Protein AF-0000000070871116 (afdb_homodimer)

Organism: Reticulomyxa filosa (NCBI:txid46433)

Nearest PDB structures (foldseek):
  8e8u-assembly2_C  TM=8.234E-01  e=2.775E-41  Homo sapiens
  8e8v-assembly2_B  TM=8.484E-01  e=1.239E-38  Homo sapiens
  8e8t-assembly1_A-2  TM=8.340E-01  e=1.556E-38  Homo sapiens
  8dda-assembly2_B  TM=8.387E-01  e=1.311E-38  Homo sapiens
  8dda-assembly1_C  TM=8.433E-01  e=6.113E-38  Homo sapiens

pLDDT: mean 71.2, std 23.62, range [18.92, 98.75]

Secondary structure (DSSP, 8-state):
-----EEEEPPP-S-TT----SS-HHHHHHHHHTT-EEEE---SSSSS-HHHHHHTT-EE-S--TT-SEEE-SSPPPGGGPPTT-EEEE---TTTT-GGGHHHHHHHHHTT-EEEEGGG-B-TTT--BSS--HHHHHHHHHHHHHHHHHHHHHHTT---GGGG---GGGSSSHHHHHHHHHHHHHHHHHH---GGG-S-EEEEE--SHHHHHHHHHHTTSSEEE--GGGHHHHTTS--TTSEEEEEPPHHHHEEESS--SPPP-HHHHHH-GGGEEE-HHHHTGGG-SEEEE-----TTSPPSB-HHHHHHHHHH-TTTTSEEEE----TT-SBGGGGSTTS--TTBS-----SS--GGGGG-TT-TTEEEEEEETTEEEEEEE-SSGGGGSHHHHHHHH---S----S--HHHHHHHHHHHHHHT--TTS-GGG---S-HHHHHHTTHHHHHHHHHTTTT--/-----EEEEPPP-S-TT----SS-HHHHHHHHHTT-EEEE---SSSSS-HHHHHHTT-EE-S--TT-SEEE-SS---GGGPPTT-EEEE---TTTT-GGGHHHHHHHHHTT-EEEEGGG-B-TTT--BSS--HHHHHHHHHHHHHHHHHHHHHHTT---GGGG---GGGSSSHHHHHHHHHHHHHHHHHH---GGG-S-EEEEE--SHHHHHHHHHHTTSSEEE--GGGHHHHTTS--TTSEEEEEPPHHHHEEESS--SPPP-HHHHHH-GGGEEE-HHHHTGGG-SEEEE-----TTSPPSB-HHHHHHHHHH-TTTTSEEEE----TT-SBGGGGSTTS--TTBS-----SS--GGGGG-TT-TTEEEEEEETTEEEEEEE-SSGGGGSHHHHHHHH---S----S--HHHHHHHHHHHHHHT--TTS-GGG---S-HHHHHHTTHHHHHHHHHTTTT--

Structure (mmCIF, N/CA/C/O backbone):
data_AF-0000000070871116-model_v1
#
loop_
_entity.id
_entity.type
_entity.pdbx_description
1 polymer 'Alanine dehydrogenase/pyridine nucleotide transhydrogenase N-terminal domain-containing protein'
#
loop_
_atom_site.group_PDB
_atom_site.id
_atom_site.type_symbol
_atom_site.label_atom_id
_atom_site.label_alt_id
_atom_site.label_comp_id
_atom_site.label_asym_id
_atom_site.label_entity_id
_atom_site.label_seq_id
_atom_site.pdbx_PDB_ins_code
_atom_site.Cartn_x
_atom_site.Cartn_y
_atom_site.Cartn_z
_atom_site.occupancy
_atom_site.B_iso_or_equiv
_atom_site.auth_seq_id
_atom_site.auth_comp_id
_atom_site.auth_asym_id
_atom_site.auth_atom_id
_atom_site.pdbx_PDB_model_num
ATOM 1 N N . MET A 1 1 ? 25.266 45.625 10.039 1 32.59 1 MET A N 1
ATOM 2 C CA . MET A 1 1 ? 25.344 44.656 8.938 1 32.59 1 MET A CA 1
ATOM 3 C C . MET A 1 1 ? 24.062 44.688 8.102 1 32.59 1 MET A C 1
ATOM 5 O O . MET A 1 1 ? 22.953 44.719 8.656 1 32.59 1 MET A O 1
ATOM 9 N N . LYS A 1 2 ? 23.969 45.125 7.004 1 44.78 2 LYS A N 1
ATOM 10 C CA . LYS A 1 2 ? 22.859 45.438 6.109 1 44.78 2 LYS A CA 1
ATOM 11 C C . LYS A 1 2 ? 21.953 44.219 5.938 1 44.78 2 LYS A C 1
ATOM 13 O O . LYS A 1 2 ? 22.438 43.094 5.875 1 44.78 2 LYS A O 1
ATOM 18 N N . PRO A 1 3 ? 20.625 44.344 6.238 1 51.41 3 PRO A N 1
ATOM 19 C CA . PRO A 1 3 ? 19.625 43.281 6.137 1 51.41 3 PRO A CA 1
ATOM 20 C C . PRO A 1 3 ? 19.734 42.5 4.836 1 51.41 3 PRO A C 1
ATOM 22 O O . PRO A 1 3 ? 19.844 43.062 3.758 1 51.41 3 PRO A O 1
ATOM 25 N N . THR A 1 4 ? 20.594 41.406 4.742 1 63.59 4 THR A N 1
ATOM 26 C CA . THR A 1 4 ? 20.812 40.656 3.514 1 63.59 4 THR A CA 1
ATOM 27 C C . THR A 1 4 ? 19.516 39.969 3.066 1 63.59 4 THR A C 1
ATOM 29 O O . THR A 1 4 ? 18.844 39.312 3.867 1 63.59 4 THR A O 1
ATOM 32 N N . ASN A 1 5 ? 18.641 40.719 2.209 1 84.12 5 ASN A N 1
ATOM 33 C CA . ASN A 1 5 ? 17.484 40.219 1.484 1 84.12 5 ASN A CA 1
ATOM 34 C C . ASN A 1 5 ? 17.625 38.719 1.217 1 84.12 5 ASN A C 1
ATOM 36 O O . ASN A 1 5 ? 17.703 38.281 0.062 1 84.12 5 ASN A O 1
ATOM 40 N N . THR A 1 6 ? 17.781 37.969 2.424 1 89.94 6 THR A N 1
ATOM 41 C CA . THR A 1 6 ? 18.094 36.562 2.285 1 89.94 6 THR A CA 1
ATOM 42 C C . THR A 1 6 ? 17.078 35.719 3.066 1 89.94 6 THR A C 1
ATOM 44 O O . THR A 1 6 ? 16.781 36 4.219 1 89.94 6 THR A O 1
ATOM 47 N N . LEU A 1 7 ? 16.562 34.781 2.432 1 91 7 LEU A N 1
ATOM 48 C CA . LEU A 1 7 ? 15.656 33.812 3.045 1 91 7 LEU A CA 1
ATOM 49 C C . LEU A 1 7 ? 16.312 32.438 3.137 1 91 7 LEU A C 1
ATOM 51 O O . LEU A 1 7 ? 17.078 32.062 2.246 1 91 7 LEU A O 1
ATOM 55 N N . GLY A 1 8 ? 16.094 31.75 4.254 1 92.81 8 GLY A N 1
ATOM 56 C CA . GLY A 1 8 ? 16.562 30.375 4.418 1 92.81 8 GLY A CA 1
ATOM 57 C C . GLY A 1 8 ? 15.445 29.359 4.465 1 92.81 8 GLY A C 1
ATOM 58 O O . GLY A 1 8 ? 14.398 29.609 5.066 1 92.81 8 GLY A O 1
ATOM 59 N N . ILE A 1 9 ? 15.641 28.312 3.738 1 90.62 9 ILE A N 1
ATOM 60 C CA . ILE A 1 9 ? 14.711 27.188 3.791 1 90.62 9 ILE A CA 1
ATOM 61 C C . ILE A 1 9 ? 15.352 26.016 4.535 1 90.62 9 ILE A C 1
ATOM 63 O O . ILE A 1 9 ? 16.422 25.531 4.145 1 90.62 9 ILE A O 1
ATOM 67 N N . LEU A 1 10 ? 14.672 25.578 5.535 1 91.12 10 LEU A N 1
ATOM 68 C CA . LEU A 1 10 ? 15.188 24.547 6.43 1 91.12 10 LEU A CA 1
ATOM 69 C C . LEU A 1 10 ? 14.93 23.156 5.855 1 91.12 10 LEU A C 1
ATOM 71 O O . LEU A 1 10 ? 13.969 22.953 5.109 1 91.12 10 LEU A O 1
ATOM 75 N N . ARG A 1 11 ? 15.906 22.234 6.215 1 88.88 11 ARG A N 1
ATOM 76 C CA . ARG A 1 11 ? 15.672 20.812 6 1 88.88 11 ARG A CA 1
ATOM 77 C C . ARG A 1 11 ? 14.742 20.234 7.07 1 88.88 11 ARG A C 1
ATOM 79 O O . ARG A 1 11 ? 15.039 20.328 8.266 1 88.88 11 ARG A O 1
ATOM 86 N N . GLU A 1 12 ? 13.617 19.656 6.621 1 80.25 12 GLU A N 1
ATOM 87 C CA . GLU A 1 12 ? 12.68 19.094 7.578 1 80.25 12 GLU A CA 1
ATOM 88 C C . GLU A 1 12 ? 13.234 17.812 8.203 1 80.25 12 GLU A C 1
ATOM 90 O O . GLU A 1 12 ? 13.852 17 7.516 1 80.25 12 GLU A O 1
ATOM 95 N N . VAL A 1 13 ? 13.109 17.75 9.523 1 70.62 13 VAL A N 1
ATOM 96 C CA . VAL A 1 13 ? 13.734 16.609 10.18 1 70.62 13 VAL A CA 1
ATOM 97 C C . VAL A 1 13 ? 12.719 15.914 11.086 1 70.62 13 VAL A C 1
ATOM 99 O O . VAL A 1 13 ? 13.016 14.883 11.688 1 70.62 13 VAL A O 1
ATOM 102 N N . LYS A 1 14 ? 11.547 16.391 11.203 1 64.56 14 LYS A N 1
ATOM 103 C CA . LYS A 1 14 ? 10.625 15.906 12.227 1 64.56 14 LYS A CA 1
ATOM 104 C C . LYS A 1 14 ? 10.164 14.477 11.938 1 64.56 14 LYS A C 1
ATOM 106 O O . LYS A 1 14 ? 10.117 13.641 12.836 1 64.56 14 LYS A O 1
ATOM 111 N N . SER A 1 15 ? 9.766 14.211 10.68 1 64.06 15 SER A N 1
ATOM 112 C CA . SER A 1 15 ? 9.219 12.898 10.352 1 64.06 15 SER A CA 1
ATOM 113 C C . SER A 1 15 ? 9.672 12.438 8.977 1 64.06 15 SER A C 1
ATOM 115 O O . SER A 1 15 ? 10.023 13.258 8.125 1 64.06 15 SER A O 1
ATOM 117 N N . LYS A 1 16 ? 9.812 11.141 8.875 1 64.88 16 LYS A N 1
ATOM 118 C CA . LYS A 1 16 ? 10.164 10.586 7.574 1 64.88 16 LYS A CA 1
ATOM 119 C C . LYS A 1 16 ? 9.141 10.977 6.512 1 64.88 16 LYS A C 1
ATOM 121 O O . LYS A 1 16 ? 9.453 11.008 5.32 1 64.88 16 LYS A O 1
ATOM 126 N N . TRP A 1 17 ? 8.008 11.344 6.992 1 64.75 17 TRP A N 1
ATOM 127 C CA . TRP A 1 17 ? 6.922 11.625 6.055 1 64.75 17 TRP A CA 1
ATOM 128 C C . TRP A 1 17 ? 6.902 13.102 5.672 1 64.75 17 TRP A C 1
ATOM 130 O O . TRP A 1 17 ? 6.23 13.492 4.715 1 64.75 17 TRP A O 1
ATOM 140 N N . GLU A 1 18 ? 7.688 13.805 6.441 1 71.75 18 GLU A N 1
ATOM 141 C CA . GLU A 1 18 ? 7.691 15.227 6.117 1 71.75 18 GLU A CA 1
ATOM 142 C C . GLU A 1 18 ? 8.523 15.508 4.871 1 71.75 18 GLU A C 1
ATOM 144 O O . GLU A 1 18 ? 9.719 15.805 4.969 1 71.75 18 GLU A O 1
ATOM 149 N N . ARG A 1 19 ? 7.852 15.32 3.82 1 76.25 19 ARG A N 1
ATOM 150 C CA . ARG A 1 19 ? 8.516 15.5 2.533 1 76.25 19 ARG A CA 1
ATOM 151 C C . ARG A 1 19 ? 8.164 16.844 1.92 1 76.25 19 ARG A C 1
ATOM 153 O O . ARG A 1 19 ? 8.695 17.219 0.87 1 76.25 19 ARG A O 1
ATOM 160 N N . ARG A 1 20 ? 7.391 17.672 2.703 1 75.75 20 ARG A N 1
ATOM 161 C CA . ARG A 1 20 ? 6.949 18.969 2.221 1 75.75 20 ARG A CA 1
ATOM 162 C C . ARG A 1 20 ? 8.055 20.016 2.359 1 75.75 20 ARG A C 1
ATOM 164 O O . ARG A 1 20 ? 9.055 19.766 3.039 1 75.75 20 ARG A O 1
ATOM 171 N N . VAL A 1 21 ? 7.824 20.969 1.585 1 77.31 21 VAL A N 1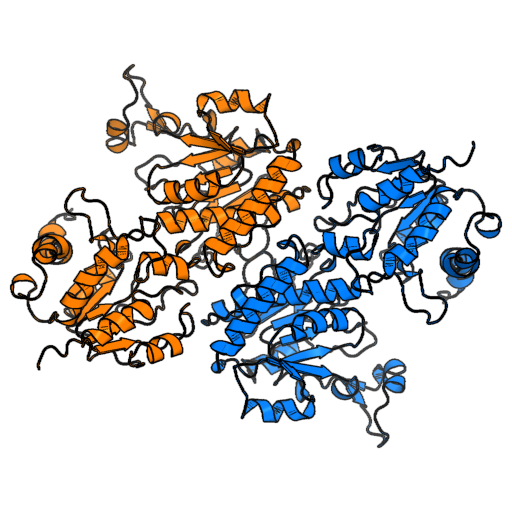
ATOM 172 C CA . VAL A 1 21 ? 8.711 22.125 1.69 1 77.31 21 VAL A CA 1
ATOM 173 C C . VAL A 1 21 ? 7.883 23.406 1.822 1 77.31 21 VAL A C 1
ATOM 175 O O . VAL A 1 21 ? 6.793 23.516 1.251 1 77.31 21 VAL A O 1
ATOM 178 N N . ALA A 1 22 ? 8.414 24.297 2.586 1 75.88 22 ALA A N 1
ATOM 179 C CA . ALA A 1 22 ? 7.691 25.531 2.855 1 75.88 22 ALA A CA 1
ATOM 180 C C . ALA A 1 22 ? 7.598 26.391 1.601 1 75.88 22 ALA A C 1
ATOM 182 O O . ALA A 1 22 ? 6.598 27.078 1.385 1 75.88 22 ALA A O 1
ATOM 183 N N . ILE A 1 23 ? 8.672 26.344 0.792 1 79.94 23 ILE A N 1
ATOM 184 C CA . ILE A 1 23 ? 8.727 27.141 -0.435 1 79.94 23 ILE A CA 1
ATOM 185 C C . ILE A 1 23 ? 9.172 26.25 -1.596 1 79.94 23 ILE A C 1
ATOM 187 O O . ILE A 1 23 ? 10.234 25.625 -1.535 1 79.94 23 ILE A O 1
ATOM 191 N N . THR A 1 24 ? 8.375 26.25 -2.652 1 81.5 24 THR A N 1
ATOM 192 C CA . THR A 1 24 ? 8.664 25.391 -3.795 1 81.5 24 THR A CA 1
ATOM 193 C C . THR A 1 24 ? 9.734 26.016 -4.684 1 81.5 24 THR A C 1
ATOM 195 O O . THR A 1 24 ? 10.023 27.219 -4.578 1 81.5 24 THR A O 1
ATOM 198 N N . PRO A 1 25 ? 10.312 25.172 -5.594 1 85.5 25 PRO A N 1
ATOM 199 C CA . PRO A 1 25 ? 11.312 25.719 -6.512 1 85.5 25 PRO A CA 1
ATOM 200 C C . PRO A 1 25 ? 10.758 26.812 -7.414 1 85.5 25 PRO A C 1
ATOM 202 O O . PRO A 1 25 ? 11.445 27.812 -7.68 1 85.5 25 PRO A O 1
ATOM 205 N N . SER A 1 26 ? 9.539 26.625 -7.84 1 80.12 26 SER A N 1
ATOM 206 C CA . SER A 1 26 ? 8.93 27.656 -8.664 1 80.12 26 SER A CA 1
ATOM 207 C C . SER A 1 26 ? 8.805 28.969 -7.902 1 80.12 26 SER A C 1
ATOM 209 O O . SER A 1 26 ? 9 30.047 -8.469 1 80.12 26 SER A O 1
ATOM 211 N N . GLN A 1 27 ? 8.578 28.906 -6.633 1 79.38 27 GLN A N 1
ATOM 212 C CA . GLN A 1 27 ? 8.484 30.078 -5.781 1 79.38 27 GLN A CA 1
ATOM 213 C C . GLN A 1 27 ? 9.859 30.688 -5.523 1 79.38 27 GLN A C 1
ATOM 215 O O . GLN A 1 27 ? 10 31.922 -5.473 1 79.38 27 GLN A O 1
ATOM 220 N N . VAL A 1 28 ? 10.711 29.828 -5.355 1 87.75 28 VAL A N 1
ATOM 221 C CA . VAL A 1 28 ? 12.086 30.281 -5.172 1 87.75 28 VAL A CA 1
ATOM 222 C C . VAL A 1 28 ? 12.539 31.062 -6.402 1 87.75 28 VAL A C 1
ATOM 224 O O . VAL A 1 28 ? 13.188 32.094 -6.277 1 87.75 28 VAL A O 1
ATOM 227 N N . GLN A 1 29 ? 12.164 30.562 -7.555 1 88.44 29 GLN A N 1
ATOM 228 C CA . GLN A 1 29 ? 12.516 31.25 -8.797 1 88.44 29 GLN A CA 1
ATOM 229 C C . GLN A 1 29 ? 11.938 32.656 -8.82 1 88.44 29 GLN A C 1
ATOM 231 O O . GLN A 1 29 ? 12.617 33.594 -9.25 1 88.44 29 GLN A O 1
ATOM 236 N N . LEU A 1 30 ? 10.719 32.75 -8.344 1 81.12 30 LEU A N 1
ATOM 237 C CA . LEU A 1 30 ? 10.07 34.031 -8.289 1 81.12 30 LEU A CA 1
ATOM 238 C C . LEU A 1 30 ? 10.781 34.969 -7.305 1 81.12 30 LEU A C 1
ATOM 240 O O . LEU A 1 30 ? 10.992 36.156 -7.594 1 81.12 30 LEU A O 1
ATOM 244 N N . LEU A 1 31 ? 11.148 34.438 -6.168 1 83.88 31 LEU A N 1
ATOM 245 C CA . LEU A 1 31 ? 11.844 35.219 -5.156 1 83.88 31 LEU A CA 1
ATOM 246 C C . LEU A 1 31 ? 13.203 35.688 -5.66 1 83.88 31 LEU A C 1
ATOM 248 O O . LEU A 1 31 ? 13.57 36.844 -5.492 1 83.88 31 LEU A O 1
ATOM 252 N N . VAL A 1 32 ? 13.875 34.844 -6.277 1 90.06 32 VAL A N 1
ATOM 253 C CA . VAL A 1 32 ? 15.203 35.125 -6.797 1 90.06 32 VAL A CA 1
ATOM 254 C C . VAL A 1 32 ? 15.102 36.188 -7.895 1 90.06 32 VAL A C 1
ATOM 256 O O . VAL A 1 32 ? 15.938 37.094 -7.98 1 90.06 32 VAL A O 1
ATOM 259 N N . SER A 1 33 ? 14.117 36.031 -8.695 1 87.69 33 SER A N 1
ATOM 260 C CA . SER A 1 33 ? 13.922 37 -9.766 1 87.69 33 SER A CA 1
ATOM 261 C C . SER A 1 33 ? 13.688 38.406 -9.211 1 87.69 33 SER A C 1
ATOM 263 O O . SER A 1 33 ? 13.945 39.406 -9.883 1 87.69 33 SER A O 1
ATOM 265 N N . LYS A 1 34 ? 13.25 38.469 -7.973 1 82.94 34 LYS A N 1
ATOM 266 C CA . LYS A 1 34 ? 12.992 39.75 -7.328 1 82.94 34 LYS A CA 1
ATOM 267 C C . LYS A 1 34 ? 14.203 40.219 -6.531 1 82.94 34 LYS A C 1
ATOM 269 O O . LYS A 1 34 ? 14.117 41.188 -5.77 1 82.94 34 LYS A O 1
ATOM 274 N N . GLY A 1 35 ? 15.227 39.469 -6.633 1 86.88 35 GLY A N 1
ATOM 275 C CA . GLY A 1 35 ? 16.469 39.906 -6.023 1 86.88 35 GLY A CA 1
ATOM 276 C C . GLY A 1 35 ? 16.672 39.344 -4.625 1 86.88 35 GLY A C 1
ATOM 277 O O . GLY A 1 35 ? 17.594 39.75 -3.912 1 86.88 35 GLY A O 1
ATOM 278 N N . ILE A 1 36 ? 15.828 38.469 -4.191 1 87.69 36 ILE A N 1
ATOM 279 C CA . ILE A 1 36 ? 15.961 37.875 -2.869 1 87.69 36 ILE A CA 1
ATOM 280 C C . ILE A 1 36 ? 16.875 36.656 -2.953 1 87.69 36 ILE A C 1
ATOM 282 O O . ILE A 1 36 ? 16.719 35.812 -3.824 1 87.69 36 ILE A O 1
ATOM 286 N N . ARG A 1 37 ? 17.844 36.688 -2.082 1 93.25 37 ARG A N 1
ATOM 287 C CA . ARG A 1 37 ? 18.719 35.5 -1.976 1 93.25 37 ARG A CA 1
ATOM 288 C C . ARG A 1 37 ? 18.031 34.406 -1.174 1 93.25 37 ARG A C 1
ATOM 290 O O . ARG A 1 37 ? 17.469 34.656 -0.108 1 93.25 37 ARG A O 1
ATOM 297 N N . VAL A 1 38 ? 18.031 33.219 -1.719 1 93.81 38 VAL A N 1
ATOM 298 C CA . VAL A 1 38 ? 17.391 32.094 -1.041 1 93.81 38 VAL A CA 1
ATOM 299 C C . VAL A 1 38 ? 18.422 31 -0.761 1 93.81 38 VAL A C 1
ATOM 301 O O . VAL A 1 38 ? 19.062 30.484 -1.683 1 93.81 38 VAL A O 1
ATOM 304 N N . LEU A 1 39 ? 18.609 30.703 0.495 1 95.62 39 LEU A N 1
ATOM 305 C CA . LEU A 1 39 ? 19.453 29.594 0.939 1 95.62 39 LEU A CA 1
ATOM 306 C C . LEU A 1 39 ? 18.594 28.375 1.265 1 95.62 39 LEU A C 1
ATOM 308 O O . LEU A 1 39 ? 17.578 28.484 1.958 1 95.62 39 LEU A O 1
ATOM 312 N N . VAL A 1 40 ? 18.969 27.25 0.688 1 95.38 40 VAL A N 1
ATOM 313 C CA . VAL A 1 40 ? 18.203 26.031 0.914 1 95.38 40 VAL A CA 1
ATOM 314 C C . VAL A 1 40 ? 19.109 24.953 1.492 1 95.38 40 VAL A C 1
ATOM 316 O O . VAL A 1 40 ? 20.172 24.641 0.924 1 95.38 40 VAL A O 1
ATOM 319 N N . GLN A 1 41 ? 18.766 24.422 2.625 1 94.5 41 GLN A N 1
ATOM 320 C CA . GLN A 1 41 ? 19.5 23.281 3.145 1 94.5 41 GLN A CA 1
ATOM 321 C C . GLN A 1 41 ? 19.219 22.031 2.311 1 94.5 41 GLN A C 1
ATOM 323 O O . GLN A 1 41 ? 18.078 21.719 1.998 1 94.5 41 GLN A O 1
ATOM 328 N N . PRO A 1 42 ? 20.312 21.328 1.953 1 92.94 42 PRO A N 1
ATOM 329 C CA . PRO A 1 42 ? 20.109 20.094 1.188 1 92.94 42 PRO A CA 1
ATOM 330 C C . PRO A 1 42 ? 19.281 19.062 1.949 1 92.94 42 PRO A C 1
ATOM 332 O O . PRO A 1 42 ? 19.391 18.953 3.174 1 92.94 42 PRO A O 1
ATOM 335 N N . CYS A 1 43 ? 18.359 18.391 1.263 1 88.94 43 CYS A N 1
ATOM 336 C CA . CYS A 1 43 ? 17.469 17.391 1.858 1 88.94 43 CYS A CA 1
ATOM 337 C C . CYS A 1 43 ? 17.062 16.344 0.833 1 88.94 43 CYS A C 1
ATOM 339 O O . CYS A 1 43 ? 16.469 16.672 -0.194 1 88.94 43 CYS A O 1
ATOM 341 N N . GLU A 1 44 ? 17.312 15.07 1.107 1 86.38 44 GLU A N 1
ATOM 342 C CA . GLU A 1 44 ? 16.969 13.992 0.187 1 86.38 44 GLU A CA 1
ATOM 343 C C . GLU A 1 44 ? 15.523 13.523 0.394 1 86.38 44 GLU A C 1
ATOM 345 O O . GLU A 1 44 ? 14.945 12.875 -0.476 1 86.38 44 GLU A O 1
ATOM 350 N N . ARG A 1 45 ? 14.953 13.898 1.465 1 82.25 45 ARG A N 1
ATOM 351 C CA . ARG A 1 45 ? 13.609 13.438 1.822 1 82.25 45 ARG A CA 1
ATOM 352 C C . ARG A 1 45 ? 12.539 14.297 1.155 1 82.25 45 ARG A C 1
ATOM 354 O O . ARG A 1 45 ? 11.422 13.836 0.92 1 82.25 45 ARG A O 1
ATOM 361 N N . ARG A 1 46 ? 12.953 15.438 0.807 1 84.69 46 ARG A N 1
ATOM 362 C CA . ARG A 1 46 ? 12.016 16.406 0.244 1 84.69 46 ARG A CA 1
ATOM 363 C C . ARG A 1 46 ? 11.484 15.93 -1.107 1 84.69 46 ARG A C 1
ATOM 365 O O . ARG A 1 46 ? 12.227 15.32 -1.886 1 84.69 46 ARG A O 1
ATOM 372 N N . VAL A 1 47 ? 10.242 16.219 -1.371 1 78.06 47 VAL A N 1
ATOM 373 C CA . VAL A 1 47 ? 9.617 15.828 -2.627 1 78.06 47 VAL A CA 1
ATOM 374 C C . VAL A 1 47 ? 10.32 16.516 -3.797 1 78.06 47 VAL A C 1
ATOM 376 O O . VAL A 1 47 ? 10.492 15.914 -4.859 1 78.06 47 VAL A O 1
ATOM 379 N N . PHE A 1 48 ? 10.727 17.812 -3.623 1 82 48 PHE A N 1
ATOM 380 C CA . PHE A 1 48 ? 11.508 18.531 -4.629 1 82 48 PHE A CA 1
ATOM 381 C C . PHE A 1 48 ? 12.992 18.266 -4.434 1 82 48 PHE A C 1
ATOM 383 O O . PHE A 1 48 ? 13.508 18.375 -3.318 1 82 48 PHE A O 1
ATOM 390 N N . LYS A 1 49 ? 13.562 17.938 -5.48 1 87.31 49 LYS A N 1
ATOM 391 C CA . LYS A 1 49 ? 14.984 17.609 -5.398 1 87.31 49 LYS A CA 1
ATOM 392 C C . LYS A 1 49 ? 15.836 18.875 -5.293 1 87.31 49 LYS A C 1
ATOM 394 O O . LYS A 1 49 ? 15.414 19.953 -5.719 1 87.31 49 LYS A O 1
ATOM 399 N N . ASP A 1 50 ? 17.016 18.672 -4.723 1 91.88 50 ASP A N 1
ATOM 400 C CA . ASP A 1 50 ? 17.953 19.781 -4.539 1 91.88 50 ASP A CA 1
ATOM 401 C C . ASP A 1 50 ? 18.266 20.469 -5.871 1 91.88 50 ASP A C 1
ATOM 403 O O . ASP A 1 50 ? 18.375 21.688 -5.938 1 91.88 50 ASP A O 1
ATOM 407 N N . VAL A 1 51 ? 18.312 19.688 -6.891 1 89.75 51 VAL A N 1
ATOM 408 C CA . VAL A 1 51 ? 18.672 20.219 -8.203 1 89.75 51 VAL A CA 1
ATOM 409 C C . VAL A 1 51 ? 17.594 21.188 -8.672 1 89.75 51 VAL A C 1
ATOM 411 O O . VAL A 1 51 ? 17.891 22.188 -9.336 1 89.75 51 VAL A O 1
ATOM 414 N N . GLU A 1 52 ? 16.359 20.938 -8.305 1 88.88 52 GLU A N 1
ATOM 415 C CA . GLU A 1 52 ? 15.266 21.828 -8.695 1 88.88 52 GLU A CA 1
ATOM 416 C C . GLU A 1 52 ? 15.414 23.203 -8.062 1 88.88 52 GLU A C 1
ATOM 418 O O . GLU A 1 52 ? 15.125 24.219 -8.695 1 88.88 52 GLU A O 1
ATOM 423 N N . PHE A 1 53 ? 15.922 23.25 -6.883 1 92.94 53 PHE A N 1
ATOM 424 C CA . PHE A 1 53 ? 16.141 24.516 -6.184 1 92.94 53 PHE A CA 1
ATOM 425 C C . PHE A 1 53 ? 17.344 25.25 -6.758 1 92.94 53 PHE A C 1
ATOM 427 O O . PHE A 1 53 ? 17.297 26.469 -6.926 1 92.94 53 PHE A O 1
ATOM 434 N N . LYS A 1 54 ? 18.344 24.469 -7.066 1 94.62 54 LYS A N 1
ATOM 435 C CA . LYS A 1 54 ? 19.516 25.062 -7.699 1 94.62 54 LYS A CA 1
ATOM 436 C C . LYS A 1 54 ? 19.156 25.703 -9.039 1 94.62 54 LYS A C 1
ATOM 438 O O . LYS A 1 54 ? 19.578 26.828 -9.328 1 94.62 54 LYS A O 1
ATOM 443 N N . GLU A 1 55 ? 18.406 24.984 -9.758 1 93.06 55 GLU A N 1
ATOM 444 C CA . GLU A 1 55 ? 17.984 25.484 -11.062 1 93.06 55 GLU A CA 1
ATOM 445 C C . GLU A 1 55 ? 17.094 26.719 -10.922 1 93.06 55 GLU A C 1
ATOM 447 O O . GLU A 1 55 ? 17.078 27.578 -11.805 1 93.06 55 GLU A O 1
ATOM 452 N N . ALA A 1 56 ? 16.391 26.812 -9.805 1 92.88 56 ALA A N 1
ATOM 453 C CA . ALA A 1 56 ? 15.516 27.953 -9.539 1 92.88 56 ALA A CA 1
ATOM 454 C C . ALA A 1 56 ? 16.312 29.156 -9.07 1 92.88 56 ALA A C 1
ATOM 456 O O . ALA A 1 56 ? 15.766 30.25 -8.898 1 92.88 56 ALA A O 1
ATOM 457 N N . GLY A 1 57 ? 17.625 28.906 -8.828 1 95.31 57 GLY A N 1
ATOM 458 C CA . GLY A 1 57 ? 18.484 30.016 -8.469 1 95.31 57 GLY A CA 1
ATOM 459 C C . GLY A 1 57 ? 18.844 30.047 -6.992 1 95.31 57 GLY A C 1
ATOM 460 O O . GLY A 1 57 ? 19.531 30.969 -6.531 1 95.31 57 GLY A O 1
ATOM 461 N N . ALA A 1 58 ? 18.406 29.078 -6.277 1 95.88 58 ALA A N 1
ATOM 462 C CA . ALA A 1 58 ? 18.719 29.016 -4.855 1 95.88 58 ALA A CA 1
ATOM 463 C C . ALA A 1 58 ? 20.156 28.531 -4.629 1 95.88 58 ALA A C 1
ATOM 465 O O . ALA A 1 58 ? 20.781 28 -5.539 1 95.88 58 ALA A O 1
ATOM 466 N N . ILE A 1 59 ? 20.672 28.844 -3.467 1 96.31 59 ILE A N 1
ATOM 467 C CA . ILE A 1 59 ? 21.984 28.375 -3.047 1 96.31 59 ILE A CA 1
ATOM 468 C C . ILE A 1 59 ? 21.828 27.25 -2.029 1 96.31 59 ILE A C 1
ATOM 470 O O . ILE A 1 59 ? 21.219 27.438 -0.977 1 96.31 59 ILE A O 1
ATOM 474 N N . LEU A 1 60 ? 22.375 26.109 -2.428 1 96.19 60 LEU A N 1
ATOM 475 C CA . LEU A 1 60 ? 22.328 24.984 -1.507 1 96.19 60 LEU A CA 1
ATOM 476 C C . LEU A 1 60 ? 23.438 25.078 -0.463 1 96.19 60 LEU A C 1
ATOM 478 O O . LEU A 1 60 ? 24.625 25.156 -0.809 1 96.19 60 LEU A O 1
ATOM 482 N N . THR A 1 61 ? 23.016 25.141 0.809 1 95.5 61 THR A N 1
ATOM 483 C CA . THR A 1 61 ? 23.984 25.266 1.887 1 95.5 61 THR A CA 1
ATOM 484 C C . THR A 1 61 ? 23.391 24.781 3.207 1 95.5 61 THR A C 1
ATOM 486 O O . THR A 1 61 ? 22.188 24.906 3.436 1 95.5 61 THR A O 1
ATOM 489 N N . ASP A 1 62 ? 24.281 24.188 4.02 1 94.44 62 ASP A N 1
ATOM 490 C CA . ASP A 1 62 ? 23.828 23.766 5.344 1 94.44 62 ASP A CA 1
ATOM 491 C C . ASP A 1 62 ? 23.75 24.953 6.301 1 94.44 62 ASP A C 1
ATOM 493 O O . ASP A 1 62 ? 23.016 24.906 7.289 1 94.44 62 ASP A O 1
ATOM 497 N N . ASP A 1 63 ? 24.453 26 6.008 1 94.12 63 ASP A N 1
ATOM 498 C CA . ASP A 1 63 ? 24.516 27.156 6.883 1 94.12 63 ASP A CA 1
ATOM 499 C C . ASP A 1 63 ? 23.469 28.203 6.496 1 94.12 63 ASP A C 1
ATOM 501 O O . ASP A 1 63 ? 23.578 28.828 5.449 1 94.12 63 ASP A O 1
ATOM 505 N N . LEU A 1 64 ? 22.531 28.406 7.41 1 93.44 64 LEU A N 1
ATOM 506 C CA . LEU A 1 64 ? 21.469 29.359 7.129 1 93.44 64 LEU A CA 1
ATOM 507 C C . LEU A 1 64 ? 21.672 30.641 7.938 1 93.44 64 LEU A C 1
ATOM 509 O O . LEU A 1 64 ? 20.797 31.5 7.969 1 93.44 64 LEU A O 1
ATOM 513 N N . SER A 1 65 ? 22.812 30.797 8.5 1 91.62 65 SER A N 1
ATOM 514 C CA . SER A 1 65 ? 23.078 31.922 9.391 1 91.62 65 SER A CA 1
ATOM 515 C C . SER A 1 65 ? 22.969 33.25 8.656 1 91.62 65 SER A C 1
ATOM 517 O O . SER A 1 65 ? 22.609 34.281 9.258 1 91.62 65 SER A O 1
ATOM 519 N N . PRO A 1 66 ? 23.203 33.25 7.355 1 90.5 66 PRO A N 1
ATOM 520 C CA . PRO A 1 66 ? 23.094 34.531 6.652 1 90.5 66 PRO A CA 1
ATOM 521 C C . PRO A 1 66 ? 21.656 34.938 6.398 1 90.5 66 PRO A C 1
ATOM 523 O O . PRO A 1 66 ? 21.391 36.062 6.004 1 90.5 66 PRO A O 1
ATOM 526 N N . ALA A 1 67 ? 20.766 34.062 6.602 1 90.81 67 ALA A N 1
ATOM 527 C CA . ALA A 1 67 ? 19.359 34.344 6.281 1 90.81 67 ALA A CA 1
ATOM 528 C C . ALA A 1 67 ? 18.734 35.25 7.348 1 90.81 67 ALA A C 1
ATOM 530 O O . ALA A 1 67 ? 19.016 35.094 8.539 1 90.81 67 ALA A O 1
ATOM 531 N N . ASN A 1 68 ? 17.875 36.156 6.883 1 84.25 68 ASN A N 1
ATOM 532 C CA . ASN A 1 68 ? 17.109 36.969 7.801 1 84.25 68 ASN A CA 1
ATOM 533 C C . ASN A 1 68 ? 15.953 36.219 8.43 1 84.25 68 ASN A C 1
ATOM 535 O O . ASN A 1 68 ? 15.578 36.469 9.578 1 84.25 68 ASN A O 1
ATOM 539 N N . CYS A 1 69 ? 15.438 35.375 7.66 1 86.25 69 CYS A N 1
ATOM 540 C CA . CYS A 1 69 ? 14.328 34.562 8.102 1 86.25 69 CYS A CA 1
ATOM 541 C C . CYS A 1 69 ? 14.469 33.125 7.582 1 86.25 69 CYS A C 1
ATOM 543 O O . CYS A 1 69 ? 14.828 32.938 6.426 1 86.25 69 CYS A O 1
ATOM 545 N N . ILE A 1 70 ? 14.281 32.281 8.484 1 89.69 70 ILE A N 1
ATOM 546 C CA . ILE A 1 70 ? 14.352 30.859 8.133 1 89.69 70 ILE A CA 1
ATOM 547 C C . ILE A 1 70 ? 12.945 30.266 8.125 1 89.69 70 ILE A C 1
ATOM 549 O O . ILE A 1 70 ? 12.188 30.422 9.086 1 89.69 70 ILE A O 1
ATOM 553 N N . VAL A 1 71 ? 12.641 29.641 6.996 1 86.44 71 VAL A N 1
ATOM 554 C CA . VAL A 1 71 ? 11.281 29.141 6.809 1 86.44 71 VAL A CA 1
ATOM 555 C C . VAL A 1 71 ? 11.297 27.609 6.797 1 86.44 71 VAL A C 1
ATOM 557 O O . VAL A 1 71 ? 12.18 27 6.188 1 86.44 71 VAL A O 1
ATOM 560 N N . GLY A 1 72 ? 10.398 27 7.531 1 84.62 72 GLY A N 1
ATOM 561 C CA . GLY A 1 72 ? 10.18 25.562 7.566 1 84.62 72 GLY A CA 1
ATOM 562 C C . GLY A 1 72 ? 8.719 25.172 7.676 1 84.62 72 GLY A C 1
ATOM 563 O O . GLY A 1 72 ? 7.84 26.031 7.586 1 84.62 72 GLY A O 1
ATOM 564 N N . VAL A 1 73 ? 8.523 23.922 7.688 1 78.38 73 VAL A N 1
ATOM 565 C CA . VAL A 1 73 ? 7.145 23.438 7.777 1 78.38 73 VAL A CA 1
ATOM 566 C C . VAL A 1 73 ? 6.785 23.172 9.234 1 78.38 73 VAL A C 1
ATOM 568 O O . VAL A 1 73 ? 5.945 23.859 9.812 1 78.38 73 VAL A O 1
ATOM 571 N N . LYS A 1 74 ? 7.414 22.203 9.781 1 76.31 74 LYS A N 1
ATOM 572 C CA . LYS A 1 74 ? 7.117 21.828 11.164 1 76.31 74 LYS A CA 1
ATOM 573 C C . LYS A 1 74 ? 8.234 22.281 12.109 1 76.31 74 LYS A C 1
ATOM 575 O O . LYS A 1 74 ? 9.211 22.891 11.672 1 76.31 74 LYS A O 1
ATOM 580 N N . GLU A 1 75 ? 7.969 22.047 13.359 1 73.06 75 GLU A N 1
ATOM 581 C CA . GLU A 1 75 ? 8.914 22.484 14.383 1 73.06 75 GLU A CA 1
ATOM 582 C C . GLU A 1 75 ? 10.281 21.844 14.172 1 73.06 75 GLU A C 1
ATOM 584 O O . GLU A 1 75 ? 10.375 20.703 13.695 1 73.06 75 GLU A O 1
ATOM 589 N N . PHE A 1 76 ? 11.219 22.578 14.406 1 78.69 76 PHE A N 1
ATOM 590 C CA . PHE A 1 76 ? 12.625 22.203 14.336 1 78.69 76 PHE A CA 1
ATOM 591 C C . PHE A 1 76 ? 13.203 22 15.727 1 78.69 76 PHE A C 1
ATOM 593 O O . PHE A 1 76 ? 12.734 22.609 16.688 1 78.69 76 PHE A O 1
ATOM 600 N N . PRO A 1 77 ? 14.148 21.094 15.82 1 80.94 77 PRO A N 1
ATOM 601 C CA . PRO A 1 77 ? 14.758 20.938 17.141 1 80.94 77 PRO A CA 1
ATOM 602 C C . PRO A 1 77 ? 15.281 22.25 17.703 1 80.94 77 PRO A C 1
ATOM 604 O O . PRO A 1 77 ? 16.062 22.953 17.047 1 80.94 77 PRO A O 1
ATOM 607 N N . ALA A 1 78 ? 14.875 22.516 18.922 1 81.62 78 ALA A N 1
ATOM 608 C CA . ALA A 1 78 ? 15.125 23.812 19.547 1 81.62 78 ALA A CA 1
ATOM 609 C C . ALA A 1 78 ? 16.625 24.094 19.641 1 81.62 78 ALA A C 1
ATOM 611 O O . ALA A 1 78 ? 17.047 25.234 19.438 1 81.62 78 ALA A O 1
ATOM 612 N N . HIS A 1 79 ? 17.391 23.031 19.844 1 81.81 79 HIS A N 1
ATOM 613 C CA . HIS A 1 79 ? 18.828 23.219 20.031 1 81.81 79 HIS A CA 1
ATOM 614 C C . HIS A 1 79 ? 19.5 23.609 18.719 1 81.81 79 HIS A C 1
ATOM 616 O O . HIS A 1 79 ? 20.625 24.125 18.734 1 81.81 79 HIS A O 1
ATOM 622 N N . LYS A 1 80 ? 18.859 23.438 17.641 1 85.25 80 LYS A N 1
ATOM 623 C CA . LYS A 1 80 ? 19.453 23.719 16.328 1 85.25 80 LYS A CA 1
ATOM 624 C C . LYS A 1 80 ? 19.062 25.109 15.828 1 85.25 80 LYS A C 1
ATOM 626 O O . LYS A 1 80 ? 19.531 25.547 14.781 1 85.25 80 LYS A O 1
ATOM 631 N N . LEU A 1 81 ? 18.266 25.766 16.594 1 88.12 81 LEU A N 1
ATOM 632 C CA . LEU A 1 81 ? 17.875 27.109 16.203 1 88.12 81 LEU A CA 1
ATOM 633 C C . LEU A 1 81 ? 19.047 28.078 16.297 1 88.12 81 LEU A C 1
ATOM 635 O O . LEU A 1 81 ? 19.875 27.969 17.219 1 88.12 81 LEU A O 1
ATOM 639 N N . ILE A 1 82 ? 19.094 28.953 15.367 1 90 82 ILE A N 1
ATOM 640 C CA . ILE A 1 82 ? 20.156 29.953 15.344 1 90 82 ILE A CA 1
ATOM 641 C C . ILE A 1 82 ? 19.719 31.188 16.141 1 90 82 ILE A C 1
ATOM 643 O O . ILE A 1 82 ? 18.609 31.688 15.961 1 90 82 ILE A O 1
ATOM 647 N N . ASP A 1 83 ? 20.641 31.672 16.969 1 88.94 83 ASP A N 1
ATOM 648 C CA . ASP A 1 83 ? 20.328 32.812 17.828 1 88.94 83 ASP A CA 1
ATOM 649 C C . ASP A 1 83 ? 19.984 34.031 17 1 88.94 83 ASP A C 1
ATOM 651 O O . ASP A 1 83 ? 20.531 34.219 15.906 1 88.94 83 ASP A O 1
ATOM 655 N N . ASP A 1 84 ? 19.062 34.812 17.469 1 83.69 84 ASP A N 1
ATOM 656 C CA . ASP A 1 84 ? 18.734 36.125 16.969 1 83.69 84 ASP A CA 1
ATOM 657 C C . ASP A 1 84 ? 18.203 36.062 15.539 1 83.69 84 ASP A C 1
ATOM 659 O O . ASP A 1 84 ? 18.562 36.906 14.695 1 83.69 84 ASP A O 1
ATOM 663 N N . HIS A 1 85 ? 17.531 34.938 15.289 1 85.94 85 HIS A N 1
ATOM 664 C CA . HIS A 1 85 ? 16.953 34.812 13.961 1 85.94 85 HIS A CA 1
ATOM 665 C C . HIS A 1 85 ? 15.438 34.75 14.031 1 85.94 85 HIS A C 1
ATOM 667 O O . HIS A 1 85 ? 14.867 34.531 15.102 1 85.94 85 HIS A O 1
ATOM 673 N N . SER A 1 86 ? 14.836 35 12.891 1 83.31 86 SER A N 1
ATOM 674 C CA . SER A 1 86 ? 13.398 34.812 12.727 1 83.31 86 SER A CA 1
ATOM 675 C C . SER A 1 86 ? 13.094 33.5 12.055 1 83.31 86 SER A C 1
ATOM 677 O O . SER A 1 86 ? 13.805 33.062 11.133 1 83.31 86 SER A O 1
ATOM 679 N N . TYR A 1 87 ? 12.094 32.875 12.586 1 85.06 87 TYR A N 1
ATOM 680 C CA . TYR A 1 87 ? 11.656 31.594 12.023 1 85.06 87 TYR A CA 1
ATOM 681 C C . TYR A 1 87 ? 10.172 31.625 11.664 1 85.06 87 TYR A C 1
ATOM 683 O O . TYR A 1 87 ? 9.375 32.25 12.383 1 85.06 87 TYR A O 1
ATOM 691 N N . MET A 1 88 ? 9.867 31.078 10.578 1 80.31 88 MET A N 1
ATOM 692 C CA . MET A 1 88 ? 8.477 30.859 10.195 1 80.31 88 MET A CA 1
ATOM 693 C C . MET A 1 88 ? 8.164 29.375 10.086 1 80.31 88 MET A C 1
ATOM 695 O O . MET A 1 88 ? 8.797 28.656 9.312 1 80.31 88 MET A O 1
ATOM 699 N N . MET A 1 89 ? 7.27 28.844 10.852 1 79.69 89 MET A N 1
ATOM 700 C CA . MET A 1 89 ? 6.941 27.422 10.859 1 79.69 89 MET A CA 1
ATOM 701 C C . MET A 1 89 ? 5.676 27.156 11.68 1 79.69 89 MET A C 1
ATOM 703 O O . MET A 1 89 ? 5.156 28.062 12.328 1 79.69 89 MET A O 1
ATOM 707 N N . PHE A 1 90 ? 5.219 25.969 11.523 1 75.25 90 PHE A N 1
ATOM 708 C CA . PHE A 1 90 ? 4.223 25.5 12.484 1 75.25 90 PHE A CA 1
ATOM 709 C C . PHE A 1 90 ? 4.879 25.109 13.805 1 75.25 90 PHE A C 1
ATOM 711 O O . PHE A 1 90 ? 5.48 24.047 13.906 1 75.25 90 PHE A O 1
ATOM 718 N N . SER A 1 91 ? 4.809 25.922 14.75 1 72.12 91 SER A N 1
ATOM 719 C CA . SER A 1 91 ? 5.523 25.688 16 1 72.12 91 SER A CA 1
ATOM 720 C C . SER A 1 91 ? 4.637 25 17.031 1 72.12 91 SER A C 1
ATOM 722 O O . SER A 1 91 ? 5.133 24.453 18.016 1 72.12 91 SER A O 1
ATOM 724 N N . HIS A 1 92 ? 3.383 25 16.828 1 68.38 92 HIS A N 1
ATOM 725 C CA . HIS A 1 92 ? 2.416 24.375 17.734 1 68.38 92 HIS A CA 1
ATOM 726 C C . HIS A 1 92 ? 2.582 24.906 19.156 1 68.38 92 HIS A C 1
ATOM 728 O O . HIS A 1 92 ? 2.469 24.141 20.109 1 68.38 92 HIS A O 1
ATOM 734 N N . VAL A 1 93 ? 2.992 26.031 19.266 1 65.19 93 VAL A N 1
ATOM 735 C CA . VAL A 1 93 ? 3.219 26.609 20.578 1 65.19 93 VAL A CA 1
ATOM 736 C C . VAL A 1 93 ? 1.995 27.422 21 1 65.19 93 VAL A C 1
ATOM 738 O O . VAL A 1 93 ? 1.812 27.703 22.188 1 65.19 93 VAL A O 1
ATOM 741 N N . ILE A 1 94 ? 1.131 27.672 20.047 1 60.41 94 ILE A N 1
ATOM 742 C CA . ILE A 1 94 ? -0.009 28.531 20.344 1 60.41 94 ILE A CA 1
ATOM 743 C C . ILE A 1 94 ? -0.924 27.859 21.359 1 60.41 94 ILE A C 1
ATOM 745 O O . ILE A 1 94 ? -1.473 28.516 22.25 1 60.41 94 ILE A O 1
ATOM 749 N N . LYS A 1 95 ? -0.975 26.562 21.156 1 55.69 95 LYS A N 1
ATOM 750 C CA . LYS A 1 95 ? -1.862 25.859 22.078 1 55.69 95 LYS A CA 1
ATOM 751 C C . LYS A 1 95 ? -1.17 25.578 23.406 1 55.69 95 LYS A C 1
ATOM 753 O O . LYS A 1 95 ? -1.789 25.062 24.344 1 55.69 95 LYS A O 1
ATOM 758 N N . ALA A 1 96 ? -0.036 26.156 23.562 1 54.69 96 ALA A N 1
ATOM 759 C CA . ALA A 1 96 ? 0.749 26.031 24.781 1 54.69 96 ALA A CA 1
ATOM 760 C C . ALA A 1 96 ? 0.663 24.625 25.344 1 54.69 96 ALA A C 1
ATOM 762 O O . ALA A 1 96 ? 0.423 24.438 26.547 1 54.69 96 ALA A O 1
ATOM 763 N N . GLN A 1 97 ? 0.742 23.719 24.406 1 58.03 97 GLN A N 1
ATOM 764 C CA . GLN A 1 97 ? 0.763 22.344 24.906 1 58.03 97 GLN A CA 1
ATOM 765 C C . GLN A 1 97 ? 2.057 22.047 25.656 1 58.03 97 GLN A C 1
ATOM 767 O O . GLN A 1 97 ? 3.133 22.484 25.25 1 58.03 97 GLN A O 1
ATOM 772 N N . PRO A 1 98 ? 1.864 21.469 26.781 1 59.72 98 PRO A N 1
ATOM 773 C CA . PRO A 1 98 ? 3.021 21.25 27.641 1 59.72 98 PRO A CA 1
ATOM 774 C C . PRO A 1 98 ? 4.211 20.641 26.906 1 59.72 98 PRO A C 1
ATOM 776 O O . PRO A 1 98 ? 5.359 21 27.172 1 59.72 98 PRO A O 1
ATOM 779 N N . TYR A 1 99 ? 3.957 19.828 25.984 1 61.78 99 TYR A N 1
ATOM 780 C CA . TYR A 1 99 ? 5.055 19.125 25.344 1 61.78 99 TYR A CA 1
ATOM 781 C C . TYR A 1 99 ? 5.891 20.062 24.484 1 61.78 99 TYR A C 1
ATOM 783 O O . TYR A 1 99 ? 7.059 19.781 24.203 1 61.78 99 TYR A O 1
ATOM 791 N N . ASN A 1 100 ? 5.352 21.219 24.219 1 70 100 ASN A N 1
ATOM 792 C CA . ASN A 1 100 ? 6.066 22.094 23.297 1 70 100 ASN A CA 1
ATOM 793 C C . ASN A 1 100 ? 6.57 23.359 24 1 70 100 ASN A C 1
ATOM 795 O O . ASN A 1 100 ? 7.18 24.219 23.375 1 70 100 ASN A O 1
ATOM 799 N N . MET A 1 101 ? 6.449 23.438 25.312 1 74.88 101 MET A N 1
ATOM 800 C CA . MET A 1 101 ? 6.859 24.609 26.078 1 74.88 101 MET A CA 1
ATOM 801 C C . MET A 1 101 ? 8.375 24.75 26.094 1 74.88 101 MET A C 1
ATOM 803 O O . MET A 1 101 ? 8.906 25.859 26.016 1 74.88 101 MET A O 1
ATOM 807 N N . PRO A 1 102 ? 9.023 23.609 26.156 1 76.12 102 PRO A N 1
ATOM 808 C CA . PRO A 1 102 ? 10.477 23.734 26.078 1 76.12 102 PRO A CA 1
ATOM 809 C C . PRO A 1 102 ? 10.945 24.391 24.781 1 76.12 102 PRO A C 1
ATOM 811 O O . PRO A 1 102 ? 11.938 25.125 24.797 1 76.12 102 PRO A O 1
ATOM 814 N N . PHE A 1 103 ? 10.289 24.203 23.828 1 83.56 103 PHE A N 1
ATOM 815 C CA . PHE A 1 103 ? 10.617 24.844 22.562 1 83.56 103 PHE A CA 1
ATOM 816 C C . PHE A 1 103 ? 10.469 26.359 22.656 1 83.56 103 PHE A C 1
ATOM 818 O O . PHE A 1 103 ? 11.344 27.094 22.219 1 83.56 103 PHE A O 1
ATOM 825 N N . LEU A 1 104 ? 9.445 26.703 23.266 1 80.81 104 LEU A N 1
ATOM 826 C CA . LEU A 1 104 ? 9.195 28.141 23.422 1 80.81 104 LEU A CA 1
ATOM 827 C C . LEU A 1 104 ? 10.25 28.766 24.328 1 80.81 104 LEU A C 1
ATOM 829 O O . LEU A 1 104 ? 10.695 29.891 24.062 1 80.81 104 LEU A O 1
ATOM 833 N N . ASP A 1 105 ? 10.562 28.047 25.312 1 82.25 105 ASP A N 1
ATOM 834 C CA . ASP A 1 105 ? 11.594 28.547 26.219 1 82.25 105 ASP A CA 1
ATOM 835 C C . ASP A 1 105 ? 12.914 28.766 25.484 1 82.25 105 ASP A C 1
ATOM 837 O O . ASP A 1 105 ? 13.578 29.781 25.688 1 82.25 105 ASP A O 1
ATOM 841 N N . THR A 1 106 ? 13.18 27.859 24.719 1 85.69 106 THR A N 1
ATOM 842 C CA . THR A 1 106 ? 14.422 27.969 23.953 1 85.69 106 THR A CA 1
ATOM 843 C C . THR A 1 106 ? 14.359 29.141 22.984 1 85.69 106 THR A C 1
ATOM 845 O O . THR A 1 106 ? 15.352 29.844 22.781 1 85.69 106 THR A O 1
ATOM 848 N N . CYS A 1 107 ? 13.297 29.359 22.391 1 82.62 107 CYS A N 1
ATOM 849 C CA . CYS A 1 107 ? 13.117 30.484 21.469 1 82.62 107 CYS A CA 1
ATOM 850 C C . CYS A 1 107 ? 13.344 31.812 22.188 1 82.62 107 CYS A C 1
ATOM 852 O O . CYS A 1 107 ? 13.984 32.719 21.641 1 82.62 107 CYS A O 1
ATOM 854 N N . LEU A 1 108 ? 12.883 31.828 23.359 1 81.25 108 LEU A N 1
ATOM 855 C CA . LEU A 1 108 ? 13.047 33.062 24.141 1 81.25 108 LEU A CA 1
ATOM 856 C C . LEU A 1 108 ? 14.508 33.25 24.531 1 81.25 108 LEU A C 1
ATOM 858 O O . LEU A 1 108 ? 15.031 34.375 24.438 1 81.25 108 LEU A O 1
ATOM 862 N N . GLN A 1 109 ? 15.055 32.188 24.938 1 84.19 109 GLN A N 1
ATOM 863 C CA . GLN A 1 109 ? 16.453 32.25 25.359 1 84.19 109 GLN A CA 1
ATOM 864 C C . GLN A 1 109 ? 17.359 32.688 24.203 1 84.19 109 GLN A C 1
ATOM 866 O O . GLN A 1 109 ? 18.312 33.438 24.406 1 84.19 109 GLN A O 1
ATOM 871 N N . LYS A 1 110 ? 17 32.25 23.078 1 86.38 110 LYS A N 1
ATOM 872 C CA . LYS A 1 110 ? 17.844 32.5 21.906 1 86.38 110 LYS A CA 1
ATOM 873 C C . LYS A 1 110 ? 17.375 33.719 21.156 1 86.38 110 LYS A C 1
ATOM 875 O O . LYS A 1 110 ? 17.891 34.031 20.078 1 86.38 110 LYS A O 1
ATOM 880 N N . ASN A 1 111 ? 16.469 34.406 21.641 1 83.81 111 ASN A N 1
ATOM 881 C CA . ASN A 1 111 ? 15.914 35.625 21.047 1 83.81 111 ASN A CA 1
ATOM 882 C C . ASN A 1 111 ? 15.414 35.344 19.625 1 83.81 111 ASN A C 1
ATOM 884 O O . ASN A 1 111 ? 15.805 36.062 18.688 1 83.81 111 ASN A O 1
ATOM 888 N N . ILE A 1 112 ? 14.633 34.344 19.516 1 83.38 112 ILE A N 1
ATOM 889 C CA . ILE A 1 112 ? 14.07 33.969 18.234 1 83.38 112 ILE A CA 1
ATOM 890 C C . ILE A 1 112 ? 12.719 34.656 18.031 1 83.38 112 ILE A C 1
ATOM 892 O O . ILE A 1 112 ? 11.891 34.688 18.953 1 83.38 112 ILE A O 1
ATOM 896 N N . ARG A 1 113 ? 12.539 35.281 16.906 1 79.12 113 ARG A N 1
ATOM 897 C CA . ARG A 1 113 ? 11.219 35.719 16.484 1 79.12 113 ARG A CA 1
ATOM 898 C C . ARG A 1 113 ? 10.492 34.625 15.703 1 79.12 113 ARG A C 1
ATOM 900 O O . ARG A 1 113 ? 10.984 34.156 14.664 1 79.12 113 ARG A O 1
ATOM 907 N N . LEU A 1 114 ? 9.305 34.25 16.25 1 79 114 LEU A N 1
ATOM 908 C CA . LEU A 1 114 ? 8.594 33.125 15.648 1 79 114 LEU A CA 1
ATOM 909 C C . LEU A 1 114 ? 7.344 33.625 14.914 1 79 114 LEU A C 1
ATOM 911 O O . LEU A 1 114 ? 6.508 34.312 15.492 1 79 114 LEU A O 1
ATOM 915 N N . PHE A 1 115 ? 7.324 33.312 13.633 1 74.25 115 PHE A N 1
ATOM 916 C CA . PHE A 1 115 ? 6.109 33.469 12.844 1 74.25 115 PHE A CA 1
ATOM 917 C C . PHE A 1 115 ? 5.41 32.125 12.672 1 74.25 115 PHE A C 1
ATOM 919 O O . PHE A 1 115 ? 5.883 31.266 11.93 1 74.25 115 PHE A O 1
ATOM 926 N N . ASP A 1 116 ? 4.332 31.953 13.336 1 74.5 116 ASP A N 1
ATOM 927 C CA . ASP A 1 116 ? 3.605 30.688 13.297 1 74.5 116 ASP A CA 1
ATOM 928 C C . ASP A 1 116 ? 2.518 30.703 12.227 1 74.5 116 ASP A C 1
ATOM 930 O O . ASP A 1 116 ? 1.649 31.578 12.234 1 74.5 116 ASP A O 1
ATOM 934 N N . TYR A 1 117 ? 2.594 29.688 11.414 1 70.81 117 TYR A N 1
ATOM 935 C CA . TYR A 1 117 ? 1.618 29.594 10.328 1 70.81 117 TYR A CA 1
ATOM 936 C C . TYR A 1 117 ? 0.198 29.531 10.883 1 70.81 117 TYR A C 1
ATOM 938 O O . TYR A 1 117 ? -0.741 30.031 10.25 1 70.81 117 TYR A O 1
ATOM 946 N N . GLU A 1 118 ? 0.001 28.984 12.031 1 66.62 118 GLU A N 1
ATOM 947 C CA . GLU A 1 118 ? -1.316 28.781 12.625 1 66.62 118 GLU A CA 1
ATOM 948 C C . GLU A 1 118 ? -1.969 30.125 12.961 1 66.62 118 GLU A C 1
ATOM 950 O O . GLU A 1 118 ? -3.193 30.219 13.07 1 66.62 118 GLU A O 1
ATOM 955 N N . CYS A 1 119 ? -1.146 31.031 13.094 1 64.75 119 CYS A N 1
ATOM 956 C CA . CYS A 1 119 ? -1.64 32.344 13.523 1 64.75 119 CYS A CA 1
ATOM 957 C C . CYS A 1 119 ? -1.964 33.219 12.32 1 64.75 119 CYS A C 1
ATOM 959 O O . CYS A 1 119 ? -2.488 34.312 12.477 1 64.75 119 CYS A O 1
ATOM 961 N N . ILE A 1 120 ? -1.652 32.656 11.234 1 63.16 120 ILE A N 1
ATOM 962 C CA . ILE A 1 120 ? -1.956 33.438 10.031 1 63.16 120 ILE A CA 1
ATOM 963 C C . ILE A 1 120 ? -3.43 33.25 9.672 1 63.16 120 ILE A C 1
ATOM 965 O O . ILE A 1 120 ? -3.854 32.188 9.266 1 63.16 120 ILE A O 1
ATOM 969 N N . ARG A 1 121 ? -4.219 34.219 9.977 1 62.25 121 ARG A N 1
ATOM 970 C CA . ARG A 1 121 ? -5.668 34.188 9.805 1 62.25 121 ARG A CA 1
ATOM 971 C C . ARG A 1 121 ? -6.148 35.312 8.898 1 62.25 121 ARG A C 1
ATOM 973 O O . ARG A 1 121 ? -5.477 36.344 8.758 1 62.25 121 ARG A O 1
ATOM 980 N N . ASP A 1 122 ? -7.258 35 8.195 1 58.81 122 ASP A N 1
ATOM 981 C CA . ASP A 1 122 ? -7.926 36.031 7.426 1 58.81 122 ASP A CA 1
ATOM 982 C C . ASP A 1 122 ? -8.484 37.125 8.344 1 58.81 122 ASP A C 1
ATOM 984 O O . ASP A 1 122 ? -9.227 36.844 9.281 1 58.81 122 ASP A O 1
ATOM 988 N N . PRO A 1 123 ? -8.008 38.25 8.133 1 54.53 123 PRO A N 1
ATOM 989 C CA . PRO A 1 123 ? -8.477 39.344 9.016 1 54.53 123 PRO A CA 1
ATOM 990 C C . PRO A 1 123 ? -9.984 39.531 8.953 1 54.53 123 PRO A C 1
ATOM 992 O O . PRO A 1 123 ? -10.578 40.094 9.883 1 54.53 123 PRO A O 1
ATOM 995 N N . ARG A 1 124 ? -10.586 39.219 7.828 1 56.19 124 ARG A N 1
ATOM 996 C CA . ARG A 1 124 ? -12.016 39.469 7.629 1 56.19 124 ARG A CA 1
ATOM 997 C C . ARG A 1 124 ? -12.852 38.438 8.383 1 56.19 124 ARG A C 1
ATOM 999 O O . ARG A 1 124 ? -13.859 38.812 9 1 56.19 124 ARG A O 1
ATOM 1006 N N . ASN A 1 125 ? -12.414 37.188 8.406 1 57.84 125 ASN A N 1
ATOM 1007 C CA . ASN A 1 125 ? -13.289 36.156 8.961 1 57.84 125 ASN A CA 1
ATOM 1008 C C . ASN A 1 125 ? -12.555 35.312 9.984 1 57.84 125 ASN A C 1
ATOM 1010 O O . ASN A 1 125 ? -13.109 34.312 10.477 1 57.84 125 ASN A O 1
ATOM 1014 N N . SER A 1 126 ? -11.383 35.625 10.328 1 59.97 126 SER A N 1
ATOM 1015 C CA . SER A 1 126 ? -10.547 35 11.344 1 59.97 126 SER A CA 1
ATOM 1016 C C . SER A 1 126 ? -10.266 33.531 10.992 1 59.97 126 SER A C 1
ATOM 1018 O O . SER A 1 126 ? -9.859 32.75 11.859 1 59.97 126 SER A O 1
ATOM 1020 N N . LYS A 1 127 ? -10.539 33.281 9.812 1 60.44 127 LYS A N 1
ATOM 1021 C CA . LYS A 1 127 ? -10.242 31.906 9.398 1 60.44 127 LYS A CA 1
ATOM 1022 C C . LYS A 1 127 ? -8.75 31.719 9.156 1 60.44 127 LYS A C 1
ATOM 1024 O O . LYS A 1 127 ? -8.078 32.625 8.656 1 60.44 127 LYS A O 1
ATOM 1029 N N . ARG A 1 128 ? -8.289 30.516 9.656 1 63 128 ARG A N 1
ATOM 1030 C CA . ARG A 1 128 ? -6.891 30.203 9.391 1 63 128 ARG A CA 1
ATOM 1031 C C . ARG A 1 128 ? -6.625 30.109 7.887 1 63 128 ARG A C 1
ATOM 1033 O O . ARG A 1 128 ? -7.422 29.531 7.145 1 63 128 ARG A O 1
ATOM 1040 N N . LEU A 1 129 ? -5.578 30.797 7.48 1 55.59 129 LEU A N 1
ATOM 1041 C CA . LEU A 1 129 ? -5.262 30.828 6.055 1 55.59 129 LEU A CA 1
ATOM 1042 C C . LEU A 1 129 ? -4.34 29.672 5.672 1 55.59 129 LEU A C 1
ATOM 1044 O O . LEU A 1 129 ? -4.316 29.25 4.512 1 55.59 129 LEU A O 1
ATOM 1048 N N . VAL A 1 130 ? -3.57 29.312 6.641 1 58.53 130 VAL A N 1
ATOM 1049 C CA . VAL A 1 130 ? -2.67 28.188 6.379 1 58.53 130 VAL A CA 1
ATOM 1050 C C . VAL A 1 130 ? -3.17 26.938 7.109 1 58.53 130 VAL A C 1
ATOM 1052 O O . VAL A 1 130 ? -3.193 26.906 8.344 1 58.53 130 VAL A O 1
ATOM 1055 N N . ALA A 1 131 ? -4.047 26.172 6.371 1 61.19 131 ALA A N 1
ATOM 1056 C CA . ALA A 1 131 ? -4.566 24.969 7.027 1 61.19 131 ALA A CA 1
ATOM 1057 C C . ALA A 1 131 ? -4.324 23.719 6.176 1 61.19 131 ALA A C 1
ATOM 1059 O O . ALA A 1 131 ? -4.422 23.781 4.949 1 61.19 131 ALA A O 1
ATOM 1060 N N . PHE A 1 132 ? -3.822 22.75 6.859 1 67.56 132 PHE A N 1
ATOM 1061 C CA . PHE A 1 132 ? -3.539 21.469 6.199 1 67.56 132 PHE A CA 1
ATOM 1062 C C . PHE A 1 132 ? -4.723 20.516 6.32 1 67.56 132 PHE A C 1
ATOM 1064 O O . PHE A 1 132 ? -4.676 19.406 5.816 1 67.56 132 PHE A O 1
ATOM 1071 N N . GLY A 1 133 ? -5.809 21.062 6.859 1 74.19 133 GLY A N 1
ATOM 1072 C CA . GLY A 1 133 ? -6.934 20.188 7.156 1 74.19 133 GLY A CA 1
ATOM 1073 C C . GLY A 1 133 ? -7.539 19.562 5.918 1 74.19 133 GLY A C 1
ATOM 1074 O O . GLY A 1 133 ? -7.824 18.359 5.906 1 74.19 133 GLY A O 1
ATOM 1075 N N . ARG A 1 134 ? -7.73 20.328 4.895 1 79.69 134 ARG A N 1
ATOM 1076 C CA . ARG A 1 134 ? -8.305 19.812 3.658 1 79.69 134 ARG A CA 1
ATOM 1077 C C . ARG A 1 134 ? -7.465 18.656 3.113 1 79.69 134 ARG A C 1
ATOM 1079 O O . ARG A 1 134 ? -8.008 17.609 2.73 1 79.69 134 ARG A O 1
ATOM 1086 N N . PHE A 1 135 ? -6.164 18.859 3.119 1 77.25 135 PHE A N 1
ATOM 1087 C CA . PHE A 1 135 ? -5.266 17.844 2.557 1 77.25 135 PHE A CA 1
ATOM 1088 C C . PHE A 1 135 ? -5.246 16.594 3.418 1 77.25 135 PHE A C 1
ATOM 1090 O O . PHE A 1 135 ? -5.102 15.484 2.902 1 77.25 135 PHE A O 1
ATOM 1097 N N . ALA A 1 136 ? -5.383 16.859 4.688 1 78.62 136 ALA A N 1
ATOM 1098 C CA . ALA A 1 136 ? -5.523 15.703 5.562 1 78.62 136 ALA A CA 1
ATOM 1099 C C . ALA A 1 136 ? -6.762 14.883 5.199 1 78.62 136 ALA A C 1
ATOM 1101 O O . ALA A 1 136 ? -6.719 13.656 5.188 1 78.62 136 ALA A O 1
ATOM 1102 N N . GLY A 1 137 ? -7.824 15.594 4.914 1 85.44 137 GLY A N 1
ATOM 1103 C CA . GLY A 1 137 ? -9.047 14.93 4.504 1 85.44 137 GLY A CA 1
ATOM 1104 C C . GLY A 1 137 ? -8.914 14.18 3.195 1 85.44 137 GLY A C 1
ATOM 1105 O O . GLY A 1 137 ? -9.352 13.031 3.082 1 85.44 137 GLY A O 1
ATOM 1106 N N . LEU A 1 138 ? -8.25 14.867 2.213 1 86.56 138 LEU A N 1
ATOM 1107 C CA . LEU A 1 138 ? -8.023 14.242 0.916 1 86.56 138 LEU A CA 1
ATOM 1108 C C . LEU A 1 138 ? -7.199 12.961 1.067 1 86.56 138 LEU A C 1
ATOM 1110 O O . LEU A 1 138 ? -7.621 11.891 0.626 1 86.56 138 LEU A O 1
ATOM 1114 N N . ALA A 1 139 ? -6.039 13.102 1.722 1 82.88 139 ALA A N 1
ATOM 1115 C CA . ALA A 1 139 ? -5.117 11.984 1.897 1 82.88 139 ALA A CA 1
ATOM 1116 C C . ALA A 1 139 ? -5.75 10.875 2.73 1 82.88 139 ALA A C 1
ATOM 1118 O O . ALA A 1 139 ? -5.578 9.688 2.434 1 82.88 139 ALA A O 1
ATOM 1119 N N . GLY A 1 140 ? -6.465 11.281 3.742 1 83.56 140 GLY A N 1
ATOM 1120 C CA . GLY A 1 140 ? -7.105 10.312 4.617 1 83.56 140 GLY A CA 1
ATOM 1121 C C . GLY A 1 140 ? -8.117 9.438 3.898 1 83.56 140 GLY A C 1
ATOM 1122 O O . GLY A 1 140 ? -8.18 8.227 4.129 1 83.56 140 GLY A O 1
ATOM 1123 N N . MET A 1 141 ? -8.867 10.047 3.102 1 90.81 141 MET A N 1
ATOM 1124 C CA . MET A 1 141 ? -9.875 9.289 2.363 1 90.81 141 MET A CA 1
ATOM 1125 C C . MET A 1 141 ? -9.227 8.352 1.356 1 90.81 141 MET A C 1
ATOM 1127 O O . MET A 1 141 ? -9.609 7.184 1.254 1 90.81 141 MET A O 1
ATOM 1131 N N . ILE A 1 142 ? -8.273 8.875 0.629 1 88.5 142 ILE A N 1
ATOM 1132 C CA . ILE A 1 142 ? -7.59 8.078 -0.386 1 88.5 142 ILE A CA 1
ATOM 1133 C C . ILE A 1 142 ? -6.926 6.867 0.266 1 88.5 142 ILE A C 1
ATOM 1135 O O . ILE A 1 142 ? -7.145 5.73 -0.16 1 88.5 142 ILE A O 1
ATOM 1139 N N . THR A 1 143 ? -6.184 7.121 1.251 1 82.5 143 THR A N 1
ATOM 1140 C CA . THR A 1 143 ? -5.512 6.043 1.97 1 82.5 143 THR A CA 1
ATOM 1141 C C . THR A 1 143 ? -6.523 5.137 2.66 1 82.5 143 THR A C 1
ATOM 1143 O O . THR A 1 143 ? -6.324 3.924 2.744 1 82.5 143 THR A O 1
ATOM 1146 N N . GLY A 1 144 ? -7.574 5.762 3.16 1 83.69 144 GLY A N 1
ATOM 1147 C CA . GLY A 1 144 ? -8.648 4.977 3.75 1 83.69 144 GLY A CA 1
ATOM 1148 C C . GLY A 1 144 ? -9.258 3.984 2.781 1 83.69 144 GLY A C 1
ATOM 1149 O O . GLY A 1 144 ? -9.57 2.852 3.16 1 83.69 144 GLY A O 1
ATOM 1150 N N . PHE A 1 145 ? -9.477 4.434 1.557 1 91 145 PHE A N 1
ATOM 1151 C CA . PHE A 1 145 ? -10.016 3.545 0.538 1 91 145 PHE A CA 1
ATOM 1152 C C . PHE A 1 145 ? -9.094 2.357 0.307 1 91 145 PHE A C 1
ATOM 1154 O O . PHE A 1 145 ? -9.555 1.231 0.107 1 91 145 PHE A O 1
ATOM 1161 N N . ARG A 1 146 ? -7.797 2.621 0.297 1 82.5 146 ARG A N 1
ATOM 1162 C CA . ARG A 1 146 ? -6.848 1.519 0.183 1 82.5 146 ARG A CA 1
ATOM 1163 C C . ARG A 1 146 ? -7.059 0.496 1.294 1 82.5 146 ARG A C 1
ATOM 1165 O O . ARG A 1 146 ? -7.188 -0.701 1.027 1 82.5 146 ARG A O 1
ATOM 1172 N N . GLY A 1 147 ? -7.105 1.021 2.498 1 76.69 147 GLY A N 1
ATOM 1173 C CA . GLY A 1 147 ? -7.344 0.141 3.631 1 76.69 147 GLY A CA 1
ATOM 1174 C C . GLY A 1 147 ? -8.648 -0.621 3.533 1 76.69 147 GLY A C 1
ATOM 1175 O O . GLY A 1 147 ? -8.703 -1.814 3.838 1 76.69 147 GLY A O 1
ATOM 1176 N N . LEU A 1 148 ? -9.664 0.086 3.123 1 85.44 148 LEU A N 1
ATOM 1177 C CA . LEU A 1 148 ? -10.977 -0.532 2.979 1 85.44 148 LEU A CA 1
ATOM 1178 C C . LEU A 1 148 ? -10.93 -1.68 1.974 1 85.44 148 LEU A C 1
ATOM 1180 O O . LEU A 1 148 ? -11.469 -2.76 2.232 1 85.44 148 LEU A O 1
ATOM 1184 N N . GLY A 1 149 ? -10.328 -1.431 0.809 1 82.69 149 GLY A N 1
ATOM 1185 C CA . GLY A 1 149 ? -10.188 -2.473 -0.194 1 82.69 149 GLY A CA 1
ATOM 1186 C C . GLY A 1 149 ? -9.492 -3.715 0.331 1 82.69 149 GLY A C 1
ATOM 1187 O O . GLY A 1 149 ? -9.945 -4.836 0.098 1 82.69 149 GLY A O 1
ATOM 1188 N N . GLU A 1 150 ? -8.422 -3.5 1.018 1 72.94 150 GLU A N 1
ATOM 1189 C CA . GLU A 1 150 ? -7.664 -4.613 1.576 1 72.94 150 GLU A CA 1
ATOM 1190 C C . GLU A 1 150 ? -8.469 -5.352 2.643 1 72.94 150 GLU A C 1
ATOM 1192 O O . GLU A 1 150 ? -8.422 -6.578 2.727 1 72.94 150 GLU A O 1
ATOM 1197 N N . HIS A 1 151 ? -9.188 -4.59 3.457 1 74.62 151 HIS A N 1
ATOM 1198 C CA . HIS A 1 151 ? -10 -5.195 4.508 1 74.62 151 HIS A CA 1
ATOM 1199 C C . HIS A 1 151 ? -11.109 -6.062 3.918 1 74.62 151 HIS A C 1
ATOM 1201 O O . HIS A 1 151 ? -11.328 -7.188 4.367 1 74.62 151 HIS A O 1
ATOM 1207 N N . LEU A 1 152 ? -11.797 -5.543 2.975 1 81.5 152 LEU A N 1
ATOM 1208 C CA . LEU A 1 152 ? -12.883 -6.289 2.338 1 81.5 152 LEU A CA 1
ATOM 1209 C C . LEU A 1 152 ? -12.344 -7.535 1.642 1 81.5 152 LEU A C 1
ATOM 1211 O O . LEU A 1 152 ? -13 -8.578 1.639 1 81.5 152 LEU A O 1
ATOM 1215 N N . LEU A 1 153 ? -11.141 -7.41 1.069 1 74.88 153 LEU A N 1
ATOM 1216 C CA . LEU A 1 153 ? -10.516 -8.586 0.468 1 74.88 153 LEU A CA 1
ATOM 1217 C C . LEU A 1 153 ? -10.258 -9.656 1.516 1 74.88 153 LEU A C 1
ATOM 1219 O O . LEU A 1 153 ? -10.516 -10.844 1.274 1 74.88 153 LEU A O 1
ATOM 1223 N N . ALA A 1 154 ? -9.75 -9.203 2.645 1 68.5 154 ALA A N 1
ATOM 1224 C CA . ALA A 1 154 ? -9.492 -10.133 3.738 1 68.5 154 ALA A CA 1
ATOM 1225 C C . ALA A 1 154 ? -10.773 -10.812 4.195 1 68.5 154 ALA A C 1
ATOM 1227 O O . ALA A 1 154 ? -10.75 -11.961 4.652 1 68.5 154 ALA A O 1
ATOM 1228 N N . MET A 1 155 ? -11.852 -10.125 3.998 1 73.12 155 MET A N 1
ATOM 1229 C CA . MET A 1 155 ? -13.148 -10.68 4.383 1 73.12 155 MET A CA 1
ATOM 1230 C C . MET A 1 155 ? -13.766 -11.469 3.236 1 73.12 155 MET A C 1
ATOM 1232 O O . MET A 1 155 ? -14.922 -11.891 3.322 1 73.12 155 MET A O 1
ATOM 1236 N N . GLY A 1 156 ? -13.016 -11.578 2.146 1 72.5 156 GLY A N 1
ATOM 1237 C CA . GLY A 1 156 ? -13.414 -12.492 1.089 1 72.5 156 GLY A CA 1
ATOM 1238 C C . GLY A 1 156 ? -14.102 -11.805 -0.073 1 72.5 156 GLY A C 1
ATOM 1239 O O . GLY A 1 156 ? -14.766 -12.453 -0.882 1 72.5 156 GLY A O 1
ATOM 1240 N N . ALA A 1 157 ? -13.961 -10.484 -0.125 1 82.25 157 ALA A N 1
ATOM 1241 C CA . ALA A 1 157 ? -14.625 -9.766 -1.206 1 82.25 157 ALA A CA 1
ATOM 1242 C C . ALA A 1 157 ? -13.656 -8.844 -1.932 1 82.25 157 ALA A C 1
ATOM 1244 O O . ALA A 1 157 ? -12.945 -8.062 -1.297 1 82.25 157 ALA A O 1
ATOM 1245 N N . THR A 1 158 ? -13.578 -9.062 -3.199 1 83.38 158 THR A N 1
ATOM 1246 C CA . THR A 1 158 ? -12.836 -8.117 -4.027 1 83.38 158 THR A CA 1
ATOM 1247 C C . THR A 1 158 ? -13.719 -6.93 -4.414 1 83.38 158 THR A C 1
ATOM 1249 O O . THR A 1 158 ? -14.82 -7.117 -4.934 1 83.38 158 THR A O 1
ATOM 1252 N N . THR A 1 159 ? -13.32 -5.781 -4.105 1 90 159 THR A N 1
ATOM 1253 C CA . THR A 1 159 ? -14.047 -4.566 -4.449 1 90 159 THR A CA 1
ATOM 1254 C C . THR A 1 159 ? -13.148 -3.586 -5.195 1 90 159 THR A C 1
ATOM 1256 O O . THR A 1 159 ? -11.922 -3.705 -5.152 1 90 159 THR A O 1
ATOM 1259 N N . PRO A 1 160 ? -13.758 -2.627 -5.887 1 92.25 160 PRO A N 1
ATOM 1260 C CA . PRO A 1 160 ? -12.953 -1.649 -6.621 1 92.25 160 PRO A CA 1
ATOM 1261 C C . PRO A 1 160 ? -12.07 -0.806 -5.707 1 92.25 160 PRO A C 1
ATOM 1263 O O . PRO A 1 160 ? -11.117 -0.172 -6.176 1 92.25 160 PRO A O 1
ATOM 1266 N N . PHE A 1 161 ? -12.344 -0.772 -4.418 1 91.62 161 PHE A N 1
ATOM 1267 C CA . PHE A 1 161 ? -11.531 0.005 -3.488 1 91.62 161 PHE A CA 1
ATOM 1268 C C . PHE A 1 161 ? -10.102 -0.515 -3.455 1 91.62 161 PHE A C 1
ATOM 1270 O O . PHE A 1 161 ? -9.188 0.186 -3.008 1 91.62 161 PHE A O 1
ATOM 1277 N N . LEU A 1 162 ? -9.859 -1.745 -3.941 1 84 162 LEU A N 1
ATOM 1278 C CA . LEU A 1 162 ? -8.523 -2.334 -3.992 1 84 162 LEU A CA 1
ATOM 1279 C C . LEU A 1 162 ? -7.617 -1.545 -4.926 1 84 162 LEU A C 1
ATOM 1281 O O . LEU A 1 162 ? -6.391 -1.641 -4.836 1 84 162 LEU A O 1
ATOM 1285 N N . TYR A 1 163 ? -8.234 -0.769 -5.805 1 88.81 163 TYR A N 1
ATOM 1286 C CA . TYR A 1 163 ? -7.461 -0.067 -6.816 1 88.81 163 TYR A CA 1
ATOM 1287 C C . TYR A 1 163 ? -7.047 1.317 -6.328 1 88.81 163 TYR A C 1
ATOM 1289 O O . TYR A 1 163 ? -6.453 2.096 -7.078 1 88.81 163 TYR A O 1
ATOM 1297 N N . SER A 1 164 ? -7.363 1.624 -5.09 1 89.62 164 SER A N 1
ATOM 1298 C CA . SER A 1 164 ? -6.844 2.836 -4.465 1 89.62 164 SER A CA 1
ATOM 1299 C C . SER A 1 164 ? -5.516 2.572 -3.764 1 89.62 164 SER A C 1
ATOM 1301 O O . SER A 1 164 ? -5.414 1.663 -2.938 1 89.62 164 SER A O 1
ATOM 1303 N N . ALA A 1 165 ? -4.504 3.311 -4.16 1 85.56 165 ALA A N 1
ATOM 1304 C CA . ALA A 1 165 ? -3.227 3.252 -3.453 1 85.56 165 ALA A CA 1
ATOM 1305 C C . ALA A 1 165 ? -3.189 4.254 -2.305 1 85.56 165 ALA A C 1
ATOM 1307 O O . ALA A 1 165 ? -4.176 4.945 -2.041 1 85.56 165 ALA A O 1
ATOM 1308 N N . SER A 1 166 ? -2.111 4.199 -1.528 1 79.12 166 SER A N 1
ATOM 1309 C CA . SER A 1 166 ? -1.938 5.238 -0.52 1 79.12 166 SER A CA 1
ATOM 1310 C C . SER A 1 166 ? -1.671 6.594 -1.164 1 79.12 166 SER A C 1
ATOM 1312 O O . SER A 1 166 ? -1.11 6.668 -2.26 1 79.12 166 SER A O 1
ATOM 1314 N N . SER A 1 167 ? -2.064 7.594 -0.457 1 82.75 167 SER A N 1
ATOM 1315 C CA . SER A 1 167 ? -1.963 8.938 -1.017 1 82.75 167 SER A CA 1
ATOM 1316 C C . SER A 1 167 ? -0.526 9.266 -1.402 1 82.75 167 SER A C 1
ATOM 1318 O O . SER A 1 167 ? -0.287 9.938 -2.408 1 82.75 167 SER A O 1
ATOM 1320 N N . TYR A 1 168 ? 0.462 8.789 -0.642 1 75.88 168 TYR A N 1
ATOM 1321 C CA . TYR A 1 168 ? 1.854 9.141 -0.896 1 75.88 168 TYR A CA 1
ATOM 1322 C C . TYR A 1 168 ? 2.381 8.422 -2.135 1 75.88 168 TYR A C 1
ATOM 1324 O O . TYR A 1 168 ? 3.438 8.773 -2.662 1 75.88 168 TYR A O 1
ATOM 1332 N N . MET A 1 169 ? 1.658 7.445 -2.615 1 83 169 MET A N 1
ATOM 1333 C CA . MET A 1 169 ? 2.094 6.672 -3.773 1 83 169 MET A CA 1
ATOM 1334 C C . MET A 1 169 ? 1.727 7.379 -5.074 1 83 169 MET A C 1
ATOM 1336 O O . MET A 1 169 ? 2.15 6.965 -6.152 1 83 169 MET A O 1
ATOM 1340 N N . TYR A 1 170 ? 0.953 8.414 -4.945 1 84.69 170 TYR A N 1
ATOM 1341 C CA . TYR A 1 170 ? 0.577 9.195 -6.117 1 84.69 170 TYR A CA 1
ATOM 1342 C C . TYR A 1 170 ? 1.479 10.414 -6.273 1 84.69 170 TYR A C 1
ATOM 1344 O O . TYR A 1 170 ? 1.789 11.094 -5.293 1 84.69 170 TYR A O 1
ATOM 1352 N N . PRO A 1 171 ? 1.887 10.688 -7.523 1 78.12 171 PRO A N 1
ATOM 1353 C CA . PRO A 1 171 ? 2.67 11.906 -7.73 1 78.12 171 PRO A CA 1
ATOM 1354 C C . PRO A 1 171 ? 1.875 13.18 -7.43 1 78.12 171 PRO A C 1
ATOM 1356 O O . PRO A 1 171 ? 2.449 14.18 -7 1 78.12 171 PRO A O 1
ATOM 1359 N N . SER A 1 172 ? 0.571 13.07 -7.68 1 77.56 172 SER A N 1
ATOM 1360 C CA . SER A 1 172 ? -0.304 14.211 -7.441 1 77.56 172 SER A CA 1
ATOM 1361 C C . SER A 1 172 ? -1.738 13.766 -7.18 1 77.56 172 SER A C 1
ATOM 1363 O O . SER A 1 172 ? -2.07 12.594 -7.359 1 77.56 172 SER A O 1
ATOM 1365 N N . LEU A 1 173 ? -2.533 14.75 -6.746 1 81.81 173 LEU A N 1
ATOM 1366 C CA . LEU A 1 173 ? -3.945 14.484 -6.488 1 81.81 173 LEU A CA 1
ATOM 1367 C C . LEU A 1 173 ? -4.664 14.07 -7.77 1 81.81 173 LEU A C 1
ATOM 1369 O O . LEU A 1 173 ? -5.586 13.258 -7.73 1 81.81 173 LEU A O 1
ATOM 1373 N N . LYS A 1 174 ? -4.195 14.555 -8.891 1 82.12 174 LYS A N 1
ATOM 1374 C CA . LYS A 1 174 ? -4.832 14.281 -10.172 1 82.12 174 LYS A CA 1
ATOM 1375 C C . LYS A 1 174 ? -4.805 12.781 -10.484 1 82.12 174 LYS A C 1
ATOM 1377 O O . LYS A 1 174 ? -5.812 12.219 -10.914 1 82.12 174 LYS A O 1
ATOM 1382 N N . GLU A 1 175 ? -3.656 12.172 -10.32 1 86 175 GLU A N 1
ATOM 1383 C CA . GLU A 1 175 ? -3.543 10.734 -10.57 1 86 175 GLU A CA 1
ATOM 1384 C C . GLU A 1 175 ? -4.422 9.938 -9.617 1 86 175 GLU A C 1
ATOM 1386 O O . GLU A 1 175 ? -5.012 8.93 -10 1 86 175 GLU A O 1
ATOM 1391 N N . ALA A 1 176 ? -4.48 10.391 -8.383 1 88.88 176 ALA A N 1
ATOM 1392 C CA . ALA A 1 176 ? -5.359 9.734 -7.418 1 88.88 176 ALA A CA 1
ATOM 1393 C C . ALA A 1 176 ? -6.82 9.828 -7.855 1 88.88 176 ALA A C 1
ATOM 1395 O O . ALA A 1 176 ? -7.562 8.844 -7.781 1 88.88 176 ALA A O 1
ATOM 1396 N N . GLN A 1 177 ? -7.199 11.016 -8.273 1 89.56 177 GLN A N 1
ATOM 1397 C CA . GLN A 1 177 ? -8.57 11.234 -8.711 1 89.56 177 GLN A CA 1
ATOM 1398 C C . GLN A 1 177 ? -8.914 10.375 -9.922 1 89.56 177 GLN A C 1
ATOM 1400 O O . GLN A 1 177 ? -10.039 9.891 -10.047 1 89.56 177 GLN A O 1
ATOM 1405 N N . GLN A 1 178 ? -7.984 10.156 -10.789 1 89.25 178 GLN A N 1
ATOM 1406 C CA . GLN A 1 178 ? -8.203 9.289 -11.945 1 89.25 178 GLN A CA 1
ATOM 1407 C C . GLN A 1 178 ? -8.508 7.855 -11.508 1 89.25 178 GLN A C 1
ATOM 1409 O O . GLN A 1 178 ? -9.43 7.227 -12.023 1 89.25 178 GLN A O 1
ATOM 1414 N N . ASP A 1 179 ? -7.719 7.371 -10.633 1 91.31 179 ASP A N 1
ATOM 1415 C CA . ASP A 1 179 ? -7.977 6.035 -10.109 1 91.31 179 ASP A CA 1
ATOM 1416 C C . ASP A 1 179 ? -9.344 5.961 -9.438 1 91.31 179 ASP A C 1
ATOM 1418 O O . ASP A 1 179 ? -10.055 4.965 -9.57 1 91.31 179 ASP A O 1
ATOM 1422 N N . LEU A 1 180 ? -9.727 7.027 -8.727 1 93.81 180 LEU A N 1
ATOM 1423 C CA . LEU A 1 180 ? -11.008 7.055 -8.039 1 93.81 180 LEU A CA 1
ATOM 1424 C C . LEU A 1 180 ? -12.164 7.102 -9.031 1 93.81 180 LEU A C 1
ATOM 1426 O O . LEU A 1 180 ? -13.227 6.535 -8.781 1 93.81 180 LEU A O 1
ATOM 1430 N N . GLU A 1 181 ? -11.898 7.797 -10.109 1 91.94 181 GLU A N 1
ATOM 1431 C CA . GLU A 1 181 ? -12.906 7.793 -11.164 1 91.94 181 GLU A CA 1
ATOM 1432 C C . GLU A 1 181 ? -13.125 6.387 -11.719 1 91.94 181 GLU A C 1
ATOM 1434 O O . GLU A 1 181 ? -14.258 5.988 -11.984 1 91.94 181 GLU A O 1
ATOM 1439 N N . TYR A 1 182 ? -12.094 5.695 -11.938 1 92.62 182 TYR A N 1
ATOM 1440 C CA . TYR A 1 182 ? -12.211 4.305 -12.367 1 92.62 182 TYR A CA 1
ATOM 1441 C C . TYR A 1 182 ? -12.969 3.48 -11.336 1 92.62 182 TYR A C 1
ATOM 1443 O O . TYR A 1 182 ? -13.844 2.688 -11.688 1 92.62 182 TYR A O 1
ATOM 1451 N N . ILE A 1 183 ? -12.633 3.625 -10.086 1 94.94 183 ILE A N 1
ATOM 1452 C CA . ILE A 1 183 ? -13.312 2.932 -9 1 94.94 183 ILE A CA 1
ATOM 1453 C C . ILE A 1 183 ? -14.812 3.244 -9.039 1 94.94 183 ILE A C 1
ATOM 1455 O O . ILE A 1 183 ? -15.641 2.342 -8.93 1 94.94 183 ILE A O 1
ATOM 1459 N N . ALA A 1 184 ? -15.086 4.512 -9.211 1 96.5 184 ALA A N 1
ATOM 1460 C CA . ALA A 1 184 ? -16.484 4.941 -9.289 1 96.5 184 ALA A CA 1
ATOM 1461 C C . ALA A 1 184 ? -17.203 4.246 -10.438 1 96.5 184 ALA A C 1
ATOM 1463 O O . ALA A 1 184 ? -18.344 3.803 -10.281 1 96.5 184 ALA A O 1
ATOM 1464 N N . GLU A 1 185 ? -16.562 4.152 -11.562 1 93.56 185 GLU A N 1
ATOM 1465 C CA . GLU A 1 185 ? -17.141 3.484 -12.719 1 93.56 185 GLU A CA 1
ATOM 1466 C C . GLU A 1 185 ? -17.422 2.012 -12.43 1 93.56 185 GLU A C 1
ATOM 1468 O O . GLU A 1 185 ? -18.484 1.489 -12.789 1 93.56 185 GLU A O 1
ATOM 1473 N N . MET A 1 186 ? -16.5 1.383 -11.797 1 91.94 186 MET A N 1
ATOM 1474 C CA . MET A 1 186 ? -16.656 -0.033 -11.469 1 91.94 186 MET A CA 1
ATOM 1475 C C . MET A 1 186 ? -17.797 -0.245 -10.484 1 91.94 186 MET A C 1
ATOM 1477 O O . MET A 1 186 ? -18.562 -1.202 -10.617 1 91.94 186 MET A O 1
ATOM 1481 N N . ILE A 1 187 ? -17.938 0.653 -9.5 1 95.44 187 ILE A N 1
ATOM 1482 C CA . ILE A 1 187 ? -19.031 0.546 -8.539 1 95.44 187 ILE A CA 1
ATOM 1483 C C . ILE A 1 187 ? -20.359 0.727 -9.25 1 95.44 187 ILE A C 1
ATOM 1485 O O . ILE A 1 187 ? -21.312 -0.034 -9.016 1 95.44 187 ILE A O 1
ATOM 1489 N N . SER A 1 188 ? -20.406 1.685 -10.109 1 95.12 188 SER A N 1
ATOM 1490 C CA . SER A 1 188 ? -21.641 1.953 -10.836 1 95.12 188 SER A CA 1
ATOM 1491 C C . SER A 1 188 ? -22.016 0.778 -11.734 1 95.12 188 SER A C 1
ATOM 1493 O O . SER A 1 188 ? -23.188 0.412 -11.82 1 95.12 188 SER A O 1
ATOM 1495 N N . LYS A 1 189 ? -21.078 0.173 -12.344 1 90.25 189 LYS A N 1
ATOM 1496 C CA . LYS A 1 189 ? -21.328 -0.869 -13.344 1 90.25 189 LYS A CA 1
ATOM 1497 C C . LYS A 1 189 ? -21.609 -2.213 -12.672 1 90.25 189 LYS A C 1
ATOM 1499 O O . LYS A 1 189 ? -22.531 -2.926 -13.062 1 90.25 189 LYS A O 1
ATOM 1504 N N . PHE A 1 190 ? -20.828 -2.561 -11.617 1 88.5 190 PHE A N 1
ATOM 1505 C CA . PHE A 1 190 ? -20.875 -3.932 -11.117 1 88.5 190 PHE A CA 1
ATOM 1506 C C . PHE A 1 190 ? -21.422 -3.975 -9.703 1 88.5 190 PHE A C 1
ATOM 1508 O O . PHE A 1 190 ? -21.797 -5.043 -9.203 1 88.5 190 PHE A O 1
ATOM 1515 N N . GLY A 1 191 ? -21.5 -2.84 -9.047 1 92.44 191 GLY A N 1
ATOM 1516 C CA . GLY A 1 191 ? -22 -2.793 -7.684 1 92.44 191 GLY A CA 1
ATOM 1517 C C . GLY A 1 191 ? -21 -3.27 -6.656 1 92.44 191 GLY A C 1
ATOM 1518 O O . GLY A 1 191 ? -19.938 -3.805 -7.016 1 92.44 191 GLY A O 1
ATOM 1519 N N . LEU A 1 192 ? -21.297 -2.979 -5.379 1 95.06 192 LEU A N 1
ATOM 1520 C CA . LEU A 1 192 ? -20.516 -3.475 -4.246 1 95.06 192 LEU A CA 1
ATOM 1521 C C . LEU A 1 192 ? -21.188 -4.703 -3.633 1 95.06 192 LEU A C 1
ATOM 1523 O O . LEU A 1 192 ? -22.375 -4.949 -3.854 1 95.06 192 LEU A O 1
ATOM 1527 N N . PRO A 1 193 ? -20.422 -5.574 -2.994 1 91.06 193 PRO A N 1
ATOM 1528 C CA . PRO A 1 193 ? -21.016 -6.77 -2.391 1 91.06 193 PRO A CA 1
ATOM 1529 C C . PRO A 1 193 ? -22.172 -6.441 -1.449 1 91.06 193 PRO A C 1
ATOM 1531 O O . PRO A 1 193 ? -21.984 -5.711 -0.473 1 91.06 193 PRO A O 1
ATOM 1534 N N . ARG A 1 194 ? -23.312 -7.047 -1.648 1 91.75 194 ARG A N 1
ATOM 1535 C CA . ARG A 1 194 ? -24.531 -6.754 -0.902 1 91.75 194 ARG A CA 1
ATOM 1536 C C . ARG A 1 194 ? -24.406 -7.195 0.552 1 91.75 194 ARG A C 1
ATOM 1538 O O . ARG A 1 194 ? -24.984 -6.586 1.447 1 91.75 194 ARG A O 1
ATOM 1545 N N . LYS A 1 195 ? -23.594 -8.172 0.734 1 90.06 195 LYS A N 1
ATOM 1546 C CA . LYS A 1 195 ? -23.438 -8.719 2.076 1 90.06 195 LYS A CA 1
ATOM 1547 C C . LYS A 1 195 ? -22.875 -7.676 3.043 1 90.06 195 LYS A C 1
ATOM 1549 O O . LYS A 1 195 ? -23.125 -7.746 4.246 1 90.06 195 LYS A O 1
ATOM 1554 N N . PHE A 1 196 ? -22.188 -6.688 2.559 1 91.94 196 PHE A N 1
ATOM 1555 C CA . PHE A 1 196 ? -21.578 -5.672 3.412 1 91.94 196 PHE A CA 1
ATOM 1556 C C . PHE A 1 196 ? -22.359 -4.363 3.334 1 91.94 196 PHE A C 1
ATOM 1558 O O . PHE A 1 196 ? -21.969 -3.371 3.959 1 91.94 196 PHE A O 1
ATOM 1565 N N . GLY A 1 197 ? -23.391 -4.34 2.477 1 93.12 197 GLY A N 1
ATOM 1566 C CA . GLY A 1 197 ? -24.125 -3.105 2.258 1 93.12 197 GLY A CA 1
ATOM 1567 C C . GLY A 1 197 ? -25.156 -2.832 3.326 1 93.12 197 GLY A C 1
ATOM 1568 O O . GLY A 1 197 ? -25.469 -3.707 4.141 1 93.12 197 GLY A O 1
ATOM 1569 N N . PRO A 1 198 ? -25.703 -1.61 3.318 1 97.44 198 PRO A N 1
ATOM 1570 C CA . PRO A 1 198 ? -25.312 -0.461 2.498 1 97.44 198 PRO A CA 1
ATOM 1571 C C . PRO A 1 198 ? -23.984 0.146 2.926 1 97.44 198 PRO A C 1
ATOM 1573 O O . PRO A 1 198 ? -23.703 0.231 4.121 1 97.44 198 PRO A O 1
ATOM 1576 N N . PHE A 1 199 ? -23.172 0.519 1.913 1 98 199 PHE A N 1
ATOM 1577 C CA . PHE A 1 199 ? -21.922 1.184 2.234 1 98 199 PHE A CA 1
ATOM 1578 C C . PHE A 1 199 ? -22.156 2.633 2.641 1 98 199 PHE A C 1
ATOM 1580 O O . PHE A 1 199 ? -22.172 3.525 1.79 1 98 199 PHE A O 1
ATOM 1587 N N . THR A 1 200 ? -22.344 2.826 3.949 1 98.38 200 THR A N 1
ATOM 1588 C CA . THR A 1 200 ? -22.594 4.148 4.512 1 98.38 200 THR A CA 1
ATOM 1589 C C . THR A 1 200 ? -21.297 4.773 5.027 1 98.38 200 THR A C 1
ATOM 1591 O O . THR A 1 200 ? -20.609 4.184 5.855 1 98.38 200 THR A O 1
ATOM 1594 N N . PHE A 1 201 ? -20.984 5.91 4.473 1 98.44 201 PHE A N 1
ATOM 1595 C CA . PHE A 1 201 ? -19.891 6.75 4.969 1 98.44 201 PHE A CA 1
ATOM 1596 C C . PHE A 1 201 ? -20.438 7.855 5.867 1 98.44 201 PHE A C 1
ATOM 1598 O O . PHE A 1 201 ? -21.109 8.773 5.395 1 98.44 201 PHE A O 1
ATOM 1605 N N . VAL A 1 202 ? -20.109 7.738 7.137 1 97.88 202 VAL A N 1
ATOM 1606 C CA . VAL A 1 202 ? -20.625 8.703 8.102 1 97.88 202 VAL A CA 1
ATOM 1607 C C . VAL A 1 202 ? -19.516 9.672 8.5 1 97.88 202 VAL A C 1
ATOM 1609 O O . VAL A 1 202 ? -18.438 9.25 8.938 1 97.88 202 VAL A O 1
ATOM 1612 N N . PHE A 1 203 ? -19.781 10.961 8.305 1 97.38 203 PHE A N 1
ATOM 1613 C CA . PHE A 1 203 ? -18.781 12 8.523 1 97.38 203 PHE A CA 1
ATOM 1614 C C . PHE A 1 203 ? -19.094 12.789 9.797 1 97.38 203 PHE A C 1
ATOM 1616 O O . PHE A 1 203 ? -20.234 13.18 10.023 1 97.38 203 PHE A O 1
ATOM 1623 N N . THR A 1 204 ? -18.062 12.938 10.617 1 93.44 204 THR A N 1
ATOM 1624 C CA . THR A 1 204 ? -18.188 13.836 11.758 1 93.44 204 THR A CA 1
ATOM 1625 C C . THR A 1 204 ? -17.391 15.117 11.523 1 93.44 204 THR A C 1
ATOM 1627 O O . THR A 1 204 ? -16.391 15.117 10.797 1 93.44 204 THR A O 1
ATOM 1630 N N . GLY A 1 205 ? -17.828 16.172 12.086 1 89.38 205 GLY A N 1
ATOM 1631 C CA . GLY A 1 205 ? -17.156 17.453 11.938 1 89.38 205 GLY A CA 1
ATOM 1632 C C . GLY A 1 205 ? -17.516 18.156 10.641 1 89.38 205 GLY A C 1
ATOM 1633 O O . GLY A 1 205 ? -17.969 17.531 9.688 1 89.38 205 GLY A O 1
ATOM 1634 N N . ALA A 1 206 ? -17.328 19.422 10.641 1 87.94 206 ALA A N 1
ATOM 1635 C CA . ALA A 1 206 ? -17.672 20.203 9.461 1 87.94 206 ALA A CA 1
ATOM 1636 C C . ALA A 1 206 ? -16.484 21.078 9.031 1 87.94 206 ALA A C 1
ATOM 1638 O O . ALA A 1 206 ? -16.609 21.922 8.141 1 87.94 206 ALA A O 1
ATOM 1639 N N . GLY A 1 207 ? -15.328 20.812 9.547 1 85 207 GLY A N 1
ATOM 1640 C CA . GLY A 1 207 ? -14.156 21.625 9.266 1 85 207 GLY A CA 1
ATOM 1641 C C . GLY A 1 207 ? -13.453 21.234 7.98 1 85 207 GLY A C 1
ATOM 1642 O O . GLY A 1 207 ? -14.031 20.562 7.129 1 85 207 GLY A O 1
ATOM 1643 N N . ASN A 1 208 ? -12.242 21.719 7.844 1 81.19 208 ASN A N 1
ATOM 1644 C CA . ASN A 1 208 ? -11.461 21.547 6.621 1 81.19 208 ASN A CA 1
ATOM 1645 C C . ASN A 1 208 ? -11.164 20.078 6.348 1 81.19 208 ASN A C 1
ATOM 1647 O O . ASN A 1 208 ? -11.156 19.641 5.191 1 81.19 208 ASN A O 1
ATOM 1651 N N . VAL A 1 209 ? -10.961 19.344 7.41 1 84.25 209 VAL A N 1
ATOM 1652 C CA . VAL A 1 209 ? -10.656 17.922 7.246 1 84.25 209 VAL A CA 1
ATOM 1653 C C . VAL A 1 209 ? -11.844 17.219 6.59 1 84.25 209 VAL A C 1
ATOM 1655 O O . VAL A 1 209 ? -11.68 16.5 5.594 1 84.25 209 VAL A O 1
ATOM 1658 N N . THR A 1 210 ? -12.969 17.469 7.125 1 92.31 210 THR A N 1
ATOM 1659 C CA . THR A 1 210 ? -14.172 16.828 6.609 1 92.31 210 THR A CA 1
ATOM 1660 C C . THR A 1 210 ? -14.477 17.297 5.191 1 92.31 210 THR A C 1
ATOM 1662 O O . THR A 1 210 ? -14.891 16.516 4.34 1 92.31 210 THR A O 1
ATOM 1665 N N . GLN A 1 211 ? -14.266 18.531 4.996 1 90.75 211 GLN A N 1
ATOM 1666 C CA . GLN A 1 211 ? -14.5 19.047 3.652 1 90.75 211 GLN A CA 1
ATOM 1667 C C . GLN A 1 211 ? -13.594 18.359 2.631 1 90.75 211 GLN A C 1
ATOM 1669 O O . GLN A 1 211 ? -14.039 18.031 1.53 1 90.75 211 GLN A O 1
ATOM 1674 N N . GLY A 1 212 ? -12.336 18.219 2.996 1 89.12 212 GLY A N 1
ATOM 1675 C CA . GLY A 1 212 ? -11.422 17.484 2.135 1 89.12 212 GLY A CA 1
ATOM 1676 C C . GLY A 1 212 ? -11.859 16.047 1.902 1 89.12 212 GLY A C 1
ATOM 1677 O O . GLY A 1 212 ? -11.805 15.555 0.774 1 89.12 212 GLY A O 1
ATOM 1678 N N . ALA A 1 213 ? -12.32 15.438 2.953 1 93.38 213 ALA A N 1
ATOM 1679 C CA . ALA A 1 213 ? -12.797 14.062 2.855 1 93.38 213 ALA A CA 1
ATOM 1680 C C . ALA A 1 213 ? -14 13.961 1.927 1 93.38 213 ALA A C 1
ATOM 1682 O O . ALA A 1 213 ? -14.086 13.039 1.108 1 93.38 213 ALA A O 1
ATOM 1683 N N . LEU A 1 214 ? -14.852 14.922 2.033 1 96.69 214 LEU A N 1
ATOM 1684 C CA . LEU A 1 214 ? -16.062 14.938 1.226 1 96.69 214 LEU A CA 1
ATOM 1685 C C . LEU A 1 214 ? -15.734 15.133 -0.25 1 96.69 214 LEU A C 1
ATOM 1687 O O . LEU A 1 214 ? -16.422 14.594 -1.121 1 96.69 214 LEU A O 1
ATOM 1691 N N . GLU A 1 215 ? -14.719 15.891 -0.515 1 93.38 215 GLU A N 1
ATOM 1692 C CA . GLU A 1 215 ? -14.297 16.078 -1.899 1 93.38 215 GLU A CA 1
ATOM 1693 C C . GLU A 1 215 ? -13.969 14.75 -2.564 1 93.38 215 GLU A C 1
ATOM 1695 O O . GLU A 1 215 ? -14.328 14.523 -3.721 1 93.38 215 GLU A O 1
ATOM 1700 N N . ILE A 1 216 ? -13.305 13.922 -1.876 1 95.62 216 ILE A N 1
ATOM 1701 C CA . ILE A 1 216 ? -12.93 12.609 -2.398 1 95.62 216 ILE A CA 1
ATOM 1702 C C . ILE A 1 216 ? -14.164 11.703 -2.447 1 95.62 216 ILE A C 1
ATOM 1704 O O . ILE A 1 216 ? -14.383 11.008 -3.438 1 95.62 216 ILE A O 1
ATOM 1708 N N . PHE A 1 217 ? -14.977 11.781 -1.411 1 97.88 217 PHE A N 1
ATOM 1709 C CA . PHE A 1 217 ? -16.188 10.969 -1.35 1 97.88 217 PHE A CA 1
ATOM 1710 C C . PHE A 1 217 ? -17.078 11.25 -2.549 1 97.88 217 PHE A C 1
ATOM 1712 O O . PHE A 1 217 ? -17.656 10.32 -3.133 1 97.88 217 PHE A O 1
ATOM 1719 N N . LYS A 1 218 ? -17.156 12.43 -2.885 1 97.69 218 LYS A N 1
ATOM 1720 C CA . LYS A 1 218 ? -18.094 12.867 -3.914 1 97.69 218 LYS A CA 1
ATOM 1721 C C . LYS A 1 218 ? -17.656 12.391 -5.297 1 97.69 218 LYS A C 1
ATOM 1723 O O . LYS A 1 218 ? -18.438 12.469 -6.254 1 97.69 218 LYS A O 1
ATOM 1728 N N . LEU A 1 219 ? -16.469 11.922 -5.418 1 96.81 219 LEU A N 1
ATOM 1729 C CA . LEU A 1 219 ? -16.031 11.352 -6.688 1 96.81 219 LEU A CA 1
ATOM 1730 C C . LEU A 1 219 ? -16.672 9.992 -6.922 1 96.81 219 LEU A C 1
ATOM 1732 O O . LEU A 1 219 ? -16.688 9.492 -8.047 1 96.81 219 LEU A O 1
ATOM 1736 N N . LEU A 1 220 ? -17.188 9.312 -5.871 1 98 220 LEU A N 1
ATOM 1737 C CA . LEU A 1 220 ? -17.891 8.031 -5.988 1 98 220 LEU A CA 1
ATOM 1738 C C . LEU A 1 220 ? -19.359 8.242 -6.352 1 98 220 LEU A C 1
ATOM 1740 O O . LEU A 1 220 ? -19.906 9.32 -6.121 1 98 220 LEU A O 1
ATOM 1744 N N . PRO A 1 221 ? -19.969 7.234 -7.078 1 98.31 221 PRO A N 1
ATOM 1745 C CA . PRO A 1 221 ? -21.438 7.309 -7.133 1 98.31 221 PRO A CA 1
ATOM 1746 C C . PRO A 1 221 ? -22.078 7.312 -5.75 1 98.31 221 PRO A C 1
ATOM 1748 O O . PRO A 1 221 ? -21.969 6.328 -5.016 1 98.31 221 PRO A O 1
ATOM 1751 N N . HIS A 1 222 ? -22.75 8.469 -5.461 1 98.44 222 HIS A N 1
ATOM 1752 C CA . HIS A 1 222 ? -23.125 8.625 -4.062 1 98.44 222 HIS A CA 1
ATOM 1753 C C . HIS A 1 222 ? -24.516 9.234 -3.932 1 98.44 222 HIS A C 1
ATOM 1755 O O . HIS A 1 222 ? -25.047 9.781 -4.902 1 98.44 222 HIS A O 1
ATOM 1761 N N . GLU A 1 223 ? -25.094 9.008 -2.824 1 98.38 223 GLU A N 1
ATOM 1762 C CA . GLU A 1 223 ? -26.312 9.641 -2.354 1 98.38 223 GLU A CA 1
ATOM 1763 C C . GLU A 1 223 ? -26.203 10.055 -0.889 1 98.38 223 GLU A C 1
ATOM 1765 O O . GLU A 1 223 ? -25.734 9.273 -0.054 1 98.38 223 GLU A O 1
ATOM 1770 N N . PHE A 1 224 ? -26.516 11.336 -0.601 1 98.38 224 PHE A N 1
ATOM 1771 C CA . PHE A 1 224 ? -26.516 11.773 0.788 1 98.38 224 PHE A CA 1
ATOM 1772 C C . PHE A 1 224 ? -27.844 11.461 1.46 1 98.38 224 PHE A C 1
ATOM 1774 O O . PHE A 1 224 ? -28.906 11.617 0.852 1 98.38 224 PHE A O 1
ATOM 1781 N N . VAL A 1 225 ? -27.734 10.977 2.672 1 98 225 VAL A N 1
ATOM 1782 C CA . VAL A 1 225 ? -28.922 10.656 3.455 1 98 225 VAL A CA 1
ATOM 1783 C C . VAL A 1 225 ? -28.812 11.297 4.84 1 98 225 VAL A C 1
ATOM 1785 O O . VAL A 1 225 ? -27.719 11.633 5.293 1 98 225 VAL A O 1
ATOM 1788 N N . LYS A 1 226 ? -29.969 11.5 5.488 1 96.81 226 LYS A N 1
ATOM 1789 C CA . LYS A 1 226 ? -29.984 11.961 6.875 1 96.81 226 LYS A CA 1
ATOM 1790 C C . LYS A 1 226 ? -29.75 10.805 7.84 1 96.81 226 LYS A C 1
ATOM 1792 O O . LYS A 1 226 ? -30.031 9.648 7.52 1 96.81 226 LYS A O 1
ATOM 1797 N N . TRP A 1 227 ? -29.156 11.195 8.992 1 96.38 227 TRP A N 1
ATOM 1798 C CA . TRP A 1 227 ? -28.812 10.141 9.945 1 96.38 227 TRP A CA 1
ATOM 1799 C C . TRP A 1 227 ? -30.062 9.383 10.391 1 96.38 227 TRP A C 1
ATOM 1801 O O . TRP A 1 227 ? -29.984 8.188 10.68 1 96.38 227 TRP A O 1
ATOM 1811 N N . GLU A 1 228 ? -31.219 9.984 10.328 1 95.75 228 GLU A N 1
ATOM 1812 C CA . GLU A 1 228 ? -32.469 9.367 10.75 1 95.75 228 GLU A CA 1
ATOM 1813 C C . GLU A 1 228 ? -32.906 8.281 9.773 1 95.75 228 GLU A C 1
ATOM 1815 O O . GLU A 1 228 ? -33.688 7.391 10.125 1 95.75 228 GLU A O 1
ATOM 1820 N N . ASP A 1 229 ? -32.438 8.328 8.609 1 96.5 229 ASP A N 1
ATOM 1821 C CA . ASP A 1 229 ? -32.844 7.406 7.559 1 96.5 229 ASP A CA 1
ATOM 1822 C C . ASP A 1 229 ? -31.922 6.195 7.477 1 96.5 229 ASP A C 1
ATOM 1824 O O . ASP A 1 229 ? -32.188 5.258 6.723 1 96.5 229 ASP A O 1
ATOM 1828 N N . LEU A 1 230 ? -30.875 6.145 8.25 1 96.88 230 LEU A N 1
ATOM 1829 C CA . LEU A 1 230 ? -29.875 5.09 8.164 1 96.88 230 LEU A CA 1
ATOM 1830 C C . LEU A 1 230 ? -30.484 3.727 8.469 1 96.88 230 LEU A C 1
ATOM 1832 O O . LEU A 1 230 ? -30.219 2.752 7.758 1 96.88 230 LEU A O 1
ATOM 1836 N N . PRO A 1 231 ? -31.391 3.623 9.461 1 95.69 231 PRO A N 1
ATOM 1837 C CA . PRO A 1 231 ? -31.969 2.311 9.75 1 95.69 231 PRO A CA 1
ATOM 1838 C C . PRO A 1 231 ? -32.812 1.777 8.586 1 95.69 231 PRO A C 1
ATOM 1840 O O . PRO A 1 231 ? -32.75 0.582 8.289 1 95.69 231 PRO A O 1
ATOM 1843 N N . ALA A 1 232 ? -33.5 2.617 7.926 1 95.62 232 ALA A N 1
ATOM 1844 C CA . ALA A 1 232 ? -34.344 2.205 6.797 1 95.62 232 ALA A CA 1
ATOM 1845 C C . ALA A 1 232 ? -33.469 1.741 5.621 1 95.62 232 ALA A C 1
ATOM 1847 O O . ALA A 1 232 ? -33.875 0.869 4.852 1 95.62 232 ALA A O 1
ATOM 1848 N N . LEU A 1 233 ? -32.312 2.285 5.484 1 95.75 233 LEU A N 1
ATOM 1849 C CA . LEU A 1 233 ? -31.406 1.959 4.398 1 95.75 233 LEU A CA 1
ATOM 1850 C C . LEU A 1 233 ? -30.922 0.517 4.512 1 95.75 233 LEU A C 1
ATOM 1852 O O . LEU A 1 233 ? -30.547 -0.098 3.508 1 95.75 233 LEU A O 1
ATOM 1856 N N . GLU A 1 234 ? -30.906 -0.101 5.66 1 93.56 234 GLU A N 1
ATOM 1857 C CA . GLU A 1 234 ? -30.453 -1.47 5.883 1 93.56 234 GLU A CA 1
ATOM 1858 C C . GLU A 1 234 ? -31.328 -2.473 5.137 1 93.56 234 GLU A C 1
ATOM 1860 O O . GLU A 1 234 ? -30.844 -3.539 4.738 1 93.56 234 GLU A O 1
ATOM 1865 N N . LYS A 1 235 ? -32.531 -2.062 4.965 1 91.56 235 LYS A N 1
ATOM 1866 C CA . LYS A 1 235 ? -33.5 -2.982 4.371 1 91.56 235 LYS A CA 1
ATOM 1867 C C . LYS A 1 235 ? -33.5 -2.863 2.852 1 91.56 235 LYS A C 1
ATOM 1869 O O . LYS A 1 235 ? -33.688 -3.859 2.148 1 91.56 235 LYS A O 1
ATOM 1874 N N . ASN A 1 236 ? -33.406 -1.705 2.398 1 93.19 236 ASN A N 1
ATOM 1875 C CA . ASN A 1 236 ? -33.469 -1.444 0.965 1 93.19 236 ASN A CA 1
ATOM 1876 C C . ASN A 1 236 ? -32.406 -0.43 0.533 1 93.19 236 ASN A C 1
ATOM 1878 O O . ASN A 1 236 ? -32.5 0.744 0.898 1 93.19 236 ASN A O 1
ATOM 1882 N N . PHE A 1 237 ? -31.438 -0.926 -0.195 1 96.81 237 PHE A N 1
ATOM 1883 C CA . PHE A 1 237 ? -30.391 -0.032 -0.677 1 96.81 237 PHE A CA 1
ATOM 1884 C C . PHE A 1 237 ? -29.938 -0.438 -2.072 1 96.81 237 PHE A C 1
ATOM 1886 O O . PHE A 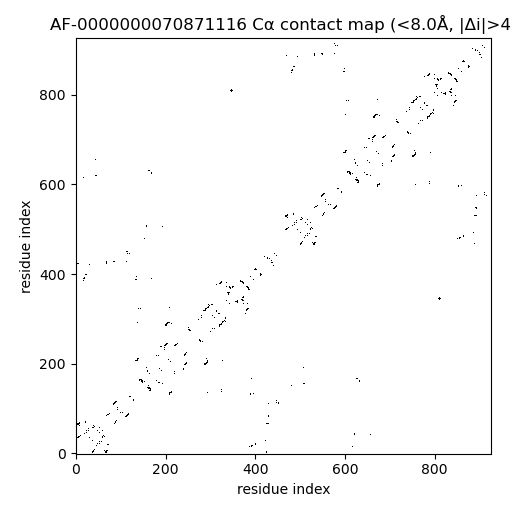1 237 ? -30.172 -1.565 -2.508 1 96.81 237 PHE A O 1
ATOM 1893 N N . ASP A 1 238 ? -29.453 0.515 -2.812 1 97.44 238 ASP A N 1
ATOM 1894 C CA . ASP A 1 238 ? -28.797 0.3 -4.102 1 97.44 238 ASP A CA 1
ATOM 1895 C C . ASP A 1 238 ? -27.297 0.074 -3.926 1 97.44 238 ASP A C 1
ATOM 1897 O O . ASP A 1 238 ? -26.594 0.948 -3.426 1 97.44 238 ASP A O 1
ATOM 1901 N N . ASN A 1 239 ? -26.812 -1.137 -4.297 1 96.25 239 ASN A N 1
ATOM 1902 C CA . ASN A 1 239 ? -25.406 -1.457 -4.066 1 96.25 239 ASN A CA 1
ATOM 1903 C C . ASN A 1 239 ? -24.516 -0.894 -5.168 1 96.25 239 ASN A C 1
ATOM 1905 O O . ASN A 1 239 ? -23.297 -1.148 -5.184 1 96.25 239 ASN A O 1
ATOM 1909 N N . HIS A 1 240 ? -25.109 -0.085 -6.102 1 97.19 240 HIS A N 1
ATOM 1910 C CA . HIS A 1 240 ? -24.328 0.539 -7.168 1 97.19 240 HIS A CA 1
ATOM 1911 C C . HIS A 1 240 ? -23.906 1.953 -6.785 1 97.19 240 HIS A C 1
ATOM 1913 O O . HIS A 1 240 ? -23.453 2.723 -7.637 1 97.19 240 HIS A O 1
ATOM 1919 N N . LYS A 1 241 ? -24.141 2.303 -5.613 1 98.12 241 LYS A N 1
ATOM 1920 C CA . LYS A 1 241 ? -23.703 3.586 -5.082 1 98.12 241 LYS A CA 1
ATOM 1921 C C . LYS A 1 241 ? -23.375 3.479 -3.596 1 98.12 241 LYS A C 1
ATOM 1923 O O . LYS A 1 241 ? -23.688 2.471 -2.955 1 98.12 241 LYS A O 1
ATOM 1928 N N . VAL A 1 242 ? -22.703 4.461 -3.074 1 98.5 242 VAL A N 1
ATOM 1929 C CA . VAL A 1 242 ? -22.406 4.574 -1.648 1 98.5 242 VAL A CA 1
ATOM 1930 C C . VAL A 1 242 ? -23.25 5.699 -1.042 1 98.5 242 VAL A C 1
ATOM 1932 O O . VAL A 1 242 ? -23.781 6.539 -1.767 1 98.5 242 VAL A O 1
ATOM 1935 N N . TYR A 1 243 ? -23.391 5.664 0.279 1 98.75 243 TYR A N 1
ATOM 1936 C CA . TYR A 1 243 ? -24.25 6.629 0.956 1 98.75 243 TYR A CA 1
ATOM 1937 C C . TYR A 1 243 ? -23.453 7.473 1.945 1 98.75 243 TYR A C 1
ATOM 1939 O O . TYR A 1 243 ? -22.688 6.934 2.756 1 98.75 243 TYR A O 1
ATOM 1947 N N . GLY A 1 244 ? -23.547 8.789 1.796 1 98.56 244 GLY A N 1
ATOM 1948 C CA . GLY A 1 244 ? -22.906 9.719 2.717 1 98.56 244 GLY A CA 1
ATOM 1949 C C . GLY A 1 244 ? -23.859 10.305 3.738 1 98.56 244 GLY A C 1
ATOM 1950 O O . GLY A 1 244 ? -25.016 10.609 3.416 1 98.56 244 GLY A O 1
ATOM 1951 N N . CYS A 1 245 ? -23.391 10.375 4.949 1 98.38 245 CYS A N 1
ATOM 1952 C CA . CYS A 1 245 ? -24.172 10.984 6.016 1 98.38 245 CYS A CA 1
ATOM 1953 C C . CYS A 1 245 ? -23.328 11.938 6.844 1 98.38 245 CYS A C 1
ATOM 1955 O O . CYS A 1 245 ? -22.375 11.523 7.496 1 98.38 245 CYS A O 1
ATOM 1957 N N . LEU A 1 246 ? -23.641 13.219 6.809 1 97.56 246 LEU A N 1
ATOM 1958 C CA . LEU A 1 246 ? -23 14.219 7.648 1 97.56 246 LEU A CA 1
ATOM 1959 C C . LEU A 1 246 ? -23.75 14.398 8.961 1 97.56 246 LEU A C 1
ATOM 1961 O O . LEU A 1 246 ? -24.953 14.688 8.961 1 97.56 246 LEU A O 1
ATOM 1965 N N . LEU A 1 247 ? -23.016 14.281 10.031 1 96.81 247 LEU A N 1
ATOM 1966 C CA . LEU A 1 247 ? -23.703 14.266 11.32 1 96.81 247 LEU A CA 1
ATOM 1967 C C . LEU A 1 247 ? -23.688 15.656 11.961 1 96.81 247 LEU A C 1
ATOM 1969 O O . LEU A 1 247 ? -22.625 16.281 12.055 1 96.81 247 LEU A O 1
ATOM 1973 N N . PRO A 1 248 ? -24.859 16.062 12.367 1 94.56 248 PRO A N 1
ATOM 1974 C CA . PRO A 1 248 ? -24.875 17.219 13.273 1 94.56 248 PRO A CA 1
ATOM 1975 C C . PRO A 1 248 ? -24.5 16.844 14.711 1 94.56 248 PRO A C 1
ATOM 1977 O O . PRO A 1 248 ? -24.531 15.664 15.07 1 94.56 248 PRO A O 1
ATOM 1980 N N . THR A 1 249 ? -24.203 17.828 15.461 1 92.94 249 THR A N 1
ATOM 1981 C CA . THR A 1 249 ? -23.844 17.594 16.859 1 92.94 249 THR A CA 1
ATOM 1982 C C . THR A 1 249 ? -25 16.922 17.609 1 92.94 249 THR A C 1
ATOM 1984 O O . THR A 1 249 ? -24.766 16.109 18.5 1 92.94 249 THR A O 1
ATOM 1987 N N . SER A 1 250 ? -26.219 17.219 17.219 1 92.69 250 SER A N 1
ATOM 1988 C CA . SER A 1 250 ? -27.406 16.688 17.891 1 92.69 250 SER A CA 1
ATOM 1989 C C . SER A 1 250 ? -27.516 15.18 17.719 1 92.69 250 SER A C 1
ATOM 1991 O O . SER A 1 250 ? -28.219 14.508 18.484 1 92.69 250 SER A O 1
ATOM 1993 N N . ALA A 1 251 ? -26.891 14.633 16.719 1 94.75 251 ALA A N 1
ATOM 1994 C CA . ALA A 1 251 ? -26.922 13.195 16.469 1 94.75 251 ALA A CA 1
ATOM 1995 C C . ALA A 1 251 ? -25.906 12.469 17.344 1 94.75 251 ALA A C 1
ATOM 1997 O O . ALA A 1 251 ? -26 11.258 17.547 1 94.75 251 ALA A O 1
ATOM 1998 N N . LEU A 1 252 ? -24.938 13.219 17.922 1 94.5 252 LEU A N 1
ATOM 1999 C CA . LEU A 1 252 ? -23.781 12.609 18.594 1 94.5 252 LEU A CA 1
ATOM 2000 C C . LEU A 1 252 ? -24.016 12.539 20.094 1 94.5 252 LEU A C 1
ATOM 2002 O O . LEU A 1 252 ? -23.469 11.656 20.766 1 94.5 252 LEU A O 1
ATOM 2006 N N . VAL A 1 253 ? -24.766 13.516 20.609 1 94.12 253 VAL A N 1
ATOM 2007 C CA . VAL A 1 253 ? -24.906 13.617 22.062 1 94.12 253 VAL A CA 1
ATOM 2008 C C . VAL A 1 253 ? -26.344 14 22.406 1 94.12 253 VAL A C 1
ATOM 2010 O O . VAL A 1 253 ? -27.094 14.477 21.547 1 94.12 253 VAL A O 1
ATOM 2013 N N . GLU A 1 254 ? -26.734 13.656 23.625 1 93.62 254 GLU A N 1
ATOM 2014 C CA . GLU A 1 254 ? -28 14.078 24.188 1 93.62 254 GLU A CA 1
ATOM 2015 C C . GLU A 1 254 ? -27.828 14.594 25.609 1 93.62 254 GLU A C 1
ATOM 2017 O O . GLU A 1 254 ? -26.938 14.148 26.344 1 93.62 254 GLU A O 1
ATOM 2022 N N . PRO A 1 255 ? -28.609 15.562 25.984 1 93.38 255 PRO A N 1
ATOM 2023 C CA . PRO A 1 255 ? -28.516 16.062 27.359 1 93.38 255 PRO A CA 1
ATOM 2024 C C . PRO A 1 255 ? -28.812 14.984 28.391 1 93.38 255 PRO A C 1
ATOM 2026 O O . PRO A 1 255 ? -29.688 14.141 28.172 1 93.38 255 PRO A O 1
ATOM 2029 N N . LEU A 1 256 ? -28.141 15.016 29.438 1 92.25 256 LEU A N 1
ATOM 2030 C CA . LEU A 1 256 ? -28.359 14.078 30.531 1 92.25 256 LEU A CA 1
ATOM 2031 C C . LEU A 1 256 ? -29.734 14.281 31.156 1 92.25 256 LEU A C 1
ATOM 2033 O O . LEU A 1 256 ? -30.391 13.32 31.547 1 92.25 256 LEU A O 1
ATOM 2037 N N . VAL A 1 257 ? -30.016 15.555 31.297 1 88.44 257 VAL A N 1
ATOM 2038 C CA . VAL A 1 257 ? -31.312 15.906 31.844 1 88.44 257 VAL A CA 1
ATOM 2039 C C . VAL A 1 257 ? -32.188 16.5 30.734 1 88.44 257 VAL A C 1
ATOM 2041 O O . VAL A 1 257 ? -31.812 17.484 30.109 1 88.44 257 VAL A O 1
ATOM 2044 N N . LYS A 1 258 ? -33.312 15.859 30.531 1 84.06 258 LYS A N 1
ATOM 2045 C CA . LYS A 1 258 ? -34.188 16.344 29.484 1 84.06 258 LYS A CA 1
ATOM 2046 C C . LYS A 1 258 ? -34.969 17.578 29.938 1 84.06 258 LYS A C 1
ATOM 2048 O O . LYS A 1 258 ? -35.719 17.516 30.922 1 84.06 258 LYS A O 1
ATOM 2053 N N . THR A 1 259 ? -34.625 18.703 29.562 1 78.12 259 THR A N 1
ATOM 2054 C CA . THR A 1 259 ? -35.281 19.938 29.969 1 78.12 259 THR A CA 1
ATOM 2055 C C . THR A 1 259 ? -36.375 20.312 28.984 1 78.12 259 THR A C 1
ATOM 2057 O O . THR A 1 259 ? -37.125 21.266 29.203 1 78.12 259 THR A O 1
ATOM 2060 N N . GLY A 1 260 ? -36.656 19.516 27.953 1 78.62 260 GLY A N 1
ATOM 2061 C CA . GLY A 1 260 ? -37.656 19.828 26.969 1 78.62 260 GLY A CA 1
ATOM 2062 C C . GLY A 1 260 ? -37.219 20.844 25.938 1 78.62 260 GLY A C 1
ATOM 2063 O O . GLY A 1 260 ? -37.906 21.094 24.953 1 78.62 260 GLY A O 1
ATOM 2064 N N . GLU A 1 261 ? -36.156 21.531 26.094 1 83.81 261 GLU A N 1
ATOM 2065 C CA . GLU A 1 261 ? -35.625 22.516 25.156 1 83.81 261 GLU A CA 1
ATOM 2066 C C . GLU A 1 261 ? -34.969 21.844 23.953 1 83.81 261 GLU A C 1
ATOM 2068 O O . GLU A 1 261 ? -34.438 20.734 24.062 1 83.81 261 GLU A O 1
ATOM 2073 N N . PRO A 1 262 ? -35.125 22.531 22.844 1 89.5 262 PRO A N 1
ATOM 2074 C CA . PRO A 1 262 ? -34.469 21.984 21.656 1 89.5 262 PRO A CA 1
ATOM 2075 C C . PRO A 1 262 ? -32.969 21.938 21.797 1 89.5 262 PRO A C 1
ATOM 2077 O O . PRO A 1 262 ? -32.375 22.734 22.547 1 89.5 262 PRO A O 1
ATOM 2080 N N . PHE A 1 263 ? -32.281 21.031 21.172 1 91.25 263 PHE A N 1
ATOM 2081 C CA . PHE A 1 263 ? -30.844 20.859 21.234 1 91.25 263 PHE A CA 1
ATOM 2082 C C . PHE A 1 263 ? -30.125 22.109 20.75 1 91.25 263 PHE A C 1
ATOM 2084 O O . PHE A 1 263 ? -30.516 22.719 19.75 1 91.25 263 PHE A O 1
ATOM 2091 N N . SER A 1 264 ? -29.156 22.516 21.484 1 90.94 264 SER A N 1
ATOM 2092 C CA . SER A 1 264 ? -28.297 23.641 21.125 1 90.94 264 SER A CA 1
ATOM 2093 C C . SER A 1 264 ? -26.828 23.234 21.109 1 90.94 264 SER A C 1
ATOM 2095 O O . SER A 1 264 ? -26.266 22.906 22.156 1 90.94 264 SER A O 1
ATOM 2097 N N . SER A 1 265 ? -26.25 23.375 19.953 1 90.69 265 SER A N 1
ATOM 2098 C CA . SER A 1 265 ? -24.828 23.062 19.828 1 90.69 265 SER A CA 1
ATOM 2099 C C . SER A 1 265 ? -24 24 20.703 1 90.69 265 SER A C 1
ATOM 2101 O O . SER A 1 265 ? -23 23.578 21.312 1 90.69 265 SER A O 1
ATOM 2103 N N . LYS A 1 266 ? -24.375 25.234 20.719 1 91 266 LYS A N 1
ATOM 2104 C CA . LYS A 1 266 ? -23.672 26.219 21.531 1 91 266 LYS A CA 1
ATOM 2105 C C . LYS A 1 266 ? -23.656 25.812 23.016 1 91 266 LYS A C 1
ATOM 2107 O O . LYS A 1 266 ? -22.625 25.875 23.672 1 91 266 LYS A O 1
ATOM 2112 N N . HIS A 1 267 ? -24.844 25.438 23.469 1 91.94 267 HIS A N 1
ATOM 2113 C CA . HIS A 1 267 ? -24.938 25 24.859 1 91.94 267 HIS A CA 1
ATOM 2114 C C . HIS A 1 267 ? -24.047 23.797 25.109 1 91.94 267 HIS A C 1
ATOM 2116 O O . HIS A 1 267 ? -23.375 23.703 26.156 1 91.94 267 HIS A O 1
ATOM 2122 N N . TYR A 1 268 ? -24.047 22.906 24.172 1 92.69 268 TYR A N 1
ATOM 2123 C CA . TYR A 1 268 ? -23.234 21.703 24.297 1 92.69 268 TYR A CA 1
ATOM 2124 C C . TYR A 1 268 ? -21.75 22.062 24.391 1 92.69 268 TYR A C 1
ATOM 2126 O O . TYR A 1 268 ? -21.047 21.562 25.266 1 92.69 268 TYR A O 1
ATOM 2134 N N . TYR A 1 269 ? -21.25 22.969 23.562 1 90.81 269 TYR A N 1
ATOM 2135 C CA . TYR A 1 269 ? -19.828 23.281 23.516 1 90.81 269 TYR A CA 1
ATOM 2136 C C . TYR A 1 269 ? -19.391 24.031 24.766 1 90.81 269 TYR A C 1
ATOM 2138 O O . TYR A 1 269 ? -18.25 23.922 25.188 1 90.81 269 TYR A O 1
ATOM 2146 N N . GLN A 1 270 ? -20.391 24.609 25.391 1 91.5 270 GLN A N 1
ATOM 2147 C CA . GLN A 1 270 ? -20.094 25.359 26.609 1 91.5 270 GLN A CA 1
ATOM 2148 C C . GLN A 1 270 ? -20.203 24.453 27.844 1 91.5 270 GLN A C 1
ATOM 2150 O O . GLN A 1 270 ? -19.531 24.688 28.844 1 91.5 270 GLN A O 1
ATOM 2155 N N . ASN A 1 271 ? -21.109 23.469 27.688 1 91.75 271 ASN A N 1
ATOM 2156 C CA . ASN A 1 271 ? -21.375 22.578 28.812 1 91.75 271 ASN A CA 1
ATOM 2157 C C . ASN A 1 271 ? -21.344 21.109 28.391 1 91.75 271 ASN A C 1
ATOM 2159 O O . ASN A 1 271 ? -22.312 20.391 28.578 1 91.75 271 ASN A O 1
ATOM 2163 N N . PRO A 1 272 ? -20.234 20.625 27.922 1 92.19 272 PRO A N 1
ATOM 2164 C CA . PRO A 1 272 ? -20.188 19.25 27.422 1 92.19 272 PRO A CA 1
ATOM 2165 C C . PRO A 1 272 ? -20.453 18.203 28.5 1 92.19 272 PRO A C 1
ATOM 2167 O O . PRO A 1 272 ? -20.938 17.109 28.188 1 92.19 272 PRO A O 1
ATOM 2170 N N . GLU A 1 273 ? -20.219 18.484 29.797 1 91.44 273 GLU A N 1
ATOM 2171 C CA . GLU A 1 273 ? -20.406 17.562 30.891 1 91.44 273 GLU A CA 1
ATOM 2172 C C . GLU A 1 273 ? -21.875 17.25 31.109 1 91.44 273 GLU A C 1
ATOM 2174 O O . GLU A 1 273 ? -22.219 16.266 31.766 1 91.44 273 GLU A O 1
ATOM 2179 N N . GLN A 1 274 ? -22.688 18.094 30.594 1 93.38 274 GLN A N 1
ATOM 2180 C CA . GLN A 1 274 ? -24.125 17.906 30.781 1 93.38 274 GLN A CA 1
ATOM 2181 C C . GLN A 1 274 ? -24.703 17 29.703 1 93.38 274 GLN A C 1
ATOM 2183 O O . GLN A 1 274 ? -25.922 16.828 29.625 1 93.38 274 GLN A O 1
ATOM 2188 N N . TYR A 1 275 ? -23.875 16.469 28.938 1 94.56 275 TYR A N 1
ATOM 2189 C CA . TYR A 1 275 ? -24.344 15.648 27.828 1 94.56 275 TYR A CA 1
ATOM 2190 C C . TYR A 1 275 ? -23.719 14.25 27.875 1 94.56 275 TYR A C 1
ATOM 2192 O O . TYR A 1 275 ? -22.656 14.055 28.484 1 94.56 275 TYR A O 1
ATOM 2200 N N . ARG A 1 276 ? -24.391 13.266 27.297 1 92.81 276 ARG A N 1
ATOM 2201 C CA . ARG A 1 276 ? -23.859 11.914 27.141 1 92.81 276 ARG A CA 1
ATOM 2202 C C . ARG A 1 276 ? -23.766 11.523 25.672 1 92.81 276 ARG A C 1
ATOM 2204 O O . ARG A 1 276 ? -24.625 11.922 24.875 1 92.81 276 ARG A O 1
ATOM 2211 N N . PRO A 1 277 ? -22.797 10.742 25.266 1 92.12 277 PRO A N 1
ATOM 2212 C CA . PRO A 1 277 ? -22.672 10.305 23.875 1 92.12 277 PRO A CA 1
ATOM 2213 C C . PRO A 1 277 ? -23.734 9.289 23.469 1 92.12 277 PRO A C 1
ATOM 2215 O O . PRO A 1 277 ? -24.125 8.445 24.281 1 92.12 277 PRO A O 1
ATOM 2218 N N . VAL A 1 278 ? -24.297 9.367 22.297 1 94.62 278 VAL A N 1
ATOM 2219 C CA . VAL A 1 278 ? -25.359 8.461 21.859 1 94.62 278 VAL A CA 1
ATOM 2220 C C . VAL A 1 278 ? -25.031 7.922 20.469 1 94.62 278 VAL A C 1
ATOM 2222 O O . VAL A 1 278 ? -25.844 7.223 19.859 1 94.62 278 VAL A O 1
ATOM 2225 N N . PHE A 1 279 ? -23.891 8.203 19.938 1 94.94 279 PHE A N 1
ATOM 2226 C CA . PHE A 1 279 ? -23.469 7.762 18.609 1 94.94 279 PHE A CA 1
ATOM 2227 C C . PHE A 1 279 ? -23.5 6.242 18.516 1 94.94 279 PHE A C 1
ATOM 2229 O O . PHE A 1 279 ? -23.953 5.691 17.5 1 94.94 279 PHE A O 1
ATOM 2236 N N . HIS A 1 280 ? -23.047 5.512 19.562 1 92 280 HIS A N 1
ATOM 2237 C CA . HIS A 1 280 ? -22.906 4.059 19.578 1 92 280 HIS A CA 1
ATOM 2238 C C . HIS A 1 280 ? -24.266 3.379 19.484 1 92 280 HIS A C 1
ATOM 2240 O O . HIS A 1 280 ? -24.375 2.244 19.016 1 92 280 HIS A O 1
ATOM 2246 N N . GLU A 1 281 ? -25.297 4.121 19.875 1 93.56 281 GLU A N 1
ATOM 2247 C CA . GLU A 1 281 ? -26.641 3.561 19.875 1 93.56 281 GLU A CA 1
ATOM 2248 C C . GLU A 1 281 ? -27.391 3.934 18.609 1 93.56 281 GLU A C 1
ATOM 2250 O O . GLU A 1 281 ? -28.078 3.094 18.016 1 93.56 281 GLU A O 1
ATOM 2255 N N . ARG A 1 282 ? -27.188 5.168 18.203 1 94.19 282 ARG A N 1
ATOM 2256 C CA . ARG A 1 282 ? -28.062 5.75 17.203 1 94.19 282 ARG A CA 1
ATOM 2257 C C . ARG A 1 282 ? -27.5 5.582 15.805 1 94.19 282 ARG A C 1
ATOM 2259 O O . ARG A 1 282 ? -28.25 5.449 14.836 1 94.19 282 ARG A O 1
ATOM 2266 N N . ILE A 1 283 ? -26.219 5.621 15.672 1 97.12 283 ILE A N 1
ATOM 2267 C CA . ILE A 1 283 ? -25.641 5.82 14.352 1 97.12 283 ILE A CA 1
ATOM 2268 C C . ILE A 1 283 ? -24.672 4.68 14.031 1 97.12 283 ILE A C 1
ATOM 2270 O O . ILE A 1 283 ? -24.719 4.098 12.945 1 97.12 283 ILE A O 1
ATOM 2274 N N . ALA A 1 284 ? -23.844 4.207 15.008 1 94.19 284 ALA A N 1
ATOM 2275 C CA . ALA A 1 284 ? -22.734 3.271 14.812 1 94.19 284 ALA A CA 1
ATOM 2276 C C . ALA A 1 284 ? -23.219 1.957 14.219 1 94.19 284 ALA A C 1
ATOM 2278 O O . ALA A 1 284 ? -22.578 1.391 13.328 1 94.19 284 ALA A O 1
ATOM 2279 N N . PRO A 1 285 ? -24.422 1.453 14.617 1 95.19 285 PRO A N 1
ATOM 2280 C CA . PRO A 1 285 ? -24.906 0.183 14.062 1 95.19 285 PRO A CA 1
ATOM 2281 C C . PRO A 1 285 ? -25.094 0.234 12.555 1 95.19 285 PRO A C 1
ATOM 2283 O O . PRO A 1 285 ? -25.031 -0.8 11.883 1 95.19 285 PRO A O 1
ATOM 2286 N N . TYR A 1 286 ? -25.328 1.461 12.086 1 97 286 TYR A N 1
ATOM 2287 C CA . TYR A 1 286 ? -25.688 1.606 10.68 1 97 286 TYR A CA 1
ATOM 2288 C C . TYR A 1 286 ? -24.547 2.24 9.891 1 97 286 TYR A C 1
ATOM 2290 O O . TYR A 1 286 ? -24.719 2.648 8.742 1 97 286 TYR A O 1
ATOM 2298 N N . THR A 1 287 ? -23.406 2.375 10.547 1 95.81 287 THR A N 1
ATOM 2299 C CA . THR A 1 287 ? -22.219 2.967 9.93 1 95.81 287 THR A CA 1
ATOM 2300 C C . THR A 1 287 ? -21.281 1.882 9.422 1 95.81 287 THR A C 1
ATOM 2302 O O . THR A 1 287 ? -20.875 1.003 10.18 1 95.81 287 THR A O 1
ATOM 2305 N N . ARG A 1 288 ? -21.016 1.909 8.125 1 95.38 288 ARG A N 1
ATOM 2306 C CA . ARG A 1 288 ? -20.016 0.992 7.594 1 95.38 288 ARG A CA 1
ATOM 2307 C C . ARG A 1 288 ? -18.625 1.598 7.688 1 95.38 288 ARG A C 1
ATOM 2309 O O . ARG A 1 288 ? -17.688 0.942 8.141 1 95.38 288 ARG A O 1
ATOM 2316 N N . ILE A 1 289 ? -18.5 2.85 7.254 1 94.38 289 ILE A N 1
ATOM 2317 C CA . ILE A 1 289 ? -17.234 3.57 7.336 1 94.38 289 ILE A CA 1
ATOM 2318 C C . ILE A 1 289 ? -17.422 4.859 8.125 1 94.38 289 ILE A C 1
ATOM 2320 O O . ILE A 1 289 ? -18.25 5.703 7.762 1 94.38 289 ILE A O 1
ATOM 2324 N N . LEU A 1 290 ? -16.703 4.988 9.18 1 92.12 290 LEU A N 1
ATOM 2325 C CA . LEU A 1 290 ? -16.703 6.23 9.938 1 92.12 290 LEU A CA 1
ATOM 2326 C C . LEU A 1 290 ? -15.547 7.129 9.516 1 92.12 290 LEU A C 1
ATOM 2328 O O . LEU A 1 290 ? -14.391 6.707 9.547 1 92.12 290 LEU A O 1
ATOM 2332 N N . VAL A 1 291 ? -15.883 8.266 9.016 1 92.75 291 VAL A N 1
ATOM 2333 C CA . VAL A 1 291 ? -14.883 9.273 8.672 1 92.75 291 VAL A CA 1
ATOM 2334 C C . VAL A 1 291 ? -14.891 10.391 9.719 1 92.75 291 VAL A C 1
ATOM 2336 O O . VAL A 1 291 ? -15.742 11.281 9.68 1 92.75 291 VAL A O 1
ATOM 2339 N N . ASN A 1 292 ? -13.914 10.328 10.586 1 87.44 292 ASN A N 1
ATOM 2340 C CA . ASN A 1 292 ? -13.891 11.273 11.703 1 87.44 292 ASN A CA 1
ATOM 2341 C C . ASN A 1 292 ? -13.039 12.5 11.383 1 87.44 292 ASN A C 1
ATOM 2343 O O . ASN A 1 292 ? -11.828 12.383 11.195 1 87.44 292 ASN A O 1
ATOM 2347 N N . GLY A 1 293 ? -13.695 13.555 11.273 1 86.25 293 GLY A N 1
ATOM 2348 C CA . GLY A 1 293 ? -13.008 14.812 11.039 1 86.25 293 GLY A CA 1
ATOM 2349 C C . GLY A 1 293 ? -13.227 15.828 12.148 1 86.25 293 GLY A C 1
ATOM 2350 O O . GLY A 1 293 ? -12.984 17.016 11.961 1 86.25 293 GLY A O 1
ATOM 2351 N N . MET A 1 294 ? -13.734 15.367 13.258 1 83.88 294 MET A N 1
ATOM 2352 C CA . MET A 1 294 ? -14.062 16.266 14.367 1 83.88 294 MET A CA 1
ATOM 2353 C C . MET A 1 294 ? -12.906 16.344 15.359 1 83.88 294 MET A C 1
ATOM 2355 O O . MET A 1 294 ? -12.266 15.328 15.648 1 83.88 294 MET A O 1
ATOM 2359 N N . TYR A 1 295 ? -12.703 17.547 15.773 1 73.25 295 TYR A N 1
ATOM 2360 C CA . TYR A 1 295 ? -11.742 17.734 16.859 1 73.25 295 TYR A CA 1
ATOM 2361 C C . TYR A 1 295 ? -12.305 17.219 18.172 1 73.25 295 TYR A C 1
ATOM 2363 O O . TYR A 1 295 ? -13.508 17.344 18.438 1 73.25 295 TYR A O 1
ATOM 2371 N N . TRP A 1 296 ? -11.422 16.625 18.984 1 73.38 296 TRP A N 1
ATOM 2372 C CA . TRP A 1 296 ? -11.844 16.141 20.297 1 73.38 296 TRP A CA 1
ATOM 2373 C C . TRP A 1 296 ? -10.797 16.422 21.359 1 73.38 296 TRP A C 1
ATOM 2375 O O . TRP A 1 296 ? -9.594 16.344 21.094 1 73.38 296 TRP A O 1
ATOM 2385 N N . ASP A 1 297 ? -11.32 16.859 22.422 1 69.81 297 ASP A N 1
ATOM 2386 C CA . ASP A 1 297 ? -10.477 16.891 23.625 1 69.81 297 ASP A CA 1
ATOM 2387 C C . ASP A 1 297 ? -11.195 16.266 24.812 1 69.81 297 ASP A C 1
ATOM 2389 O O . ASP A 1 297 ? -12.352 15.859 24.719 1 69.81 297 ASP A O 1
ATOM 2393 N N . HIS A 1 298 ? -10.555 16.125 25.953 1 72.12 298 HIS A N 1
ATOM 2394 C CA . HIS A 1 298 ? -11.016 15.352 27.094 1 72.12 298 HIS A CA 1
ATOM 2395 C C . HIS A 1 298 ? -12.258 15.977 27.719 1 72.12 298 HIS A C 1
ATOM 2397 O O . HIS A 1 298 ? -12.945 15.336 28.516 1 72.12 298 HIS A O 1
ATOM 2403 N N . THR A 1 299 ? -12.578 17.156 27.422 1 80.38 299 THR A N 1
ATOM 2404 C CA . THR A 1 299 ? -13.742 17.812 28.016 1 80.38 299 THR A CA 1
ATOM 2405 C C . THR A 1 299 ? -15.023 17.375 27.312 1 80.38 299 THR A C 1
ATOM 2407 O O . THR A 1 299 ? -16.125 17.531 27.859 1 80.38 299 THR A O 1
ATOM 2410 N N . PHE A 1 300 ? -14.867 16.859 26.203 1 85.88 300 PHE A N 1
ATOM 2411 C CA . PHE A 1 300 ? -16.016 16.438 25.422 1 85.88 300 PHE A CA 1
ATOM 2412 C C . PHE A 1 300 ? -16.25 14.938 25.562 1 85.88 300 PHE A C 1
ATOM 2414 O O . PHE A 1 300 ? -15.305 14.172 25.766 1 85.88 300 PHE A O 1
ATOM 2421 N N . PRO A 1 301 ? -17.5 14.508 25.469 1 86.5 301 PRO A N 1
ATOM 2422 C CA . PRO A 1 301 ? -17.734 13.062 25.422 1 86.5 301 PRO A CA 1
ATOM 2423 C C . PRO A 1 301 ? -17.078 12.391 24.234 1 86.5 301 PRO A C 1
ATOM 2425 O O . PRO A 1 301 ? -17.031 12.969 23.141 1 86.5 301 PRO A O 1
ATOM 2428 N N . ARG A 1 302 ? -16.516 11.195 24.469 1 81.94 302 ARG A N 1
ATOM 2429 C CA . ARG A 1 302 ? -15.906 10.438 23.375 1 81.94 302 ARG A CA 1
ATOM 2430 C C . ARG A 1 302 ? -16.969 9.984 22.375 1 81.94 302 ARG A C 1
ATOM 2432 O O . ARG A 1 302 ? -18.062 9.578 22.766 1 81.94 302 ARG A O 1
ATOM 2439 N N . LEU A 1 303 ? -16.562 10.078 21.141 1 85.25 303 LEU A N 1
ATOM 2440 C CA . LEU A 1 303 ? -17.484 9.625 20.109 1 85.25 303 LEU A CA 1
ATOM 2441 C C . LEU A 1 303 ? -17.812 8.148 20.281 1 85.25 303 LEU A C 1
ATOM 2443 O O . LEU A 1 303 ? -18.984 7.758 20.234 1 85.25 303 LEU A O 1
ATOM 2447 N N . LEU A 1 304 ? -16.812 7.367 20.438 1 80.25 304 LEU A N 1
ATOM 2448 C CA . LEU A 1 304 ? -16.922 5.926 20.609 1 80.25 304 LEU A CA 1
ATOM 2449 C C . LEU A 1 304 ? -15.836 5.402 21.531 1 80.25 304 LEU A C 1
ATOM 2451 O O . LEU A 1 304 ? -14.648 5.617 21.297 1 80.25 304 LEU A O 1
ATOM 2455 N N . THR A 1 305 ? -16.297 4.773 22.594 1 71.38 305 THR A N 1
ATOM 2456 C CA . THR A 1 305 ? -15.344 4.109 23.469 1 71.38 305 THR A CA 1
ATOM 2457 C C . THR A 1 305 ? -15.031 2.703 22.969 1 71.38 305 THR A C 1
ATOM 2459 O O . THR A 1 305 ? -15.75 2.178 22.109 1 71.38 305 THR A O 1
ATOM 2462 N N . CYS A 1 306 ? -14 2.094 23.438 1 67.44 306 CYS A N 1
ATOM 2463 C CA . CYS A 1 306 ? -13.641 0.728 23.062 1 67.44 306 CYS A CA 1
ATOM 2464 C C . CYS A 1 306 ? -14.766 -0.242 23.406 1 67.44 306 CYS A C 1
ATOM 2466 O O . CYS A 1 306 ? -15.078 -1.139 22.625 1 67.44 306 CYS A O 1
ATOM 2468 N N . GLU A 1 307 ? -15.266 0.014 24.609 1 68.5 307 GLU A N 1
ATOM 2469 C CA . GLU A 1 307 ? -16.359 -0.851 25.062 1 68.5 307 GLU A CA 1
ATOM 2470 C C . GLU A 1 307 ? -17.578 -0.713 24.172 1 68.5 307 GLU A C 1
ATOM 2472 O O . GLU A 1 307 ? -18.188 -1.713 23.781 1 68.5 307 GLU A O 1
ATOM 2477 N N . GLN A 1 308 ? -17.875 0.468 23.906 1 75.25 308 GLN A N 1
ATOM 2478 C CA . GLN A 1 308 ? -19.016 0.726 23.031 1 75.25 308 GLN A CA 1
ATOM 2479 C C . GLN A 1 308 ? -18.781 0.129 21.641 1 75.25 308 GLN A C 1
ATOM 2481 O O . GLN A 1 308 ? -19.703 -0.444 21.047 1 75.25 308 GLN A O 1
ATOM 2486 N N . THR A 1 309 ? -17.609 0.252 21.109 1 75.38 309 THR A N 1
ATOM 2487 C CA . THR A 1 309 ? -17.266 -0.294 19.812 1 75.38 309 THR A CA 1
ATOM 2488 C C . THR A 1 309 ? -17.422 -1.812 19.797 1 75.38 309 THR A C 1
ATOM 2490 O O . THR A 1 309 ? -17.984 -2.375 18.859 1 75.38 309 THR A O 1
ATOM 2493 N N . ALA A 1 310 ? -16.906 -2.398 20.781 1 68.56 310 ALA A N 1
ATOM 2494 C CA . ALA A 1 310 ? -17.016 -3.852 20.906 1 68.56 310 ALA A CA 1
ATOM 2495 C C . ALA A 1 310 ? -18.469 -4.297 20.938 1 68.56 310 ALA A C 1
ATOM 2497 O O . ALA A 1 310 ? -18.844 -5.25 20.25 1 68.56 310 ALA A O 1
ATOM 2498 N N . GLN A 1 311 ? -19.234 -3.57 21.719 1 74.56 311 GLN A N 1
ATOM 2499 C CA . GLN A 1 311 ? -20.641 -3.91 21.844 1 74.56 311 GLN A CA 1
ATOM 2500 C C . GLN A 1 311 ? -21.359 -3.779 20.5 1 74.56 311 GLN A C 1
ATOM 2502 O O . GLN A 1 311 ? -22.125 -4.656 20.109 1 74.56 311 GLN A O 1
ATOM 2507 N N . VAL A 1 312 ? -21.062 -2.742 19.828 1 81.94 312 VAL A N 1
ATOM 2508 C CA . VAL A 1 312 ? -21.688 -2.5 18.531 1 81.94 312 VAL A CA 1
ATOM 2509 C C . VAL A 1 312 ? -21.266 -3.572 17.547 1 81.94 312 VAL A C 1
ATOM 2511 O O . VAL A 1 312 ? -22.094 -4.117 16.812 1 81.94 312 VAL A O 1
ATOM 2514 N N . LYS A 1 313 ? -20 -3.969 17.516 1 76.5 313 LYS A N 1
ATOM 2515 C CA . LYS A 1 313 ? -19.453 -4.918 16.547 1 76.5 313 LYS A CA 1
ATOM 2516 C C . LYS A 1 313 ? -20 -6.32 16.781 1 76.5 313 LYS A C 1
ATOM 2518 O O . LYS A 1 313 ? -20.203 -7.078 15.828 1 76.5 313 LYS A O 1
ATOM 2523 N N . VAL A 1 314 ? -20.219 -6.598 17.984 1 74.56 314 VAL A N 1
ATOM 2524 C CA . VAL A 1 314 ? -20.75 -7.914 18.312 1 74.56 314 VAL A CA 1
ATOM 2525 C C . VAL A 1 314 ? -22.203 -8.008 17.859 1 74.56 314 VAL A C 1
ATOM 2527 O O . VAL A 1 314 ? -22.625 -9.008 17.266 1 74.56 314 VAL A O 1
ATOM 2530 N N . LYS A 1 315 ? -22.922 -7 18.125 1 83.81 315 LYS A N 1
ATOM 2531 C CA . LYS A 1 315 ? -24.344 -6.996 17.797 1 83.81 315 LYS A CA 1
ATOM 2532 C C . LYS A 1 315 ? -24.562 -6.793 16.297 1 83.81 315 LYS A C 1
ATOM 2534 O O . LYS A 1 315 ? -25.5 -7.363 15.727 1 83.81 315 LYS A O 1
ATOM 2539 N N . TYR A 1 316 ? -23.719 -5.941 15.789 1 87.94 316 TYR A N 1
ATOM 2540 C CA . TYR A 1 316 ? -23.797 -5.617 14.367 1 87.94 316 TYR A CA 1
ATOM 2541 C C . TYR A 1 316 ? -22.469 -5.867 13.672 1 87.94 316 TYR A C 1
ATOM 2543 O O . TYR A 1 316 ? -21.703 -4.934 13.43 1 87.94 316 TYR A O 1
ATOM 2551 N N . PRO A 1 317 ? -22.172 -7.008 13.148 1 80.12 317 PRO A N 1
ATOM 2552 C CA . PRO A 1 317 ? -20.859 -7.41 12.656 1 80.12 317 PRO A CA 1
ATOM 2553 C C . PRO A 1 317 ? -20.406 -6.602 11.438 1 80.12 317 PRO A C 1
ATOM 2555 O O . PRO A 1 317 ? -19.203 -6.426 11.227 1 80.12 317 PRO A O 1
ATOM 2558 N N . ASN A 1 318 ? -21.391 -6.086 10.711 1 87 318 ASN A N 1
ATOM 2559 C CA . ASN A 1 318 ? -21.016 -5.34 9.516 1 87 318 ASN A CA 1
ATOM 2560 C C . ASN A 1 318 ? -20.844 -3.854 9.805 1 87 318 ASN A C 1
ATOM 2562 O O . ASN A 1 318 ? -20.453 -3.084 8.93 1 87 318 ASN A O 1
ATOM 2566 N N . SER A 1 319 ? -21.125 -3.49 11.086 1 88.62 319 SER A N 1
ATOM 2567 C CA . SER A 1 319 ? -20.922 -2.09 11.438 1 88.62 319 SER A CA 1
ATOM 2568 C C . SER A 1 319 ? -19.453 -1.763 11.586 1 88.62 319 SER A C 1
ATOM 2570 O O . SER A 1 319 ? -18.641 -2.645 11.883 1 88.62 319 SER A O 1
ATOM 2572 N N . LEU A 1 320 ? -19.109 -0.522 11.242 1 86.75 320 LEU A N 1
ATOM 2573 C CA . LEU A 1 320 ? -17.766 0.003 11.453 1 86.75 320 LEU A CA 1
ATOM 2574 C C . LEU A 1 320 ? -16.719 -0.902 10.82 1 86.75 320 LEU A C 1
ATOM 2576 O O . LEU A 1 320 ? -15.742 -1.298 11.469 1 86.75 320 LEU A O 1
ATOM 2580 N N . LEU A 1 321 ? -16.953 -1.227 9.555 1 83.62 321 LEU A N 1
ATOM 2581 C CA . LEU A 1 321 ? -15.969 -1.994 8.797 1 83.62 321 LEU A CA 1
ATOM 2582 C C . LEU A 1 321 ? -14.633 -1.273 8.75 1 83.62 321 LEU A C 1
ATOM 2584 O O . LEU A 1 321 ? -13.578 -1.914 8.75 1 83.62 321 LEU A O 1
ATOM 2588 N N . SER A 1 322 ? -14.703 0.017 8.664 1 83.81 322 SER A N 1
ATOM 2589 C CA . SER A 1 322 ? -13.492 0.834 8.672 1 83.81 322 SER A CA 1
ATOM 2590 C C . SER A 1 322 ? -13.734 2.17 9.367 1 83.81 322 SER A C 1
ATOM 2592 O O . SER A 1 322 ? -14.836 2.721 9.305 1 83.81 322 SER A O 1
ATOM 2594 N N . VAL A 1 323 ? -12.703 2.67 10.039 1 82.44 323 VAL A N 1
ATOM 2595 C CA . VAL A 1 323 ? -12.727 3.982 10.68 1 82.44 323 VAL A CA 1
ATOM 2596 C C . VAL A 1 323 ? -11.562 4.828 10.156 1 82.44 323 VAL A C 1
ATOM 2598 O O . VAL A 1 323 ? -10.398 4.461 10.32 1 82.44 323 VAL A O 1
ATOM 2601 N N . PHE A 1 324 ? -11.961 5.84 9.43 1 84.12 324 PHE A N 1
ATOM 2602 C CA . PHE A 1 324 ? -10.969 6.828 9 1 84.12 324 PHE A CA 1
ATOM 2603 C C . PHE A 1 324 ? -10.844 7.941 10.031 1 84.12 324 PHE A C 1
ATOM 2605 O O . PHE A 1 324 ? -11.547 8.953 9.961 1 84.12 324 PHE A O 1
ATOM 2612 N N . ASP A 1 325 ? -9.969 7.773 10.961 1 78.12 325 ASP A N 1
ATOM 2613 C CA . ASP A 1 325 ? -9.734 8.828 11.945 1 78.12 325 ASP A CA 1
ATOM 2614 C C . ASP A 1 325 ? -8.688 9.82 11.453 1 78.12 325 ASP A C 1
ATOM 2616 O O . ASP A 1 325 ? -7.496 9.656 11.719 1 78.12 325 ASP A O 1
ATOM 2620 N N . ILE A 1 326 ? -9.07 10.812 10.828 1 77.12 326 ILE A N 1
ATOM 2621 C CA . ILE A 1 326 ? -8.172 11.703 10.109 1 77.12 326 ILE A CA 1
ATOM 2622 C C . ILE A 1 326 ? -7.703 12.82 11.031 1 77.12 326 ILE A C 1
ATOM 2624 O O . ILE A 1 326 ? -6.629 13.398 10.82 1 77.12 326 ILE A O 1
ATOM 2628 N N . THR A 1 327 ? -8.344 13.117 12.188 1 64.19 327 THR A N 1
ATOM 2629 C CA . THR A 1 327 ? -7.977 14.219 13.062 1 64.19 327 THR A CA 1
ATOM 2630 C C . THR A 1 327 ? -6.93 13.773 14.086 1 64.19 327 THR A C 1
ATOM 2632 O O . THR A 1 327 ? -7.016 12.672 14.625 1 64.19 327 THR A O 1
ATOM 2635 N N . TYR A 1 328 ? -5.652 13.453 13.781 1 52.59 328 TYR A N 1
ATOM 2636 C CA . TYR A 1 328 ? -4.602 12.906 14.625 1 52.59 328 TYR A CA 1
ATOM 2637 C C . TYR A 1 328 ? -4.371 13.781 15.852 1 52.59 328 TYR A C 1
ATOM 2639 O O . TYR A 1 328 ? -3.461 14.617 15.859 1 52.59 328 TYR A O 1
ATOM 2647 N N . ASP A 1 329 ? -5.406 14.188 16.531 1 46.03 329 ASP A N 1
ATOM 2648 C CA . ASP A 1 329 ? -5.016 14.883 17.75 1 46.03 329 ASP A CA 1
ATOM 2649 C C . ASP A 1 329 ? -4.641 13.883 18.844 1 46.03 329 ASP A C 1
ATOM 2651 O O . ASP A 1 329 ? -5.098 12.734 18.828 1 46.03 329 ASP A O 1
ATOM 2655 N N . ASN A 1 330 ? -3.43 14 19.234 1 42.44 330 ASN A N 1
ATOM 2656 C CA . ASN A 1 330 ? -2.877 13.188 20.312 1 42.44 330 ASN A CA 1
ATOM 2657 C C . ASN A 1 330 ? -3.979 12.547 21.156 1 42.44 330 ASN A C 1
ATOM 2659 O O . ASN A 1 330 ? -3.756 11.531 21.812 1 42.44 330 ASN A O 1
ATOM 2663 N N . TYR A 1 331 ? -5.16 13.188 21.156 1 40.94 331 TYR A N 1
ATOM 2664 C CA . TYR A 1 331 ? -6.211 12.703 22.047 1 40.94 331 TYR A CA 1
ATOM 2665 C C . TYR A 1 331 ? -7.277 11.945 21.266 1 40.94 331 TYR A C 1
ATOM 2667 O O . TYR A 1 331 ? -8.328 11.602 21.812 1 40.94 331 TYR A O 1
ATOM 2675 N N . ARG A 1 332 ? -6.863 10.867 20.641 1 46.66 332 ARG A N 1
ATOM 2676 C CA . ARG A 1 332 ? -7.52 10.055 19.625 1 46.66 332 ARG A CA 1
ATOM 2677 C C . ARG A 1 332 ? -8.977 9.789 19.984 1 46.66 332 ARG A C 1
ATOM 2679 O O . ARG A 1 332 ? -9.266 9.258 21.062 1 46.66 332 ARG A O 1
ATOM 2686 N N . CYS A 1 333 ? -9.977 10.633 19.562 1 38.59 333 CY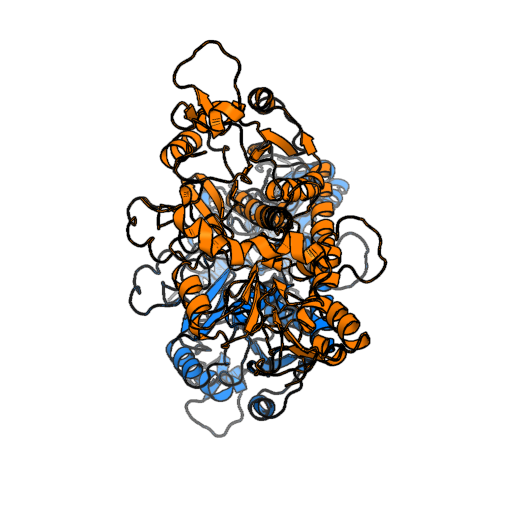S A N 1
ATOM 2687 C CA . CYS A 1 333 ? -11.43 10.547 19.703 1 38.59 333 CYS A CA 1
ATOM 2688 C C . CYS A 1 333 ? -11.898 9.094 19.641 1 38.59 333 CYS A C 1
ATOM 2690 O O . CYS A 1 333 ? -12.922 8.742 20.219 1 38.59 333 CYS A O 1
ATOM 2692 N N . THR A 1 334 ? -11.297 8.289 18.734 1 41.38 334 THR A N 1
ATOM 2693 C CA . THR A 1 334 ? -11.695 6.895 18.625 1 41.38 334 THR A CA 1
ATOM 2694 C C . THR A 1 334 ? -10.695 5.984 19.328 1 41.38 334 THR A C 1
ATOM 2696 O O . THR A 1 334 ? -9.484 6.242 19.297 1 41.38 334 THR A O 1
ATOM 2699 N N . PHE A 1 335 ? -11.047 5.379 20.484 1 41.97 335 PHE A N 1
ATOM 2700 C CA . PHE A 1 335 ? -10.367 4.656 21.547 1 41.97 335 PHE A CA 1
ATOM 2701 C C . PHE A 1 335 ? -9.43 3.602 20.984 1 41.97 335 PHE A C 1
ATOM 2703 O O . PHE A 1 335 ? -8.703 2.938 21.719 1 41.97 335 PHE A O 1
ATOM 2710 N N . PHE A 1 336 ? -9.539 3.406 19.797 1 40.81 336 PHE A N 1
ATOM 2711 C CA . PHE A 1 336 ? -8.961 2.102 19.516 1 40.81 336 PHE A CA 1
ATOM 2712 C C . PHE A 1 336 ? -7.469 2.088 19.828 1 40.81 336 PHE A C 1
ATOM 2714 O O . PHE A 1 336 ? -6.852 1.023 19.891 1 40.81 336 PHE A O 1
ATOM 2721 N N . TYR A 1 337 ? -7.086 3.369 20.062 1 37.62 337 TYR A N 1
ATOM 2722 C CA . TYR A 1 337 ? -5.629 3.406 20.109 1 37.62 337 TYR A CA 1
ATOM 2723 C C . TYR A 1 337 ? -5.117 3.105 21.516 1 37.62 337 TYR A C 1
ATOM 2725 O O . TYR A 1 337 ? -3.904 3.029 21.734 1 37.62 337 TYR A O 1
ATOM 2733 N N . ASP A 1 338 ? -6.043 3.227 22.438 1 34.59 338 ASP A N 1
ATOM 2734 C CA . ASP A 1 338 ? -5.438 3.072 23.766 1 34.59 338 ASP A CA 1
ATOM 2735 C C . ASP A 1 338 ? -4.902 1.655 23.953 1 34.59 338 ASP A C 1
ATOM 2737 O O . ASP A 1 338 ? -4.383 1.327 25.031 1 34.59 338 ASP A O 1
ATOM 2741 N N . ASP A 1 339 ? -5.52 0.715 23.297 1 32.09 339 ASP A N 1
ATOM 2742 C CA . ASP A 1 339 ? -4.984 -0.629 23.484 1 32.09 339 ASP A CA 1
ATOM 2743 C C . ASP A 1 339 ? -3.67 -0.816 22.734 1 32.09 339 ASP A C 1
ATOM 2745 O O . ASP A 1 339 ? -3.598 -0.581 21.531 1 32.09 339 ASP A O 1
ATOM 2749 N N . PRO A 1 340 ? -2.602 -0.85 23.406 1 31.03 340 PRO A N 1
ATOM 2750 C CA . PRO A 1 340 ? -1.234 -0.978 22.906 1 31.03 340 PRO A CA 1
ATOM 2751 C C . PRO A 1 340 ? -1.116 -2.006 21.781 1 31.03 340 PRO A C 1
ATOM 2753 O O . PRO A 1 340 ? -0.052 -2.143 21.172 1 31.03 340 PRO A O 1
ATOM 2756 N N . LEU A 1 341 ? -1.984 -2.994 21.812 1 30.38 341 LEU A N 1
ATOM 2757 C CA . LEU A 1 341 ? -1.871 -4.098 20.8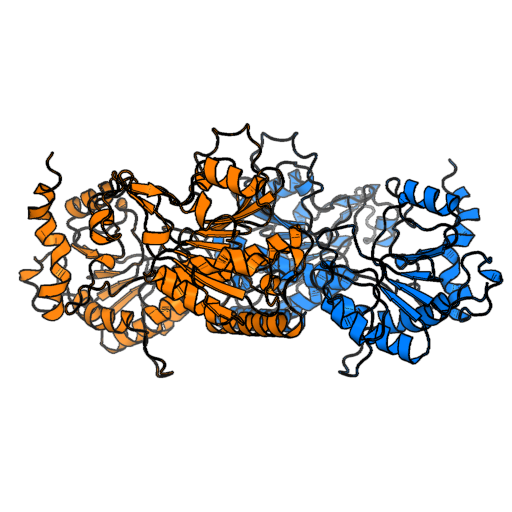59 1 30.38 341 LEU A CA 1
ATOM 2758 C C . LEU A 1 341 ? -2.156 -3.623 19.453 1 30.38 341 LEU A C 1
ATOM 2760 O O . LEU A 1 341 ? -2.168 -4.426 18.516 1 30.38 341 LEU A O 1
ATOM 2764 N N . VAL A 1 342 ? -2.824 -2.508 19.391 1 32.62 342 VAL A N 1
ATOM 2765 C CA . VAL A 1 342 ? -3.057 -2.131 18 1 32.62 342 VAL A CA 1
ATOM 2766 C C . VAL A 1 342 ? -1.722 -2.025 17.266 1 32.62 342 VAL A C 1
ATOM 2768 O O . VAL A 1 342 ? -0.96 -1.078 17.484 1 32.62 342 VAL A O 1
ATOM 2771 N N . ASN A 1 343 ? -0.984 -3.018 17.391 1 29.36 343 ASN A N 1
ATOM 2772 C CA . ASN A 1 343 ? 0.345 -3.217 16.828 1 29.36 343 ASN A CA 1
ATOM 2773 C C . ASN A 1 343 ? 0.507 -2.469 15.508 1 29.36 343 ASN A C 1
ATOM 2775 O O . ASN A 1 343 ? -0.482 -2.074 14.883 1 29.36 343 ASN A O 1
ATOM 2779 N N . ASP A 1 344 ? 1.79 -2.451 15.117 1 29.2 344 ASP A N 1
ATOM 2780 C CA . ASP A 1 344 ? 2.51 -1.839 14.008 1 29.2 344 ASP A CA 1
ATOM 2781 C C . ASP A 1 344 ? 1.75 -2.02 12.695 1 29.2 344 ASP A C 1
ATOM 2783 O O . ASP A 1 344 ? 1.573 -3.146 12.219 1 29.2 344 ASP A O 1
ATOM 2787 N N . ILE A 1 345 ? 0.879 -1.197 12.547 1 29.94 345 ILE A N 1
ATOM 2788 C CA . ILE A 1 345 ? 0.053 -1.174 11.344 1 29.94 345 ILE A CA 1
ATOM 2789 C C . ILE A 1 345 ? 0.926 -1.407 10.117 1 29.94 345 ILE A C 1
ATOM 2791 O O . ILE A 1 345 ? 0.42 -1.475 8.992 1 29.94 345 ILE A O 1
ATOM 2795 N N . SER A 1 346 ? 2.039 -0.833 10.289 1 29.84 346 SER A N 1
ATOM 2796 C CA . SER A 1 346 ? 2.676 -1.15 9.016 1 29.84 346 SER A CA 1
ATOM 2797 C C . SER A 1 346 ? 2.533 -2.631 8.68 1 29.84 346 SER A C 1
ATOM 2799 O O . SER A 1 346 ? 3.035 -3.092 7.648 1 29.84 346 SER A O 1
ATOM 2801 N N . SER A 1 347 ? 2.469 -3.484 9.75 1 29.5 347 SER A N 1
ATOM 2802 C CA . SER A 1 347 ? 2.213 -4.922 9.719 1 29.5 347 SER A CA 1
ATOM 2803 C C . SER A 1 347 ? 0.763 -5.219 9.352 1 29.5 347 SER A C 1
ATOM 2805 O O . SER A 1 347 ? -0.114 -4.371 9.539 1 29.5 347 SER A O 1
ATOM 2807 N N . ASN A 1 348 ? 0.462 -6.305 8.773 1 28.44 348 ASN A N 1
ATOM 2808 C CA . ASN A 1 348 ? -0.871 -6.82 8.477 1 28.44 348 ASN A CA 1
ATOM 2809 C C . ASN A 1 348 ? -1.837 -6.574 9.633 1 28.44 348 ASN A 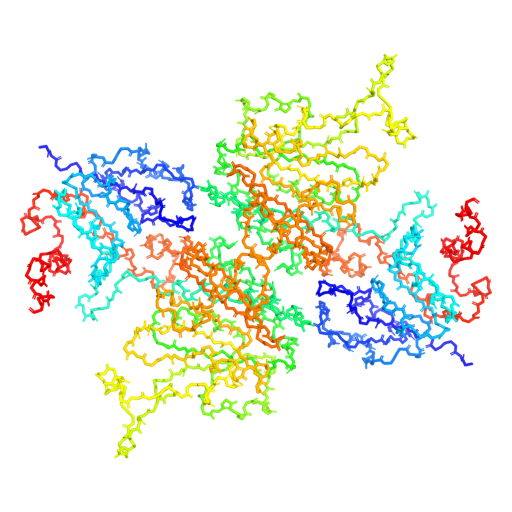C 1
ATOM 2811 O O . ASN A 1 348 ? -1.411 -6.383 10.766 1 28.44 348 ASN A O 1
ATOM 2815 N N . ILE A 1 349 ? -3.113 -6.383 9.375 1 29.14 349 ILE A N 1
ATOM 2816 C CA . ILE A 1 349 ? -4.328 -6.32 10.18 1 29.14 349 ILE A CA 1
ATOM 2817 C C . ILE A 1 349 ? -4.164 -7.18 11.438 1 29.14 349 ILE A C 1
ATOM 2819 O O . ILE A 1 349 ? -4.199 -8.406 11.359 1 29.14 349 ILE A O 1
ATOM 2823 N N . GLY A 1 350 ? -3.174 -6.957 12.258 1 29.42 350 GLY A N 1
ATOM 2824 C CA . GLY A 1 350 ? -3.076 -7.754 13.469 1 29.42 350 GLY A CA 1
ATOM 2825 C C . GLY A 1 350 ? -4.32 -7.68 14.336 1 29.42 350 GLY A C 1
ATOM 2826 O O . GLY A 1 350 ? -5.012 -6.656 14.352 1 29.42 350 GLY A O 1
ATOM 2827 N N . MET A 1 351 ? -4.82 -8.867 14.555 1 28.17 351 MET A N 1
ATOM 2828 C CA . MET A 1 351 ? -5.914 -9.195 15.469 1 28.17 351 MET A CA 1
ATOM 2829 C C . MET A 1 351 ? -5.609 -8.711 16.875 1 28.17 351 MET A C 1
ATOM 2831 O O . MET A 1 351 ? -4.516 -8.945 17.406 1 28.17 351 MET A O 1
ATOM 2835 N N . LEU A 1 352 ? -6.301 -7.703 17.375 1 29.17 352 LEU A N 1
ATOM 2836 C CA . LEU A 1 352 ? -6.395 -7.27 18.766 1 29.17 352 LEU A CA 1
ATOM 2837 C C . LEU A 1 352 ? -6.582 -8.469 19.703 1 29.17 352 LEU A C 1
ATOM 2839 O O . LEU A 1 352 ? -7.625 -9.125 19.672 1 29.17 352 LEU A O 1
ATOM 2843 N N . ASP A 1 353 ? -5.594 -9.391 19.906 1 27.61 353 ASP A N 1
ATOM 2844 C CA . ASP A 1 353 ? -5.875 -10.281 21.031 1 27.61 353 ASP A CA 1
ATOM 2845 C C . ASP A 1 353 ? -5.84 -9.523 22.359 1 27.61 353 ASP A C 1
ATOM 2847 O O . ASP A 1 353 ? -5.148 -8.516 22.484 1 27.61 353 ASP A O 1
ATOM 2851 N N . LYS A 1 354 ? -6.746 -9.781 23.375 1 25.48 354 LYS A N 1
ATOM 2852 C CA . LYS A 1 354 ? -7.012 -9.422 24.766 1 25.48 354 LYS A CA 1
ATOM 2853 C C . LYS A 1 354 ? -5.715 -9.18 25.531 1 25.48 354 LYS A C 1
ATOM 2855 O O . LYS A 1 354 ? -5.633 -8.273 26.359 1 25.48 354 LYS A O 1
ATOM 2860 N N . GLU A 1 355 ? -4.766 -10.102 25.812 1 26.53 355 GLU A N 1
ATOM 2861 C CA . GLU A 1 355 ? -3.818 -10.148 26.922 1 26.53 355 GLU A CA 1
ATOM 2862 C C . GLU A 1 355 ? -2.709 -9.117 26.734 1 26.53 355 GLU A C 1
ATOM 2864 O O . GLU A 1 355 ? -1.975 -8.812 27.688 1 26.53 355 GLU A O 1
ATOM 2869 N N . LYS A 1 356 ? -2.131 -8.797 25.656 1 29.89 356 LYS A N 1
ATOM 2870 C CA . LYS A 1 356 ? -0.9 -8.031 25.797 1 29.89 356 LYS A CA 1
ATOM 2871 C C . LYS A 1 356 ? -1.192 -6.531 25.844 1 29.89 356 LYS A C 1
ATOM 2873 O O . LYS A 1 356 ? -1.318 -5.879 24.812 1 29.89 356 LYS A O 1
ATOM 2878 N N . GLU A 1 357 ? -1.811 -5.895 26.812 1 26.91 357 GLU A N 1
ATOM 2879 C CA . GLU A 1 357 ? -2.133 -4.574 27.344 1 26.91 357 GLU A CA 1
ATOM 2880 C C . GLU A 1 357 ? -0.897 -3.68 27.391 1 26.91 357 GLU A C 1
ATOM 2882 O O . GLU A 1 357 ? -0.977 -2.488 27.078 1 26.91 357 GLU A O 1
ATOM 2887 N N . GLU A 1 358 ? 0.22 -4.078 28.031 1 25.78 358 GLU A N 1
ATOM 2888 C CA . GLU A 1 358 ? 1.27 -3.211 28.562 1 25.78 358 GLU A CA 1
ATOM 2889 C C . GLU A 1 358 ? 2.133 -2.645 27.438 1 25.78 358 GLU A C 1
ATOM 2891 O O . GLU A 1 358 ? 2.809 -1.63 27.609 1 25.78 358 GLU A O 1
ATOM 2896 N N . ARG A 1 359 ? 2.4 -3.41 26.484 1 28.17 359 ARG A N 1
ATOM 2897 C CA . ARG A 1 359 ? 3.527 -3 25.641 1 28.17 359 ARG A CA 1
ATOM 2898 C C . ARG A 1 359 ? 3.123 -1.882 24.688 1 28.17 359 ARG A C 1
ATOM 2900 O O . ARG A 1 359 ? 3.906 -1.487 23.828 1 28.17 359 ARG A O 1
ATOM 2907 N N . VAL A 1 360 ? 2.062 -1.221 24.828 1 29.11 360 VAL A N 1
ATOM 2908 C CA . VAL A 1 360 ? 1.442 -0.14 24.062 1 29.11 360 VAL A CA 1
ATOM 2909 C C . VAL A 1 360 ? 2.32 1.108 24.125 1 29.11 360 VAL A C 1
ATOM 2911 O O . VAL A 1 360 ? 2.078 2.084 23.422 1 29.11 360 VAL A O 1
ATOM 2914 N N . LYS A 1 361 ? 3.258 1.19 24.922 1 27 361 LYS A N 1
ATOM 2915 C CA . LYS A 1 361 ? 3.805 2.518 25.188 1 27 361 LYS A CA 1
ATOM 2916 C C . LYS A 1 361 ? 4.555 3.053 23.969 1 27 361 LYS A C 1
ATOM 2918 O O . LYS A 1 361 ? 4.672 4.266 23.797 1 27 361 LYS A O 1
ATOM 2923 N N . ASN A 1 362 ? 5.262 2.232 23.328 1 25.92 362 ASN A N 1
ATOM 2924 C CA . ASN A 1 362 ? 6.211 2.904 22.438 1 25.92 362 ASN A CA 1
ATOM 2925 C C . ASN A 1 362 ? 5.652 3.057 21.031 1 25.92 362 ASN A C 1
ATOM 2927 O O . ASN A 1 362 ? 6.156 2.443 20.094 1 25.92 362 ASN A O 1
ATOM 2931 N N . LEU A 1 363 ? 4.398 3.258 20.891 1 28.78 363 LEU A N 1
ATOM 2932 C CA . LEU A 1 363 ? 3.568 3.34 19.703 1 28.78 363 LEU A CA 1
ATOM 2933 C C . LEU A 1 363 ? 3.852 4.625 18.938 1 28.78 363 LEU A C 1
ATOM 2935 O O . LEU A 1 363 ? 3.197 4.906 17.922 1 28.78 363 LEU A O 1
ATOM 2939 N N . SER A 1 364 ? 4.496 5.465 19.453 1 28.62 364 SER A N 1
ATOM 2940 C CA . SER A 1 364 ? 4.699 6.773 18.828 1 28.62 364 SER A CA 1
ATOM 2941 C C . SER A 1 364 ? 5.117 6.641 17.375 1 28.62 364 SER A C 1
ATOM 2943 O O . SER A 1 364 ? 4.891 7.551 16.578 1 28.62 364 SER A O 1
ATOM 2945 N N . HIS A 1 365 ? 5.645 5.457 17.141 1 31.05 365 HIS A N 1
ATOM 2946 C CA . HIS A 1 365 ? 6.277 5.402 15.82 1 31.05 365 HIS A CA 1
ATOM 2947 C C . HIS A 1 365 ? 5.285 4.961 14.75 1 31.05 365 HIS A C 1
ATOM 2949 O O . HIS A 1 365 ? 5.648 4.824 13.578 1 31.05 365 HIS A O 1
ATOM 2955 N N . LEU A 1 366 ? 3.971 4.734 15.078 1 32.34 366 LEU A N 1
ATOM 2956 C CA . LEU A 1 366 ? 2.893 4.207 14.25 1 32.34 366 LEU A CA 1
ATOM 2957 C C . LEU A 1 366 ? 2.271 5.312 13.398 1 32.34 366 LEU A C 1
ATOM 2959 O O . LEU A 1 366 ? 1.062 5.543 13.461 1 32.34 366 LEU A O 1
ATOM 2963 N N . LEU A 1 367 ? 2.672 6.309 13.148 1 32.91 367 LEU A N 1
ATOM 2964 C CA . LEU A 1 367 ? 2.156 7.395 12.32 1 32.91 367 LEU A CA 1
ATOM 2965 C C . LEU A 1 367 ? 1.892 6.91 10.898 1 32.91 367 LEU A C 1
ATOM 2967 O O . LEU A 1 367 ? 2.732 6.234 10.305 1 32.91 367 LEU A O 1
ATOM 2971 N N . ASN A 1 368 ? 0.634 6.992 10.32 1 38.53 368 ASN A N 1
ATOM 2972 C CA . ASN A 1 368 ? 0.057 6.855 8.984 1 38.53 368 ASN A CA 1
ATOM 2973 C C . ASN A 1 368 ? -0.182 5.391 8.625 1 38.53 368 ASN A C 1
ATOM 2975 O O . ASN A 1 368 ? 0.195 4.941 7.543 1 38.53 368 ASN A O 1
ATOM 2979 N N . LYS A 1 369 ? -0.586 4.727 9.812 1 45.84 369 LYS A N 1
ATOM 2980 C CA . LYS A 1 369 ? -0.668 3.287 9.594 1 45.84 369 LYS A CA 1
ATOM 2981 C C . LYS A 1 369 ? -2.119 2.814 9.578 1 45.84 369 LYS A C 1
ATOM 2983 O O . LYS A 1 369 ? -2.977 3.404 10.242 1 45.84 369 LYS A O 1
ATOM 2988 N N . LEU A 1 370 ? -2.527 2.139 8.547 1 38.72 370 LEU A N 1
ATOM 2989 C CA . LEU A 1 370 ? -3.744 1.335 8.484 1 38.72 370 LEU A CA 1
ATOM 2990 C C . LEU A 1 370 ? -3.666 0.155 9.445 1 38.72 370 LEU A C 1
ATOM 2992 O O . LEU A 1 370 ? -2.707 -0.62 9.406 1 38.72 370 LEU A O 1
ATOM 2996 N N . VAL A 1 371 ? -4.461 0.328 10.672 1 42.91 371 VAL A N 1
ATOM 2997 C CA . VAL A 1 371 ? -4.434 -0.743 11.656 1 42.91 371 VAL A CA 1
ATOM 2998 C C . VAL A 1 371 ? -5.75 -1.514 11.625 1 42.91 371 VAL A C 1
ATOM 3000 O O . VAL A 1 371 ? -6.816 -0.922 11.445 1 42.91 371 VAL A O 1
ATOM 3003 N N . CYS A 1 372 ? -5.645 -2.816 11.383 1 39.47 372 CYS A N 1
ATOM 3004 C CA . CYS A 1 372 ? -6.84 -3.646 11.484 1 39.47 372 CYS A CA 1
ATOM 3005 C C . CYS A 1 372 ? -7.039 -4.145 12.914 1 39.47 372 CYS A C 1
ATOM 3007 O O . CYS A 1 372 ? -6.113 -4.688 13.516 1 39.47 372 CYS A O 1
ATOM 3009 N N . CYS A 1 373 ? -8.109 -3.609 13.555 1 39 373 CYS A N 1
ATOM 3010 C CA . CYS A 1 373 ? -8.492 -4.07 14.883 1 39 373 CYS A CA 1
ATOM 3011 C C . CYS A 1 373 ? -9.539 -5.18 14.789 1 39 373 CYS A C 1
ATOM 3013 O O . CYS A 1 373 ? -10.445 -5.117 13.961 1 39 373 CYS A O 1
ATOM 3015 N N . VAL A 1 374 ? -9.086 -6.445 15.203 1 37.72 374 VAL A N 1
ATOM 3016 C CA . VAL A 1 374 ? -10.039 -7.551 15.164 1 37.72 374 VAL A CA 1
ATOM 3017 C C . VAL A 1 374 ? -10.773 -7.645 16.5 1 37.72 374 VAL A C 1
ATOM 3019 O O . VAL A 1 374 ? -10.148 -7.676 17.562 1 37.72 374 VAL A O 1
ATOM 3022 N N . VAL A 1 375 ? -11.953 -7.289 16.562 1 31.25 375 VAL A N 1
ATOM 3023 C CA . VAL A 1 375 ? -12.844 -7.484 17.703 1 31.25 375 VAL A CA 1
ATOM 3024 C C . VAL A 1 375 ? -13.727 -8.703 17.453 1 31.25 375 VAL A C 1
ATOM 3026 O O . VAL A 1 375 ? -14.578 -8.695 16.562 1 31.25 375 VAL A O 1
ATOM 3029 N N . ASP A 1 376 ? -13.602 -9.688 18.328 1 34.94 376 ASP A N 1
ATOM 3030 C CA . ASP A 1 376 ? -14.375 -10.922 18.281 1 34.94 376 ASP A CA 1
ATOM 3031 C C . ASP A 1 376 ? -14.43 -11.477 16.859 1 34.94 376 ASP A C 1
ATOM 3033 O O . ASP A 1 376 ? -15.508 -11.82 16.375 1 34.94 376 ASP A O 1
ATOM 3037 N N . GLY A 1 377 ? -13.297 -11.422 16.188 1 40.78 377 GLY A N 1
ATOM 3038 C CA . GLY A 1 377 ? -13.219 -12.023 14.867 1 40.78 377 GLY A CA 1
ATOM 3039 C C . GLY A 1 377 ? -13.617 -11.07 13.75 1 40.78 377 GLY A C 1
ATOM 3040 O O . GLY A 1 377 ? -13.43 -11.383 12.578 1 40.78 377 GLY A O 1
ATOM 3041 N N . ASN A 1 378 ? -14.211 -9.914 14.258 1 45.66 378 ASN A N 1
ATOM 3042 C CA . ASN A 1 378 ? -14.641 -8.938 13.258 1 45.66 378 ASN A CA 1
ATOM 3043 C C . ASN A 1 378 ? -13.648 -7.781 13.148 1 45.66 378 ASN A C 1
ATOM 3045 O O . ASN A 1 378 ? -13.359 -7.109 14.141 1 45.66 378 ASN A O 1
ATOM 3049 N N . GLY A 1 379 ? -13.023 -7.699 12.125 1 47.47 379 GLY A N 1
ATOM 3050 C CA . GLY A 1 379 ? -11.938 -6.746 11.969 1 47.47 379 GLY A CA 1
ATOM 3051 C C . GLY A 1 379 ? -12.414 -5.34 11.656 1 47.47 379 GLY A C 1
ATOM 3052 O O . GLY A 1 379 ? -13.477 -5.16 11.047 1 47.47 379 GLY A O 1
ATOM 3053 N N . ILE A 1 380 ? -11.945 -4.363 12.438 1 50.69 380 ILE A N 1
ATOM 3054 C CA . ILE A 1 380 ? -12.125 -2.945 12.141 1 50.69 380 ILE A CA 1
ATOM 3055 C C . ILE A 1 380 ? -10.82 -2.357 11.609 1 50.69 380 ILE A C 1
ATOM 3057 O O . ILE A 1 380 ? -9.766 -2.535 12.211 1 50.69 380 ILE A O 1
ATOM 3061 N N . LEU A 1 381 ? -10.906 -1.869 10.414 1 52.47 381 LEU A N 1
ATOM 3062 C CA . LEU A 1 381 ? -9.734 -1.189 9.875 1 52.47 381 LEU A CA 1
ATOM 3063 C C . LEU A 1 381 ? -9.703 0.272 10.312 1 52.47 381 LEU A C 1
ATOM 3065 O O . LEU A 1 381 ? -10.68 1.002 10.117 1 52.47 381 LEU A O 1
ATOM 3069 N N . VAL A 1 382 ? -8.633 0.591 11.039 1 53.97 382 VAL A N 1
ATOM 3070 C CA . VAL A 1 382 ? -8.531 1.963 11.531 1 53.97 382 VAL A CA 1
ATOM 3071 C C . VAL A 1 382 ? -7.34 2.656 10.867 1 53.97 382 VAL A C 1
ATOM 3073 O O . VAL A 1 382 ? -6.234 2.115 10.836 1 53.97 382 VAL A O 1
ATOM 3076 N N . LEU A 1 383 ? -7.617 3.645 10.156 1 55.75 383 LEU A N 1
ATOM 3077 C CA . LEU A 1 383 ? -6.578 4.523 9.633 1 55.75 383 LEU A CA 1
ATOM 3078 C C . LEU A 1 383 ? -6.238 5.621 10.633 1 55.75 383 LEU A C 1
ATOM 3080 O O . LEU A 1 383 ? -7.113 6.387 11.047 1 55.75 383 LEU A O 1
ATOM 3084 N N . GLY A 1 384 ? -5.082 5.492 11.344 1 49.69 384 GLY A N 1
ATOM 3085 C CA . GLY A 1 384 ? -4.582 6.566 12.188 1 49.69 384 GLY A CA 1
ATOM 3086 C C . GLY A 1 384 ? -3.418 7.32 11.57 1 49.69 384 GLY A C 1
ATOM 3087 O O . GLY A 1 384 ? -2.441 6.711 11.125 1 49.69 384 GLY A O 1
ATOM 3088 N N . VAL A 1 385 ? -3.508 8.586 11.031 1 51.44 385 VAL A N 1
ATOM 3089 C CA . VAL A 1 385 ? -2.402 9.148 10.258 1 51.44 385 VAL A CA 1
ATOM 3090 C C . VAL A 1 385 ? -1.936 10.453 10.898 1 51.44 385 VAL A C 1
ATOM 3092 O O . VAL A 1 385 ? -2.742 11.352 11.148 1 51.44 385 VAL A O 1
ATOM 3095 N N . ASP A 1 386 ? -0.793 10.492 11.656 1 45.56 386 ASP A N 1
ATOM 3096 C CA . ASP A 1 386 ? -0.201 11.734 12.141 1 45.56 386 ASP A CA 1
ATOM 3097 C C . ASP A 1 386 ? 0.404 12.539 10.992 1 45.56 386 ASP A C 1
ATOM 3099 O O . ASP A 1 386 ? 0.542 13.766 11.094 1 45.56 386 ASP A O 1
ATOM 3103 N N . ALA A 1 387 ? 0.33 12.344 9.82 1 51.75 387 ALA A N 1
ATOM 3104 C CA . ALA A 1 387 ? 1.009 13.164 8.828 1 51.75 387 ALA A CA 1
ATOM 3105 C C . ALA A 1 387 ? 0.408 12.945 7.438 1 51.75 387 ALA A C 1
ATOM 3107 O O . ALA A 1 387 ? 1.126 12.961 6.438 1 51.75 387 ALA A O 1
ATOM 3108 N N . LEU A 1 388 ? -0.867 12.883 7.461 1 52.59 388 LEU A N 1
ATOM 3109 C CA . LEU A 1 388 ? -1.569 12.562 6.223 1 52.59 388 LEU A CA 1
ATOM 3110 C C . LEU A 1 388 ? -1.341 13.648 5.176 1 52.59 388 LEU A C 1
ATOM 3112 O O . LEU A 1 388 ? -1.092 13.344 4.004 1 52.59 388 LEU A O 1
ATOM 3116 N N . PRO A 1 389 ? -1.255 14.906 5.602 1 47.19 389 PRO A N 1
ATOM 3117 C CA . PRO A 1 389 ? -1.07 15.914 4.555 1 47.19 389 PRO A CA 1
ATOM 3118 C C . PRO A 1 389 ? 0.258 15.758 3.818 1 47.19 389 PRO A C 1
ATOM 3120 O O . PRO A 1 389 ? 0.369 16.156 2.654 1 47.19 389 PRO A O 1
ATOM 3123 N N . ALA A 1 390 ? 1.171 15.164 4.574 1 51.19 390 ALA A N 1
ATOM 3124 C CA . ALA A 1 390 ? 2.514 15.055 4.012 1 51.19 390 ALA A CA 1
ATOM 3125 C C . ALA A 1 390 ? 2.574 13.969 2.936 1 51.19 390 ALA A C 1
ATOM 3127 O O . ALA A 1 390 ? 3.547 13.891 2.182 1 51.19 390 ALA A O 1
ATOM 3128 N N . GLU A 1 391 ? 1.468 13.391 2.826 1 57.34 391 GLU A N 1
ATOM 3129 C CA . GLU A 1 391 ? 1.462 12.289 1.864 1 57.34 391 GLU A CA 1
ATOM 3130 C C . GLU A 1 391 ? 1.153 12.797 0.456 1 57.34 391 GLU A C 1
ATOM 3132 O O . GLU A 1 391 ? 1.363 12.078 -0.524 1 57.34 391 GLU A O 1
ATOM 3137 N N . LEU A 1 392 ? 0.632 14.008 0.342 1 51.38 392 LEU A N 1
ATOM 3138 C CA . LEU A 1 392 ? 0.44 14.664 -0.948 1 51.38 392 LEU A CA 1
ATOM 3139 C C . LEU A 1 392 ? 1.28 15.938 -1.043 1 51.38 392 LEU A C 1
ATOM 3141 O O . LEU A 1 392 ? 0.737 17.031 -1.138 1 51.38 392 LEU A O 1
ATOM 3145 N N . PRO A 1 393 ? 2.588 15.633 -1.059 1 46 393 PRO A N 1
ATOM 3146 C CA . PRO A 1 393 ? 3.484 16.766 -0.83 1 46 393 PRO A CA 1
ATOM 3147 C C . PRO A 1 393 ? 3.473 17.766 -1.981 1 46 393 PRO A C 1
ATOM 3149 O O . PRO A 1 393 ? 3.732 18.953 -1.772 1 46 393 PRO A O 1
ATOM 3152 N N . ARG A 1 394 ? 3.27 17.234 -3.152 1 46.38 394 ARG A N 1
ATOM 3153 C CA . ARG A 1 394 ? 3.322 18.156 -4.277 1 46.38 394 ARG A CA 1
ATOM 3154 C C . ARG A 1 394 ? 2.113 19.094 -4.281 1 46.38 394 ARG A C 1
ATOM 3156 O O . ARG A 1 394 ? 2.213 20.25 -4.695 1 46.38 394 ARG A O 1
ATOM 3163 N N . GLU A 1 395 ? 0.985 18.438 -3.891 1 45.06 395 GLU A N 1
ATOM 3164 C CA . GLU A 1 395 ? -0.25 19.219 -3.869 1 45.06 395 GLU A CA 1
ATOM 3165 C C . GLU A 1 395 ? -0.276 20.172 -2.684 1 45.06 395 GLU A C 1
ATOM 3167 O O . GLU A 1 395 ? -0.875 21.25 -2.76 1 45.06 395 GLU A O 1
ATOM 3172 N N . VAL A 1 396 ? 0.31 19.5 -1.65 1 40.16 396 VAL A N 1
ATOM 3173 C CA . VAL A 1 396 ? 0.346 20.406 -0.509 1 40.16 396 VAL A CA 1
ATOM 3174 C C . VAL A 1 396 ? 1.144 21.656 -0.869 1 40.16 396 VAL A C 1
ATOM 3176 O O . VAL A 1 396 ? 0.885 22.75 -0.338 1 40.16 396 VAL A O 1
ATOM 3179 N N . ARG A 1 397 ? 2.117 21.344 -1.927 1 40 397 ARG A N 1
ATOM 3180 C CA . ARG A 1 397 ? 2.879 22.453 -2.469 1 40 397 ARG A CA 1
ATOM 3181 C C . ARG A 1 397 ? 1.957 23.609 -2.873 1 40 397 ARG A C 1
ATOM 3183 O O . ARG A 1 397 ? 2.26 24.766 -2.617 1 40 397 ARG A O 1
ATOM 3190 N N . ALA A 1 398 ? 1.135 22.906 -3.998 1 32.66 398 ALA A N 1
ATOM 3191 C CA . ALA A 1 398 ? 0.344 23.969 -4.613 1 32.66 398 ALA A CA 1
ATOM 3192 C C . ALA A 1 398 ? -0.436 24.75 -3.561 1 32.66 398 ALA A C 1
ATOM 3194 O O . ALA A 1 398 ? -0.88 25.875 -3.816 1 32.66 398 ALA A O 1
ATOM 3195 N N . CYS A 1 399 ? -0.652 23.953 -2.568 1 30.2 399 CYS A N 1
ATOM 3196 C CA . CYS A 1 399 ? -1.409 24.766 -1.625 1 30.2 399 CYS A CA 1
ATOM 3197 C C . CYS A 1 399 ? -0.555 25.906 -1.079 1 30.2 399 CYS A C 1
ATOM 3199 O O . CYS A 1 399 ? -1.084 26.922 -0.609 1 30.2 399 CYS A O 1
ATOM 3201 N N . PHE A 1 400 ? 0.815 25.578 -0.948 1 26.73 400 PHE A N 1
ATOM 3202 C CA . PHE A 1 400 ? 1.544 26.812 -0.635 1 26.73 400 PHE A CA 1
ATOM 3203 C C . PHE A 1 400 ? 1.59 27.734 -1.843 1 26.73 400 PHE A C 1
ATOM 3205 O O . PHE A 1 400 ? 1.459 28.953 -1.703 1 26.73 400 PHE A O 1
ATOM 3212 N N . PHE A 1 401 ? 2.605 27.391 -2.979 1 26 401 PHE A N 1
ATOM 3213 C CA . PHE A 1 401 ? 2.883 28.375 -4.023 1 26 401 PHE A CA 1
ATOM 3214 C C . PHE A 1 401 ? 2.031 28.109 -5.258 1 26 401 PHE A C 1
ATOM 3216 O O . PHE A 1 401 ? 2.131 27.031 -5.867 1 26 401 PHE A O 1
ATOM 3223 N N . LEU A 1 402 ? 0.884 28.688 -5.535 1 26.17 402 LEU A N 1
ATOM 3224 C CA . LEU A 1 402 ? 0.069 28.844 -6.734 1 26.17 402 LEU A CA 1
ATOM 3225 C C . LEU A 1 402 ? 0.887 29.438 -7.871 1 26.17 402 LEU A C 1
ATOM 3227 O O . LEU A 1 402 ? 0.782 30.641 -8.156 1 26.17 402 LEU A O 1
ATOM 3231 N N . PHE A 1 403 ? 2.15 29.562 -8.141 1 24.77 403 PHE A N 1
ATOM 3232 C CA . PHE A 1 403 ? 2.256 30.484 -9.266 1 24.77 403 PHE A CA 1
ATOM 3233 C C . PHE A 1 403 ? 1.521 29.938 -10.484 1 24.77 403 PHE A C 1
ATOM 3235 O O . PHE A 1 403 ? 0.989 30.703 -11.289 1 24.77 403 PHE A O 1
ATOM 3242 N N . TYR A 1 404 ? 2.117 29.109 -11.375 1 23.42 404 TYR A N 1
ATOM 3243 C CA . TYR A 1 404 ? 1.62 29.219 -12.742 1 23.42 404 TYR A CA 1
ATOM 3244 C C . TYR A 1 404 ? 0.112 29 -12.789 1 23.42 404 TYR A C 1
ATOM 3246 O O . TYR A 1 404 ? -0.458 28.344 -11.914 1 23.42 404 TYR A O 1
ATOM 3254 N N . PHE A 1 405 ? -0.7 29.562 -13.969 1 23.42 405 PHE A N 1
ATOM 3255 C CA . PHE A 1 405 ? -2.037 29.656 -14.547 1 23.42 405 PHE A CA 1
ATOM 3256 C C . PHE A 1 405 ? -2.709 28.281 -14.57 1 23.42 405 PHE A C 1
ATOM 3258 O O . PHE A 1 405 ? -3.76 28.109 -15.195 1 23.42 405 PHE A O 1
ATOM 3265 N N . ILE A 1 406 ? -2.309 27.203 -14.656 1 24.42 406 ILE A N 1
ATOM 3266 C CA . ILE A 1 406 ? -3.574 26.5 -14.844 1 24.42 406 ILE A CA 1
ATOM 3267 C C . ILE A 1 406 ? -4.562 26.906 -13.758 1 24.42 406 ILE A C 1
ATOM 3269 O O . ILE A 1 406 ? -4.234 26.891 -12.57 1 24.42 406 ILE A O 1
ATOM 3273 N N . LEU A 1 407 ? -5.82 27.578 -14 1 24.47 407 LEU A N 1
ATOM 3274 C CA . LEU A 1 407 ? -7.023 28.25 -13.492 1 24.47 407 LEU A CA 1
ATOM 3275 C C . LEU A 1 407 ? -7.531 27.547 -12.234 1 24.47 407 LEU A C 1
ATOM 3277 O O . LEU A 1 407 ? -8.438 28.062 -11.562 1 24.47 407 LEU A O 1
ATOM 3281 N N . SER A 1 408 ? -7.922 26.359 -12.07 1 23.94 408 SER A N 1
ATOM 3282 C CA . SER A 1 408 ? -8.984 26.484 -11.078 1 23.94 408 SER A CA 1
ATOM 3283 C C . SER A 1 408 ? -8.484 27.188 -9.82 1 23.94 408 SER A C 1
ATOM 3285 O O . SER A 1 408 ? -7.285 27.203 -9.547 1 23.94 408 SER A O 1
ATOM 3287 N N . LEU A 1 409 ? -9.367 28.062 -8.984 1 26 409 LEU A N 1
ATOM 3288 C CA . LEU A 1 409 ? -9.555 29.047 -7.918 1 26 409 LEU A CA 1
ATOM 3289 C C . LEU A 1 409 ? -8.664 28.734 -6.723 1 26 409 LEU A C 1
ATOM 3291 O O . LEU A 1 409 ? -7.957 29.609 -6.215 1 26 409 LEU A O 1
ATOM 3295 N N . ASP A 1 410 ? -8.961 27.766 -5.84 1 27.66 410 ASP A N 1
ATOM 3296 C CA . ASP A 1 410 ? -8.836 27.953 -4.398 1 27.66 410 ASP A CA 1
ATOM 3297 C C . ASP A 1 410 ? -7.383 27.844 -3.951 1 27.66 410 ASP A C 1
ATOM 3299 O O . ASP A 1 410 ? -7.105 27.609 -2.775 1 27.66 410 ASP A O 1
ATOM 3303 N N . SER A 1 411 ? -6.391 27.781 -4.742 1 33.47 411 SER A N 1
ATOM 3304 C CA . SER A 1 411 ? -5.121 27.625 -4.043 1 33.47 411 SER A CA 1
ATOM 3305 C C . SER A 1 411 ? -4.738 28.891 -3.289 1 33.47 411 SER A C 1
ATOM 3307 O O . SER A 1 411 ? -4.055 29.766 -3.834 1 33.47 411 SER A O 1
ATOM 3309 N N . PHE A 1 412 ? -5.355 29.516 -2.445 1 33.84 412 PHE A N 1
ATOM 3310 C CA . PHE A 1 412 ? -5.504 30.656 -1.54 1 33.84 412 PHE A CA 1
ATOM 3311 C C . PHE A 1 412 ? -4.266 30.828 -0.671 1 33.84 412 PHE A C 1
ATOM 3313 O O . PHE A 1 412 ? -3.77 31.938 -0.493 1 33.84 412 PHE A O 1
ATOM 3320 N N . GLN A 1 413 ? -3.545 29.797 -0.4 1 37.5 413 GLN A N 1
ATOM 3321 C CA . GLN A 1 413 ? -2.654 29.969 0.744 1 37.5 413 GLN A CA 1
ATOM 3322 C C . GLN A 1 413 ? -1.374 30.688 0.343 1 37.5 413 GLN A C 1
ATOM 3324 O O . GLN A 1 413 ? -0.888 31.547 1.077 1 37.5 413 GLN A O 1
ATOM 3329 N N . PHE A 1 414 ? -0.654 30.375 -0.883 1 42.75 414 PHE A N 1
ATOM 3330 C CA . PHE A 1 414 ? 0.599 31.062 -1.194 1 42.75 414 PHE A CA 1
ATOM 3331 C C . PHE A 1 414 ? 0.354 32.531 -1.499 1 42.75 414 PHE A C 1
ATOM 3333 O O . PHE A 1 414 ? 1.155 33.375 -1.123 1 42.75 414 PHE A O 1
ATOM 3340 N N . ARG A 1 415 ? -0.811 32.688 -2.133 1 43.94 415 ARG A N 1
ATOM 3341 C CA . ARG A 1 415 ? -1.166 34.094 -2.297 1 43.94 415 ARG A CA 1
ATOM 3342 C C . ARG A 1 415 ? -1.136 34.844 -0.961 1 43.94 415 ARG A C 1
ATOM 3344 O O . ARG A 1 415 ? -0.822 36.031 -0.907 1 43.94 415 ARG A O 1
ATOM 3351 N N . VAL A 1 416 ? -1.295 33.906 -0.05 1 48.06 416 VAL A N 1
ATOM 3352 C CA . VAL A 1 416 ? -1.386 34.5 1.277 1 48.06 416 VAL A CA 1
ATOM 3353 C C . VAL A 1 416 ? 0.015 34.719 1.847 1 48.06 416 VAL A C 1
ATOM 3355 O O . VAL A 1 416 ? 0.287 35.719 2.484 1 48.06 416 VAL A O 1
ATOM 3358 N N . LEU A 1 417 ? 1.033 33.719 1.368 1 56.47 417 LEU A N 1
ATOM 3359 C CA . LEU A 1 417 ? 2.309 33.781 2.074 1 56.47 417 LEU A CA 1
ATOM 3360 C C . LEU A 1 417 ? 3.311 34.656 1.319 1 56.47 417 LEU A C 1
ATOM 3362 O O . LEU A 1 417 ? 4.23 35.219 1.92 1 56.47 417 LEU A O 1
ATOM 3366 N N . TYR A 1 418 ? 3.035 34.781 -0.044 1 59.59 418 TYR A N 1
ATOM 3367 C CA . TYR A 1 418 ? 4.043 35.438 -0.89 1 59.59 418 TYR A CA 1
ATOM 3368 C C . TYR A 1 418 ? 4.352 36.844 -0.408 1 59.59 418 TYR A C 1
ATOM 3370 O O . TYR A 1 418 ? 5.52 37.188 -0.231 1 59.59 418 TYR A O 1
ATOM 3378 N N . PRO A 1 419 ? 3.326 37.594 -0.252 1 55.94 419 PRO A N 1
ATOM 3379 C CA . PRO A 1 419 ? 3.654 38.938 0.219 1 55.94 419 PRO A CA 1
ATOM 3380 C C . PRO A 1 419 ? 4.395 38.938 1.556 1 55.94 419 PRO A C 1
ATOM 3382 O O . PRO A 1 419 ? 5.219 39.812 1.813 1 55.94 419 PRO A O 1
ATOM 3385 N N . PHE A 1 420 ? 4.211 37.781 2.188 1 61.12 420 PHE A N 1
ATOM 3386 C CA . PHE A 1 420 ? 4.828 37.625 3.502 1 61.12 420 PHE A CA 1
ATOM 3387 C C . PHE A 1 420 ? 6.305 37.281 3.371 1 61.12 420 PHE A C 1
ATOM 3389 O O . PHE A 1 420 ? 7.145 37.812 4.098 1 61.12 420 PHE A O 1
ATOM 3396 N N . LEU A 1 421 ? 6.613 36.594 2.453 1 64.62 421 LEU A N 1
ATOM 3397 C CA . LEU A 1 421 ? 7.977 36.094 2.297 1 64.62 421 LEU A CA 1
ATOM 3398 C C . LEU A 1 421 ? 8.93 37.219 1.902 1 64.62 421 LEU A C 1
ATOM 3400 O O . LEU A 1 421 ? 10.062 37.281 2.381 1 64.62 421 LEU A O 1
ATOM 3404 N N . GLU A 1 422 ? 8.422 38.125 1.057 1 65.38 422 GLU A N 1
ATOM 3405 C CA . GLU A 1 422 ? 9.234 39.281 0.675 1 65.38 422 GLU A CA 1
ATOM 3406 C C . GLU A 1 422 ? 9.555 40.156 1.884 1 65.38 422 GLU A C 1
ATOM 3408 O O . GLU A 1 422 ? 10.688 40.594 2.049 1 65.38 422 GLU A O 1
ATOM 3413 N N . SER A 1 423 ? 8.508 40.25 2.707 1 64.62 423 SER A N 1
ATOM 3414 C CA . SER A 1 423 ? 8.688 41.062 3.902 1 64.62 423 SER A CA 1
ATOM 3415 C C . SER A 1 423 ? 9.625 40.406 4.898 1 64.62 423 SER A C 1
ATOM 3417 O O . SER A 1 423 ? 10.43 41.062 5.551 1 64.62 423 SER A O 1
ATOM 3419 N N . LEU A 1 424 ? 9.531 39.156 4.93 1 66.88 424 LEU A N 1
ATOM 3420 C CA . LEU A 1 424 ? 10.328 38.406 5.887 1 66.88 424 LEU A CA 1
ATOM 3421 C C . LEU A 1 424 ? 11.797 38.375 5.477 1 66.88 424 LEU A C 1
ATOM 3423 O O . LEU A 1 424 ? 12.688 38.344 6.328 1 66.88 424 LEU A O 1
ATOM 3427 N N . ALA A 1 425 ? 11.984 38.406 4.207 1 68.44 425 ALA A N 1
ATOM 3428 C CA . ALA A 1 425 ? 13.352 38.406 3.689 1 68.44 425 ALA A CA 1
ATOM 3429 C C . ALA A 1 425 ? 14.094 39.688 4.102 1 68.44 425 ALA A C 1
ATOM 3431 O O . ALA A 1 425 ? 15.32 39.688 4.203 1 68.44 425 ALA A O 1
ATOM 3432 N N . ASN A 1 426 ? 13.25 40.656 4.391 1 63.09 426 ASN A N 1
ATOM 3433 C CA . ASN A 1 426 ? 13.836 41.969 4.715 1 63.09 426 ASN A CA 1
ATOM 3434 C C . ASN A 1 426 ? 13.789 42.219 6.215 1 63.09 426 ASN A C 1
ATOM 3436 O O . ASN A 1 426 ? 14.289 43.25 6.68 1 63.09 426 ASN A O 1
ATOM 3440 N N . SER A 1 427 ? 13.203 41.281 6.926 1 59.97 427 SER A N 1
ATOM 3441 C CA . SER A 1 427 ? 12.977 41.531 8.344 1 59.97 427 SER A CA 1
ATOM 3442 C C . SER A 1 427 ? 14.211 41.188 9.172 1 59.97 427 SER A C 1
ATOM 3444 O O . SER A 1 427 ? 14.906 40.219 8.891 1 59.97 427 SER A O 1
ATOM 3446 N N . ASP A 1 428 ? 14.664 42.188 9.953 1 57.12 428 ASP A N 1
ATOM 3447 C CA . ASP A 1 428 ? 15.75 42.031 10.906 1 57.12 428 ASP A CA 1
ATOM 3448 C C . ASP A 1 428 ? 15.227 41.469 12.227 1 57.12 428 ASP A C 1
ATOM 3450 O O . ASP A 1 428 ? 14.438 42.094 12.922 1 57.12 428 ASP A O 1
ATOM 3454 N N . GLY A 1 429 ? 15.406 40.156 12.594 1 55.72 429 GLY A N 1
ATOM 3455 C CA . GLY A 1 429 ? 14.914 39.438 13.766 1 55.72 429 GLY A CA 1
ATOM 3456 C C . GLY A 1 429 ? 15.359 40.062 15.07 1 55.72 429 GLY A C 1
ATOM 3457 O O . GLY A 1 429 ? 14.805 39.781 16.125 1 55.72 429 GLY A O 1
ATOM 3458 N N . ARG A 1 430 ? 16.359 40.938 15.094 1 59.03 430 ARG A N 1
ATOM 3459 C CA . ARG A 1 430 ? 16.922 41.562 16.281 1 59.03 430 ARG A CA 1
ATOM 3460 C C . ARG A 1 430 ? 16.141 42.812 16.672 1 59.03 430 ARG A C 1
ATOM 3462 O O . ARG A 1 430 ? 16.266 43.281 17.797 1 59.03 430 ARG A O 1
ATOM 3469 N N . LEU A 1 431 ? 15.352 43.375 15.648 1 56.75 431 LEU A N 1
ATOM 3470 C CA . LEU A 1 431 ? 14.617 44.594 15.914 1 56.75 431 LEU A CA 1
ATOM 3471 C C . LEU A 1 431 ? 13.172 44.312 16.297 1 56.75 431 LEU A C 1
ATOM 3473 O O . LEU A 1 431 ? 12.578 43.344 15.789 1 56.75 431 LEU A O 1
ATOM 3477 N N . PRO A 1 432 ? 12.68 45 17.344 1 54.56 432 PRO A N 1
ATOM 3478 C CA . PRO A 1 432 ? 11.266 44.844 17.672 1 54.56 432 PRO A CA 1
ATOM 3479 C C . PRO A 1 432 ? 10.352 44.969 16.469 1 54.56 432 PRO A C 1
ATOM 3481 O O . PRO A 1 432 ? 10.625 45.75 15.562 1 54.56 432 PRO A O 1
ATOM 3484 N N . PHE A 1 433 ? 9.422 44.125 16.359 1 56.97 433 PHE A N 1
ATOM 3485 C CA . PHE A 1 433 ? 8.523 44.031 15.219 1 56.97 433 PHE A CA 1
ATOM 3486 C C . PHE A 1 433 ? 7.914 45.406 14.906 1 56.97 433 PHE A C 1
ATOM 3488 O O . PHE A 1 433 ? 7.758 45.75 13.734 1 56.97 433 PHE A O 1
ATOM 3495 N N . ALA A 1 434 ? 7.555 46.188 15.922 1 53.28 434 ALA A N 1
ATOM 3496 C CA . ALA A 1 434 ? 6.914 47.5 15.781 1 53.28 434 ALA A CA 1
ATOM 3497 C C . ALA A 1 434 ? 7.801 48.469 15 1 53.28 434 ALA A C 1
ATOM 3499 O O . ALA A 1 434 ? 7.309 49.375 14.359 1 53.28 434 ALA A O 1
ATOM 3500 N N . GLU A 1 435 ? 9.016 48.219 15 1 50.47 435 GLU A N 1
ATOM 3501 C CA . GLU A 1 435 ? 9.953 49.156 14.375 1 50.47 435 GLU A CA 1
ATOM 3502 C C . GLU A 1 435 ? 10.266 48.75 12.938 1 50.47 435 GLU A C 1
ATOM 3504 O O . GLU A 1 435 ? 10.906 49.5 12.203 1 50.47 435 GLU A O 1
ATOM 3509 N N . GLN A 1 436 ? 9.797 47.531 12.672 1 50.09 436 GLN A N 1
ATOM 3510 C CA . GLN A 1 436 ? 10.133 47.062 11.328 1 50.09 436 GLN A CA 1
ATOM 3511 C C . GLN A 1 436 ? 9.141 47.594 10.297 1 50.09 436 GLN A C 1
ATOM 3513 O O . GLN A 1 436 ? 7.926 47.438 10.469 1 50.09 436 GLN A O 1
ATOM 3518 N N . THR A 1 437 ? 9.453 48.625 9.5 1 47.91 437 THR A N 1
ATOM 3519 C CA . THR A 1 437 ? 8.633 49.344 8.539 1 47.91 437 THR A CA 1
ATOM 3520 C C . THR A 1 437 ? 8.383 48.5 7.293 1 47.91 437 THR A C 1
ATOM 3522 O O . THR A 1 437 ? 7.523 48.812 6.477 1 47.91 437 THR A O 1
ATOM 3525 N N . ASP A 1 438 ? 9.141 47.531 7.094 1 46.62 438 ASP A N 1
ATOM 3526 C CA . ASP A 1 438 ? 9.07 46.875 5.785 1 46.62 438 ASP A CA 1
ATOM 3527 C C . ASP A 1 438 ? 7.988 45.812 5.754 1 46.62 438 ASP A C 1
ATOM 3529 O O . ASP A 1 438 ? 7.836 45.094 4.758 1 46.62 438 ASP A O 1
ATOM 3533 N N . PHE A 1 439 ? 7.34 45.594 6.832 1 48.31 439 PHE A N 1
ATOM 3534 C CA . PHE A 1 439 ? 6.281 44.594 6.797 1 48.31 439 PHE A CA 1
ATOM 3535 C C . PHE A 1 439 ? 4.977 45.188 6.293 1 48.31 439 PHE A C 1
ATOM 3537 O O . PHE A 1 439 ? 4.625 46.312 6.656 1 48.31 439 PHE A O 1
ATOM 3544 N N . HIS A 1 440 ? 4.535 44.781 5.223 1 46.38 440 HIS A N 1
ATOM 3545 C CA . HIS A 1 440 ? 3.23 45.219 4.738 1 46.38 440 HIS A CA 1
ATOM 3546 C C . HIS A 1 440 ? 2.232 45.344 5.887 1 46.38 440 HIS A C 1
ATOM 3548 O O . HIS A 1 440 ? 2.211 44.5 6.785 1 46.38 440 HIS A O 1
ATOM 3554 N N . TRP A 1 441 ? 1.623 46.531 5.988 1 43.69 441 TRP A N 1
ATOM 3555 C CA . TRP A 1 441 ? 0.719 46.969 7.051 1 43.69 441 TRP A CA 1
ATOM 3556 C C . TRP A 1 441 ? -0.262 45.844 7.406 1 43.69 441 TRP A C 1
ATOM 3558 O O . TRP A 1 441 ? -0.656 45.719 8.57 1 43.69 441 TRP A O 1
ATOM 3568 N N . LYS A 1 442 ? -0.641 45.156 6.473 1 41.25 442 LYS A N 1
ATOM 3569 C CA . LYS A 1 442 ? -1.637 44.125 6.707 1 41.25 442 LYS A CA 1
ATOM 3570 C C . LYS A 1 442 ? -1.09 43.031 7.633 1 41.25 442 LYS A C 1
ATOM 3572 O O . LYS A 1 442 ? -1.851 42.375 8.352 1 41.25 442 LYS A O 1
ATOM 3577 N N . PHE A 1 443 ? 0.193 42.938 7.617 1 42.84 443 PHE A N 1
ATOM 3578 C CA . PHE A 1 443 ? 0.83 41.938 8.445 1 42.84 443 PHE A CA 1
ATOM 3579 C C . PHE A 1 443 ? 1.111 42.469 9.844 1 42.84 443 PHE A C 1
ATOM 3581 O O . PHE A 1 443 ? 1.079 41.719 10.82 1 42.84 443 PHE A O 1
ATOM 3588 N N . LYS A 1 444 ? 1.513 43.75 9.914 1 40.84 444 LYS A N 1
ATOM 3589 C CA . LYS A 1 444 ? 1.742 44.344 11.234 1 40.84 444 LYS A CA 1
ATOM 3590 C C . LYS A 1 444 ? 0.52 44.156 12.133 1 40.84 444 LYS A C 1
ATOM 3592 O O . LYS A 1 444 ? 0.653 43.875 13.32 1 40.84 444 LYS A O 1
ATOM 3597 N N . THR A 1 445 ? -0.547 44.469 11.641 1 35.34 445 THR A N 1
ATOM 3598 C CA . THR A 1 445 ? -1.759 44.344 12.445 1 35.34 445 THR A CA 1
ATOM 3599 C C . THR A 1 445 ? -2.104 42.875 12.664 1 35.34 445 THR A C 1
ATOM 3601 O O . THR A 1 445 ? -2.639 42.5 13.711 1 35.34 445 THR A O 1
ATOM 3604 N N . ARG A 1 446 ? -1.875 42.062 11.656 1 35.12 446 ARG A N 1
ATOM 3605 C CA . ARG A 1 446 ? -2.477 40.75 11.578 1 35.12 446 ARG A CA 1
ATOM 3606 C C . ARG A 1 446 ? -1.529 39.688 12.133 1 35.12 446 ARG A C 1
ATOM 3608 O O . ARG A 1 446 ? -1.968 38.719 12.75 1 35.12 446 ARG A O 1
ATOM 3615 N N . ALA A 1 447 ? -0.301 39.812 11.781 1 35 447 ALA A N 1
ATOM 3616 C CA . ALA A 1 447 ? 0.681 38.781 12.133 1 35 447 ALA A CA 1
ATOM 3617 C C . ALA A 1 447 ? 1.081 38.875 13.602 1 35 447 ALA A C 1
ATOM 3619 O O . ALA A 1 447 ? 1.649 37.938 14.172 1 35 447 ALA A O 1
ATOM 3620 N N . LEU A 1 448 ? 1.209 40.125 14.125 1 32.22 448 LEU A N 1
ATOM 3621 C CA . LEU A 1 448 ? 1.922 40.406 15.359 1 32.22 448 LEU A CA 1
ATOM 3622 C C . LEU A 1 448 ? 1.268 39.688 16.547 1 32.22 448 LEU A C 1
ATOM 3624 O O . LEU A 1 448 ? 1.704 39.875 17.688 1 32.22 448 LEU A O 1
ATOM 3628 N N . HIS A 1 449 ? 0.095 39.344 16.359 1 29.66 449 HIS A N 1
ATOM 3629 C CA . HIS A 1 449 ? -0.42 39.156 17.719 1 29.66 449 HIS A CA 1
ATOM 3630 C C . HIS A 1 449 ? 0.316 38.031 18.438 1 29.66 449 HIS A C 1
ATOM 3632 O O . HIS A 1 449 ? 0.067 37.812 19.625 1 29.66 449 HIS A O 1
ATOM 3638 N N . VAL A 1 450 ? 0.873 37.094 17.656 1 30.88 450 VAL A N 1
ATOM 3639 C CA . VAL A 1 450 ? 1.121 36 18.594 1 30.88 450 VAL A CA 1
ATOM 3640 C C . VAL A 1 450 ? 2.299 36.375 19.5 1 30.88 450 VAL A C 1
ATOM 3642 O O . VAL A 1 450 ? 2.275 36.062 20.703 1 30.88 450 VAL A O 1
ATOM 3645 N N . ILE A 1 451 ? 3.443 36.906 18.938 1 31.06 451 ILE A N 1
ATOM 3646 C CA . ILE A 1 451 ? 4.555 36.938 19.875 1 31.06 451 ILE A CA 1
ATOM 3647 C C . ILE A 1 451 ? 4.262 37.969 20.984 1 31.06 451 ILE A C 1
ATOM 3649 O O . ILE A 1 451 ? 4.562 37.719 22.156 1 31.06 451 ILE A O 1
ATOM 3653 N N . THR A 1 452 ? 3.891 39.156 20.531 1 29.06 452 THR A N 1
ATOM 3654 C CA . THR A 1 452 ? 3.893 40.25 21.516 1 29.06 452 THR A CA 1
ATOM 3655 C C . THR A 1 452 ? 2.885 39.969 22.625 1 29.06 452 THR A C 1
ATOM 3657 O O . THR A 1 452 ? 3.107 40.344 23.781 1 29.06 452 THR A O 1
ATOM 3660 N N . ASN A 1 453 ? 1.682 39.562 22.203 1 27.95 453 ASN A N 1
ATOM 3661 C CA . ASN A 1 453 ? 0.751 39.375 23.312 1 27.95 453 ASN A CA 1
ATOM 3662 C C . ASN A 1 453 ? 1.099 38.156 24.141 1 27.95 453 ASN A C 1
ATOM 3664 O O . ASN A 1 453 ? 0.368 37.781 25.078 1 27.95 453 ASN A O 1
ATOM 3668 N N . LEU A 1 454 ? 1.88 37.25 23.688 1 28.81 454 LEU A N 1
ATOM 3669 C CA . LEU A 1 454 ? 2.303 36.219 24.641 1 28.81 454 LEU A CA 1
ATOM 3670 C C . LEU A 1 454 ? 3.074 36.844 25.797 1 28.81 454 LEU A C 1
ATOM 3672 O O . LEU A 1 454 ? 3.279 36.219 26.828 1 28.81 454 LEU A O 1
ATOM 3676 N N . GLN A 1 455 ? 3.736 37.969 25.688 1 27.66 455 GLN A N 1
ATOM 3677 C CA . GLN A 1 455 ? 4.191 38.625 26.906 1 27.66 455 GLN A CA 1
ATOM 3678 C C . GLN A 1 455 ? 3.021 38.906 27.844 1 27.66 455 GLN A C 1
ATOM 3680 O O . GLN A 1 455 ? 3.139 38.75 29.062 1 27.66 455 GLN A O 1
ATOM 3685 N N . ASN A 1 456 ? 1.936 39.531 27.422 1 27.92 456 ASN A N 1
ATOM 3686 C CA . ASN A 1 456 ? 0.838 39.812 28.344 1 27.92 456 ASN A CA 1
ATOM 3687 C C . ASN A 1 456 ? 0.004 38.562 28.609 1 27.92 456 ASN A C 1
ATOM 3689 O O . ASN A 1 456 ? -0.609 38.406 29.672 1 27.92 456 ASN A O 1
ATOM 3693 N N . HIS A 1 457 ? -0.337 37.719 27.703 1 27.12 457 HIS A N 1
ATOM 3694 C CA . HIS A 1 457 ? -1.211 36.594 28 1 27.12 457 HIS A CA 1
ATOM 3695 C C . HIS A 1 457 ? -0.448 35.469 28.719 1 27.12 457 HIS A C 1
ATOM 3697 O O . HIS A 1 457 ? -1.033 34.469 29.094 1 27.12 457 HIS A O 1
ATOM 3703 N N . PHE A 1 458 ? 0.748 35.281 28.766 1 27.72 458 PHE A N 1
ATOM 3704 C CA . PHE A 1 458 ? 1.212 34.344 29.797 1 27.72 458 PHE A CA 1
ATOM 3705 C C . PHE A 1 458 ? 0.716 34.75 31.172 1 27.72 458 PHE A C 1
ATOM 3707 O O . PHE A 1 458 ? 1.054 34.125 32.188 1 27.72 458 PHE A O 1
ATOM 3714 N N . ASN A 1 459 ? 0.124 35.875 31.422 1 24.23 459 ASN A N 1
ATOM 3715 C CA . ASN A 1 459 ? -0.653 35.969 32.656 1 24.23 459 ASN A CA 1
ATOM 3716 C C . ASN A 1 459 ? -1.87 35.062 32.625 1 24.23 459 ASN A C 1
ATOM 3718 O O . ASN A 1 459 ? -2.689 35.062 33.531 1 24.23 459 ASN A O 1
ATOM 3722 N N . ILE A 1 460 ? -2.336 34.594 31.578 1 24.52 460 ILE A N 1
ATOM 3723 C CA . ILE A 1 460 ? -3.568 33.812 31.781 1 24.52 460 ILE A CA 1
ATOM 3724 C C . ILE A 1 460 ? -3.252 32.469 32.438 1 24.52 460 ILE A C 1
ATOM 3726 O O . ILE A 1 460 ? -4.141 31.828 33 1 24.52 460 ILE A O 1
ATOM 3730 N N . PHE A 1 461 ? -2.24 31.688 32.219 1 21.98 461 PHE A N 1
ATOM 3731 C CA . PHE A 1 461 ? -2.303 30.516 33.094 1 21.98 461 PHE A CA 1
ATOM 3732 C C . PHE A 1 461 ? -1.797 30.875 34.5 1 21.98 461 PHE A C 1
ATOM 3734 O O . PHE A 1 461 ? -0.624 30.656 34.812 1 21.98 461 PHE A O 1
ATOM 3741 N N . LYS A 1 462 ? -1.904 32.188 34.938 1 20.97 462 LYS A N 1
ATOM 3742 C CA . LYS A 1 462 ? -1.809 32.062 36.406 1 20.97 462 LYS A CA 1
ATOM 3743 C C . LYS A 1 462 ? -2.891 31.141 36.969 1 20.97 462 LYS A C 1
ATOM 3745 O O . LYS A 1 462 ? -4.047 31.203 36.531 1 20.97 462 LYS A O 1
ATOM 3750 N N . PRO A 1 463 ? -2.527 30.156 37.75 1 19.11 463 PRO A N 1
ATOM 3751 C CA . PRO A 1 463 ? -3.578 30 38.781 1 19.11 463 PRO A CA 1
ATOM 3752 C C . PRO A 1 463 ? -3.98 31.328 39.406 1 19.11 463 PRO A C 1
ATOM 3754 O O . PRO A 1 463 ? -3.166 32.25 39.5 1 19.11 463 PRO A O 1
ATOM 3757 N N . MET B 1 1 ? -26.266 -41.969 -18.547 1 33.38 1 MET B N 1
ATOM 3758 C CA . MET B 1 1 ? -26.641 -40.531 -18.5 1 33.38 1 MET B CA 1
ATOM 3759 C C . MET B 1 1 ? -25.797 -39.719 -19.5 1 33.38 1 MET B C 1
ATOM 3761 O O . MET B 1 1 ? -24.594 -39.938 -19.609 1 33.38 1 MET B O 1
ATOM 3765 N N . LYS B 1 2 ? -26.203 -39.25 -20.516 1 44.78 2 LYS B N 1
ATOM 3766 C CA . LYS B 1 2 ? -25.594 -38.625 -21.672 1 44.78 2 LYS B CA 1
ATOM 3767 C C . LYS B 1 2 ? -24.641 -37.5 -21.25 1 44.78 2 LYS B C 1
ATOM 3769 O O . LYS B 1 2 ? -24.906 -36.781 -20.281 1 44.78 2 LYS B O 1
ATOM 3774 N N . PRO B 1 3 ? -23.359 -37.531 -21.734 1 52.38 3 PRO B N 1
ATOM 3775 C CA . PRO B 1 3 ? -22.312 -36.562 -21.406 1 52.38 3 PRO B CA 1
ATOM 3776 C C . PRO B 1 3 ? -22.766 -35.094 -21.578 1 52.38 3 PRO B C 1
ATOM 3778 O O . PRO B 1 3 ? -23.359 -34.75 -22.609 1 52.38 3 PRO B O 1
ATOM 3781 N N . THR B 1 4 ? -23.453 -34.438 -20.547 1 63.44 4 THR B N 1
ATOM 3782 C CA . THR B 1 4 ? -24.188 -33.188 -20.562 1 63.44 4 THR B CA 1
ATOM 3783 C C . THR B 1 4 ? -23.297 -32.031 -21.016 1 63.44 4 THR B C 1
ATOM 3785 O O . THR B 1 4 ? -23.703 -30.875 -21 1 63.44 4 THR B O 1
ATOM 3788 N N . ASN B 1 5 ? -22.141 -32.281 -21.797 1 83.75 5 ASN B N 1
ATOM 3789 C CA . ASN B 1 5 ? -21.297 -31.188 -22.281 1 83.75 5 ASN B CA 1
ATOM 3790 C C . ASN B 1 5 ? -21.297 -30 -21.328 1 83.75 5 ASN B C 1
ATOM 3792 O O . ASN B 1 5 ? -21.672 -28.891 -21.703 1 83.75 5 ASN B O 1
ATOM 3796 N N . THR B 1 6 ? -21 -30.281 -20.094 1 90.06 6 THR B N 1
ATOM 3797 C CA . THR B 1 6 ? -21.109 -29.281 -19.047 1 90.06 6 THR B CA 1
ATOM 3798 C C . THR B 1 6 ? -19.766 -29.109 -18.328 1 90.06 6 THR B C 1
ATOM 3800 O O . THR B 1 6 ? -19.125 -30.094 -17.969 1 90.06 6 THR B O 1
ATOM 3803 N N . LEU B 1 7 ? -19.359 -27.922 -18.25 1 91.06 7 LEU B N 1
ATOM 3804 C CA . LEU B 1 7 ? -18.156 -27.562 -17.5 1 91.06 7 LEU B CA 1
ATOM 3805 C C . LEU B 1 7 ? -18.516 -26.828 -16.219 1 91.06 7 LEU B C 1
ATOM 3807 O O . LEU B 1 7 ? -19.469 -26.047 -16.188 1 91.06 7 LEU B O 1
ATOM 3811 N N . GLY B 1 8 ? -17.797 -27.125 -15.148 1 92.81 8 GLY B N 1
ATOM 3812 C CA . GLY B 1 8 ? -17.953 -26.422 -13.891 1 92.81 8 GLY B CA 1
ATOM 3813 C C . GLY B 1 8 ? -16.734 -25.594 -13.523 1 92.81 8 GLY B C 1
ATOM 3814 O O . GLY B 1 8 ? -15.602 -26.016 -13.719 1 92.81 8 GLY B O 1
ATOM 3815 N N . ILE B 1 9 ? -17.016 -24.391 -13.109 1 90.69 9 ILE B N 1
ATOM 3816 C CA . ILE B 1 9 ? -15.953 -23.531 -12.594 1 90.69 9 ILE B CA 1
ATOM 3817 C C . ILE B 1 9 ? -16.094 -23.391 -11.078 1 90.69 9 ILE B C 1
ATOM 3819 O O . ILE B 1 9 ? -17.125 -22.953 -10.578 1 90.69 9 ILE B O 1
ATOM 3823 N N . LEU B 1 10 ? -15.031 -23.703 -10.414 1 91.12 10 LEU B N 1
ATOM 3824 C CA . LEU B 1 10 ? -15.023 -23.75 -8.961 1 91.12 10 LEU B CA 1
ATOM 3825 C C . LEU B 1 10 ? -14.766 -22.359 -8.375 1 91.12 10 LEU B C 1
ATOM 3827 O O . LEU B 1 10 ? -14.109 -21.531 -9 1 91.12 10 LEU B O 1
ATOM 3831 N N . ARG B 1 11 ? -15.391 -22.172 -7.152 1 88.81 11 ARG B N 1
ATOM 3832 C CA . ARG B 1 11 ? -15.023 -21.016 -6.324 1 88.81 11 ARG B CA 1
ATOM 3833 C C . ARG B 1 11 ? -13.695 -21.266 -5.609 1 88.81 11 ARG B C 1
ATOM 3835 O O . ARG B 1 11 ? -13.555 -22.234 -4.859 1 88.81 11 ARG B O 1
ATOM 3842 N N . GLU B 1 12 ? -12.727 -20.375 -5.844 1 80 12 GLU B N 1
ATOM 3843 C CA . GLU B 1 12 ? -11.43 -20.547 -5.203 1 80 12 GLU B CA 1
ATOM 3844 C C . GLU B 1 12 ? -11.508 -20.234 -3.709 1 80 12 GLU B C 1
ATOM 3846 O O . GLU B 1 12 ? -12.195 -19.297 -3.297 1 80 12 GLU B O 1
ATOM 3851 N N . VAL B 1 13 ? -10.906 -21.109 -2.936 1 70.31 13 VAL B N 1
ATOM 3852 C CA . VAL B 1 13 ? -11.062 -20.938 -1.496 1 70.31 13 VAL B CA 1
ATOM 3853 C C . VAL B 1 13 ? -9.695 -20.969 -0.822 1 70.31 13 VAL B C 1
ATOM 3855 O O . VAL B 1 13 ? -9.586 -20.75 0.389 1 70.31 13 VAL B O 1
ATOM 3858 N N . LYS B 1 14 ? -8.641 -21.172 -1.518 1 64.44 14 LYS B N 1
ATOM 3859 C CA . LYS B 1 14 ? -7.352 -21.438 -0.896 1 64.44 14 LYS B CA 1
ATOM 3860 C C . LYS B 1 14 ? -6.809 -20.203 -0.191 1 64.44 14 LYS B C 1
ATOM 3862 O O . LYS B 1 14 ? -6.293 -20.297 0.926 1 64.44 14 LYS B O 1
ATOM 3867 N N . SER B 1 15 ? -6.859 -19.047 -0.861 1 64 15 SER B N 1
ATOM 3868 C CA . SER B 1 15 ? -6.254 -17.844 -0.292 1 64 15 SER B CA 1
ATOM 3869 C C . SER B 1 15 ? -7.09 -16.609 -0.604 1 64 15 SER B C 1
ATOM 3871 O O . SER B 1 15 ? -7.844 -16.594 -1.581 1 64 15 SER B O 1
ATOM 3873 N N . LYS B 1 16 ? -7.035 -15.703 0.324 1 64.88 16 LYS B N 1
ATOM 3874 C CA . LYS B 1 16 ? -7.73 -14.438 0.088 1 64.88 16 LYS B CA 1
ATOM 3875 C C . LYS B 1 16 ? -7.23 -13.766 -1.187 1 64.88 16 LYS B C 1
ATOM 3877 O O . LYS B 1 16 ? -7.953 -12.977 -1.802 1 64.88 16 LYS B O 1
ATOM 3882 N N . TRP B 1 17 ? -6.07 -14.18 -1.584 1 64.62 17 TRP B N 1
ATOM 3883 C CA . TRP B 1 17 ? -5.457 -13.516 -2.727 1 64.62 17 TRP B CA 1
ATOM 3884 C C . TRP B 1 17 ? -5.82 -14.219 -4.027 1 64.62 17 TRP B C 1
ATOM 3886 O O . TRP B 1 17 ? -5.605 -13.68 -5.117 1 64.62 17 TRP B O 1
ATOM 3896 N N . GLU B 1 18 ? -6.379 -15.367 -3.799 1 71.5 18 GLU B N 1
ATOM 3897 C CA . GLU B 1 18 ? -6.727 -16.078 -5.02 1 71.5 18 GLU B CA 1
ATOM 3898 C C . GLU B 1 18 ? -7.984 -15.508 -5.664 1 71.5 18 GLU B C 1
ATOM 3900 O O . GLU B 1 18 ? -9.094 -15.984 -5.41 1 71.5 18 GLU B O 1
ATOM 3905 N N . ARG B 1 19 ? -7.703 -14.523 -6.383 1 75.31 19 ARG B N 1
ATOM 3906 C CA . ARG B 1 19 ? -8.805 -13.82 -7.039 1 75.31 19 ARG B CA 1
ATOM 3907 C C . ARG B 1 19 ? -8.906 -14.227 -8.508 1 75.31 19 ARG B C 1
ATOM 3909 O O . ARG B 1 19 ? -9.812 -13.781 -9.219 1 75.31 19 ARG B O 1
ATOM 3916 N N . ARG B 1 20 ? -8.031 -15.148 -8.883 1 74.31 20 ARG B N 1
ATOM 3917 C CA . ARG B 1 20 ? -7.992 -15.57 -10.281 1 74.31 20 ARG B CA 1
ATOM 3918 C C . ARG B 1 20 ? -9.117 -16.547 -10.578 1 74.31 20 ARG B C 1
ATOM 3920 O O . ARG B 1 20 ? -9.758 -17.062 -9.664 1 74.31 20 ARG B O 1
ATOM 3927 N N . VAL B 1 21 ? -9.367 -16.656 -11.828 1 77.88 21 VAL B N 1
ATOM 3928 C CA . VAL B 1 21 ? -10.328 -17.656 -12.297 1 77.88 21 VAL B CA 1
ATOM 3929 C C . VAL B 1 21 ? -9.727 -18.469 -13.438 1 77.88 21 VAL B C 1
ATOM 3931 O O . VAL B 1 21 ? -8.938 -17.938 -14.234 1 77.88 21 VAL B O 1
ATOM 3934 N N . ALA B 1 22 ? -10.094 -19.688 -13.438 1 75.69 22 ALA B N 1
ATOM 3935 C CA . ALA B 1 22 ? -9.539 -20.594 -14.438 1 75.69 22 ALA B CA 1
ATOM 3936 C C . ALA B 1 22 ? -10.039 -20.234 -15.836 1 75.69 22 ALA B C 1
ATOM 3938 O O . ALA B 1 22 ? -9.297 -20.375 -16.812 1 75.69 22 ALA B O 1
ATOM 3939 N N . ILE B 1 23 ? -11.312 -19.781 -15.906 1 79.94 23 ILE B N 1
ATOM 3940 C CA . ILE B 1 23 ? -11.93 -19.422 -17.172 1 79.94 23 ILE B CA 1
ATOM 3941 C C . ILE B 1 23 ? -12.609 -18.062 -17.062 1 79.94 23 ILE B C 1
ATOM 3943 O O . ILE B 1 23 ? -13.453 -17.859 -16.188 1 79.94 23 ILE B O 1
ATOM 3947 N N . THR B 1 24 ? -12.25 -17.188 -17.953 1 81.38 24 THR B N 1
ATOM 3948 C CA . THR B 1 24 ? -12.781 -15.828 -17.906 1 81.38 24 THR B CA 1
ATOM 3949 C C . THR B 1 24 ? -14.18 -15.766 -18.5 1 81.38 24 THR B C 1
ATOM 3951 O O . THR B 1 24 ? -14.602 -16.688 -19.203 1 81.38 24 THR B O 1
ATOM 3954 N N . PRO B 1 25 ? -14.922 -14.641 -18.203 1 85.44 25 PRO B N 1
ATOM 3955 C CA . PRO B 1 25 ? -16.266 -14.492 -18.781 1 85.44 25 PRO B CA 1
ATOM 3956 C C . PRO B 1 25 ? -16.25 -14.484 -20.312 1 85.44 25 PRO B C 1
ATOM 3958 O O . PRO B 1 25 ? -17.125 -15.062 -20.953 1 85.44 25 PRO B O 1
ATOM 3961 N N . SER B 1 26 ? -15.242 -13.844 -20.859 1 80 26 SER B N 1
ATOM 3962 C CA . SER B 1 26 ? -15.141 -13.836 -22.312 1 80 26 SER B CA 1
ATOM 3963 C C . SER B 1 26 ? -14.969 -15.242 -22.859 1 80 26 SER B C 1
ATOM 3965 O O . SER B 1 26 ? -15.523 -15.578 -23.906 1 80 26 SER B O 1
ATOM 3967 N N . GLN B 1 27 ? -14.289 -16.094 -22.156 1 79.19 27 GLN B N 1
ATOM 3968 C CA . GLN B 1 27 ? -14.086 -17.484 -22.547 1 79.19 27 GLN B CA 1
ATOM 3969 C C . GLN B 1 27 ? -15.359 -18.297 -22.344 1 79.19 27 GLN B C 1
ATOM 3971 O O . GLN B 1 27 ? -15.68 -19.172 -23.156 1 79.19 27 GLN B O 1
ATOM 3976 N N . VAL B 1 28 ? -15.945 -17.984 -21.312 1 87.75 28 VAL B N 1
ATOM 3977 C CA . VAL B 1 28 ? -17.219 -18.641 -21.047 1 87.75 28 VAL B CA 1
ATOM 3978 C C . VAL B 1 28 ? -18.203 -18.344 -22.172 1 87.75 28 VAL B C 1
ATOM 3980 O O . VAL B 1 28 ? -18.922 -19.234 -22.625 1 87.75 28 VAL B O 1
ATOM 3983 N N . GLN B 1 29 ? -18.188 -17.109 -22.625 1 88.25 29 GLN B N 1
ATOM 3984 C CA . GLN B 1 29 ? -19.062 -16.719 -23.719 1 88.25 29 GLN B CA 1
ATOM 3985 C C . GLN B 1 29 ? -18.766 -17.547 -24.969 1 88.25 29 GLN B C 1
ATOM 3987 O O . GLN B 1 29 ? -19.688 -17.984 -25.672 1 88.25 29 GLN B O 1
ATOM 3992 N N . LEU B 1 30 ? -17.484 -17.75 -25.188 1 81.12 30 LEU B N 1
ATOM 3993 C CA . LEU B 1 30 ? -17.078 -18.562 -26.328 1 81.12 30 LEU B CA 1
ATOM 3994 C C . LEU B 1 30 ? -17.531 -20 -26.172 1 81.12 30 LEU B C 1
ATOM 3996 O O . LEU B 1 30 ? -18.031 -20.609 -27.125 1 81.12 30 LEU B O 1
ATOM 4000 N N . LEU B 1 31 ? -17.391 -20.547 -24.984 1 83.81 31 LEU B N 1
ATOM 4001 C CA . LEU B 1 31 ? -17.797 -21.922 -24.719 1 83.81 31 LEU B CA 1
ATOM 4002 C C . LEU B 1 31 ? -19.312 -22.078 -24.875 1 83.81 31 LEU B C 1
ATOM 4004 O O . LEU B 1 31 ? -19.766 -23.047 -25.484 1 83.81 31 LEU B O 1
ATOM 4008 N N . VAL B 1 32 ? -20 -21.172 -24.391 1 90.06 32 VAL B N 1
ATOM 4009 C CA . VAL B 1 32 ? -21.453 -21.219 -24.438 1 90.06 32 VAL B CA 1
ATOM 4010 C C . VAL B 1 32 ? -21.922 -21.109 -25.891 1 90.06 32 VAL B C 1
ATOM 4012 O O . VAL B 1 32 ? -22.875 -21.781 -26.297 1 90.06 32 VAL B O 1
ATOM 4015 N N . SER B 1 33 ? -21.266 -20.25 -26.609 1 87.44 33 SER B N 1
ATOM 4016 C CA . SER B 1 33 ? -21.625 -20.094 -28 1 87.44 33 SER B CA 1
ATOM 4017 C C . SER B 1 33 ? -21.438 -21.391 -28.781 1 87.44 33 SER B C 1
ATOM 4019 O O . SER B 1 33 ? -22.078 -21.609 -29.812 1 87.44 33 SER B O 1
ATOM 4021 N N . LYS B 1 34 ? -20.609 -22.266 -28.25 1 82.94 34 LYS B N 1
ATOM 4022 C CA . LYS B 1 34 ? -20.344 -23.547 -28.906 1 82.94 34 LYS B CA 1
ATOM 4023 C C . LYS B 1 34 ? -21.266 -24.641 -28.344 1 82.94 34 LYS B C 1
ATOM 4025 O O . LYS B 1 34 ? -21.062 -25.828 -28.625 1 82.94 34 LYS B O 1
ATOM 4030 N N . GLY B 1 35 ? -22.125 -24.219 -27.484 1 86.94 35 GLY B N 1
ATOM 4031 C CA . GLY B 1 35 ? -23.125 -25.156 -27 1 86.94 35 GLY B CA 1
ATOM 4032 C C . GLY B 1 35 ? -22.719 -25.844 -25.703 1 86.94 35 GLY B C 1
ATOM 4033 O O . GLY B 1 35 ? -23.375 -26.797 -25.266 1 86.94 35 GLY B O 1
ATOM 4034 N N . ILE B 1 36 ? -21.641 -25.453 -25.109 1 87.81 36 ILE B N 1
ATOM 4035 C CA . ILE B 1 36 ? -21.203 -26.016 -23.844 1 87.81 36 ILE B CA 1
ATOM 4036 C C . ILE B 1 36 ? -21.875 -25.297 -22.688 1 87.81 36 ILE B C 1
ATOM 4038 O O . ILE B 1 36 ? -21.891 -24.062 -22.641 1 87.81 36 ILE B O 1
ATOM 4042 N N . ARG B 1 37 ? -22.469 -26.109 -21.844 1 93.19 37 ARG B N 1
ATOM 4043 C CA . ARG B 1 37 ? -23.031 -25.547 -20.625 1 93.19 37 ARG B CA 1
ATOM 4044 C C . ARG B 1 37 ? -21.953 -25.281 -19.578 1 93.19 37 ARG B C 1
ATOM 4046 O O . ARG B 1 37 ? -21.094 -26.125 -19.344 1 93.19 37 ARG B O 1
ATOM 4053 N N . VAL B 1 38 ? -21.953 -24.094 -19.031 1 93.81 38 VAL B N 1
ATOM 4054 C CA . VAL B 1 38 ? -20.938 -23.734 -18.047 1 93.81 38 VAL B CA 1
ATOM 4055 C C . VAL B 1 38 ? -21.609 -23.359 -16.734 1 93.81 38 VAL B C 1
ATOM 4057 O O . VAL B 1 38 ? -22.438 -22.453 -16.672 1 93.81 38 VAL B O 1
ATOM 4060 N N . LEU B 1 39 ? -21.297 -24.109 -15.719 1 95.62 39 LEU B N 1
ATOM 4061 C CA . LEU B 1 39 ? -21.719 -23.828 -14.352 1 95.62 39 LEU B CA 1
ATOM 4062 C C . LEU B 1 39 ? -20.625 -23.109 -13.57 1 95.62 39 LEU B C 1
ATOM 4064 O O . LEU B 1 39 ? -19.469 -23.516 -13.609 1 95.62 39 LEU B O 1
ATOM 4068 N N . VAL B 1 40 ? -21 -22 -12.953 1 95.44 40 VAL B N 1
ATOM 4069 C CA . VAL B 1 40 ? -20.016 -21.219 -12.203 1 95.44 40 VAL B CA 1
ATOM 4070 C C . VAL B 1 40 ? -20.469 -21.078 -10.758 1 95.44 40 VAL B C 1
ATOM 4072 O O . VAL B 1 40 ? -21.594 -20.625 -10.5 1 95.44 40 VAL B O 1
ATOM 4075 N N . GLN B 1 41 ? -19.656 -21.484 -9.828 1 94.56 41 GLN B N 1
ATOM 4076 C CA . GLN B 1 41 ? -19.953 -21.219 -8.43 1 94.56 41 GLN B CA 1
ATOM 4077 C C . GLN B 1 41 ? -19.812 -19.734 -8.109 1 94.56 41 GLN B C 1
ATOM 4079 O O . GLN B 1 41 ? -18.812 -19.109 -8.484 1 94.56 41 GLN B O 1
ATOM 4084 N N . PRO B 1 42 ? -20.828 -19.188 -7.434 1 93 42 PRO B N 1
ATOM 4085 C CA . PRO B 1 42 ? -20.703 -17.781 -7.059 1 93 42 PRO B CA 1
ATOM 4086 C C . PRO B 1 42 ? -19.516 -17.5 -6.152 1 93 42 PRO B C 1
ATOM 4088 O O . PRO B 1 42 ? -19.156 -18.328 -5.316 1 93 42 PRO B O 1
ATOM 4091 N N . CYS B 1 43 ? -18.797 -16.406 -6.395 1 89.06 43 CYS B N 1
ATOM 4092 C CA . CYS B 1 43 ? -17.609 -16.031 -5.641 1 89.06 43 CYS B CA 1
ATOM 4093 C C . CYS B 1 43 ? -17.422 -14.516 -5.629 1 89.06 43 CYS B C 1
ATOM 4095 O O . CYS B 1 43 ? -17.312 -13.891 -6.684 1 89.06 43 CYS B O 1
ATOM 4097 N N . GLU B 1 44 ? -17.344 -13.898 -4.445 1 86.5 44 GLU B N 1
ATOM 4098 C CA . GLU B 1 44 ? -17.172 -12.453 -4.324 1 86.5 44 GLU B CA 1
ATOM 4099 C C . GLU B 1 44 ? -15.703 -12.062 -4.367 1 86.5 44 GLU B C 1
ATOM 4101 O O . GLU B 1 44 ? -15.367 -10.891 -4.598 1 86.5 44 GLU B O 1
ATOM 4106 N N . ARG B 1 45 ? -14.852 -13 -4.223 1 82.5 45 ARG B N 1
ATOM 4107 C CA . ARG B 1 45 ? -13.414 -12.734 -4.148 1 82.5 45 ARG B CA 1
ATOM 4108 C C . ARG B 1 45 ? -12.805 -12.641 -5.543 1 82.5 45 ARG B C 1
ATOM 4110 O O . ARG B 1 45 ? -11.781 -11.977 -5.738 1 82.5 45 ARG B O 1
ATOM 4117 N N . ARG B 1 46 ? -13.5 -13.211 -6.434 1 84.81 46 ARG B N 1
ATOM 4118 C CA . ARG B 1 46 ? -12.984 -13.289 -7.801 1 84.81 46 ARG B CA 1
ATOM 4119 C C . ARG B 1 46 ? -12.898 -11.906 -8.43 1 84.81 46 ARG B C 1
ATOM 4121 O O . ARG B 1 46 ? -13.75 -11.055 -8.188 1 84.81 46 ARG B O 1
ATOM 4128 N N . VAL B 1 47 ? -11.906 -11.719 -9.25 1 77.94 47 VAL B N 1
ATOM 4129 C CA . VAL B 1 47 ? -11.703 -10.438 -9.922 1 77.94 47 VAL B CA 1
ATOM 4130 C C . VAL B 1 47 ? -12.883 -10.156 -10.859 1 77.94 47 VAL B C 1
ATOM 4132 O O . VAL B 1 47 ? -13.32 -9.016 -10.992 1 77.94 47 VAL B O 1
ATOM 4135 N N . PHE B 1 48 ? -13.398 -11.219 -11.555 1 81.94 48 PHE B N 1
ATOM 4136 C CA . PHE B 1 48 ? -14.594 -11.094 -12.383 1 81.94 48 PHE B CA 1
ATOM 4137 C C . PHE B 1 48 ? -15.852 -11.305 -11.555 1 81.94 48 PHE B C 1
ATOM 4139 O O . PHE B 1 48 ? -15.953 -12.273 -10.805 1 81.94 48 PHE B O 1
ATOM 4146 N N . LYS B 1 49 ? -16.688 -10.414 -11.734 1 87.31 49 LYS B N 1
ATOM 4147 C CA . LYS B 1 49 ? -17.906 -10.484 -10.945 1 87.31 49 LYS B CA 1
ATOM 4148 C C . LYS B 1 49 ? -18.859 -11.539 -11.492 1 87.31 49 LYS B C 1
ATOM 4150 O O . LYS B 1 49 ? -18.797 -11.883 -12.68 1 87.31 49 LYS B O 1
ATOM 4155 N N . ASP B 1 50 ? -19.734 -12.016 -10.602 1 92 50 ASP B N 1
ATOM 4156 C CA . ASP B 1 50 ? -20.703 -13.039 -10.969 1 92 50 ASP B CA 1
ATOM 4157 C C . ASP B 1 50 ? -21.562 -12.578 -12.141 1 92 50 ASP B C 1
ATOM 4159 O O . ASP B 1 50 ? -21.891 -13.359 -13.031 1 92 50 ASP B O 1
ATOM 4163 N N . VAL B 1 51 ? -21.859 -11.312 -12.141 1 89.75 51 VAL B N 1
ATOM 4164 C CA . VAL B 1 51 ? -22.75 -10.773 -13.172 1 89.75 51 VAL B CA 1
ATOM 4165 C C . VAL B 1 51 ? -22.078 -10.906 -14.539 1 89.75 51 VAL B C 1
ATOM 4167 O O . VAL B 1 51 ? -22.75 -11.141 -15.547 1 89.75 51 VAL B O 1
ATOM 4170 N N . GLU B 1 52 ? -20.766 -10.812 -14.594 1 88.94 52 GLU B N 1
ATOM 4171 C CA . GLU B 1 52 ? -20.047 -10.945 -15.852 1 88.94 52 GLU B CA 1
ATOM 4172 C C . GLU B 1 52 ? -20.188 -12.352 -16.422 1 88.94 52 GLU B C 1
ATOM 4174 O O . GLU B 1 52 ? -20.312 -12.523 -17.641 1 88.94 52 GLU B O 1
ATOM 4179 N N . PHE B 1 53 ? -20.234 -13.32 -15.586 1 92.94 53 PHE B N 1
ATOM 4180 C CA . PHE B 1 53 ? -20.391 -14.703 -16.016 1 92.94 53 PHE B CA 1
ATOM 4181 C C . PHE B 1 53 ? -21.812 -14.977 -16.469 1 92.94 53 PHE B C 1
ATOM 4183 O O . PHE B 1 53 ? -22.031 -15.664 -17.469 1 92.94 53 PHE B O 1
ATOM 4190 N N . LYS B 1 54 ? -22.734 -14.398 -15.719 1 94.69 54 LYS B N 1
ATOM 4191 C CA . LYS B 1 54 ? -24.125 -14.531 -16.109 1 94.69 54 LYS B CA 1
ATOM 4192 C C . LYS B 1 54 ? -24.375 -13.93 -17.484 1 94.69 54 LYS B C 1
ATOM 4194 O O . LYS B 1 54 ? -25.062 -14.531 -18.312 1 94.69 54 LYS B O 1
ATOM 4199 N N . GLU B 1 55 ? -23.828 -12.797 -17.641 1 93 55 GLU B N 1
ATOM 4200 C CA . GLU B 1 55 ? -23.984 -12.117 -18.922 1 93 55 GLU B CA 1
ATOM 4201 C C . GLU B 1 55 ? -23.312 -12.891 -20.047 1 93 55 GLU B C 1
ATOM 4203 O O . GLU B 1 55 ? -23.75 -12.82 -21.203 1 93 55 GLU B O 1
ATOM 4208 N N . ALA B 1 56 ? -22.297 -13.648 -19.734 1 92.88 56 ALA B N 1
ATOM 4209 C CA . ALA B 1 56 ? -21.578 -14.453 -20.703 1 92.88 56 ALA B CA 1
ATOM 4210 C C . ALA B 1 56 ? -22.344 -15.734 -21.031 1 92.88 56 ALA B C 1
ATOM 4212 O O . ALA B 1 56 ? -21.953 -16.484 -21.922 1 92.88 56 ALA B O 1
ATOM 4213 N N . GLY B 1 57 ? -23.422 -15.969 -20.219 1 95.31 57 GLY B N 1
ATOM 4214 C CA . GLY B 1 57 ? -24.266 -17.125 -20.516 1 95.31 57 GLY B CA 1
ATOM 4215 C C . GLY B 1 57 ? -24.062 -18.266 -19.547 1 95.31 57 GLY B C 1
ATOM 4216 O O . GLY B 1 57 ? -24.672 -19.328 -19.703 1 95.31 57 GLY B O 1
ATOM 4217 N N . ALA B 1 58 ? -23.266 -18.062 -18.578 1 95.88 58 ALA B N 1
ATOM 4218 C CA . ALA B 1 58 ? -23.031 -19.094 -17.594 1 95.88 58 ALA B CA 1
ATOM 4219 C C . ALA B 1 58 ? -24.188 -19.188 -16.609 1 95.88 58 ALA B C 1
ATOM 4221 O O . ALA B 1 58 ? -25.016 -18.266 -16.516 1 95.88 58 ALA B O 1
ATOM 4222 N N . ILE B 1 59 ? -24.312 -20.328 -15.953 1 96.31 59 ILE B N 1
ATOM 4223 C CA . ILE B 1 59 ? -25.297 -20.531 -14.898 1 96.31 59 ILE B CA 1
ATOM 4224 C C . ILE B 1 59 ? -24.609 -20.5 -13.539 1 96.31 59 ILE B C 1
ATOM 4226 O O . ILE B 1 59 ? -23.688 -21.297 -13.273 1 96.31 59 ILE B O 1
ATOM 4230 N N . LEU B 1 60 ? -25.062 -19.547 -12.75 1 96.25 60 LEU B N 1
ATOM 4231 C CA . LEU B 1 60 ? -24.516 -19.453 -11.406 1 96.25 60 LEU B CA 1
ATOM 4232 C C . LEU B 1 60 ? -25.172 -20.453 -10.477 1 96.25 60 LEU B C 1
ATOM 4234 O O . LEU B 1 60 ? -26.391 -20.453 -10.305 1 96.25 60 LEU B O 1
ATOM 4238 N N . THR B 1 61 ? -24.344 -21.344 -9.922 1 95.5 61 THR B N 1
ATOM 4239 C CA . THR B 1 61 ? -24.875 -22.359 -9.023 1 95.5 61 THR B CA 1
ATOM 4240 C C . THR B 1 61 ? -23.781 -22.906 -8.109 1 95.5 61 THR B C 1
ATOM 4242 O O . THR B 1 61 ? -22.609 -22.953 -8.492 1 95.5 61 THR B O 1
ATOM 4245 N N . ASP B 1 62 ? -24.203 -23.25 -6.891 1 94.44 62 ASP B N 1
ATOM 4246 C CA . ASP B 1 62 ? -23.25 -23.859 -5.961 1 94.44 62 ASP B CA 1
ATOM 4247 C C . ASP B 1 62 ? -23.031 -25.328 -6.289 1 94.44 62 ASP B C 1
ATOM 4249 O O . ASP B 1 62 ? -21.984 -25.891 -5.945 1 94.44 62 ASP B O 1
ATOM 4253 N N . ASP B 1 63 ? -23.938 -25.938 -6.961 1 94.06 63 ASP B N 1
ATOM 4254 C CA . ASP B 1 63 ? -23.875 -27.359 -7.273 1 94.06 63 ASP B CA 1
ATOM 4255 C C . ASP B 1 63 ? -23.203 -27.594 -8.625 1 94.06 63 ASP B C 1
ATOM 4257 O O . ASP B 1 63 ? -23.781 -27.266 -9.672 1 94.06 63 ASP B O 1
ATOM 4261 N N . LEU B 1 64 ? -22.078 -28.25 -8.57 1 93.44 64 LEU B N 1
ATOM 4262 C CA . LEU B 1 64 ? -21.344 -28.516 -9.812 1 93.44 64 LEU B CA 1
ATOM 4263 C C . LEU B 1 64 ? -21.453 -29.984 -10.195 1 93.44 64 LEU B C 1
ATOM 4265 O O . LEU B 1 64 ? -20.781 -30.438 -11.125 1 93.44 64 LEU B O 1
ATOM 4269 N N . SER B 1 65 ? -22.312 -30.688 -9.586 1 91.62 65 SER B N 1
ATOM 4270 C CA . SER B 1 65 ? -22.422 -32.125 -9.781 1 91.62 65 SER B CA 1
ATOM 4271 C C . SER B 1 65 ? -22.812 -32.469 -11.219 1 91.62 65 SER B C 1
ATOM 4273 O O . SER B 1 65 ? -22.438 -33.531 -11.734 1 91.62 65 SER B O 1
ATOM 4275 N N . PRO B 1 66 ? -23.484 -31.547 -11.883 1 90.5 66 PRO B N 1
ATOM 4276 C CA . PRO B 1 66 ? -23.844 -31.875 -13.266 1 90.5 66 PRO B CA 1
ATOM 4277 C C . PRO B 1 66 ? -22.672 -31.734 -14.234 1 90.5 66 PRO B C 1
ATOM 4279 O O . PRO B 1 66 ? -22.766 -32.156 -15.383 1 90.5 66 PRO B O 1
ATOM 4282 N N . ALA B 1 67 ? -21.656 -31.156 -13.805 1 90.81 67 ALA B N 1
ATOM 4283 C CA . ALA B 1 67 ? -20.531 -30.891 -14.703 1 90.81 67 ALA B CA 1
ATOM 4284 C C . ALA B 1 67 ? -19.703 -32.156 -14.945 1 90.81 67 ALA B C 1
ATOM 4286 O O . ALA B 1 67 ? -19.531 -32.969 -14.039 1 90.81 67 ALA B O 1
ATOM 4287 N N . ASN B 1 68 ? -19.219 -32.281 -16.172 1 84.44 68 ASN B N 1
ATOM 4288 C CA . ASN B 1 68 ? -18.328 -33.375 -16.516 1 84.44 68 ASN B CA 1
ATOM 4289 C C . ASN B 1 68 ? -16.922 -33.125 -16 1 84.44 68 ASN B C 1
ATOM 4291 O O . ASN B 1 68 ? -16.203 -34.062 -15.648 1 84.44 68 ASN B O 1
ATOM 4295 N N . CYS B 1 69 ? -16.578 -31.922 -16.031 1 86.31 69 CYS B N 1
ATOM 4296 C CA . CYS B 1 69 ? -15.258 -31.516 -15.562 1 86.31 69 CYS B CA 1
ATOM 4297 C C . CYS B 1 69 ? -15.344 -30.203 -14.781 1 86.31 69 CYS B C 1
ATOM 4299 O O . CYS B 1 69 ? -16.062 -29.281 -15.18 1 86.31 69 CYS B O 1
ATOM 4301 N N . ILE B 1 70 ? -14.719 -30.266 -13.695 1 89.62 70 ILE B N 1
ATOM 4302 C CA . ILE B 1 70 ? -14.68 -29.078 -12.852 1 89.62 70 ILE B CA 1
ATOM 4303 C C . ILE B 1 70 ? -13.289 -28.438 -12.922 1 89.62 70 ILE B C 1
ATOM 4305 O O . ILE B 1 70 ? -12.281 -29.125 -12.734 1 89.62 70 ILE B O 1
ATOM 4309 N N . VAL B 1 71 ? -13.305 -27.156 -13.242 1 86.56 71 VAL B N 1
ATOM 4310 C CA . VAL B 1 71 ? -12.047 -26.453 -13.469 1 86.56 71 VAL B CA 1
ATOM 4311 C C . VAL B 1 71 ? -11.812 -25.438 -12.352 1 86.56 71 VAL B C 1
ATOM 4313 O O . VAL B 1 71 ? -12.742 -24.734 -11.945 1 86.56 71 VAL B O 1
ATOM 4316 N N . GLY B 1 72 ? -10.625 -25.406 -11.797 1 84.56 72 GLY B N 1
ATOM 4317 C CA . GLY B 1 72 ? -10.18 -24.438 -10.812 1 84.56 72 GLY B CA 1
ATOM 4318 C C . GLY B 1 72 ? -8.734 -24.016 -10.992 1 84.56 72 GLY B C 1
ATOM 4319 O O . GLY B 1 72 ? -8.102 -24.375 -11.984 1 84.56 72 GLY B O 1
ATOM 4320 N N . VAL B 1 73 ? -8.336 -23.156 -10.141 1 78.31 73 VAL B N 1
ATOM 4321 C CA . VAL B 1 73 ? -6.961 -22.688 -10.234 1 78.31 73 VAL B CA 1
ATOM 4322 C C . VAL B 1 73 ? -6.062 -23.5 -9.305 1 78.31 73 VAL B C 1
ATOM 4324 O O . VAL B 1 73 ? -5.191 -24.234 -9.773 1 78.31 73 VAL B O 1
ATOM 4327 N N . LYS B 1 74 ? -6.289 -23.359 -8.055 1 75.81 74 LYS B N 1
ATOM 4328 C CA . LYS B 1 74 ? -5.457 -24.062 -7.086 1 75.81 74 LYS B CA 1
ATOM 4329 C C . LYS B 1 74 ? -6.219 -25.219 -6.457 1 75.81 74 LYS B C 1
ATOM 4331 O O . LYS B 1 74 ? -7.375 -25.469 -6.801 1 75.81 74 LYS B O 1
ATOM 4336 N N . GLU B 1 75 ? -5.5 -25.938 -5.637 1 72.69 75 GLU B N 1
ATOM 4337 C CA . GLU B 1 75 ? -6.074 -27.125 -5.008 1 72.69 75 GLU B CA 1
ATOM 4338 C C . GLU B 1 75 ? -7.305 -26.766 -4.176 1 72.69 75 GLU B C 1
ATOM 4340 O O . GLU B 1 75 ? -7.379 -25.672 -3.607 1 72.69 75 GLU B O 1
ATOM 4345 N N . PHE B 1 76 ? -8.195 -27.594 -4.246 1 78.5 76 PHE B N 1
ATOM 4346 C CA . PHE B 1 76 ? -9.461 -27.516 -3.518 1 78.5 76 PHE B CA 1
ATOM 4347 C C . PHE B 1 76 ? -9.469 -28.5 -2.35 1 78.5 76 PHE B C 1
ATOM 4349 O O . PHE B 1 76 ? -8.797 -29.531 -2.391 1 78.5 76 PHE B O 1
ATOM 4356 N N . PRO B 1 77 ? -10.148 -28.094 -1.289 1 80.75 77 PRO B N 1
ATOM 4357 C CA . PRO B 1 77 ? -10.219 -29.062 -0.188 1 80.75 77 PRO B CA 1
ATOM 4358 C C . PRO B 1 77 ? -10.711 -30.438 -0.635 1 80.75 77 PRO B C 1
ATOM 4360 O O . PRO B 1 77 ? -11.781 -30.547 -1.246 1 80.75 77 PRO B O 1
ATOM 4363 N N . ALA B 1 78 ? -9.953 -31.422 -0.243 1 81.5 78 ALA B N 1
ATOM 4364 C CA . ALA B 1 78 ? -10.172 -32.781 -0.73 1 81.5 78 ALA B CA 1
ATOM 4365 C C . ALA B 1 78 ? -11.562 -33.281 -0.362 1 81.5 78 ALA B C 1
ATOM 4367 O O . ALA B 1 78 ? -12.211 -33.969 -1.155 1 81.5 78 ALA B O 1
ATOM 4368 N N . HIS B 1 79 ? -12.023 -32.844 0.808 1 81.81 79 HIS B N 1
ATOM 4369 C CA . HIS B 1 79 ? -13.305 -33.344 1.291 1 81.81 79 HIS B CA 1
ATOM 4370 C C . HIS B 1 79 ? -14.461 -32.75 0.487 1 81.81 79 HIS B C 1
ATOM 4372 O O . HIS B 1 79 ? -15.57 -33.312 0.512 1 81.81 79 HIS B O 1
ATOM 4378 N N . LYS B 1 80 ? -14.219 -31.75 -0.263 1 85.25 80 LYS B N 1
ATOM 4379 C CA . LYS B 1 80 ? -15.273 -31.094 -1.019 1 85.25 80 LYS B CA 1
ATOM 4380 C C . LYS B 1 80 ? -15.312 -31.578 -2.461 1 85.25 80 LYS B C 1
ATOM 4382 O O . LYS B 1 80 ? -16.188 -31.188 -3.232 1 85.25 80 LYS B O 1
ATOM 4387 N N . LEU B 1 81 ? -14.438 -32.469 -2.766 1 88.19 81 LEU B N 1
ATOM 4388 C CA . LEU B 1 81 ? -14.422 -33 -4.117 1 88.19 81 LEU B CA 1
ATOM 4389 C C . LEU B 1 81 ? -15.633 -33.906 -4.344 1 88.19 81 LEU B C 1
ATOM 4391 O O . LEU B 1 81 ? -16.047 -34.656 -3.441 1 88.19 81 LEU B O 1
ATOM 4395 N N . ILE B 1 82 ? -16.156 -33.812 -5.516 1 90.06 82 ILE B N 1
ATOM 4396 C CA . ILE B 1 82 ? -17.297 -34.656 -5.891 1 90.06 82 ILE B CA 1
ATOM 4397 C C . ILE B 1 82 ? -16.812 -35.969 -6.465 1 90.06 82 ILE B C 1
ATOM 4399 O O . ILE B 1 82 ? -15.938 -36 -7.336 1 90.06 82 ILE B O 1
ATOM 4403 N N . ASP B 1 83 ? -17.453 -37.062 -5.996 1 88.94 83 ASP B N 1
ATOM 4404 C CA . ASP B 1 83 ? -17.047 -38.375 -6.426 1 88.94 83 ASP B CA 1
ATOM 4405 C C . ASP B 1 83 ? -17.219 -38.562 -7.934 1 88.94 83 ASP B C 1
ATOM 4407 O O . ASP B 1 83 ? -18.141 -37.969 -8.523 1 88.94 83 ASP B O 1
ATOM 4411 N N . ASP B 1 84 ? -16.328 -39.25 -8.539 1 83.38 84 ASP B N 1
ATOM 4412 C CA . ASP B 1 84 ? -16.422 -39.75 -9.914 1 83.38 84 ASP B CA 1
ATOM 4413 C C . ASP B 1 84 ? -16.422 -38.562 -10.898 1 83.38 84 ASP B C 1
ATOM 4415 O O . ASP B 1 84 ? -17.188 -38.562 -11.867 1 83.38 84 ASP B O 1
ATOM 4419 N N . HIS B 1 85 ? -15.719 -37.531 -10.461 1 85.94 85 HIS B N 1
ATOM 4420 C CA . HIS B 1 85 ? -15.633 -36.375 -11.344 1 85.94 85 HIS B CA 1
ATOM 4421 C C . HIS B 1 85 ? -14.203 -36.125 -11.805 1 85.94 85 HIS B C 1
ATOM 4423 O O . HIS B 1 85 ? -13.258 -36.656 -11.211 1 85.94 85 HIS B O 1
ATOM 4429 N N . SER B 1 86 ? -14.094 -35.375 -12.891 1 83.38 86 SER B N 1
ATOM 4430 C CA . SER B 1 86 ? -12.805 -34.906 -13.367 1 83.38 86 SER B CA 1
ATOM 4431 C C . SER B 1 86 ? -12.547 -33.469 -12.898 1 83.38 86 SER B C 1
ATOM 4433 O O . SER B 1 86 ? -13.461 -32.656 -12.883 1 83.38 86 SER B O 1
ATOM 4435 N N . TYR B 1 87 ? -11.336 -33.281 -12.477 1 85.06 87 TYR B N 1
ATOM 4436 C CA . TYR B 1 87 ? -10.938 -31.938 -12.039 1 85.06 87 TYR B CA 1
ATOM 4437 C C . TYR B 1 87 ? -9.703 -31.469 -12.805 1 85.06 87 TYR B C 1
ATOM 4439 O O . TYR B 1 87 ? -8.812 -32.25 -13.109 1 85.06 87 TYR B O 1
ATOM 4447 N N . MET B 1 88 ? -9.719 -30.25 -13.148 1 80.38 88 MET B N 1
ATOM 4448 C CA . MET B 1 88 ? -8.539 -29.594 -13.719 1 80.38 88 MET B CA 1
ATOM 4449 C C . MET B 1 88 ? -8.047 -28.469 -12.812 1 80.38 88 MET B C 1
ATOM 4451 O O . MET B 1 88 ? -8.797 -27.547 -12.516 1 80.38 88 MET B O 1
ATOM 4455 N N . MET B 1 89 ? -6.867 -28.531 -12.297 1 79.75 89 MET B N 1
ATOM 4456 C CA . MET B 1 89 ? -6.328 -27.531 -11.375 1 79.75 89 MET B CA 1
ATOM 4457 C C . MET B 1 89 ? -4.836 -27.75 -11.156 1 79.75 89 MET B C 1
ATOM 4459 O O . MET B 1 89 ? -4.273 -28.75 -11.617 1 79.75 89 MET B O 1
ATOM 4463 N N . PHE B 1 90 ? -4.266 -26.766 -10.547 1 75.25 90 PHE B N 1
ATOM 4464 C CA . PHE B 1 90 ? -2.934 -27 -10.008 1 75.25 90 PHE B CA 1
ATOM 4465 C C . PHE B 1 90 ? -3.004 -27.797 -8.711 1 75.25 90 PHE B C 1
ATOM 4467 O O . PHE B 1 90 ? -3.35 -27.266 -7.66 1 75.25 90 PHE B O 1
ATOM 4474 N N . SER B 1 91 ? -2.727 -29.031 -8.773 1 71.94 91 SER B N 1
ATOM 4475 C CA . SER B 1 91 ? -2.9 -29.891 -7.609 1 71.94 91 SER B CA 1
ATOM 4476 C C . SER B 1 91 ? -1.604 -30.031 -6.82 1 71.94 91 SER B C 1
ATOM 4478 O O . SER B 1 91 ? -1.614 -30.469 -5.672 1 71.94 91 SER B O 1
ATOM 4480 N N . HIS B 1 92 ? -0.532 -29.672 -7.391 1 68.12 92 HIS B N 1
ATOM 4481 C CA . HIS B 1 92 ? 0.782 -29.766 -6.762 1 68.12 92 HIS B CA 1
ATOM 4482 C C . HIS B 1 92 ? 1.052 -31.172 -6.246 1 68.12 92 HIS B C 1
ATOM 4484 O O . HIS B 1 92 ? 1.631 -31.344 -5.168 1 68.12 92 HIS B O 1
ATOM 4490 N N . VAL B 1 93 ? 0.531 -32.094 -6.844 1 65.06 93 VAL B N 1
ATOM 4491 C CA . VAL B 1 93 ? 0.698 -33.469 -6.41 1 65.06 93 VAL B CA 1
ATOM 4492 C C . VAL B 1 93 ? 1.849 -34.125 -7.176 1 65.06 93 VAL B C 1
ATOM 4494 O O . VAL B 1 93 ? 2.396 -35.125 -6.742 1 65.06 93 VAL B O 1
ATOM 4497 N N . ILE B 1 94 ? 2.254 -33.438 -8.242 1 60.34 94 ILE B N 1
ATOM 4498 C CA . ILE B 1 94 ? 3.271 -34.031 -9.094 1 60.34 94 ILE B CA 1
ATOM 4499 C C . ILE B 1 94 ? 4.59 -34.156 -8.336 1 60.34 94 ILE B C 1
ATOM 4501 O O . ILE B 1 94 ? 5.312 -35.156 -8.477 1 60.34 94 ILE B O 1
ATOM 4505 N N . LYS B 1 95 ? 4.762 -33.125 -7.531 1 55.5 95 LYS B N 1
ATOM 4506 C CA . LYS B 1 95 ? 6.02 -33.156 -6.793 1 55.5 95 LYS B CA 1
ATOM 4507 C C . LYS B 1 95 ? 5.91 -34.062 -5.559 1 55.5 95 LYS B C 1
ATOM 4509 O O . LYS B 1 95 ? 6.902 -34.281 -4.859 1 55.5 95 LYS B O 1
ATOM 4514 N N . ALA B 1 96 ? 4.832 -34.75 -5.484 1 54.69 96 ALA B N 1
ATOM 4515 C CA . ALA B 1 96 ? 4.574 -35.688 -4.398 1 54.69 96 ALA B CA 1
ATOM 4516 C C . ALA B 1 96 ? 5.074 -35.125 -3.066 1 54.69 96 ALA B C 1
ATOM 4518 O O . ALA B 1 96 ? 5.754 -35.844 -2.311 1 54.69 96 ALA B O 1
ATOM 4519 N N . GLN B 1 97 ? 4.805 -33.844 -2.945 1 57.97 97 GLN B N 1
ATOM 4520 C CA . GLN B 1 97 ? 5.176 -33.281 -1.647 1 57.97 97 GLN B CA 1
ATOM 4521 C C . GLN B 1 97 ? 4.305 -33.875 -0.533 1 57.97 97 GLN B C 1
ATOM 4523 O O . GLN B 1 97 ? 3.098 -34.031 -0.71 1 57.97 97 GLN B O 1
ATOM 4528 N N . PRO B 1 98 ? 4.969 -34.25 0.484 1 59.53 98 PRO B N 1
ATOM 4529 C CA . PRO B 1 98 ? 4.25 -34.938 1.561 1 59.53 98 PRO B CA 1
ATOM 4530 C C . PRO B 1 98 ? 2.986 -34.188 1.993 1 59.53 98 PRO B C 1
ATOM 4532 O O . PRO B 1 98 ? 1.969 -34.812 2.291 1 59.53 98 PRO B O 1
ATOM 4535 N N . TYR B 1 99 ? 3.023 -32.938 1.946 1 61.69 99 TYR B N 1
ATOM 4536 C CA . TYR B 1 99 ? 1.897 -32.188 2.479 1 61.69 99 TYR B CA 1
ATOM 4537 C C . TYR B 1 99 ? 0.674 -32.312 1.58 1 61.69 99 TYR B C 1
ATOM 4539 O O . TYR B 1 99 ? -0.458 -32.125 2.027 1 61.69 99 TYR B O 1
ATOM 4547 N N . ASN B 1 100 ? 0.9 -32.812 0.407 1 70.06 100 ASN B N 1
ATOM 4548 C CA . ASN B 1 100 ? -0.225 -32.875 -0.522 1 70.06 100 ASN B CA 1
ATOM 4549 C C . ASN B 1 100 ? -0.64 -34.312 -0.833 1 70.06 100 ASN B C 1
ATOM 4551 O O . ASN B 1 100 ? -1.57 -34.531 -1.607 1 70.06 100 ASN B O 1
ATOM 4555 N N . MET B 1 101 ? -0.06 -35.281 -0.152 1 74.69 101 MET B N 1
ATOM 4556 C CA . MET B 1 101 ? -0.352 -36.688 -0.408 1 74.69 101 MET B CA 1
ATOM 4557 C C . MET B 1 101 ? -1.763 -37.062 0.049 1 74.69 101 MET B C 1
ATOM 4559 O O . MET B 1 101 ? -2.459 -37.812 -0.612 1 74.69 101 MET B O 1
ATOM 4563 N N . PRO B 1 102 ? -2.154 -36.438 1.121 1 76.31 102 PRO B N 1
ATOM 4564 C CA . PRO B 1 102 ? -3.541 -36.688 1.51 1 76.31 102 PRO B CA 1
ATOM 4565 C C . PRO B 1 102 ? -4.547 -36.281 0.434 1 76.31 102 PRO B C 1
ATOM 4567 O O . PRO B 1 102 ? -5.57 -36.938 0.258 1 76.31 102 PRO B O 1
ATOM 4570 N N . PHE B 1 103 ? -4.266 -35.312 -0.217 1 83 103 PHE B N 1
ATOM 4571 C CA . PHE B 1 103 ? -5.121 -34.906 -1.312 1 83 103 PHE B CA 1
ATOM 4572 C C . PHE B 1 103 ? -5.191 -35.969 -2.4 1 83 103 PHE B C 1
ATOM 4574 O O . PHE B 1 103 ? -6.277 -36.281 -2.887 1 83 103 PHE B O 1
ATOM 4581 N N . LEU B 1 104 ? -4.094 -36.469 -2.682 1 80.62 104 LEU B N 1
ATOM 4582 C CA . LEU B 1 104 ? -4.031 -37.5 -3.711 1 80.62 104 LEU B CA 1
ATOM 4583 C C . LEU B 1 104 ? -4.785 -38.75 -3.271 1 80.62 104 LEU B C 1
ATOM 4585 O O . LEU B 1 104 ? -5.473 -39.375 -4.078 1 80.62 104 LEU B O 1
ATOM 4589 N N . ASP B 1 105 ? -4.594 -39.031 -2.029 1 82.19 105 ASP B N 1
ATOM 4590 C CA . ASP B 1 105 ? -5.297 -40.188 -1.493 1 82.19 105 ASP B CA 1
ATOM 4591 C C . ASP B 1 105 ? -6.812 -40.031 -1.622 1 82.19 105 ASP B C 1
ATOM 4593 O O . ASP B 1 105 ? -7.516 -40.969 -2.006 1 82.19 105 ASP B O 1
ATOM 4597 N N . THR B 1 106 ? -7.184 -38.906 -1.323 1 85.56 106 THR B N 1
ATOM 4598 C CA . THR B 1 106 ? -8.609 -38.625 -1.409 1 85.56 106 THR B CA 1
ATOM 4599 C C . THR B 1 106 ? -9.094 -38.688 -2.855 1 85.56 106 THR B C 1
ATOM 4601 O O . THR B 1 106 ? -10.188 -39.188 -3.127 1 85.56 106 THR B O 1
ATOM 4604 N N . CYS B 1 107 ? -8.375 -38.25 -3.738 1 82.69 107 CYS B N 1
ATOM 4605 C CA . CYS B 1 107 ? -8.711 -38.312 -5.156 1 82.69 107 CYS B CA 1
ATOM 4606 C C . CYS B 1 107 ? -8.883 -39.75 -5.617 1 82.69 107 CYS B C 1
ATOM 4608 O O . CYS B 1 107 ? -9.812 -40.062 -6.363 1 82.69 107 CYS B O 1
ATOM 4610 N N . LEU B 1 108 ? -8.039 -40.531 -5.109 1 81.06 108 LEU B N 1
ATOM 4611 C CA . LEU B 1 108 ? -8.109 -41.938 -5.484 1 81.06 108 LEU B CA 1
ATOM 4612 C C . LEU B 1 108 ? -9.344 -42.625 -4.879 1 81.06 108 LEU B C 1
ATOM 4614 O O . LEU B 1 108 ? -10.039 -43.375 -5.559 1 81.06 108 LEU B O 1
ATOM 4618 N N . GLN B 1 109 ? -9.539 -42.281 -3.668 1 83.94 109 GLN B N 1
ATOM 4619 C CA . GLN B 1 109 ? -10.688 -42.844 -2.969 1 83.94 109 GLN B CA 1
ATOM 4620 C C . GLN B 1 109 ? -12 -42.438 -3.637 1 83.94 109 GLN B C 1
ATOM 4622 O O . GLN B 1 109 ? -12.93 -43.25 -3.727 1 83.94 109 GLN B O 1
ATOM 4627 N N . LYS B 1 110 ? -12 -41.281 -4.102 1 86.44 110 LYS B N 1
ATOM 4628 C CA . LYS B 1 110 ? -13.227 -40.75 -4.672 1 86.44 110 LYS B CA 1
ATOM 4629 C C . LYS B 1 110 ? -13.266 -40.938 -6.184 1 86.44 110 LYS B C 1
ATOM 4631 O O . LYS B 1 110 ? -14.172 -40.438 -6.855 1 86.44 110 LYS B O 1
ATOM 4636 N N . ASN B 1 111 ? -12.359 -41.594 -6.723 1 83.81 111 ASN B N 1
ATOM 4637 C CA . ASN B 1 111 ? -12.273 -41.875 -8.148 1 83.81 111 ASN B CA 1
ATOM 4638 C C . ASN B 1 111 ? -12.273 -40.594 -8.977 1 83.81 111 ASN B C 1
ATOM 4640 O O . ASN B 1 111 ? -13.078 -40.438 -9.898 1 83.81 111 ASN B O 1
ATOM 4644 N N . ILE B 1 112 ? -11.438 -39.719 -8.578 1 83.44 112 ILE B N 1
ATOM 4645 C CA . ILE B 1 112 ? -11.312 -38.438 -9.25 1 83.44 112 ILE B CA 1
ATOM 4646 C C . ILE B 1 112 ? -10.25 -38.531 -10.352 1 83.44 112 ILE B C 1
ATOM 4648 O O . ILE B 1 112 ? -9.172 -39.094 -10.141 1 83.44 112 ILE B O 1
ATOM 4652 N N . ARG B 1 113 ? -10.594 -38.094 -11.531 1 79.19 113 ARG B N 1
ATOM 4653 C CA . ARG B 1 113 ? -9.602 -37.875 -12.578 1 79.19 113 ARG B CA 1
ATOM 4654 C C . ARG B 1 113 ? -9.039 -36.469 -12.508 1 79.19 113 ARG B C 1
ATOM 4656 O O . ARG B 1 113 ? -9.781 -35.469 -12.609 1 79.19 113 ARG B O 1
ATOM 4663 N N . LEU B 1 114 ? -7.691 -36.406 -12.352 1 79.06 114 LEU B N 1
ATOM 4664 C CA . LEU B 1 114 ? -7.074 -35.125 -12.141 1 79.06 114 LEU B CA 1
ATOM 4665 C C . LEU B 1 114 ? -6.262 -34.688 -13.367 1 79.06 114 LEU B C 1
ATOM 4667 O O . LEU B 1 114 ? -5.402 -35.438 -13.836 1 79.06 114 LEU B O 1
ATOM 4671 N N . PHE B 1 115 ? -6.648 -33.562 -13.906 1 74.38 115 PHE B N 1
ATOM 4672 C CA . PHE B 1 115 ? -5.836 -32.875 -14.906 1 74.38 115 PHE B CA 1
ATOM 4673 C C . PHE B 1 115 ? -5.031 -31.75 -14.281 1 74.38 115 PHE B C 1
ATOM 4675 O O . PHE B 1 115 ? -5.59 -30.703 -13.922 1 74.38 115 PHE B O 1
ATOM 4682 N N . ASP B 1 116 ? -3.771 -31.938 -14.141 1 74.44 116 ASP B N 1
ATOM 4683 C CA . ASP B 1 116 ? -2.914 -30.938 -13.5 1 74.44 116 ASP B CA 1
ATOM 4684 C C . ASP B 1 116 ? -2.303 -30 -14.531 1 74.44 116 ASP B C 1
ATOM 4686 O O . ASP B 1 116 ? -1.644 -30.453 -15.477 1 74.44 116 ASP B O 1
ATOM 4690 N N . TYR B 1 117 ? -2.496 -28.75 -14.258 1 70.88 117 TYR B N 1
ATOM 4691 C CA . TYR B 1 117 ? -1.971 -27.734 -15.164 1 70.88 117 TYR B CA 1
ATOM 4692 C C . TYR B 1 117 ? -0.458 -27.859 -15.305 1 70.88 117 TYR B C 1
ATOM 4694 O O . TYR B 1 117 ? 0.101 -27.578 -16.359 1 70.88 117 TYR B O 1
ATOM 4702 N N . GLU B 1 118 ? 0.225 -28.281 -14.297 1 66.56 118 GLU B N 1
ATOM 4703 C CA . GLU B 1 118 ? 1.682 -28.375 -14.273 1 66.56 118 GLU B CA 1
ATOM 4704 C C . GLU B 1 118 ? 2.182 -29.406 -15.289 1 66.56 118 GLU B C 1
ATOM 4706 O O . GLU B 1 118 ? 3.33 -29.344 -15.727 1 66.56 118 GLU B O 1
ATOM 4711 N N . CYS B 1 119 ? 1.326 -30.25 -15.578 1 64.75 119 CYS B N 1
ATOM 4712 C CA . CYS B 1 119 ? 1.718 -31.344 -16.453 1 64.75 119 CYS B CA 1
ATOM 4713 C C . CYS B 1 119 ? 1.445 -31 -17.922 1 64.75 119 CYS B C 1
ATOM 4715 O O . CYS B 1 119 ? 1.804 -31.766 -18.812 1 64.75 119 CYS B O 1
ATOM 4717 N N . ILE B 1 120 ? 0.859 -29.891 -18.047 1 63.25 120 ILE B N 1
ATOM 4718 C CA . ILE B 1 120 ? 0.582 -29.484 -19.406 1 63.25 120 ILE B CA 1
ATOM 4719 C C . ILE B 1 120 ? 1.835 -28.859 -20.031 1 63.25 120 ILE B C 1
ATOM 4721 O O . ILE B 1 120 ? 2.256 -27.766 -19.625 1 63.25 120 ILE B O 1
ATOM 4725 N N . ARG B 1 121 ? 2.516 -29.594 -20.844 1 62.28 121 ARG B N 1
ATOM 4726 C CA . ARG B 1 121 ? 3.795 -29.188 -21.422 1 62.28 121 ARG B CA 1
ATOM 4727 C C . ARG B 1 121 ? 3.732 -29.203 -22.953 1 62.28 121 ARG B C 1
ATOM 4729 O O . ARG B 1 121 ? 2.896 -29.906 -23.531 1 62.28 121 ARG B O 1
ATOM 4736 N N . ASP B 1 122 ? 4.547 -28.297 -23.531 1 58.84 122 ASP B N 1
ATOM 4737 C CA . ASP B 1 122 ? 4.715 -28.328 -24.984 1 58.84 122 ASP B CA 1
ATOM 4738 C C . ASP B 1 122 ? 5.379 -29.625 -25.438 1 58.84 122 ASP B C 1
ATOM 4740 O O . ASP B 1 122 ? 6.445 -29.984 -24.938 1 58.84 122 ASP B O 1
ATOM 4744 N N . PRO B 1 123 ? 4.68 -30.312 -26.219 1 54.91 123 PRO B N 1
ATOM 4745 C CA . PRO B 1 123 ? 5.246 -31.594 -26.641 1 54.91 123 PRO B CA 1
ATOM 4746 C C . PRO B 1 123 ? 6.582 -31.438 -27.375 1 54.91 123 PRO B C 1
ATOM 4748 O O . PRO B 1 123 ? 7.375 -32.375 -27.438 1 54.91 123 PRO B O 1
ATOM 4751 N N . ARG B 1 124 ? 6.762 -30.297 -28.016 1 55 124 ARG B N 1
ATOM 4752 C CA . ARG B 1 124 ? 7.965 -30.078 -28.828 1 55 124 ARG B CA 1
ATOM 4753 C C . ARG B 1 124 ? 9.172 -29.812 -27.938 1 55 124 ARG B C 1
ATOM 4755 O O . ARG B 1 124 ? 10.266 -30.328 -28.188 1 55 124 ARG B O 1
ATOM 4762 N N . ASN B 1 125 ? 8.992 -29.062 -26.828 1 57.91 125 ASN B N 1
ATOM 4763 C CA . ASN B 1 125 ? 10.156 -28.625 -26.062 1 57.91 125 ASN B CA 1
ATOM 4764 C C . ASN B 1 125 ? 9.992 -28.922 -24.578 1 57.91 125 ASN B C 1
ATOM 4766 O O . ASN B 1 125 ? 10.836 -28.547 -23.766 1 57.91 125 ASN B O 1
ATOM 4770 N N . SER B 1 126 ? 8.977 -29.609 -24.203 1 59.81 126 SER B N 1
ATOM 4771 C CA . SER B 1 126 ? 8.688 -30.062 -22.844 1 59.81 126 SER B CA 1
ATOM 4772 C C . SER B 1 126 ? 8.539 -28.891 -21.891 1 59.81 126 SER B C 1
ATOM 4774 O O . SER B 1 126 ? 8.594 -29.062 -20.672 1 59.81 126 SER B O 1
ATOM 4776 N N . LYS B 1 127 ? 8.414 -27.797 -22.484 1 60.69 127 LYS B N 1
ATOM 4777 C CA . LYS B 1 127 ? 8.211 -26.625 -21.625 1 60.69 127 LYS B CA 1
ATOM 4778 C C . LYS B 1 127 ? 6.781 -26.578 -21.094 1 60.69 127 LYS B C 1
ATOM 4780 O O . LYS B 1 127 ? 5.84 -26.906 -21.812 1 60.69 127 LYS B O 1
ATOM 4785 N N . ARG B 1 128 ? 6.734 -26.219 -19.781 1 63.06 128 ARG B N 1
ATOM 4786 C CA . ARG B 1 128 ? 5.402 -26.047 -19.203 1 63.06 128 ARG B CA 1
ATOM 4787 C C . ARG B 1 128 ? 4.637 -24.938 -19.922 1 63.06 128 ARG B C 1
ATOM 4789 O O . ARG B 1 128 ? 5.199 -23.891 -20.219 1 63.06 128 ARG B O 1
ATOM 4796 N N . LEU B 1 129 ? 3.412 -25.25 -20.281 1 55.91 129 LEU B N 1
ATOM 4797 C CA . LEU B 1 129 ? 2.604 -24.297 -21.031 1 55.91 129 LEU B CA 1
ATOM 4798 C C . LEU B 1 129 ? 1.812 -23.406 -20.078 1 55.91 129 LEU B C 1
ATOM 4800 O O . LEU B 1 129 ? 1.438 -22.281 -20.453 1 55.91 129 LEU B O 1
ATOM 4804 N N . VAL B 1 130 ? 1.514 -23.984 -18.969 1 58.69 130 VAL B N 1
ATOM 4805 C CA . VAL B 1 130 ? 0.779 -23.203 -17.984 1 58.69 130 VAL B CA 1
ATOM 4806 C C . VAL B 1 130 ? 1.705 -22.828 -16.828 1 58.69 130 VAL B C 1
ATOM 4808 O O . VAL B 1 130 ? 2.182 -23.688 -16.094 1 58.69 130 VAL B O 1
ATOM 4811 N N . ALA B 1 131 ? 2.365 -21.609 -17 1 61.06 131 ALA B N 1
ATOM 4812 C CA . ALA B 1 131 ? 3.275 -21.219 -15.922 1 61.06 131 ALA B CA 1
ATOM 4813 C C . ALA B 1 131 ? 2.953 -19.812 -15.43 1 61.06 131 ALA B C 1
ATOM 4815 O O . ALA B 1 131 ? 2.611 -18.922 -16.219 1 61.06 131 ALA B O 1
ATOM 4816 N N . PHE B 1 132 ? 2.893 -19.75 -14.133 1 67.5 132 PHE B N 1
ATOM 4817 C CA . PHE B 1 132 ? 2.604 -18.469 -13.492 1 67.5 132 PHE B CA 1
ATOM 4818 C C . PHE B 1 132 ? 3.893 -17.734 -13.148 1 67.5 132 PHE B C 1
ATOM 4820 O O . PHE B 1 132 ? 3.857 -16.625 -12.609 1 67.5 132 PHE B O 1
ATOM 4827 N N . GLY B 1 133 ? 4.996 -18.312 -13.625 1 74 133 GLY B N 1
ATOM 4828 C CA . GLY B 1 133 ? 6.277 -17.766 -13.211 1 74 133 GLY B CA 1
ATOM 4829 C C . GLY B 1 133 ? 6.504 -16.344 -13.688 1 74 133 GLY B C 1
ATOM 4830 O O . GLY B 1 133 ? 6.953 -15.492 -12.922 1 74 133 GLY B O 1
ATOM 4831 N N . ARG B 1 134 ? 6.191 -16.078 -14.922 1 79.56 134 ARG B N 1
ATOM 4832 C CA . ARG B 1 134 ? 6.367 -14.734 -15.469 1 79.56 134 ARG B CA 1
ATOM 4833 C C . ARG B 1 134 ? 5.594 -13.703 -14.648 1 79.56 134 ARG B C 1
ATOM 4835 O O . ARG B 1 134 ? 6.125 -12.648 -14.312 1 79.56 134 ARG B O 1
ATOM 4842 N N . PHE B 1 135 ? 4.355 -14.055 -14.328 1 77 135 PHE B N 1
ATOM 4843 C CA . PHE B 1 135 ? 3.49 -13.125 -13.617 1 77 135 PHE B CA 1
ATOM 4844 C C . PHE B 1 135 ? 3.982 -12.914 -12.188 1 77 135 PHE B C 1
ATOM 4846 O O . PHE B 1 135 ? 3.846 -11.828 -11.625 1 77 135 PHE B O 1
ATOM 4853 N N . ALA B 1 136 ? 4.512 -13.992 -11.68 1 78.44 136 ALA B N 1
ATOM 4854 C CA . ALA B 1 136 ? 5.141 -13.844 -10.375 1 78.44 136 ALA B CA 1
ATOM 4855 C C . ALA B 1 136 ? 6.285 -12.828 -10.43 1 78.44 136 ALA B C 1
ATOM 4857 O O . ALA B 1 136 ? 6.441 -12.008 -9.523 1 78.44 136 ALA B O 1
ATOM 4858 N N . GLY B 1 137 ? 7.047 -12.922 -11.492 1 85.31 137 GLY B N 1
ATOM 4859 C CA . GLY B 1 137 ? 8.141 -11.977 -11.68 1 85.31 137 GLY B CA 1
ATOM 4860 C C . GLY B 1 137 ? 7.676 -10.547 -11.852 1 85.31 137 GLY B C 1
ATOM 4861 O O . GLY B 1 137 ? 8.227 -9.633 -11.234 1 85.31 137 GLY B O 1
ATOM 4862 N N . LEU B 1 138 ? 6.605 -10.398 -12.695 1 86.38 138 LEU B N 1
ATOM 4863 C CA . LEU B 1 138 ? 6.035 -9.07 -12.914 1 86.38 138 LEU B CA 1
ATOM 4864 C C . LEU B 1 138 ? 5.539 -8.469 -11.602 1 86.38 138 LEU B C 1
ATOM 4866 O O . LEU B 1 138 ? 5.941 -7.367 -11.234 1 86.38 138 LEU B O 1
ATOM 4870 N N . ALA B 1 139 ? 4.684 -9.219 -10.914 1 82.69 139 ALA B N 1
ATOM 4871 C CA . ALA B 1 139 ? 4.074 -8.758 -9.672 1 82.69 139 ALA B CA 1
ATOM 4872 C C . ALA B 1 139 ? 5.137 -8.523 -8.602 1 82.69 139 ALA B C 1
ATOM 4874 O O . ALA B 1 139 ? 5.062 -7.547 -7.848 1 82.69 139 ALA B O 1
ATOM 4875 N N . GLY B 1 140 ? 6.086 -9.414 -8.555 1 83.31 140 GLY B N 1
ATOM 4876 C CA . GLY B 1 140 ? 7.145 -9.305 -7.562 1 83.31 140 GLY B CA 1
ATOM 4877 C C . GLY B 1 140 ? 7.969 -8.031 -7.707 1 83.31 140 GLY B C 1
ATOM 4878 O O . GLY B 1 140 ? 8.305 -7.391 -6.715 1 83.31 140 GLY B O 1
ATOM 4879 N N . MET B 1 141 ? 8.266 -7.73 -8.883 1 90.69 141 MET B N 1
ATOM 4880 C CA . MET B 1 141 ? 9.062 -6.527 -9.125 1 90.69 141 MET B CA 1
ATOM 4881 C C . MET B 1 141 ? 8.258 -5.273 -8.797 1 90.69 141 MET B C 1
ATOM 4883 O O . MET B 1 141 ? 8.766 -4.359 -8.141 1 90.69 141 MET B O 1
ATOM 4887 N N . ILE B 1 142 ? 7.035 -5.25 -9.266 1 88.44 142 ILE B N 1
ATOM 4888 C CA . ILE B 1 142 ? 6.176 -4.09 -9.047 1 88.44 142 ILE B CA 1
ATOM 4889 C C . ILE B 1 142 ? 5.992 -3.865 -7.543 1 88.44 142 ILE B C 1
ATOM 4891 O O . ILE B 1 142 ? 6.223 -2.762 -7.043 1 88.44 142 ILE B O 1
ATOM 4895 N N . THR B 1 143 ? 5.621 -4.879 -6.887 1 82.38 143 THR B N 1
ATOM 4896 C CA . THR B 1 143 ? 5.43 -4.793 -5.441 1 82.38 143 THR B CA 1
ATOM 4897 C C . THR B 1 143 ? 6.754 -4.523 -4.734 1 82.38 143 THR B C 1
ATOM 4899 O O . THR B 1 143 ? 6.793 -3.809 -3.732 1 82.38 143 THR B O 1
ATOM 4902 N N . GLY B 1 144 ? 7.793 -5.133 -5.27 1 83.56 144 GLY B N 1
ATOM 4903 C CA . GLY B 1 144 ? 9.117 -4.863 -4.73 1 83.56 144 GLY B CA 1
ATOM 4904 C C . GLY B 1 144 ? 9.5 -3.396 -4.793 1 83.56 144 GLY B C 1
ATOM 4905 O O . GLY B 1 144 ? 10.109 -2.867 -3.861 1 83.56 144 GLY B O 1
ATOM 4906 N N . PHE B 1 145 ? 9.188 -2.773 -5.922 1 90.94 145 PHE B N 1
ATOM 4907 C CA . PHE B 1 145 ? 9.477 -1.35 -6.066 1 90.94 145 PHE B CA 1
ATOM 4908 C C . PHE B 1 145 ? 8.734 -0.54 -5.008 1 90.94 145 PHE B C 1
ATOM 4910 O O . PHE B 1 145 ? 9.273 0.431 -4.473 1 90.94 145 PHE B O 1
ATOM 4917 N N . ARG B 1 146 ? 7.496 -0.922 -4.742 1 82.44 146 ARG B N 1
ATOM 4918 C CA . ARG B 1 146 ? 6.762 -0.258 -3.672 1 82.44 146 ARG B CA 1
ATOM 4919 C C . ARG B 1 146 ? 7.516 -0.351 -2.35 1 82.44 146 ARG B C 1
ATOM 4921 O O . ARG B 1 146 ? 7.73 0.66 -1.678 1 82.44 146 ARG B O 1
ATOM 4928 N N . GLY B 1 147 ? 7.902 -1.568 -2.041 1 76.38 147 GLY B N 1
ATOM 4929 C CA . GLY B 1 147 ? 8.664 -1.771 -0.818 1 76.38 147 GLY B CA 1
ATOM 4930 C C . GLY B 1 147 ? 9.961 -0.979 -0.784 1 76.38 147 GLY B C 1
ATOM 4931 O O . GLY B 1 147 ? 10.312 -0.396 0.244 1 76.38 147 GLY B O 1
ATOM 4932 N N . LEU B 1 148 ? 10.633 -0.984 -1.898 1 85.25 148 LEU B N 1
ATOM 4933 C CA . LEU B 1 148 ? 11.891 -0.253 -2.002 1 85.25 148 LEU B CA 1
ATOM 4934 C C . LEU B 1 148 ? 11.68 1.233 -1.738 1 85.25 148 LEU B C 1
ATOM 4936 O O . LEU B 1 148 ? 12.438 1.851 -0.989 1 85.25 148 LEU B O 1
ATOM 4940 N N . GLY B 1 149 ? 10.672 1.821 -2.389 1 82.56 149 GLY B N 1
ATOM 4941 C CA . GLY B 1 149 ? 10.352 3.223 -2.17 1 82.56 149 GLY B CA 1
ATOM 4942 C C . GLY B 1 149 ? 10.094 3.555 -0.71 1 82.56 149 GLY B C 1
ATOM 4943 O O . GLY B 1 149 ? 10.617 4.547 -0.194 1 82.56 149 GLY B O 1
ATOM 4944 N N . GLU B 1 150 ? 9.328 2.738 -0.086 1 72.81 150 GLU B N 1
ATOM 4945 C CA . GLU B 1 150 ? 9.008 2.951 1.321 1 72.81 150 GLU B CA 1
ATOM 4946 C C . GLU B 1 150 ? 10.242 2.797 2.199 1 72.81 150 GLU B C 1
ATOM 4948 O O . GLU B 1 150 ? 10.43 3.551 3.158 1 72.81 150 GLU B O 1
ATOM 4953 N N . HIS B 1 151 ? 11.07 1.817 1.867 1 74.31 151 HIS B N 1
ATOM 4954 C CA . HIS B 1 151 ? 12.289 1.587 2.635 1 74.31 151 HIS B CA 1
ATOM 4955 C C . HIS B 1 151 ? 13.242 2.773 2.525 1 74.31 151 HIS B C 1
ATOM 4957 O O . HIS B 1 151 ? 13.789 3.234 3.531 1 74.31 151 HIS B O 1
ATOM 4963 N N . LEU B 1 152 ? 13.461 3.219 1.353 1 81.38 152 LEU B N 1
ATOM 4964 C CA . LEU B 1 152 ? 14.352 4.355 1.136 1 81.38 152 LEU B CA 1
ATOM 4965 C C . LEU B 1 152 ? 13.82 5.605 1.822 1 81.38 152 LEU B C 1
ATOM 4967 O O . LEU B 1 152 ? 14.594 6.41 2.348 1 81.38 152 LEU B O 1
ATOM 4971 N N . LEU B 1 153 ? 12.492 5.738 1.82 1 74.69 153 LEU B N 1
ATOM 4972 C CA . LEU B 1 153 ? 11.891 6.855 2.541 1 74.69 153 LEU B CA 1
ATOM 4973 C C . LEU B 1 153 ? 12.195 6.77 4.031 1 74.69 153 LEU B C 1
ATOM 4975 O O . LEU B 1 153 ? 12.539 7.773 4.66 1 74.69 153 LEU B O 1
ATOM 4979 N N . ALA B 1 154 ? 12.062 5.562 4.543 1 68.44 154 ALA B N 1
ATOM 4980 C CA . ALA B 1 154 ? 12.359 5.344 5.957 1 68.44 154 ALA B CA 1
ATOM 4981 C C . ALA B 1 154 ? 13.82 5.676 6.266 1 68.44 154 ALA B C 1
ATOM 4983 O O . ALA B 1 154 ? 14.141 6.105 7.375 1 68.44 154 ALA B O 1
ATOM 4984 N N . MET B 1 155 ? 14.633 5.543 5.273 1 72.94 155 MET B N 1
ATOM 4985 C CA . MET B 1 155 ? 16.047 5.84 5.438 1 72.94 155 MET B CA 1
ATOM 4986 C C . MET B 1 155 ? 16.344 7.301 5.117 1 72.94 155 MET B C 1
ATOM 4988 O O . MET B 1 155 ? 17.516 7.711 5.07 1 72.94 155 MET B O 1
ATOM 4992 N N . GLY B 1 156 ? 15.297 8.039 4.82 1 72.38 156 GLY B N 1
ATOM 4993 C CA . GLY B 1 156 ? 15.438 9.484 4.723 1 72.38 156 GLY B CA 1
ATOM 4994 C C . GLY B 1 156 ? 15.547 9.977 3.293 1 72.38 156 GLY B C 1
ATOM 4995 O O . GLY B 1 156 ? 15.984 11.102 3.051 1 72.38 156 GLY B O 1
ATOM 4996 N N . ALA B 1 157 ? 15.172 9.109 2.363 1 82.12 157 ALA B N 1
ATOM 4997 C CA . ALA B 1 157 ? 15.289 9.523 0.968 1 82.12 157 ALA B CA 1
ATOM 4998 C C . ALA B 1 157 ? 13.984 9.281 0.215 1 82.12 157 ALA B C 1
ATOM 5000 O O . ALA B 1 157 ? 13.422 8.188 0.27 1 82.12 157 ALA B O 1
ATOM 5001 N N . THR B 1 158 ? 13.5 10.336 -0.339 1 83.38 158 THR B N 1
ATOM 5002 C CA . THR B 1 158 ? 12.367 10.188 -1.247 1 83.38 158 THR B CA 1
ATOM 5003 C C . THR B 1 158 ? 12.844 9.828 -2.652 1 83.38 158 THR B C 1
ATOM 5005 O O . THR B 1 158 ? 13.703 10.516 -3.215 1 83.38 158 THR B O 1
ATOM 5008 N N . THR B 1 159 ? 12.391 8.773 -3.166 1 90 159 THR B N 1
ATOM 5009 C CA . THR B 1 159 ? 12.742 8.336 -4.512 1 90 159 THR B CA 1
ATOM 5010 C C . THR B 1 159 ? 11.484 8.078 -5.344 1 90 159 THR B C 1
ATOM 5012 O O . THR B 1 159 ? 10.391 7.93 -4.797 1 90 159 THR B O 1
ATOM 5015 N N . PRO B 1 160 ? 11.656 8.047 -6.668 1 92.38 160 PRO B N 1
ATOM 5016 C CA . PRO B 1 160 ? 10.5 7.801 -7.527 1 92.38 160 PRO B CA 1
ATOM 5017 C C . PRO B 1 160 ? 9.867 6.434 -7.293 1 92.38 160 PRO B C 1
ATOM 5019 O O . PRO B 1 160 ? 8.719 6.199 -7.691 1 92.38 160 PRO B O 1
ATOM 5022 N N . PHE B 1 161 ? 10.57 5.512 -6.656 1 91.69 161 PHE B N 1
ATOM 5023 C CA . PHE B 1 161 ? 10.023 4.188 -6.395 1 91.69 161 PHE B CA 1
ATOM 5024 C C . PHE B 1 161 ? 8.797 4.277 -5.488 1 91.69 161 PHE B C 1
ATOM 5026 O O . PHE B 1 161 ? 8.008 3.334 -5.414 1 91.69 161 PHE B O 1
ATOM 5033 N N . LEU B 1 162 ? 8.609 5.414 -4.789 1 84 162 LEU B N 1
ATOM 5034 C CA . LEU B 1 162 ? 7.457 5.625 -3.92 1 84 162 LEU B CA 1
ATOM 5035 C C . LEU B 1 162 ? 6.16 5.629 -4.723 1 84 162 LEU B C 1
ATOM 5037 O O . LEU B 1 162 ? 5.078 5.43 -4.168 1 84 162 LEU B O 1
ATOM 5041 N N . TYR B 1 163 ? 6.293 5.859 -6.016 1 88.88 163 TYR B N 1
ATOM 5042 C CA . TYR B 1 163 ? 5.102 6.004 -6.848 1 88.88 163 TYR B CA 1
ATOM 5043 C C . TYR B 1 163 ? 4.676 4.66 -7.422 1 88.88 163 TYR B C 1
ATOM 5045 O O . TYR B 1 163 ? 3.734 4.59 -8.219 1 88.88 163 TYR B O 1
ATOM 5053 N N . SER B 1 164 ? 5.355 3.6 -7.035 1 89.62 164 SER B N 1
ATOM 5054 C CA . SER B 1 164 ? 4.902 2.252 -7.367 1 89.62 164 SER B CA 1
ATOM 5055 C C . SER B 1 164 ? 3.969 1.703 -6.293 1 89.62 164 SER B C 1
ATOM 5057 O O . SER B 1 164 ? 4.316 1.691 -5.109 1 89.62 164 SER B O 1
ATOM 5059 N N . ALA B 1 165 ? 2.779 1.334 -6.707 1 85.56 165 ALA B N 1
ATOM 5060 C CA . ALA B 1 165 ? 1.862 0.655 -5.793 1 85.56 165 ALA B CA 1
ATOM 5061 C C . ALA B 1 165 ? 2.066 -0.857 -5.836 1 85.56 165 ALA B C 1
ATOM 5063 O O . ALA B 1 165 ? 2.949 -1.351 -6.539 1 85.56 165 ALA B O 1
ATOM 5064 N N . SER B 1 166 ? 1.363 -1.567 -4.949 1 79.06 166 SER B N 1
ATOM 5065 C CA . SER B 1 166 ? 1.39 -3.023 -5.051 1 79.06 166 SER B CA 1
ATOM 5066 C C . SER B 1 166 ? 0.697 -3.5 -6.324 1 79.06 166 SER B C 1
ATOM 5068 O O . SER B 1 166 ? -0.217 -2.842 -6.824 1 79.06 166 SER B O 1
ATOM 5070 N N . SER B 1 167 ? 1.15 -4.609 -6.777 1 82.56 167 SER B N 1
ATOM 5071 C CA . SER B 1 167 ? 0.644 -5.113 -8.047 1 82.56 167 SER B CA 1
ATOM 5072 C C . SER B 1 167 ? -0.87 -5.293 -8.008 1 82.56 167 SER B C 1
ATOM 5074 O O . SER B 1 167 ? -1.556 -5.051 -9.008 1 82.56 167 SER B O 1
ATOM 5076 N N . TYR B 1 168 ? -1.431 -5.68 -6.867 1 75.81 168 TYR B N 1
ATOM 5077 C CA . TYR B 1 168 ? -2.859 -5.957 -6.777 1 75.81 168 TYR B CA 1
ATOM 5078 C C . TYR B 1 168 ? -3.668 -4.664 -6.801 1 75.81 168 TYR B C 1
ATOM 5080 O O . TYR B 1 168 ? -4.887 -4.691 -6.992 1 75.81 168 TYR B O 1
ATOM 5088 N N . MET B 1 169 ? -3.018 -3.553 -6.617 1 83 169 MET B N 1
ATOM 5089 C CA . MET B 1 169 ? -3.705 -2.266 -6.578 1 83 169 MET B CA 1
ATOM 5090 C C . MET B 1 169 ? -3.945 -1.733 -7.988 1 83 169 MET B C 1
ATOM 5092 O O . MET B 1 169 ? -4.66 -0.746 -8.172 1 83 169 MET B O 1
ATOM 5096 N N . TYR B 1 170 ? -3.352 -2.377 -8.938 1 84.44 170 TYR B N 1
ATOM 5097 C CA . TYR B 1 170 ? -3.549 -1.979 -10.328 1 84.44 170 TYR B CA 1
ATOM 5098 C C . TYR B 1 170 ? -4.637 -2.818 -10.984 1 84.44 170 TYR B C 1
ATOM 5100 O O . TYR B 1 170 ? -4.684 -4.039 -10.805 1 84.44 170 TYR B O 1
ATOM 5108 N N . PRO B 1 171 ? -5.504 -2.158 -11.766 1 77.94 171 PRO B N 1
ATOM 5109 C CA . PRO B 1 171 ? -6.496 -2.945 -12.5 1 77.94 171 PRO B CA 1
ATOM 5110 C C . PRO B 1 171 ? -5.867 -3.881 -13.531 1 77.94 171 PRO B C 1
ATOM 5112 O O . PRO B 1 171 ? -6.41 -4.953 -13.812 1 77.94 171 PRO B O 1
ATOM 5115 N N . SER B 1 172 ? -4.73 -3.414 -14.062 1 77.38 172 SER B N 1
ATOM 5116 C CA . SER B 1 172 ? -4.031 -4.207 -15.062 1 77.38 172 SER B CA 1
ATOM 5117 C C . SER B 1 172 ? -2.543 -3.871 -15.094 1 77.38 172 SER B C 1
ATOM 5119 O O . SER B 1 172 ? -2.107 -2.904 -14.461 1 77.38 172 SER B O 1
ATOM 5121 N N . LEU B 1 173 ? -1.818 -4.715 -15.844 1 81.81 173 LEU B N 1
ATOM 5122 C CA . LEU B 1 173 ? -0.384 -4.5 -16 1 81.81 173 LEU B CA 1
ATOM 5123 C C . LEU B 1 173 ? -0.108 -3.178 -16.703 1 81.81 173 LEU B C 1
ATOM 5125 O O . LEU B 1 173 ? 0.888 -2.512 -16.422 1 81.81 173 LEU B O 1
ATOM 5129 N N . LYS B 1 174 ? -1.014 -2.758 -17.547 1 82.06 174 LYS B N 1
ATOM 5130 C CA . LYS B 1 174 ? -0.836 -1.532 -18.328 1 82.06 174 LYS B CA 1
ATOM 5131 C C . LYS B 1 174 ? -0.733 -0.315 -17.406 1 82.06 174 LYS B C 1
ATOM 5133 O O . LYS B 1 174 ? 0.136 0.538 -17.609 1 82.06 174 LYS B O 1
ATOM 5138 N N . GLU B 1 175 ? -1.626 -0.223 -16.453 1 85.94 175 GLU B N 1
ATOM 5139 C CA . GLU B 1 175 ? -1.589 0.896 -15.523 1 85.94 175 GLU B CA 1
ATOM 5140 C C . GLU B 1 175 ? -0.31 0.875 -14.688 1 85.94 175 GLU B C 1
ATOM 5142 O O . GLU B 1 175 ? 0.26 1.927 -14.391 1 85.94 175 GLU B O 1
ATOM 5147 N N . ALA B 1 176 ? 0.11 -0.315 -14.32 1 88.81 176 ALA B N 1
ATOM 5148 C CA . ALA B 1 176 ? 1.369 -0.436 -13.586 1 88.81 176 ALA B CA 1
ATOM 5149 C C . ALA B 1 176 ? 2.543 0.057 -14.43 1 88.81 176 ALA B C 1
ATOM 5151 O O . ALA B 1 176 ? 3.41 0.778 -13.938 1 88.81 176 ALA B O 1
ATOM 5152 N N . GLN B 1 177 ? 2.551 -0.368 -15.672 1 89.5 177 GLN B N 1
ATOM 5153 C CA . GLN B 1 177 ? 3.629 0.021 -16.578 1 89.5 177 GLN B CA 1
ATOM 5154 C C . GLN B 1 177 ? 3.652 1.532 -16.781 1 89.5 177 GLN B C 1
ATOM 5156 O O . GLN B 1 177 ? 4.723 2.131 -16.906 1 89.5 177 GLN B O 1
ATOM 5161 N N . GLN B 1 178 ? 2.518 2.168 -16.797 1 89.31 178 GLN B N 1
ATOM 5162 C CA . GLN B 1 178 ? 2.453 3.621 -16.922 1 89.31 178 GLN B CA 1
ATOM 5163 C C . GLN B 1 178 ? 3.121 4.305 -15.734 1 89.31 178 GLN B C 1
ATOM 5165 O O . GLN B 1 178 ? 3.889 5.254 -15.906 1 89.31 178 GLN B O 1
ATOM 5170 N N . ASP B 1 179 ? 2.783 3.855 -14.586 1 91.38 179 ASP B N 1
ATOM 5171 C CA . ASP B 1 179 ? 3.424 4.41 -13.398 1 91.38 179 ASP B CA 1
ATOM 5172 C C . ASP B 1 179 ? 4.934 4.191 -13.438 1 91.38 179 ASP B C 1
ATOM 5174 O O . ASP B 1 179 ? 5.703 5.066 -13.039 1 91.38 179 ASP B O 1
ATOM 5178 N N . LEU B 1 180 ? 5.363 3.023 -13.93 1 93.81 180 LEU B N 1
ATOM 5179 C CA . LEU B 1 180 ? 6.789 2.713 -14 1 93.81 180 LEU B CA 1
ATOM 5180 C C . LEU B 1 180 ? 7.488 3.594 -15.023 1 93.81 180 LEU B C 1
ATOM 5182 O O . LEU B 1 180 ? 8.648 3.961 -14.844 1 93.81 180 LEU B O 1
ATOM 5186 N N . GLU B 1 181 ? 6.746 3.873 -16.078 1 91.94 181 GLU B N 1
ATOM 5187 C CA . GLU B 1 181 ? 7.297 4.809 -17.047 1 91.94 181 GLU B CA 1
ATOM 5188 C C . GLU B 1 181 ? 7.531 6.184 -16.422 1 91.94 181 GLU B C 1
ATOM 5190 O O . GLU B 1 181 ? 8.547 6.828 -16.703 1 91.94 181 GLU B O 1
ATOM 5195 N N . TYR B 1 182 ? 6.625 6.641 -15.68 1 92.62 182 TYR B N 1
ATOM 5196 C CA . TYR B 1 182 ? 6.809 7.895 -14.961 1 92.62 182 TYR B CA 1
ATOM 5197 C C . TYR B 1 182 ? 8.008 7.816 -14.023 1 92.62 182 TYR B C 1
ATOM 5199 O O . TYR B 1 182 ? 8.82 8.742 -13.969 1 92.62 182 TYR B O 1
ATOM 5207 N N . ILE B 1 183 ? 8.117 6.754 -13.281 1 95.06 183 ILE B N 1
ATOM 5208 C CA . ILE B 1 183 ? 9.242 6.535 -12.383 1 95.06 183 ILE B CA 1
ATOM 5209 C C . ILE B 1 183 ? 10.555 6.602 -13.164 1 95.06 183 ILE B C 1
ATOM 5211 O O . ILE B 1 183 ? 11.508 7.25 -12.734 1 95.06 183 ILE B O 1
ATOM 5215 N N . ALA B 1 184 ? 10.539 5.926 -14.281 1 96.56 184 ALA B N 1
ATOM 5216 C CA . ALA B 1 184 ? 11.727 5.918 -15.141 1 96.56 184 ALA B CA 1
ATOM 5217 C C . ALA B 1 184 ? 12.102 7.336 -15.562 1 96.56 184 ALA B C 1
ATOM 5219 O O . ALA B 1 184 ? 13.281 7.703 -15.547 1 96.56 184 ALA B O 1
ATOM 5220 N N . GLU B 1 185 ? 11.133 8.109 -15.93 1 93.75 185 GLU B N 1
ATOM 5221 C CA . GLU B 1 185 ? 11.367 9.5 -16.328 1 93.75 185 GLU B CA 1
ATOM 5222 C C . GLU B 1 185 ? 11.961 10.312 -15.18 1 93.75 185 GLU B C 1
ATOM 5224 O O . GLU B 1 185 ? 12.891 11.094 -15.391 1 93.75 185 GLU B O 1
ATOM 5229 N N . MET B 1 186 ? 11.438 10.117 -14.023 1 92.12 186 MET B N 1
ATOM 5230 C CA . MET B 1 186 ? 11.93 10.852 -12.852 1 92.12 186 MET B CA 1
ATOM 5231 C C . MET B 1 186 ? 13.367 10.461 -12.531 1 92.12 186 MET B C 1
ATOM 5233 O O . MET B 1 186 ? 14.18 11.312 -12.18 1 92.12 186 MET B O 1
ATOM 5237 N N . ILE B 1 187 ? 13.688 9.172 -12.656 1 95.56 187 ILE B N 1
ATOM 5238 C CA . ILE B 1 187 ? 15.047 8.711 -12.398 1 95.56 187 ILE B CA 1
ATOM 5239 C C . ILE B 1 187 ? 16 9.328 -13.422 1 95.56 187 ILE B C 1
ATOM 5241 O O . ILE B 1 187 ? 17.078 9.812 -13.062 1 95.56 187 ILE B O 1
ATOM 5245 N N . SER B 1 188 ? 15.586 9.328 -14.641 1 95.25 188 SER B N 1
ATOM 5246 C CA . SER B 1 188 ? 16.422 9.883 -15.703 1 95.25 188 SER B CA 1
ATOM 5247 C C . SER B 1 188 ? 16.641 11.375 -15.508 1 95.25 188 SER B C 1
ATOM 5249 O O . SER B 1 188 ? 17.75 11.875 -15.703 1 95.25 188 SER B O 1
ATOM 5251 N N . LYS B 1 189 ? 15.656 12.07 -15.094 1 90.5 189 LYS B N 1
ATOM 5252 C CA . LYS B 1 189 ? 15.703 13.523 -15.008 1 90.5 189 LYS B CA 1
ATOM 5253 C C . LYS B 1 189 ? 16.406 13.977 -13.734 1 90.5 189 LYS B C 1
ATOM 5255 O O . LYS B 1 189 ? 17.25 14.883 -13.773 1 90.5 189 LYS B O 1
ATOM 5260 N N . PHE B 1 190 ? 16.125 13.328 -12.586 1 88.56 190 PHE B N 1
ATOM 5261 C CA . PHE B 1 190 ? 16.562 13.883 -11.312 1 88.56 190 PHE B CA 1
ATOM 5262 C C . PHE B 1 190 ? 17.594 12.977 -10.648 1 88.56 190 PHE B C 1
ATOM 5264 O O . PHE B 1 190 ? 18.281 13.383 -9.711 1 88.56 190 PHE B O 1
ATOM 5271 N N . GLY B 1 191 ? 17.703 11.742 -11.117 1 92.56 191 GLY B N 1
ATOM 5272 C CA . GLY B 1 191 ? 18.641 10.805 -10.531 1 92.56 191 GLY B CA 1
ATOM 5273 C C . GLY B 1 191 ? 18.156 10.211 -9.227 1 92.56 191 GLY B C 1
ATOM 5274 O O . GLY B 1 191 ? 17.156 10.664 -8.664 1 92.56 191 GLY B O 1
ATOM 5275 N N . LEU B 1 192 ? 18.844 9.125 -8.797 1 95.06 192 LEU B N 1
ATOM 5276 C CA . LEU B 1 192 ? 18.609 8.508 -7.492 1 95.06 192 LEU B CA 1
ATOM 5277 C C . LEU B 1 192 ? 19.641 8.992 -6.473 1 95.06 192 LEU B C 1
ATOM 5279 O O . LEU B 1 192 ? 20.688 9.516 -6.848 1 95.06 192 LEU B O 1
ATOM 5283 N N . PRO B 1 193 ? 19.297 8.977 -5.184 1 91.19 193 PRO B N 1
ATOM 5284 C CA . PRO B 1 193 ? 20.266 9.43 -4.176 1 91.19 193 PRO B CA 1
ATOM 5285 C C . PRO B 1 193 ? 21.609 8.711 -4.27 1 91.19 193 PRO B C 1
ATOM 5287 O O . PRO B 1 193 ? 21.656 7.484 -4.16 1 91.19 193 PRO B O 1
ATOM 5290 N N . ARG B 1 194 ? 22.672 9.445 -4.367 1 91.75 194 ARG B N 1
ATOM 5291 C CA . ARG B 1 194 ? 24.016 8.906 -4.574 1 91.75 194 ARG B CA 1
ATOM 5292 C C . ARG B 1 194 ? 24.484 8.125 -3.35 1 91.75 194 ARG B C 1
ATOM 5294 O O . ARG B 1 194 ? 25.234 7.156 -3.475 1 91.75 194 ARG B O 1
ATOM 5301 N N . LYS B 1 195 ? 23.953 8.508 -2.236 1 90 195 LYS B N 1
ATOM 5302 C CA . LYS B 1 195 ? 24.375 7.879 -0.988 1 90 195 LYS B CA 1
ATOM 5303 C C . LYS B 1 195 ? 24.047 6.391 -0.989 1 90 195 LYS B C 1
ATOM 5305 O O . LYS B 1 195 ? 24.719 5.598 -0.325 1 90 195 LYS B O 1
ATOM 5310 N N . PHE B 1 196 ? 23.078 5.973 -1.749 1 91.88 196 PHE B N 1
ATOM 5311 C CA . PHE B 1 196 ? 22.656 4.57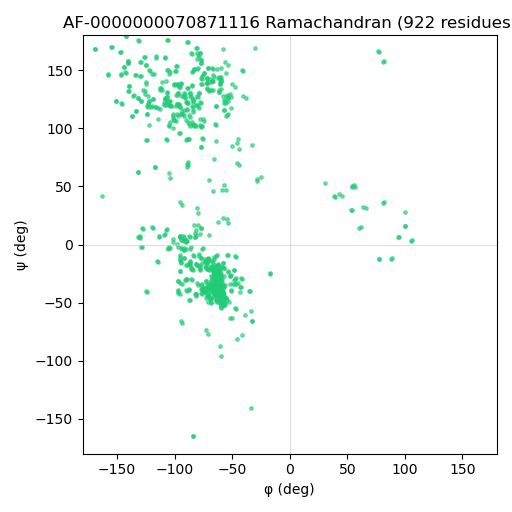8 -1.767 1 91.88 196 PHE B CA 1
ATOM 5312 C C . PHE B 1 196 ? 23.125 3.889 -3.043 1 91.88 196 PHE B C 1
ATOM 5314 O O . PHE B 1 196 ? 22.828 2.711 -3.26 1 91.88 196 PHE B O 1
ATOM 5321 N N . GLY B 1 197 ? 23.75 4.68 -3.922 1 93.12 197 GLY B N 1
ATOM 5322 C CA . GLY B 1 197 ? 24.156 4.133 -5.211 1 93.12 197 GLY B CA 1
ATOM 5323 C C . GLY B 1 197 ? 25.438 3.34 -5.152 1 93.12 197 GLY B C 1
ATOM 5324 O O . GLY B 1 197 ? 26.156 3.381 -4.148 1 93.12 197 GLY B O 1
ATOM 5325 N N . PRO B 1 198 ? 25.75 2.613 -6.242 1 97.5 198 PRO B N 1
ATOM 5326 C CA . PRO B 1 198 ? 24.922 2.385 -7.422 1 97.5 198 PRO B CA 1
ATOM 5327 C C . PRO B 1 198 ? 23.75 1.449 -7.141 1 97.5 198 PRO B C 1
ATOM 5329 O O . PRO B 1 198 ? 23.891 0.474 -6.398 1 97.5 198 PRO B O 1
ATOM 5332 N N . PHE B 1 199 ? 22.578 1.802 -7.719 1 98 199 PHE B N 1
ATOM 5333 C CA . PHE B 1 199 ? 21.438 0.918 -7.566 1 98 199 PHE B CA 1
ATOM 5334 C C . PHE B 1 199 ? 21.562 -0.302 -8.469 1 98 199 PHE B C 1
ATOM 5336 O O . PHE B 1 199 ? 21.141 -0.273 -9.625 1 98 199 PHE B O 1
ATOM 5343 N N . THR B 1 200 ? 22.156 -1.351 -7.898 1 98.38 200 THR B N 1
ATOM 5344 C CA . THR B 1 200 ? 22.375 -2.598 -8.617 1 98.38 200 THR B CA 1
ATOM 5345 C C . THR B 1 200 ? 21.266 -3.602 -8.32 1 98.38 200 THR B C 1
ATOM 5347 O O . THR B 1 200 ? 21 -3.92 -7.152 1 98.38 200 THR B O 1
ATOM 5350 N N . PHE B 1 201 ? 20.578 -4.008 -9.359 1 98.44 201 PHE B N 1
ATOM 5351 C CA . PHE B 1 201 ? 19.625 -5.102 -9.297 1 98.44 201 PHE B CA 1
ATOM 5352 C C . PHE B 1 201 ? 20.25 -6.406 -9.766 1 98.44 201 PHE B C 1
ATOM 5354 O O . PHE B 1 201 ? 20.562 -6.566 -10.945 1 98.44 201 PHE B O 1
ATOM 5361 N N . VAL B 1 202 ? 20.438 -7.301 -8.82 1 97.88 202 VAL B N 1
ATOM 5362 C CA . VAL B 1 202 ? 21.078 -8.562 -9.141 1 97.88 202 VAL B CA 1
ATOM 5363 C C . VAL B 1 202 ? 20.047 -9.68 -9.211 1 97.88 202 VAL B C 1
ATOM 5365 O O . VAL B 1 202 ? 19.281 -9.891 -8.273 1 97.88 202 VAL B O 1
ATOM 5368 N N . PHE B 1 203 ? 20.016 -10.352 -10.367 1 97.31 203 PHE B N 1
ATOM 5369 C CA . PHE B 1 203 ? 19 -11.367 -10.641 1 97.31 203 PHE B CA 1
ATOM 5370 C C . PHE B 1 203 ? 19.609 -12.766 -10.578 1 97.31 203 PHE B C 1
ATOM 5372 O O . PHE B 1 203 ? 20.688 -13.008 -11.133 1 97.31 203 PHE B O 1
ATOM 5379 N N . THR B 1 204 ? 18.938 -13.625 -9.836 1 93.38 204 THR B N 1
ATOM 5380 C CA . THR B 1 204 ? 19.297 -15.031 -9.859 1 93.38 204 THR B CA 1
ATOM 5381 C C . THR B 1 204 ? 18.281 -15.844 -10.648 1 93.38 204 THR B C 1
ATOM 5383 O O . THR B 1 204 ? 17.109 -15.477 -10.719 1 93.38 204 THR B O 1
ATOM 5386 N N . GLY B 1 205 ? 18.703 -16.891 -11.234 1 89.25 205 GLY B N 1
ATOM 5387 C CA . GLY B 1 205 ? 17.828 -17.734 -12.023 1 89.25 205 GLY B CA 1
ATOM 5388 C C . GLY B 1 205 ? 17.578 -17.219 -13.43 1 89.25 205 GLY B C 1
ATOM 5389 O O . GLY B 1 205 ? 17.766 -16.031 -13.695 1 89.25 205 GLY B O 1
ATOM 5390 N N . ALA B 1 206 ? 17.219 -18.078 -14.281 1 87.88 206 ALA B N 1
ATOM 5391 C CA . ALA B 1 206 ? 16.984 -17.688 -15.672 1 87.88 206 ALA B CA 1
ATOM 5392 C C . ALA B 1 206 ? 15.602 -18.141 -16.141 1 87.88 206 ALA B C 1
ATOM 5394 O O . ALA B 1 206 ? 15.266 -18.047 -17.312 1 87.88 206 ALA B O 1
ATOM 5395 N N . GLY B 1 207 ? 14.758 -18.531 -15.234 1 84.62 207 GLY B N 1
ATOM 5396 C CA . GLY B 1 207 ? 13.445 -19.062 -15.578 1 84.62 207 GLY B CA 1
ATOM 5397 C C . GLY B 1 207 ? 12.406 -17.984 -15.797 1 84.62 207 GLY B C 1
ATOM 5398 O O . GLY B 1 207 ? 12.75 -16.812 -16 1 84.62 207 GLY B O 1
ATOM 5399 N N . ASN B 1 208 ? 11.172 -18.391 -15.797 1 81 208 ASN B N 1
ATOM 5400 C CA . ASN B 1 208 ? 10.047 -17.516 -16.109 1 81 208 ASN B CA 1
ATOM 5401 C C . ASN B 1 208 ? 9.906 -16.391 -15.094 1 81 208 ASN B C 1
ATOM 5403 O O . ASN B 1 208 ? 9.57 -15.266 -15.453 1 81 208 ASN B O 1
ATOM 5407 N N . VAL B 1 209 ? 10.211 -16.719 -13.859 1 84.12 209 VAL B N 1
ATOM 5408 C CA . VAL B 1 209 ? 10.109 -15.695 -12.82 1 84.12 209 VAL B CA 1
ATOM 5409 C C . VAL B 1 209 ? 11.086 -14.562 -13.109 1 84.12 209 VAL B C 1
ATOM 5411 O O . VAL B 1 209 ? 10.695 -13.391 -13.117 1 84.12 209 VAL B O 1
ATOM 5414 N N . THR B 1 210 ? 12.266 -14.93 -13.375 1 92.19 210 THR B N 1
ATOM 5415 C CA . THR B 1 210 ? 13.297 -13.93 -13.633 1 92.19 210 THR B CA 1
ATOM 5416 C C . THR B 1 210 ? 13 -13.172 -14.922 1 92.19 210 THR B C 1
ATOM 5418 O O . THR B 1 210 ? 13.211 -11.961 -15 1 92.19 210 THR B O 1
ATOM 5421 N N . GLN B 1 211 ? 12.531 -13.883 -15.867 1 90.62 211 GLN B N 1
ATOM 5422 C CA . GLN B 1 211 ? 12.188 -13.211 -17.125 1 90.62 211 GLN B CA 1
ATOM 5423 C C . GLN B 1 211 ? 11.109 -12.156 -16.891 1 90.62 211 GLN B C 1
ATOM 5425 O O . GLN B 1 211 ? 11.18 -11.062 -17.453 1 90.62 211 GLN B O 1
ATOM 5430 N N . GLY B 1 212 ? 10.102 -12.531 -16.141 1 89 212 GLY B N 1
ATOM 5431 C CA . GLY B 1 212 ? 9.078 -11.555 -15.781 1 89 212 GLY B CA 1
ATOM 5432 C C . GLY B 1 212 ? 9.633 -10.367 -15.023 1 89 212 GLY B C 1
ATOM 5433 O O . GLY B 1 212 ? 9.266 -9.219 -15.312 1 89 212 GLY B O 1
ATOM 5434 N N . ALA B 1 213 ? 10.523 -10.656 -14.117 1 93.31 213 ALA B N 1
ATOM 5435 C CA . ALA B 1 213 ? 11.156 -9.594 -13.344 1 93.31 213 ALA B CA 1
ATOM 5436 C C . ALA B 1 213 ? 11.953 -8.656 -14.242 1 93.31 213 ALA B C 1
ATOM 5438 O O . ALA B 1 213 ? 11.891 -7.434 -14.078 1 93.31 213 ALA B O 1
ATOM 5439 N N . LEU B 1 214 ? 12.617 -9.227 -15.18 1 96.62 214 LEU B N 1
ATOM 5440 C CA . LEU B 1 214 ? 13.445 -8.453 -16.094 1 96.62 214 LEU B CA 1
ATOM 5441 C C . LEU B 1 214 ? 12.586 -7.562 -16.984 1 96.62 214 LEU B C 1
ATOM 5443 O O . LEU B 1 214 ? 13 -6.457 -17.344 1 96.62 214 LEU B O 1
ATOM 5447 N N . GLU B 1 215 ? 11.438 -8.031 -17.328 1 93.25 215 GLU B N 1
ATOM 5448 C CA . GLU B 1 215 ? 10.523 -7.223 -18.141 1 93.25 215 GLU B CA 1
ATOM 5449 C C . GLU B 1 215 ? 10.203 -5.902 -17.438 1 93.25 215 GLU B C 1
ATOM 5451 O O . GLU B 1 215 ? 10.156 -4.852 -18.078 1 93.25 215 GLU B O 1
ATOM 5456 N N . ILE B 1 216 ? 9.961 -5.965 -16.188 1 95.56 216 ILE B N 1
ATOM 5457 C CA . ILE B 1 216 ? 9.648 -4.773 -15.414 1 95.56 216 ILE B CA 1
ATOM 5458 C C . ILE B 1 216 ? 10.914 -3.934 -15.227 1 95.56 216 ILE B C 1
ATOM 5460 O O . ILE B 1 216 ? 10.883 -2.709 -15.375 1 95.56 216 ILE B O 1
ATOM 5464 N N . PHE B 1 217 ? 12.016 -4.602 -14.953 1 97.88 217 PHE B N 1
ATOM 5465 C CA . PHE B 1 217 ? 13.281 -3.91 -14.75 1 97.88 217 PHE B CA 1
ATOM 5466 C C . PHE B 1 217 ? 13.641 -3.08 -15.977 1 97.88 217 PHE B C 1
ATOM 5468 O O . PHE B 1 217 ? 14.109 -1.945 -15.852 1 97.88 217 PHE B O 1
ATOM 5475 N N . LYS B 1 218 ? 13.398 -3.617 -17.078 1 97.69 218 LYS B N 1
ATOM 5476 C CA . LYS B 1 218 ? 13.828 -3.01 -18.328 1 97.69 218 LYS B CA 1
ATOM 5477 C C . LYS B 1 218 ? 13.016 -1.757 -18.641 1 97.69 218 LYS B C 1
ATOM 5479 O O . LYS B 1 218 ? 13.375 -0.984 -19.531 1 97.69 218 LYS B O 1
ATOM 5484 N N . LEU B 1 219 ? 11.953 -1.544 -17.953 1 96.75 219 LEU B N 1
ATOM 5485 C CA . LEU B 1 219 ? 11.188 -0.312 -18.125 1 96.75 219 LEU B CA 1
ATOM 5486 C C . LEU B 1 219 ? 11.93 0.872 -17.5 1 96.75 219 LEU B C 1
ATOM 5488 O O . LEU B 1 219 ? 11.617 2.027 -17.797 1 96.75 219 LEU B O 1
ATOM 5492 N N . LEU B 1 220 ? 12.883 0.638 -16.562 1 98 220 LEU B N 1
ATOM 5493 C CA . LEU B 1 220 ? 13.688 1.687 -15.953 1 98 220 LEU B CA 1
ATOM 5494 C C . LEU B 1 220 ? 14.875 2.051 -16.844 1 98 220 LEU B C 1
ATOM 5496 O O . LEU B 1 220 ? 15.297 1.253 -17.672 1 98 220 LEU B O 1
ATOM 5500 N N . PRO B 1 221 ? 15.352 3.361 -16.75 1 98.31 221 PRO B N 1
ATOM 5501 C CA . PRO B 1 221 ? 16.672 3.588 -17.359 1 98.31 221 PRO B CA 1
ATOM 5502 C C . PRO B 1 221 ? 17.75 2.682 -16.766 1 98.31 221 PRO B C 1
ATOM 5504 O O . PRO B 1 221 ? 18.062 2.779 -15.578 1 98.31 221 PRO B O 1
ATOM 5507 N N . HIS B 1 222 ? 18.281 1.802 -17.672 1 98.44 222 HIS B N 1
ATOM 5508 C CA . HIS B 1 222 ? 19.094 0.742 -17.094 1 98.44 222 HIS B CA 1
ATOM 5509 C C . HIS B 1 222 ? 20.328 0.463 -17.969 1 98.44 222 HIS B C 1
ATOM 5511 O O . HIS B 1 222 ? 20.391 0.896 -19.109 1 98.44 222 HIS B O 1
ATOM 5517 N N . GLU B 1 223 ? 21.281 -0.088 -17.344 1 98.38 223 GLU B N 1
ATOM 5518 C CA . GLU B 1 223 ? 22.469 -0.657 -17.969 1 98.38 223 GLU B CA 1
ATOM 5519 C C . GLU B 1 223 ? 22.812 -2.018 -17.359 1 98.38 223 GLU B C 1
ATOM 5521 O O . GLU B 1 223 ? 22.812 -2.178 -16.141 1 98.38 223 GLU B O 1
ATOM 5526 N N . PHE B 1 224 ? 23 -3.031 -18.234 1 98.38 224 PHE B N 1
ATOM 5527 C CA . PHE B 1 224 ? 23.422 -4.34 -17.75 1 98.38 224 PHE B CA 1
ATOM 5528 C C . PHE B 1 224 ? 24.938 -4.402 -17.594 1 98.38 224 PHE B C 1
ATOM 5530 O O . PHE B 1 224 ? 25.672 -3.893 -18.438 1 98.38 224 PHE B O 1
ATOM 5537 N N . VAL B 1 225 ? 25.344 -4.965 -16.5 1 98 225 VAL B N 1
ATOM 5538 C CA . VAL B 1 225 ? 26.766 -5.129 -16.219 1 98 225 VAL B CA 1
ATOM 5539 C C . VAL B 1 225 ? 27.047 -6.578 -15.836 1 98 225 VAL B C 1
ATOM 5541 O O . VAL B 1 225 ? 26.141 -7.309 -15.422 1 98 225 VAL B O 1
ATOM 5544 N N . LYS B 1 226 ? 28.297 -7.004 -16.016 1 96.81 226 LYS B N 1
ATOM 5545 C CA . LYS B 1 226 ? 28.734 -8.312 -15.547 1 96.81 226 LYS B CA 1
ATOM 5546 C C . LYS B 1 226 ? 29.047 -8.289 -14.047 1 96.81 226 LYS B C 1
ATOM 5548 O O . LYS B 1 226 ? 29.375 -7.242 -13.492 1 96.81 226 LYS B O 1
ATOM 5553 N N . TRP B 1 227 ? 28.859 -9.492 -13.453 1 96.38 227 TRP B N 1
ATOM 5554 C CA . TRP B 1 227 ? 29.047 -9.539 -12.008 1 96.38 227 TRP B CA 1
ATOM 5555 C C . TRP B 1 227 ? 30.469 -9.164 -11.625 1 96.38 227 TRP B C 1
ATOM 5557 O O . TRP B 1 227 ? 30.703 -8.586 -10.562 1 96.38 227 TRP B O 1
ATOM 5567 N N . GLU B 1 228 ? 31.422 -9.328 -12.508 1 95.75 228 GLU B N 1
ATOM 5568 C CA . GLU B 1 228 ? 32.812 -9.016 -12.258 1 95.75 228 GLU B CA 1
ATOM 5569 C C . GLU B 1 228 ? 33.062 -7.512 -12.188 1 95.75 228 GLU B C 1
ATOM 5571 O O . GLU B 1 228 ? 34.031 -7.055 -11.609 1 95.75 228 GLU B O 1
ATOM 5576 N N . ASP B 1 229 ? 32.188 -6.77 -12.742 1 96.5 229 ASP B N 1
ATOM 5577 C CA . ASP B 1 229 ? 32.375 -5.324 -12.844 1 96.5 229 ASP B CA 1
ATOM 5578 C C . ASP B 1 229 ? 31.688 -4.609 -11.68 1 96.5 229 ASP B C 1
ATOM 5580 O O . ASP B 1 229 ? 31.812 -3.391 -11.531 1 96.5 229 ASP B O 1
ATOM 5584 N N . LEU B 1 230 ? 31 -5.309 -10.82 1 96.94 230 LEU B N 1
ATOM 5585 C CA . LEU B 1 230 ? 30.219 -4.703 -9.75 1 96.94 230 LEU B CA 1
ATOM 5586 C C . LEU B 1 230 ? 31.109 -3.916 -8.797 1 96.94 230 LEU B C 1
ATOM 5588 O O . LEU B 1 230 ? 30.766 -2.793 -8.414 1 96.94 230 LEU B O 1
ATOM 5592 N N . PRO B 1 231 ? 32.312 -4.426 -8.445 1 95.62 231 PRO B N 1
ATOM 5593 C CA . PRO B 1 231 ? 33.156 -3.662 -7.535 1 95.62 231 PRO B CA 1
ATOM 5594 C C . PRO B 1 231 ? 33.594 -2.326 -8.125 1 95.62 231 PRO B C 1
ATOM 5596 O O . PRO B 1 231 ? 33.656 -1.318 -7.414 1 95.62 231 PRO B O 1
ATOM 5599 N N . ALA B 1 232 ? 33.875 -2.295 -9.375 1 95.56 232 ALA B N 1
ATOM 5600 C CA . ALA B 1 232 ? 34.312 -1.065 -10.031 1 95.56 232 ALA B CA 1
ATOM 5601 C C . ALA B 1 232 ? 33.188 -0.041 -10.078 1 95.56 232 ALA B C 1
ATOM 5603 O O . ALA B 1 232 ? 33.438 1.167 -10.047 1 95.56 232 ALA B O 1
ATOM 5604 N N . LEU B 1 233 ? 31.969 -0.495 -10.148 1 95.75 233 LEU B N 1
ATOM 5605 C CA . LEU B 1 233 ? 30.797 0.364 -10.219 1 95.75 233 LEU B CA 1
ATOM 5606 C C . LEU B 1 233 ? 30.625 1.162 -8.93 1 95.75 233 LEU B C 1
ATOM 5608 O O . LEU B 1 233 ? 30.031 2.24 -8.938 1 95.75 233 LEU B O 1
ATOM 5612 N N . GLU B 1 234 ? 31.125 0.729 -7.797 1 93.56 234 GLU B N 1
ATOM 5613 C CA . GLU B 1 234 ? 31 1.402 -6.508 1 93.56 234 GLU B CA 1
ATOM 5614 C C . GLU B 1 234 ? 31.703 2.758 -6.523 1 93.56 234 GLU B C 1
ATOM 5616 O O . GLU B 1 234 ? 31.312 3.68 -5.812 1 93.56 234 GLU B O 1
ATOM 5621 N N . LYS B 1 235 ? 32.688 2.807 -7.352 1 91.62 235 LYS B N 1
ATOM 5622 C CA . LYS B 1 235 ? 33.5 4.004 -7.371 1 91.62 235 LYS B CA 1
ATOM 5623 C C . LYS B 1 235 ? 32.969 5.035 -8.352 1 91.62 235 LYS B C 1
ATOM 5625 O O . LYS B 1 235 ? 33.031 6.242 -8.109 1 91.62 235 LYS B O 1
ATOM 5630 N N . ASN B 1 236 ? 32.531 4.586 -9.43 1 93.12 236 ASN B N 1
ATOM 5631 C CA . ASN B 1 236 ? 32.031 5.469 -10.484 1 93.12 236 ASN B CA 1
ATOM 5632 C C . ASN B 1 236 ? 30.734 4.938 -11.102 1 93.12 236 ASN B C 1
ATOM 5634 O O . ASN B 1 236 ? 30.75 3.904 -11.773 1 93.12 236 ASN B O 1
ATOM 5638 N N . PHE B 1 237 ? 29.672 5.641 -10.828 1 96.81 237 PHE B N 1
ATOM 5639 C CA . PHE B 1 237 ? 28.391 5.227 -11.391 1 96.81 237 PHE B CA 1
ATOM 5640 C C . PHE B 1 237 ? 27.547 6.438 -11.758 1 96.81 237 PHE B C 1
ATOM 5642 O O . PHE B 1 237 ? 27.797 7.547 -11.281 1 96.81 237 PHE B O 1
ATOM 5649 N N . ASP B 1 238 ? 26.688 6.262 -12.719 1 97.44 238 ASP B N 1
ATOM 5650 C CA . ASP B 1 238 ? 25.656 7.238 -13.086 1 97.44 238 ASP B CA 1
ATOM 5651 C C . ASP B 1 238 ? 24.375 7.016 -12.289 1 97.44 238 ASP B C 1
ATOM 5653 O O . ASP B 1 238 ? 23.766 5.953 -12.383 1 97.44 238 ASP B O 1
ATOM 5657 N N . ASN B 1 239 ? 24 8.008 -11.445 1 96.19 239 ASN B N 1
ATOM 5658 C CA . ASN B 1 239 ? 22.828 7.824 -10.578 1 96.19 239 ASN B CA 1
ATOM 5659 C C . ASN B 1 239 ? 21.531 8.109 -11.32 1 96.19 239 ASN B C 1
ATOM 5661 O O . ASN B 1 239 ? 20.453 8.094 -10.719 1 96.19 239 ASN B O 1
ATOM 5665 N N . HIS B 1 240 ? 21.609 8.344 -12.664 1 97.19 240 HIS B N 1
ATOM 5666 C CA . HIS B 1 240 ? 20.422 8.578 -13.469 1 97.19 240 HIS B CA 1
ATOM 5667 C C . HIS B 1 240 ? 19.938 7.293 -14.125 1 97.19 240 HIS B C 1
ATOM 5669 O O . HIS B 1 240 ? 19.094 7.328 -15.031 1 97.19 240 HIS B O 1
ATOM 5675 N N . LYS B 1 241 ? 20.516 6.25 -13.781 1 98.12 241 LYS B N 1
ATOM 5676 C CA . LYS B 1 241 ? 20.078 4.934 -14.242 1 98.12 241 LYS B CA 1
ATOM 5677 C C . LYS B 1 241 ? 20.312 3.869 -13.18 1 98.12 241 LYS B C 1
ATOM 5679 O O . LYS B 1 241 ? 21 4.125 -12.18 1 98.12 241 LYS B O 1
ATOM 5684 N N . VAL B 1 242 ? 19.719 2.719 -13.344 1 98.5 242 VAL B N 1
ATOM 5685 C CA . VAL B 1 242 ? 19.953 1.561 -12.484 1 98.5 242 VAL B CA 1
ATOM 5686 C C . VAL B 1 242 ? 20.75 0.505 -13.25 1 98.5 242 VAL B C 1
ATOM 5688 O O . VAL B 1 242 ? 20.844 0.555 -14.477 1 98.5 242 VAL B O 1
ATOM 5691 N N . TYR B 1 243 ? 21.359 -0.402 -12.492 1 98.75 243 TYR B N 1
ATOM 5692 C CA . TYR B 1 243 ? 22.234 -1.397 -13.094 1 98.75 243 TYR B CA 1
ATOM 5693 C C . TYR B 1 243 ? 21.719 -2.807 -12.844 1 98.75 243 TYR B C 1
ATOM 5695 O O . TYR B 1 243 ? 21.406 -3.164 -11.711 1 98.75 243 TYR B O 1
ATOM 5703 N N . GLY B 1 244 ? 21.531 -3.561 -13.938 1 98.56 244 GLY B N 1
ATOM 5704 C CA . GLY B 1 244 ? 21.125 -4.949 -13.836 1 98.56 244 GLY B CA 1
ATOM 5705 C C . GLY B 1 244 ? 22.266 -5.93 -14.008 1 98.56 244 GLY B C 1
ATOM 5706 O O . GLY B 1 244 ? 23.156 -5.715 -14.828 1 98.56 244 GLY B O 1
ATOM 5707 N N . CYS B 1 245 ? 22.25 -6.93 -13.18 1 98.38 245 CYS B N 1
ATOM 5708 C CA . CYS B 1 245 ? 23.25 -7.984 -13.273 1 98.38 245 CYS B CA 1
ATOM 5709 C C . CYS B 1 245 ? 22.609 -9.359 -13.18 1 98.38 245 CYS B C 1
ATOM 5711 O O . CYS B 1 245 ? 22.016 -9.711 -12.156 1 98.38 245 CYS B O 1
ATOM 5713 N N . LEU B 1 246 ? 22.672 -10.141 -14.25 1 97.5 246 LEU B N 1
ATOM 5714 C CA . LEU B 1 246 ? 22.203 -11.523 -14.258 1 97.5 246 LEU B CA 1
ATOM 5715 C C . LEU B 1 246 ? 23.328 -12.484 -13.883 1 97.5 246 LEU B C 1
ATOM 5717 O O . LEU B 1 246 ? 24.391 -12.477 -14.523 1 97.5 246 LEU B O 1
ATOM 5721 N N . LEU B 1 247 ? 23.062 -13.297 -12.906 1 96.75 247 LEU B N 1
ATOM 5722 C CA . LEU B 1 247 ? 24.156 -14.109 -12.383 1 96.75 247 LEU B CA 1
ATOM 5723 C C . LEU B 1 247 ? 24.141 -15.5 -13.016 1 96.75 247 LEU B C 1
ATOM 5725 O O . LEU B 1 247 ? 23.094 -16.156 -13.047 1 96.75 247 LEU B O 1
ATOM 5729 N N . PRO B 1 248 ? 25.297 -15.883 -13.484 1 94.5 248 PRO B N 1
ATOM 5730 C CA . PRO B 1 248 ? 25.453 -17.312 -13.797 1 94.5 248 PRO B CA 1
ATOM 5731 C C . PRO B 1 248 ? 25.672 -18.172 -12.555 1 94.5 248 PRO B C 1
ATOM 5733 O O . PRO B 1 248 ? 26.016 -17.641 -11.492 1 94.5 248 PRO B O 1
ATOM 5736 N N . THR B 1 249 ? 25.516 -19.422 -12.742 1 92.88 249 THR B N 1
ATOM 5737 C CA . THR B 1 249 ? 25.719 -20.328 -11.617 1 92.88 249 THR B CA 1
ATOM 5738 C C . THR B 1 249 ? 27.141 -20.25 -11.102 1 92.88 249 THR B C 1
ATOM 5740 O O . THR B 1 249 ? 27.391 -20.391 -9.898 1 92.88 249 THR B O 1
ATOM 5743 N N . SER B 1 250 ? 28.094 -19.969 -11.961 1 92.62 250 SER B N 1
ATOM 5744 C CA . SER B 1 250 ? 29.5 -19.906 -11.609 1 92.62 250 SER B CA 1
ATOM 5745 C C . SER B 1 250 ? 29.781 -18.75 -10.648 1 92.62 250 SER B C 1
ATOM 5747 O O . SER B 1 250 ? 30.812 -18.75 -9.961 1 92.62 250 SER B O 1
ATOM 5749 N N . ALA B 1 251 ? 28.953 -17.766 -10.625 1 94.62 251 ALA B N 1
ATOM 5750 C CA . ALA B 1 251 ? 29.125 -16.625 -9.727 1 94.62 251 ALA B CA 1
ATOM 5751 C C . ALA B 1 251 ? 28.609 -16.953 -8.328 1 94.62 251 ALA B C 1
ATOM 5753 O O . ALA B 1 251 ? 28.969 -16.266 -7.359 1 94.62 251 ALA B O 1
ATOM 5754 N N . LEU B 1 252 ? 27.797 -18.016 -8.188 1 94.44 252 LEU B N 1
ATOM 5755 C CA . LEU B 1 252 ? 27.078 -18.297 -6.945 1 94.44 252 LEU B CA 1
ATOM 5756 C C . LEU B 1 252 ? 27.828 -19.312 -6.09 1 94.44 252 LEU B C 1
ATOM 5758 O O . LEU B 1 252 ? 27.703 -19.297 -4.863 1 94.44 252 LEU B O 1
ATOM 5762 N N . VAL B 1 253 ? 28.531 -20.203 -6.777 1 94.06 253 VAL B N 1
ATOM 5763 C CA . VAL B 1 253 ? 29.172 -21.312 -6.059 1 94.06 253 VAL B CA 1
ATOM 5764 C C . VAL B 1 253 ? 30.547 -21.594 -6.641 1 94.06 253 VAL B C 1
ATOM 5766 O O . VAL B 1 253 ? 30.859 -21.156 -7.758 1 94.06 253 VAL B O 1
ATOM 5769 N N . GLU B 1 254 ? 31.391 -22.188 -5.805 1 93.62 254 GLU B N 1
ATOM 5770 C CA . GLU B 1 254 ? 32.688 -22.672 -6.234 1 93.62 254 GLU B CA 1
ATOM 5771 C C . GLU B 1 254 ? 32.969 -24.078 -5.707 1 93.62 254 GLU B C 1
ATOM 5773 O O . GLU B 1 254 ? 32.469 -24.453 -4.645 1 93.62 254 GLU B O 1
ATOM 5778 N N . PRO B 1 255 ? 33.656 -24.859 -6.473 1 93.38 255 PRO B N 1
ATOM 5779 C CA . PRO B 1 255 ? 33.969 -26.203 -5.996 1 93.38 255 PRO B CA 1
ATOM 5780 C C . PRO B 1 255 ? 34.781 -26.188 -4.707 1 93.38 255 PRO B C 1
ATOM 5782 O O . PRO B 1 255 ? 35.656 -25.328 -4.527 1 93.38 255 PRO B O 1
ATOM 5785 N N . LEU B 1 256 ? 34.531 -27.094 -3.877 1 92.19 256 LEU B N 1
ATOM 5786 C CA . LEU B 1 256 ? 35.281 -27.219 -2.625 1 92.19 256 LEU B CA 1
ATOM 5787 C C . LEU B 1 256 ? 36.719 -27.594 -2.893 1 92.19 256 LEU B C 1
ATOM 5789 O O . LEU B 1 256 ? 37.625 -27.125 -2.186 1 92.19 256 LEU B O 1
ATOM 5793 N N . VAL B 1 257 ? 36.844 -28.5 -3.83 1 88.31 257 VAL B N 1
ATOM 5794 C CA . VAL B 1 257 ? 38.156 -28.906 -4.23 1 88.31 257 VAL B CA 1
ATOM 5795 C C . VAL B 1 257 ? 38.5 -28.359 -5.621 1 88.31 257 VAL B C 1
ATOM 5797 O O . VAL B 1 257 ? 37.75 -28.625 -6.578 1 88.31 257 VAL B O 1
ATOM 5800 N N . LYS B 1 258 ? 39.531 -27.594 -5.672 1 83.88 258 LYS B N 1
ATOM 5801 C CA . LYS B 1 258 ? 39.906 -27.016 -6.957 1 83.88 258 LYS B CA 1
ATOM 5802 C C . LYS B 1 258 ? 40.594 -28.047 -7.852 1 83.88 258 LYS B C 1
ATOM 5804 O O . LYS B 1 258 ? 41.656 -28.578 -7.5 1 83.88 258 LYS B O 1
ATOM 5809 N N . THR B 1 259 ? 39.938 -28.578 -8.766 1 78.12 259 THR B N 1
ATOM 5810 C CA . THR B 1 259 ? 40.5 -29.578 -9.672 1 78.12 259 THR B CA 1
ATOM 5811 C C . THR B 1 259 ? 41.094 -28.938 -10.906 1 78.12 259 THR B C 1
ATOM 5813 O O . THR B 1 259 ? 41.719 -29.609 -11.734 1 78.12 259 THR B O 1
ATOM 5816 N N . GLY B 1 260 ? 41.125 -27.609 -11.023 1 78.56 260 GLY B N 1
ATOM 5817 C CA . GLY B 1 260 ? 41.656 -26.922 -12.188 1 78.56 260 GLY B CA 1
ATOM 5818 C C . GLY B 1 260 ? 40.688 -26.922 -13.375 1 78.56 260 GLY B C 1
ATOM 5819 O O . GLY B 1 260 ? 40.969 -26.266 -14.383 1 78.56 260 GLY B O 1
ATOM 5820 N N . GLU B 1 261 ? 39.656 -27.672 -13.391 1 83.69 261 GLU B N 1
ATOM 5821 C CA . GLU B 1 261 ? 38.688 -27.734 -14.484 1 83.69 261 GLU B CA 1
ATOM 5822 C C . GLU B 1 261 ? 37.75 -26.516 -14.461 1 83.69 261 GLU B C 1
ATOM 5824 O O . GLU B 1 261 ? 37.5 -25.953 -13.406 1 83.69 261 GLU B O 1
ATOM 5829 N N . PRO B 1 262 ? 37.438 -26.141 -15.68 1 89.44 262 PRO B N 1
ATOM 5830 C CA . PRO B 1 262 ? 36.469 -25.016 -15.742 1 89.44 262 PRO B CA 1
ATOM 5831 C C . PRO B 1 262 ? 35.156 -25.328 -15.078 1 89.44 262 PRO B C 1
ATOM 5833 O O . PRO B 1 262 ? 34.75 -26.5 -15.023 1 89.44 262 PRO B O 1
ATOM 5836 N N . PHE B 1 263 ? 34.438 -24.391 -14.562 1 91.12 263 PHE B N 1
ATOM 5837 C CA . PHE B 1 263 ? 33.156 -24.562 -13.883 1 91.12 263 PHE B CA 1
ATOM 5838 C C . PHE B 1 263 ? 32.125 -25.156 -14.828 1 91.12 263 PHE B C 1
ATOM 5840 O O . PHE B 1 263 ? 32.031 -24.766 -15.992 1 91.12 263 PHE B O 1
ATOM 5847 N N . SER B 1 264 ? 31.438 -26.125 -14.359 1 90.81 264 SER B N 1
ATOM 5848 C CA . SER B 1 264 ? 30.344 -26.75 -15.086 1 90.81 264 SER B CA 1
ATOM 5849 C C . SER B 1 264 ? 29.047 -26.703 -14.289 1 90.81 264 SER B C 1
ATOM 5851 O O . SER B 1 264 ? 28.938 -27.344 -13.234 1 90.81 264 SER B O 1
ATOM 5853 N N . SER B 1 265 ? 28.094 -26.047 -14.859 1 90.62 265 SER B N 1
ATOM 5854 C CA . SER B 1 265 ? 26.781 -26 -14.203 1 90.62 265 SER B CA 1
ATOM 5855 C C . SER B 1 265 ? 26.172 -27.391 -14.078 1 90.62 265 SER B C 1
ATOM 5857 O O . SER B 1 265 ? 25.547 -27.703 -13.062 1 90.62 265 SER B O 1
ATOM 5859 N N . LYS B 1 266 ? 26.328 -28.156 -15.094 1 90.94 266 LYS B N 1
ATOM 5860 C CA . LYS B 1 266 ? 25.812 -29.516 -15.086 1 90.94 266 LYS B CA 1
ATOM 5861 C C . LYS B 1 266 ? 26.391 -30.312 -13.922 1 90.94 266 LYS B C 1
ATOM 5863 O O . LYS B 1 266 ? 25.656 -31.016 -13.227 1 90.94 266 LYS B O 1
ATOM 5868 N N . HIS B 1 267 ? 27.703 -30.219 -13.805 1 91.94 267 HIS B N 1
ATOM 5869 C CA . HIS B 1 267 ? 28.344 -30.922 -12.695 1 91.94 267 HIS B CA 1
ATOM 5870 C C . HIS B 1 267 ? 27.812 -30.453 -11.352 1 91.94 267 HIS B C 1
ATOM 5872 O O . HIS B 1 267 ? 27.578 -31.25 -10.453 1 91.94 267 HIS B O 1
ATOM 5878 N N . TYR B 1 268 ? 27.625 -29.172 -11.25 1 92.56 268 TYR B N 1
ATOM 5879 C CA . TYR B 1 268 ? 27.109 -28.594 -10.016 1 92.56 268 TYR B CA 1
ATOM 5880 C C . TYR B 1 268 ? 25.719 -29.141 -9.703 1 92.56 268 TYR B C 1
ATOM 5882 O O . TYR B 1 268 ? 25.453 -29.562 -8.57 1 92.56 268 TYR B O 1
ATOM 5890 N N . TYR B 1 269 ? 24.812 -29.219 -10.68 1 90.75 269 TYR B N 1
ATOM 5891 C CA . TYR B 1 269 ? 23.438 -29.641 -10.438 1 90.75 269 TYR B CA 1
ATOM 5892 C C . TYR B 1 269 ? 23.375 -31.125 -10.094 1 90.75 269 TYR B C 1
ATOM 5894 O O . TYR B 1 269 ? 22.484 -31.547 -9.352 1 90.75 269 TYR B O 1
ATOM 5902 N N . GLN B 1 270 ? 24.406 -31.781 -10.508 1 91.44 270 GLN B N 1
ATOM 5903 C CA . GLN B 1 270 ? 24.453 -33.219 -10.219 1 91.44 270 GLN B CA 1
ATOM 5904 C C . GLN B 1 270 ? 25.141 -33.5 -8.883 1 91.44 270 GLN B C 1
ATOM 5906 O O . GLN B 1 270 ? 24.844 -34.5 -8.219 1 91.44 270 GLN B O 1
ATOM 5911 N N . ASN B 1 271 ? 26.078 -32.594 -8.57 1 91.69 271 ASN B N 1
ATOM 5912 C CA . ASN B 1 271 ? 26.859 -32.781 -7.359 1 91.69 271 ASN B CA 1
ATOM 5913 C C . ASN B 1 271 ? 26.922 -31.5 -6.527 1 91.69 271 ASN B C 1
ATOM 5915 O O . ASN B 1 271 ? 28 -31 -6.23 1 91.69 271 ASN B O 1
ATOM 5919 N N . PRO B 1 272 ? 25.812 -31.016 -6.059 1 92.12 272 PRO B N 1
ATOM 5920 C CA . PRO B 1 272 ? 25.797 -29.734 -5.336 1 92.12 272 PRO B CA 1
ATOM 5921 C C . PRO B 1 272 ? 26.609 -29.781 -4.039 1 92.12 272 PRO B C 1
ATOM 5923 O O . PRO B 1 272 ? 27.109 -28.75 -3.582 1 92.12 272 PRO B O 1
ATOM 5926 N N . GLU B 1 273 ? 26.797 -30.953 -3.398 1 91.44 273 GLU B N 1
ATOM 5927 C CA . GLU B 1 273 ? 27.5 -31.109 -2.137 1 91.44 273 GLU B CA 1
ATOM 5928 C C . GLU B 1 273 ? 29 -30.828 -2.305 1 91.44 273 GLU B C 1
ATOM 5930 O O . GLU B 1 273 ? 29.703 -30.594 -1.323 1 91.44 273 GLU B O 1
ATOM 5935 N N . GLN B 1 274 ? 29.422 -30.875 -3.5 1 93.38 274 GLN B N 1
ATOM 5936 C CA . GLN B 1 274 ? 30.844 -30.656 -3.768 1 93.38 274 GLN B CA 1
ATOM 5937 C C . GLN B 1 274 ? 31.141 -29.172 -3.955 1 93.38 274 GLN B C 1
ATOM 5939 O O . GLN B 1 274 ? 32.25 -28.797 -4.301 1 93.38 274 GLN B O 1
ATOM 5944 N N . TYR B 1 275 ? 30.188 -28.391 -3.711 1 94.62 275 TYR B N 1
ATOM 5945 C CA . TYR B 1 275 ? 30.359 -26.953 -3.934 1 94.62 275 TYR B CA 1
ATOM 5946 C C . TYR B 1 275 ? 30.031 -26.172 -2.67 1 94.62 275 TYR B C 1
ATOM 5948 O O . TYR B 1 275 ? 29.297 -26.641 -1.801 1 94.62 275 TYR B O 1
ATOM 5956 N N . ARG B 1 276 ? 30.609 -24.984 -2.514 1 92.81 276 ARG B N 1
ATOM 5957 C CA . ARG B 1 276 ? 30.281 -24.047 -1.436 1 92.81 276 ARG B CA 1
ATOM 5958 C C . ARG B 1 276 ? 29.734 -22.734 -1.989 1 92.81 276 ARG B C 1
ATOM 5960 O O . ARG B 1 276 ? 30.172 -22.281 -3.047 1 92.81 276 ARG B O 1
ATOM 5967 N N . PRO B 1 277 ? 28.828 -22.078 -1.307 1 92.12 277 PRO B N 1
ATOM 5968 C CA . PRO B 1 277 ? 28.281 -20.797 -1.763 1 92.12 277 PRO B CA 1
ATOM 5969 C C . PRO B 1 277 ? 29.297 -19.656 -1.639 1 92.12 277 PRO B C 1
ATOM 5971 O O . PRO B 1 277 ? 30.078 -19.625 -0.685 1 92.12 277 PRO B O 1
ATOM 5974 N N . VAL B 1 278 ? 29.391 -18.766 -2.584 1 94.56 278 VAL B N 1
ATOM 5975 C CA . VAL B 1 278 ? 30.359 -17.672 -2.557 1 94.56 278 VAL B CA 1
ATOM 5976 C C . VAL B 1 278 ? 29.656 -16.344 -2.865 1 94.56 278 VAL B C 1
ATOM 5978 O O . VAL B 1 278 ? 30.312 -15.305 -3 1 94.56 278 VAL B O 1
ATOM 5981 N N . PHE B 1 279 ? 28.359 -16.328 -2.977 1 94.88 279 PHE B N 1
ATOM 5982 C CA . PHE B 1 279 ? 27.578 -15.141 -3.287 1 94.88 279 PHE B CA 1
ATOM 5983 C C . PHE B 1 279 ? 27.828 -14.047 -2.254 1 94.88 279 PHE B C 1
ATOM 5985 O O . PHE B 1 279 ? 27.984 -12.875 -2.605 1 94.88 279 PHE B O 1
ATOM 5992 N N . HIS B 1 280 ? 27.891 -14.406 -0.938 1 91.94 280 HIS B N 1
ATOM 5993 C CA . HIS B 1 280 ? 28 -13.469 0.169 1 91.94 280 HIS B CA 1
ATOM 5994 C C . HIS B 1 280 ? 29.344 -12.727 0.13 1 91.94 280 HIS B C 1
ATOM 5996 O O . HIS B 1 280 ? 29.453 -11.609 0.639 1 91.94 280 HIS B O 1
ATOM 6002 N N . GLU B 1 281 ? 30.312 -13.328 -0.543 1 93.5 281 GLU B N 1
ATOM 6003 C CA . GLU B 1 281 ? 31.641 -12.742 -0.614 1 93.5 281 GLU B CA 1
ATOM 6004 C C . GLU B 1 281 ? 31.828 -11.945 -1.899 1 93.5 281 GLU B C 1
ATOM 6006 O O . GLU B 1 281 ? 32.375 -10.844 -1.878 1 93.5 281 GLU B O 1
ATOM 6011 N N . ARG B 1 282 ? 31.281 -12.508 -2.959 1 94.12 282 ARG B N 1
ATOM 6012 C CA . ARG B 1 282 ? 31.656 -12.023 -4.285 1 94.12 282 ARG B CA 1
ATOM 6013 C C . ARG B 1 282 ? 30.656 -10.984 -4.781 1 94.12 282 ARG B C 1
ATOM 6015 O O . ARG B 1 282 ? 31.016 -10.07 -5.52 1 94.12 282 ARG B O 1
ATOM 6022 N N . ILE B 1 283 ? 29.422 -11.117 -4.434 1 97.12 283 ILE B N 1
ATOM 6023 C CA . ILE B 1 283 ? 28.391 -10.375 -5.148 1 97.12 283 ILE B CA 1
ATOM 6024 C C . ILE B 1 283 ? 27.562 -9.547 -4.16 1 97.12 283 ILE B C 1
ATOM 6026 O O . ILE B 1 283 ? 27.312 -8.359 -4.391 1 97.12 283 ILE B O 1
ATOM 6030 N N . ALA B 1 284 ? 27.219 -10.086 -2.951 1 94.12 284 ALA B N 1
ATOM 6031 C CA . ALA B 1 284 ? 26.281 -9.5 -1.992 1 94.12 284 ALA B CA 1
ATOM 6032 C C . ALA B 1 284 ? 26.734 -8.109 -1.558 1 94.12 284 ALA B C 1
ATOM 6034 O O . ALA B 1 284 ? 25.922 -7.195 -1.434 1 94.12 284 ALA B O 1
ATOM 6035 N N . PRO B 1 285 ? 28.062 -7.875 -1.38 1 95 285 PRO B N 1
ATOM 6036 C CA . PRO B 1 285 ? 28.516 -6.551 -0.946 1 95 285 PRO B CA 1
ATOM 6037 C C . PRO B 1 285 ? 28.156 -5.449 -1.939 1 95 285 PRO B C 1
ATOM 6039 O O . PRO B 1 285 ? 28.031 -4.285 -1.555 1 95 285 PRO B O 1
ATOM 6042 N N . TYR B 1 286 ? 28 -5.879 -3.197 1 97 286 TYR B N 1
ATOM 6043 C CA . TYR B 1 286 ? 27.812 -4.891 -4.254 1 97 286 TYR B CA 1
ATOM 6044 C C . TYR B 1 286 ? 26.375 -4.926 -4.773 1 97 286 TYR B C 1
ATOM 6046 O O . TYR B 1 286 ? 26.062 -4.324 -5.805 1 97 286 TYR B O 1
ATOM 6054 N N . THR B 1 287 ? 25.547 -5.688 -4.074 1 95.75 287 THR B N 1
ATOM 6055 C CA . THR B 1 287 ? 24.141 -5.82 -4.449 1 95.75 287 THR B CA 1
ATOM 6056 C C . THR B 1 287 ? 23.266 -4.879 -3.625 1 95.75 287 THR B C 1
ATOM 6058 O O . THR B 1 287 ? 23.297 -4.914 -2.395 1 95.75 287 THR B O 1
ATOM 6061 N N . ARG B 1 288 ? 22.578 -3.998 -4.316 1 95.25 288 ARG B N 1
ATOM 6062 C CA . ARG B 1 288 ? 21.609 -3.164 -3.604 1 95.25 288 ARG B CA 1
ATOM 6063 C C . ARG B 1 288 ? 20.25 -3.859 -3.5 1 95.25 288 ARG B C 1
ATOM 6065 O O . ARG B 1 288 ? 19.656 -3.91 -2.42 1 95.25 288 ARG B O 1
ATOM 6072 N N . ILE B 1 289 ? 19.781 -4.395 -4.621 1 94.25 289 ILE B N 1
ATOM 6073 C CA . ILE B 1 289 ? 18.531 -5.141 -4.648 1 94.25 289 ILE B CA 1
ATOM 6074 C C . ILE B 1 289 ? 18.781 -6.547 -5.191 1 94.25 289 ILE B C 1
ATOM 6076 O O . ILE B 1 289 ? 19.266 -6.707 -6.312 1 94.25 289 ILE B O 1
ATOM 6080 N N . LEU B 1 290 ? 18.469 -7.504 -4.406 1 92.06 290 LEU B N 1
ATOM 6081 C CA . LEU B 1 290 ? 18.531 -8.883 -4.867 1 92.06 290 LEU B CA 1
ATOM 6082 C C . LEU B 1 290 ? 17.172 -9.359 -5.359 1 92.06 290 LEU B C 1
ATOM 6084 O O . LEU B 1 290 ? 16.172 -9.289 -4.625 1 92.06 290 LEU B O 1
ATOM 6088 N N . VAL B 1 291 ? 17.109 -9.711 -6.598 1 92.62 291 VAL B N 1
ATOM 6089 C CA . VAL B 1 291 ? 15.906 -10.297 -7.176 1 92.62 291 VAL B CA 1
ATOM 6090 C C . VAL B 1 291 ? 16.109 -11.797 -7.375 1 92.62 291 VAL B C 1
ATOM 6092 O O . VAL B 1 291 ? 16.734 -12.227 -8.352 1 92.62 291 VAL B O 1
ATOM 6095 N N . ASN B 1 292 ? 15.523 -12.547 -6.48 1 87.38 292 ASN B N 1
ATOM 6096 C CA . ASN B 1 292 ? 15.742 -13.984 -6.5 1 87.38 292 ASN B CA 1
ATOM 6097 C C . ASN B 1 292 ? 14.648 -14.711 -7.273 1 87.38 292 ASN B C 1
ATOM 6099 O O . ASN B 1 292 ? 13.484 -14.695 -6.871 1 87.38 292 ASN B O 1
ATOM 6103 N N . GLY B 1 293 ? 15.039 -15.234 -8.344 1 86.06 293 GLY B N 1
ATOM 6104 C CA . GLY B 1 293 ? 14.117 -16.016 -9.148 1 86.06 293 GLY B CA 1
ATOM 6105 C C . GLY B 1 293 ? 14.547 -17.453 -9.328 1 86.06 293 GLY B C 1
ATOM 6106 O O . GLY B 1 293 ? 14.07 -18.156 -10.227 1 86.06 293 GLY B O 1
ATOM 6107 N N . MET B 1 294 ? 15.492 -17.891 -8.516 1 83.62 294 MET B N 1
ATOM 6108 C CA . MET B 1 294 ? 16.031 -19.234 -8.641 1 83.62 294 MET B CA 1
ATOM 6109 C C . MET B 1 294 ? 15.312 -20.203 -7.707 1 83.62 294 MET B C 1
ATOM 6111 O O . MET B 1 294 ? 14.984 -19.844 -6.57 1 83.62 294 MET B O 1
ATOM 6115 N N . TYR B 1 295 ? 15.078 -21.344 -8.273 1 73.06 295 TYR B N 1
ATOM 6116 C CA . TYR B 1 295 ? 14.547 -22.406 -7.438 1 73.06 295 TYR B CA 1
ATOM 6117 C C . TYR B 1 295 ? 15.609 -22.938 -6.484 1 73.06 295 TYR B C 1
ATOM 6119 O O . TYR B 1 295 ? 16.797 -23.016 -6.844 1 73.06 295 TYR B O 1
ATOM 6127 N N . TRP B 1 296 ? 15.172 -23.281 -5.262 1 73.25 296 TRP B N 1
ATOM 6128 C CA . TRP B 1 296 ? 16.109 -23.828 -4.285 1 73.25 296 TRP B CA 1
ATOM 6129 C C . TRP B 1 296 ? 15.469 -24.969 -3.5 1 73.25 296 TRP B C 1
ATOM 6131 O O . TRP B 1 296 ? 14.281 -24.906 -3.168 1 73.25 296 TRP B O 1
ATOM 6141 N N . ASP B 1 297 ? 16.266 -25.938 -3.379 1 69.56 297 ASP B N 1
ATOM 6142 C CA . ASP B 1 297 ? 15.898 -26.969 -2.412 1 69.56 297 ASP B CA 1
ATOM 6143 C C . ASP B 1 297 ? 17.078 -27.312 -1.508 1 69.56 297 ASP B C 1
ATOM 6145 O O . ASP B 1 297 ? 18.172 -26.781 -1.678 1 69.56 297 ASP B O 1
ATOM 6149 N N . HIS B 1 298 ? 16.906 -28.172 -0.515 1 71.94 298 HIS B N 1
ATOM 6150 C CA . HIS B 1 298 ? 17.875 -28.406 0.56 1 71.94 298 HIS B CA 1
ATOM 6151 C C . HIS B 1 298 ? 19.141 -29.078 0.032 1 71.94 298 HIS B C 1
ATOM 6153 O O . HIS B 1 298 ? 20.156 -29.125 0.727 1 71.94 298 HIS B O 1
ATOM 6159 N N . THR B 1 299 ? 19.141 -29.594 -1.12 1 80.19 299 THR B N 1
ATOM 6160 C CA . THR B 1 299 ? 20.312 -30.266 -1.666 1 80.19 299 THR B CA 1
ATOM 6161 C C . THR B 1 299 ? 21.312 -29.25 -2.199 1 80.19 299 THR B C 1
ATOM 6163 O O . THR B 1 299 ? 22.484 -29.578 -2.387 1 80.19 299 THR B O 1
ATOM 6166 N N . PHE B 1 300 ? 20.859 -28.125 -2.418 1 85.75 300 PHE B N 1
ATOM 6167 C CA . PHE B 1 300 ? 21.719 -27.078 -2.98 1 85.75 300 PHE B CA 1
ATOM 6168 C C . PHE B 1 300 ? 22.219 -26.141 -1.889 1 85.75 300 PHE B C 1
ATOM 6170 O O . PHE B 1 300 ? 21.547 -25.953 -0.876 1 85.75 300 PHE B O 1
ATOM 6177 N N . PRO B 1 301 ? 23.406 -25.594 -2.068 1 86.38 301 PRO B N 1
ATOM 6178 C CA . PRO B 1 301 ? 23.844 -24.562 -1.129 1 86.38 301 PRO B CA 1
ATOM 6179 C C . PRO B 1 301 ? 22.922 -23.359 -1.108 1 86.38 301 PRO B C 1
ATOM 6181 O O . PRO B 1 301 ? 22.406 -22.953 -2.152 1 86.38 301 PRO B O 1
ATOM 6184 N N . ARG B 1 302 ? 22.688 -22.828 0.101 1 81.75 302 ARG B N 1
ATOM 6185 C CA . ARG B 1 302 ? 21.859 -21.625 0.226 1 81.75 302 ARG B CA 1
ATOM 6186 C C . ARG B 1 302 ? 22.562 -20.422 -0.4 1 81.75 302 ARG B C 1
ATOM 6188 O O . ARG B 1 302 ? 23.781 -20.266 -0.273 1 81.75 302 ARG B O 1
ATOM 6195 N N . LEU B 1 303 ? 21.734 -19.641 -1.047 1 85.12 303 LEU B N 1
ATOM 6196 C CA . LEU B 1 303 ? 22.297 -18.438 -1.651 1 85.12 303 LEU B CA 1
ATOM 6197 C C . LEU B 1 303 ? 22.906 -17.531 -0.589 1 85.12 303 LEU B C 1
ATOM 6199 O O . LEU B 1 303 ? 24.031 -17.047 -0.75 1 85.12 303 LEU B O 1
ATOM 6203 N N . LEU B 1 304 ? 22.172 -17.281 0.425 1 79.94 304 LEU B N 1
ATOM 6204 C CA . LEU B 1 304 ? 22.562 -16.422 1.541 1 79.94 304 LEU B CA 1
ATOM 6205 C C . LEU B 1 304 ? 21.984 -16.938 2.852 1 79.94 304 LEU B C 1
ATOM 6207 O O . LEU B 1 304 ? 20.766 -17.094 2.971 1 79.94 304 LEU B O 1
ATOM 6211 N N . THR B 1 305 ? 22.891 -17.219 3.756 1 71.06 305 THR B N 1
ATOM 6212 C CA . THR B 1 305 ? 22.422 -17.562 5.09 1 71.06 305 THR B CA 1
ATOM 6213 C C . THR B 1 305 ? 22.188 -16.312 5.926 1 71.06 305 THR B C 1
ATOM 6215 O O . THR B 1 305 ? 22.609 -15.219 5.551 1 71.06 305 THR B O 1
ATOM 6218 N N . CYS B 1 306 ? 21.484 -16.422 7.012 1 67.12 306 CYS B N 1
ATOM 6219 C CA . CYS B 1 306 ? 21.234 -15.305 7.914 1 67.12 306 CYS B CA 1
ATOM 6220 C C . CYS B 1 306 ? 22.547 -14.727 8.43 1 67.12 306 CYS B C 1
ATOM 6222 O O . CYS B 1 306 ? 22.719 -13.508 8.508 1 67.12 306 CYS B O 1
ATOM 6224 N N . GLU B 1 307 ? 23.422 -15.688 8.773 1 68.19 307 GLU B N 1
ATOM 6225 C CA . GLU B 1 307 ? 24.719 -15.266 9.281 1 68.19 307 GLU B CA 1
ATOM 6226 C C . GLU B 1 307 ? 25.5 -14.5 8.227 1 68.19 307 GLU B C 1
ATOM 6228 O O . GLU B 1 307 ? 26.094 -13.453 8.508 1 68.19 307 GLU B O 1
ATOM 6233 N N . GLN B 1 308 ? 25.484 -15.047 7.098 1 75.06 308 GLN B N 1
ATOM 6234 C CA . GLN B 1 308 ? 26.188 -14.391 5.996 1 75.06 308 GLN B CA 1
ATOM 6235 C C . GLN B 1 308 ? 25.594 -13.023 5.699 1 75.06 308 GLN B C 1
ATOM 6237 O O . GLN B 1 308 ? 26.312 -12.062 5.445 1 75.06 308 GLN B O 1
ATOM 6242 N N . THR B 1 309 ? 24.297 -12.906 5.715 1 75.25 309 THR B N 1
ATOM 6243 C CA . THR B 1 309 ? 23.594 -11.648 5.469 1 75.25 309 THR B CA 1
ATOM 6244 C C . THR B 1 309 ? 23.984 -10.602 6.512 1 75.25 309 THR B C 1
ATOM 6246 O O . THR B 1 309 ? 24.266 -9.445 6.168 1 75.25 309 THR B O 1
ATOM 6249 N N . ALA B 1 310 ? 23.953 -11.023 7.695 1 68.25 310 ALA B N 1
ATOM 6250 C CA . ALA B 1 310 ? 24.312 -10.117 8.781 1 68.25 310 ALA B CA 1
ATOM 6251 C C . ALA B 1 310 ? 25.75 -9.609 8.609 1 68.25 310 ALA B C 1
ATOM 6253 O O . ALA B 1 310 ? 26.016 -8.414 8.773 1 68.25 310 ALA B O 1
ATOM 6254 N N . GLN B 1 311 ? 26.609 -10.539 8.281 1 74.44 311 GLN B N 1
ATOM 6255 C CA . GLN B 1 311 ? 28.016 -10.172 8.102 1 74.44 311 GLN B CA 1
ATOM 6256 C C . GLN B 1 311 ? 28.172 -9.172 6.969 1 74.44 311 GLN B C 1
ATOM 6258 O O . GLN B 1 311 ? 28.891 -8.18 7.105 1 74.44 311 GLN B O 1
ATOM 6263 N N . VAL B 1 312 ? 27.5 -9.414 5.922 1 81.56 312 VAL B N 1
ATOM 6264 C CA . VAL B 1 312 ? 27.594 -8.531 4.762 1 81.56 312 VAL B CA 1
ATOM 6265 C C . VAL B 1 312 ? 27.016 -7.16 5.109 1 81.56 312 VAL B C 1
ATOM 6267 O O . VAL B 1 312 ? 27.625 -6.133 4.785 1 81.56 312 VAL B O 1
ATOM 6270 N N . LYS B 1 313 ? 25.906 -7.09 5.832 1 76.25 313 LYS B N 1
ATOM 6271 C CA . LYS B 1 313 ? 25.219 -5.84 6.145 1 76.25 313 LYS B CA 1
ATOM 6272 C C . LYS B 1 313 ? 26.047 -4.988 7.109 1 76.25 313 LYS B C 1
ATOM 6274 O O . LYS B 1 313 ? 26.031 -3.758 7.031 1 76.25 313 LYS B O 1
ATOM 6279 N N . VAL B 1 314 ? 26.703 -5.645 7.945 1 74.12 314 VAL B N 1
ATOM 6280 C CA . VAL B 1 314 ? 27.531 -4.922 8.906 1 74.12 314 VAL B CA 1
ATOM 6281 C C . VAL B 1 314 ? 28.734 -4.297 8.195 1 74.12 314 VAL B C 1
ATOM 6283 O O . VAL B 1 314 ? 29.062 -3.131 8.43 1 74.12 314 VAL B O 1
ATOM 6286 N N . LYS B 1 315 ? 29.312 -5.047 7.359 1 83.44 315 LYS B N 1
ATOM 6287 C CA . LYS B 1 315 ? 30.516 -4.582 6.66 1 83.44 315 LYS B CA 1
ATOM 6288 C C . LYS B 1 315 ? 30.156 -3.592 5.559 1 83.44 315 LYS B C 1
ATOM 6290 O O . LYS B 1 315 ? 30.906 -2.643 5.305 1 83.44 315 LYS B O 1
ATOM 6295 N N . TYR B 1 316 ? 29.047 -3.916 4.934 1 87.62 316 TYR B N 1
ATOM 6296 C CA . TYR B 1 316 ? 28.562 -3.086 3.832 1 87.62 316 TYR B CA 1
ATOM 6297 C C . TYR B 1 316 ? 27.141 -2.625 4.078 1 87.62 316 TYR B C 1
ATOM 6299 O O . TYR B 1 316 ? 26.188 -3.191 3.523 1 87.62 316 TYR B O 1
ATOM 6307 N N . PRO B 1 317 ? 26.875 -1.529 4.703 1 79.5 317 PRO B N 1
ATOM 6308 C CA . PRO B 1 317 ? 25.547 -1.116 5.176 1 79.5 317 PRO B CA 1
ATOM 6309 C C . PRO B 1 317 ? 24.578 -0.844 4.035 1 79.5 317 PRO B C 1
ATOM 6311 O O . PRO B 1 317 ? 23.359 -0.994 4.207 1 79.5 317 PRO B O 1
ATOM 6314 N N . ASN B 1 318 ? 25.125 -0.493 2.893 1 86.69 318 ASN B N 1
ATOM 6315 C CA . ASN B 1 318 ? 24.25 -0.173 1.777 1 86.69 318 ASN B CA 1
ATOM 6316 C C . ASN B 1 318 ? 23.938 -1.405 0.93 1 86.69 318 ASN B C 1
ATOM 6318 O O . ASN B 1 318 ? 23.156 -1.339 -0.011 1 86.69 318 ASN B O 1
ATOM 6322 N N . SER B 1 319 ? 24.594 -2.535 1.311 1 88.31 319 SER B N 1
ATOM 6323 C CA . SER B 1 319 ? 24.312 -3.762 0.572 1 88.31 319 SER B CA 1
ATOM 6324 C C . SER B 1 319 ? 22.938 -4.328 0.945 1 88.31 319 SER B C 1
ATOM 6326 O O . SER B 1 319 ? 22.438 -4.082 2.045 1 88.31 319 SER B O 1
ATOM 6328 N N . LEU B 1 320 ? 22.297 -4.961 -0.044 1 86.44 320 LEU B N 1
ATOM 6329 C CA . LEU B 1 320 ? 21.047 -5.688 0.176 1 86.44 320 LEU B CA 1
ATOM 6330 C C . LEU B 1 320 ? 20.016 -4.789 0.831 1 86.44 320 LEU B C 1
ATOM 6332 O O . LEU B 1 320 ? 19.422 -5.16 1.847 1 86.44 320 LEU B O 1
ATOM 6336 N N . LEU B 1 321 ? 19.844 -3.611 0.25 1 83.31 321 LEU B N 1
ATOM 6337 C CA . LEU B 1 321 ? 18.797 -2.703 0.709 1 83.31 321 LEU B CA 1
ATOM 6338 C C . LEU B 1 321 ? 17.422 -3.367 0.632 1 83.31 321 LEU B C 1
ATOM 6340 O O . LEU B 1 321 ? 16.562 -3.111 1.471 1 83.31 321 LEU B O 1
ATOM 6344 N N . SER B 1 322 ? 17.25 -4.156 -0.383 1 83.62 322 SER B N 1
ATOM 6345 C CA . SER B 1 322 ? 16.016 -4.902 -0.546 1 83.62 322 SER B CA 1
ATOM 6346 C C . SER B 1 322 ? 16.25 -6.258 -1.196 1 83.62 322 SER B C 1
ATOM 6348 O O . SER B 1 322 ? 17.156 -6.402 -2.025 1 83.62 322 SER B O 1
ATOM 6350 N N . VAL B 1 323 ? 15.469 -7.238 -0.801 1 82.25 323 VAL B N 1
ATOM 6351 C CA . VAL B 1 323 ? 15.5 -8.578 -1.391 1 82.25 323 VAL B CA 1
ATOM 6352 C C . VAL B 1 323 ? 14.109 -8.953 -1.897 1 82.25 323 VAL B C 1
ATOM 6354 O O . VAL B 1 323 ? 13.148 -9.008 -1.121 1 82.25 323 VAL B O 1
ATOM 6357 N N . PHE B 1 324 ? 14.047 -9.031 -3.205 1 83.94 324 PHE B N 1
ATOM 6358 C CA . PHE B 1 324 ? 12.828 -9.539 -3.818 1 83.94 324 PHE B CA 1
ATOM 6359 C C . PHE B 1 324 ? 12.891 -11.055 -3.982 1 83.94 324 PHE B C 1
ATOM 6361 O O . PHE B 1 324 ? 13.352 -11.555 -5.012 1 83.94 324 PHE B O 1
ATOM 6368 N N . ASP B 1 325 ? 12.43 -11.742 -3.002 1 77.94 325 ASP B N 1
ATOM 6369 C CA . ASP B 1 325 ? 12.398 -13.203 -3.105 1 77.94 325 ASP B CA 1
ATOM 6370 C C . ASP B 1 325 ? 11.102 -13.68 -3.746 1 77.94 325 ASP B C 1
ATOM 6372 O O . ASP B 1 325 ? 10.117 -13.945 -3.049 1 77.94 325 ASP B O 1
ATOM 6376 N N . ILE B 1 326 ? 11.078 -13.82 -4.965 1 77.06 326 ILE B N 1
ATOM 6377 C CA . ILE B 1 326 ? 9.852 -14.039 -5.723 1 77.06 326 ILE B CA 1
ATOM 6378 C C . ILE B 1 326 ? 9.562 -15.531 -5.828 1 77.06 326 ILE B C 1
ATOM 6380 O O . ILE B 1 326 ? 8.414 -15.945 -5.984 1 77.06 326 ILE B O 1
ATOM 6384 N N . THR B 1 327 ? 10.531 -16.438 -5.582 1 64.06 327 THR B N 1
ATOM 6385 C CA . THR B 1 327 ? 10.328 -17.875 -5.723 1 64.06 327 THR B CA 1
ATOM 6386 C C . THR B 1 327 ? 9.805 -18.484 -4.426 1 64.06 327 THR B C 1
ATOM 6388 O O . THR B 1 327 ? 10.234 -18.094 -3.336 1 64.06 327 THR B O 1
ATOM 6391 N N . TYR B 1 328 ? 8.547 -18.281 -3.955 1 52.59 328 TYR B N 1
ATOM 6392 C CA . TYR B 1 328 ? 7.977 -18.703 -2.682 1 52.59 328 TYR B CA 1
ATOM 6393 C C . TYR B 1 328 ? 8.047 -20.219 -2.525 1 52.59 328 TYR B C 1
ATOM 6395 O O . TYR B 1 328 ? 7.082 -20.922 -2.822 1 52.59 328 TYR B O 1
ATOM 6403 N N . ASP B 1 329 ? 9.172 -20.812 -2.807 1 45.75 329 ASP B N 1
ATOM 6404 C CA . ASP B 1 329 ? 9.133 -22.234 -2.457 1 45.75 329 ASP B CA 1
ATOM 6405 C C . ASP B 1 329 ? 9.328 -22.438 -0.956 1 45.75 329 ASP B C 1
ATOM 6407 O O . ASP B 1 329 ? 9.93 -21.594 -0.285 1 45.75 329 ASP B O 1
ATOM 6411 N N . ASN B 1 330 ? 8.32 -22.984 -0.395 1 42 330 ASN B N 1
ATOM 6412 C CA . ASN B 1 330 ? 8.312 -23.328 1.025 1 42 330 ASN B CA 1
ATOM 6413 C C . ASN B 1 330 ? 9.727 -23.344 1.602 1 42 330 ASN B C 1
ATOM 6415 O O . ASN B 1 330 ? 9.914 -23.188 2.811 1 42 330 ASN B O 1
ATOM 6419 N N . TYR B 1 331 ? 10.719 -23.562 0.726 1 40.78 331 TYR B N 1
ATOM 6420 C CA . TYR B 1 331 ? 12.07 -23.734 1.246 1 40.78 331 TYR B CA 1
ATOM 6421 C C . TYR B 1 331 ? 12.906 -22.484 1.018 1 40.78 331 TYR B C 1
ATOM 6423 O O . TYR B 1 331 ? 14.109 -22.469 1.268 1 40.78 331 TYR B O 1
ATOM 6431 N N . ARG B 1 332 ? 12.422 -21.359 1.53 1 46.16 332 ARG B N 1
ATOM 6432 C CA . ARG B 1 332 ? 12.812 -19.953 1.411 1 46.16 332 ARG B CA 1
ATOM 6433 C C . ARG B 1 332 ? 14.32 -19.828 1.249 1 46.16 332 ARG B C 1
ATOM 6435 O O . ARG B 1 332 ? 15.086 -20.25 2.115 1 46.16 332 ARG B O 1
ATOM 6442 N N . CYS B 1 333 ? 14.922 -19.922 0.005 1 37.84 333 CYS B N 1
ATOM 6443 C CA . CYS B 1 333 ? 16.312 -19.734 -0.356 1 37.84 333 CYS B CA 1
ATOM 6444 C C . CYS B 1 333 ? 16.969 -18.641 0.486 1 37.84 333 CYS B C 1
ATOM 6446 O O . CYS B 1 333 ? 18.172 -18.656 0.729 1 37.84 333 CYS B O 1
ATOM 6448 N N . THR B 1 334 ? 16.234 -17.531 0.748 1 41 334 THR B N 1
ATOM 6449 C CA . THR B 1 334 ? 16.797 -16.453 1.554 1 41 334 THR B CA 1
ATOM 6450 C C . THR B 1 334 ? 16.281 -16.516 2.984 1 41 334 THR B C 1
ATOM 6452 O O . THR B 1 334 ? 15.117 -16.875 3.209 1 41 334 THR B O 1
ATOM 6455 N N . PHE B 1 335 ? 17.094 -16.922 3.967 1 41.44 335 PHE B N 1
ATOM 6456 C CA . PHE B 1 335 ? 16.953 -17.312 5.363 1 41.44 335 PHE B CA 1
ATOM 6457 C C . PHE B 1 335 ? 16.078 -16.328 6.125 1 41.44 335 PHE B C 1
ATOM 6459 O O . PHE B 1 335 ? 15.773 -16.547 7.301 1 41.44 335 PHE B O 1
ATOM 6466 N N . PHE B 1 336 ? 15.82 -15.312 5.543 1 39.88 336 PHE B N 1
ATOM 6467 C CA . PHE B 1 336 ? 15.406 -14.336 6.539 1 39.88 336 PHE B CA 1
ATOM 6468 C C . PHE B 1 336 ? 14.133 -14.781 7.246 1 39.88 336 PHE B C 1
ATOM 6470 O O . PHE B 1 336 ? 13.758 -14.219 8.281 1 39.88 336 PHE B O 1
ATOM 6477 N N . TYR B 1 337 ? 13.664 -15.867 6.566 1 37.03 337 TYR B N 1
ATOM 6478 C CA . TYR B 1 337 ? 12.312 -16.156 7.047 1 37.03 337 TYR B CA 1
ATOM 6479 C C . TYR B 1 337 ? 12.352 -17.047 8.281 1 37.03 337 TYR B C 1
ATOM 6481 O O . TYR B 1 337 ? 11.312 -17.328 8.891 1 37.03 337 TYR B O 1
ATOM 6489 N N . ASP B 1 338 ? 13.508 -17.656 8.422 1 34.03 338 ASP B N 1
ATOM 6490 C CA . ASP B 1 338 ? 13.43 -18.609 9.523 1 34.03 338 ASP B CA 1
ATOM 6491 C C . ASP B 1 338 ? 13.258 -17.891 10.867 1 34.03 338 ASP B C 1
ATOM 6493 O O . ASP B 1 338 ? 13.211 -18.531 11.914 1 34.03 338 ASP B O 1
ATOM 6497 N N . ASP B 1 339 ? 13.766 -16.672 10.93 1 31.84 339 ASP B N 1
ATOM 6498 C CA . ASP B 1 339 ? 13.594 -16.016 12.219 1 31.84 339 ASP B CA 1
ATOM 6499 C C . ASP B 1 339 ? 12.156 -15.531 12.406 1 31.84 339 ASP B C 1
ATOM 6501 O O . ASP B 1 339 ? 11.625 -14.812 11.555 1 31.84 339 ASP B O 1
ATOM 6505 N N . PRO B 1 340 ? 11.406 -16.141 13.227 1 30.73 340 PRO B N 1
ATOM 6506 C CA . PRO B 1 340 ? 10 -15.883 13.531 1 30.73 340 PRO B CA 1
ATOM 6507 C C . PRO B 1 340 ? 9.672 -14.391 13.641 1 30.73 340 PRO B C 1
ATOM 6509 O O . PRO B 1 340 ? 8.508 -14.016 13.742 1 30.73 340 PRO B O 1
ATOM 6512 N N . LEU B 1 341 ? 10.641 -13.617 14.047 1 30.34 341 LEU B N 1
ATOM 6513 C CA . LEU B 1 341 ? 10.422 -12.203 14.328 1 30.34 341 LEU B CA 1
ATOM 6514 C C . LEU B 1 341 ? 10.094 -11.438 13.055 1 30.34 341 LEU B C 1
ATOM 6516 O O . LEU B 1 341 ? 9.867 -10.227 13.086 1 30.34 341 LEU B O 1
ATOM 6520 N N . VAL B 1 342 ? 10.516 -12.031 11.977 1 33 342 VAL B N 1
ATOM 6521 C CA . VAL B 1 342 ? 10.227 -11.281 10.758 1 33 342 VAL B CA 1
ATOM 6522 C C . VAL B 1 342 ? 8.719 -11.141 10.578 1 33 342 VAL B C 1
ATOM 6524 O O . VAL B 1 342 ? 8.07 -12.016 10 1 33 342 VAL B O 1
ATOM 6527 N N . ASN B 1 343 ? 8.031 -11.312 11.578 1 29.41 343 ASN B N 1
ATOM 6528 C CA . ASN B 1 343 ? 6.578 -11.445 11.648 1 29.41 343 ASN B CA 1
ATOM 6529 C C . ASN B 1 343 ? 5.883 -10.602 10.586 1 29.41 343 ASN B C 1
ATOM 6531 O O . ASN B 1 343 ? 6.52 -9.781 9.93 1 29.41 343 ASN B O 1
ATOM 6535 N N . ASP B 1 344 ? 4.715 -10 11.062 1 28.77 344 ASP B N 1
ATOM 6536 C CA . ASP B 1 344 ? 3.488 -9.547 10.406 1 28.77 344 ASP B CA 1
ATOM 6537 C C . ASP B 1 344 ? 3.77 -8.375 9.469 1 28.77 344 ASP B C 1
ATOM 6539 O O . ASP B 1 344 ? 4.098 -7.273 9.922 1 28.77 344 ASP B O 1
ATOM 6543 N N . ILE B 1 345 ? 4.332 -8.719 8.469 1 29.89 345 ILE B N 1
ATOM 6544 C CA . ILE B 1 345 ? 4.691 -7.762 7.43 1 29.89 345 ILE B CA 1
ATOM 6545 C C . ILE B 1 345 ? 3.535 -6.793 7.195 1 29.89 345 ILE B C 1
ATOM 6547 O O . ILE B 1 345 ? 3.668 -5.832 6.434 1 29.89 345 ILE B O 1
ATOM 6551 N N . SER B 1 346 ? 2.432 -7.449 7.227 1 29.84 346 SER B N 1
ATOM 6552 C CA . SER B 1 346 ? 1.462 -6.395 6.961 1 29.84 346 SER B CA 1
ATOM 6553 C C . SER B 1 346 ? 1.74 -5.16 7.816 1 29.84 346 SER B C 1
ATOM 6555 O O . SER B 1 346 ? 1.008 -4.172 7.746 1 29.84 346 SER B O 1
ATOM 6557 N N . SER B 1 347 ? 2.348 -5.41 9.047 1 29.31 347 SER B N 1
ATOM 6558 C CA . SER B 1 347 ? 2.832 -4.422 10.008 1 29.31 347 SER B CA 1
ATOM 6559 C C . SER B 1 347 ? 4.09 -3.725 9.492 1 29.31 347 SER B C 1
ATOM 6561 O O . SER B 1 347 ? 4.809 -4.27 8.648 1 29.31 347 SER B O 1
ATOM 6563 N N . ASN B 1 348 ? 4.344 -2.564 9.859 1 28.23 348 ASN B N 1
ATOM 6564 C CA . ASN B 1 348 ? 5.555 -1.791 9.594 1 28.23 348 ASN B CA 1
ATOM 6565 C C . ASN B 1 348 ? 6.809 -2.645 9.742 1 28.23 348 ASN B C 1
ATOM 6567 O O . ASN B 1 348 ? 6.789 -3.682 10.406 1 28.23 348 ASN B O 1
ATOM 6571 N N . ILE B 1 349 ? 7.871 -2.373 9.031 1 29.06 349 ILE B N 1
ATOM 6572 C CA . ILE B 1 349 ? 9.273 -2.777 9.031 1 29.06 349 ILE B CA 1
ATOM 6573 C C . ILE B 1 349 ? 9.703 -3.148 10.453 1 29.06 349 ILE B C 1
ATOM 6575 O O . ILE B 1 349 ? 9.914 -2.271 11.289 1 29.06 349 ILE B O 1
ATOM 6579 N N . GLY B 1 350 ? 9.055 -4.035 11.133 1 29.33 350 GLY B N 1
ATOM 6580 C CA . GLY B 1 350 ? 9.531 -4.398 12.453 1 29.33 350 GLY B CA 1
ATOM 6581 C C . GLY B 1 350 ? 10.969 -4.895 12.461 1 29.33 350 GLY B C 1
ATOM 6582 O O . GLY B 1 350 ? 11.43 -5.469 11.469 1 29.33 350 GLY B O 1
ATOM 6583 N N . MET B 1 351 ? 11.711 -4.203 13.289 1 27.97 351 MET B N 1
ATOM 6584 C CA . MET B 1 351 ? 13.086 -4.488 13.68 1 27.97 351 MET B CA 1
ATOM 6585 C C . MET B 1 351 ? 13.211 -5.906 14.227 1 27.97 351 MET B C 1
ATOM 6587 O O . MET B 1 351 ? 12.414 -6.324 15.07 1 27.97 351 MET B O 1
ATOM 6591 N N . LEU B 1 352 ? 13.883 -6.801 13.531 1 29.17 352 LEU B N 1
ATOM 6592 C CA . LEU B 1 352 ? 14.383 -8.094 13.984 1 29.17 352 LEU B CA 1
ATOM 6593 C C . LEU B 1 352 ? 15.062 -7.969 15.344 1 29.17 352 LEU B C 1
ATOM 6595 O O . LEU B 1 352 ? 16.109 -7.328 15.461 1 29.17 352 LEU B O 1
ATOM 6599 N N . ASP B 1 353 ? 14.367 -7.711 16.5 1 27.44 353 ASP B N 1
ATOM 6600 C CA . ASP B 1 353 ? 15.141 -7.914 17.703 1 27.44 353 ASP B CA 1
ATOM 6601 C C . ASP B 1 353 ? 15.469 -9.391 17.922 1 27.44 353 ASP B C 1
ATOM 6603 O O . ASP B 1 353 ? 14.727 -10.266 17.469 1 27.44 353 ASP B O 1
ATOM 6607 N N . LYS B 1 354 ? 16.703 -9.812 18.375 1 25.25 354 LYS B N 1
ATOM 6608 C CA . LYS B 1 354 ? 17.375 -11.031 18.812 1 25.25 354 LYS B CA 1
ATOM 6609 C C . LYS B 1 354 ? 16.406 -11.984 19.516 1 25.25 354 LYS B C 1
ATOM 6611 O O . LYS B 1 354 ? 16.484 -13.195 19.312 1 25.25 354 LYS B O 1
ATOM 6616 N N . GLU B 1 355 ? 15.773 -11.773 20.688 1 26.31 355 GLU B N 1
ATOM 6617 C CA . GLU B 1 355 ? 15.281 -12.734 21.656 1 26.31 355 GLU B CA 1
ATOM 6618 C C . GLU B 1 355 ? 14.016 -13.43 21.172 1 26.31 355 GLU B C 1
ATOM 6620 O O . GLU B 1 355 ? 13.602 -14.445 21.734 1 26.31 355 GLU B O 1
ATOM 6625 N N . LYS B 1 356 ? 13.07 -12.891 20.5 1 29.64 356 LYS B N 1
ATOM 6626 C C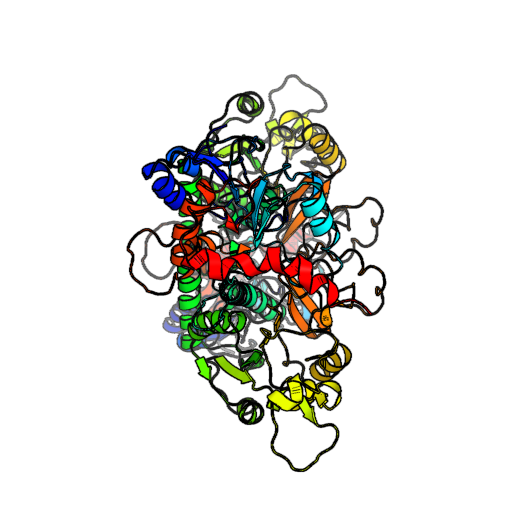A . LYS B 1 356 ? 11.844 -13.688 20.422 1 29.64 356 LYS B CA 1
ATOM 6627 C C . LYS B 1 356 ? 11.883 -14.633 19.219 1 29.64 356 LYS B C 1
ATOM 6629 O O . LYS B 1 356 ? 11.531 -14.25 18.109 1 29.64 356 LYS B O 1
ATOM 6634 N N . GLU B 1 357 ? 12.695 -15.664 19.062 1 26.88 357 GLU B N 1
ATOM 6635 C CA . GLU B 1 357 ? 12.961 -16.859 18.266 1 26.88 357 GLU B CA 1
ATOM 6636 C C . GLU B 1 357 ? 11.695 -17.672 18.062 1 26.88 357 GLU B C 1
ATOM 6638 O O . GLU B 1 357 ? 11.453 -18.203 16.969 1 26.88 357 GLU B O 1
ATOM 6643 N N . GLU B 1 358 ? 10.977 -18.094 19.125 1 25.69 358 GLU B N 1
ATOM 6644 C CA . GLU B 1 358 ? 10.062 -19.234 19.156 1 25.69 358 GLU B CA 1
ATOM 6645 C C . GLU B 1 358 ? 8.766 -18.906 18.406 1 25.69 358 GLU B C 1
ATOM 6647 O O . GLU B 1 358 ? 8.039 -19.828 18.016 1 25.69 358 GLU B O 1
ATOM 6652 N N . ARG B 1 359 ? 8.312 -17.75 18.547 1 28.09 359 ARG B N 1
ATOM 6653 C CA . ARG B 1 359 ? 6.906 -17.594 18.188 1 28.09 359 ARG B CA 1
ATOM 6654 C C . ARG B 1 359 ? 6.738 -17.531 16.672 1 28.09 359 ARG B C 1
ATOM 6656 O O . ARG B 1 359 ? 5.637 -17.281 16.172 1 28.09 359 ARG B O 1
ATOM 6663 N N . VAL B 1 360 ? 7.664 -17.859 15.867 1 29.41 360 VAL B N 1
ATOM 6664 C CA . VAL B 1 360 ? 7.762 -17.875 14.414 1 29.41 360 VAL B CA 1
ATOM 6665 C C . VAL B 1 360 ? 6.793 -18.906 13.836 1 29.41 360 VAL B C 1
ATOM 6667 O O . VAL B 1 360 ? 6.637 -19 12.617 1 29.41 360 VAL B O 1
ATOM 6670 N N . LYS B 1 361 ? 6.223 -19.719 14.57 1 27.09 361 LYS B N 1
ATOM 6671 C CA . LYS B 1 361 ? 5.602 -20.859 13.922 1 27.09 361 LYS B CA 1
ATOM 6672 C C . LYS B 1 361 ? 4.406 -20.438 13.078 1 27.09 361 LYS B C 1
ATOM 6674 O O . LYS B 1 361 ? 4.047 -21.125 12.109 1 27.09 361 LYS B O 1
ATOM 6679 N N . ASN B 1 362 ? 3.654 -19.547 13.555 1 25.75 362 ASN B N 1
ATOM 6680 C CA . ASN B 1 362 ? 2.369 -19.5 12.859 1 25.75 362 ASN B CA 1
ATOM 6681 C C . ASN B 1 362 ? 2.373 -18.453 11.75 1 25.75 362 ASN B C 1
ATOM 6683 O O . ASN B 1 362 ? 1.675 -17.453 11.836 1 25.75 362 ASN B O 1
ATOM 6687 N N . LEU B 1 363 ? 3.447 -18.281 11.078 1 28.72 363 LEU B N 1
ATOM 6688 C CA . LEU B 1 363 ? 3.785 -17.328 10.031 1 28.72 363 LEU B CA 1
ATOM 6689 C C . LEU B 1 363 ? 3.016 -17.641 8.75 1 28.72 363 LEU B C 1
ATOM 6691 O O . LEU B 1 363 ? 3.221 -16.984 7.723 1 28.72 363 LEU B O 1
ATOM 6695 N N . SER B 1 364 ? 2.461 -18.656 8.664 1 28.73 364 SER B N 1
ATOM 6696 C CA . SER B 1 364 ? 1.821 -19.094 7.426 1 28.73 364 SER B CA 1
ATOM 6697 C C . SER B 1 364 ? 0.95 -17.984 6.844 1 28.73 364 SER B C 1
ATOM 6699 O O . SER B 1 364 ? 0.71 -17.938 5.633 1 28.73 364 SER B O 1
ATOM 6701 N N . HIS B 1 365 ? 0.609 -17.109 7.773 1 30.95 365 HIS B N 1
ATOM 6702 C CA . HIS B 1 365 ? -0.41 -16.172 7.297 1 30.95 365 HIS B CA 1
ATOM 6703 C C . HIS B 1 365 ? 0.223 -14.938 6.664 1 30.95 365 HIS B C 1
ATOM 6705 O O . HIS B 1 365 ? -0.485 -14.023 6.234 1 30.95 365 HIS B O 1
ATOM 6711 N N . LEU B 1 366 ? 1.589 -14.852 6.574 1 32.38 366 LEU B N 1
ATOM 6712 C CA . LEU B 1 366 ? 2.402 -13.742 6.094 1 32.38 366 LEU B CA 1
ATOM 6713 C C . LEU B 1 366 ? 2.479 -13.742 4.574 1 32.38 366 LEU B C 1
ATOM 6715 O O . LEU B 1 366 ? 3.443 -13.234 3.994 1 32.38 366 LEU B O 1
ATOM 6719 N N . LEU B 1 367 ? 1.868 -14.328 3.84 1 32.59 367 LEU B N 1
ATOM 6720 C CA . LEU B 1 367 ? 1.862 -14.359 2.381 1 32.59 367 LEU B CA 1
ATOM 6721 C C . LEU B 1 367 ? 1.648 -12.969 1.806 1 32.59 367 LEU B C 1
ATOM 6723 O O . LEU B 1 367 ? 0.763 -12.234 2.254 1 32.59 367 LEU B O 1
ATOM 6727 N N . ASN B 1 368 ? 2.58 -12.398 0.943 1 38.34 368 ASN B N 1
ATOM 6728 C CA . ASN B 1 368 ? 2.654 -11.234 0.066 1 38.34 368 ASN B CA 1
ATOM 6729 C C . ASN B 1 368 ? 2.98 -9.961 0.847 1 38.34 368 ASN B C 1
ATOM 6731 O O . ASN B 1 368 ? 2.326 -8.938 0.67 1 38.34 368 ASN B O 1
ATOM 6735 N N . LYS B 1 369 ? 3.871 -10.367 1.873 1 45.16 369 LYS B N 1
ATOM 6736 C CA . LYS B 1 369 ? 4.113 -9.242 2.775 1 45.16 369 LYS B CA 1
ATOM 6737 C C . LYS B 1 369 ? 5.523 -8.688 2.596 1 45.16 369 LYS B C 1
ATOM 6739 O O . LYS B 1 369 ? 6.445 -9.43 2.246 1 45.16 369 LYS B O 1
ATOM 6744 N N . LEU B 1 370 ? 5.652 -7.426 2.33 1 38.25 370 LEU B N 1
ATOM 6745 C CA . LEU B 1 370 ? 6.887 -6.652 2.445 1 38.25 370 LEU B CA 1
ATOM 6746 C C . LEU B 1 370 ? 7.352 -6.586 3.896 1 38.25 370 LEU B C 1
ATOM 6748 O O . LEU B 1 370 ? 6.586 -6.188 4.781 1 38.25 370 LEU B O 1
ATOM 6752 N N . VAL B 1 371 ? 8.469 -7.484 4.199 1 42.38 371 VAL B N 1
ATOM 6753 C CA . VAL B 1 371 ? 8.969 -7.5 5.57 1 42.38 371 VAL B CA 1
ATOM 6754 C C . VAL B 1 371 ? 10.297 -6.746 5.641 1 42.38 371 VAL B C 1
ATOM 6756 O O . VAL B 1 371 ? 11.117 -6.836 4.723 1 42.38 371 VAL B O 1
ATOM 6759 N N . CYS B 1 372 ? 10.32 -5.699 6.457 1 39.12 372 CYS B N 1
ATOM 6760 C CA . CYS B 1 372 ? 11.586 -5.027 6.699 1 39.12 372 CYS B CA 1
ATOM 6761 C C . CYS B 1 372 ? 12.352 -5.695 7.836 1 39.12 372 CYS B C 1
ATOM 6763 O O . CYS B 1 372 ? 11.805 -5.91 8.914 1 39.12 372 CYS B O 1
ATOM 6765 N N . CYS B 1 373 ? 13.469 -6.363 7.449 1 38.44 373 CYS B N 1
ATOM 6766 C CA . CYS B 1 373 ? 14.367 -6.953 8.438 1 38.44 373 CYS B CA 1
ATOM 6767 C C . CYS B 1 373 ? 15.469 -5.977 8.82 1 38.44 373 CYS B C 1
ATOM 6769 O O . CYS B 1 373 ? 16 -5.27 7.965 1 38.44 373 CYS B O 1
ATOM 6771 N N . VAL B 1 374 ? 15.383 -5.477 10.133 1 37.38 374 VAL B N 1
ATOM 6772 C CA . VAL B 1 374 ? 16.422 -4.559 10.57 1 37.38 374 VAL B CA 1
ATOM 6773 C C . VAL B 1 374 ? 17.594 -5.344 11.172 1 37.38 374 VAL B C 1
ATOM 6775 O O . VAL B 1 374 ? 17.391 -6.191 12.047 1 37.38 374 VAL B O 1
ATOM 6778 N N . VAL B 1 375 ? 18.625 -5.449 10.523 1 30.66 375 VAL B N 1
ATOM 6779 C CA . VAL B 1 375 ? 19.875 -6 11.031 1 30.66 375 VAL B CA 1
ATOM 6780 C C . VAL B 1 375 ? 20.812 -4.863 11.453 1 30.66 375 VAL B C 1
ATOM 6782 O O . VAL B 1 375 ? 21.266 -4.086 10.617 1 30.66 375 VAL B O 1
ATOM 6785 N N . ASP B 1 376 ? 21.188 -4.867 12.719 1 34.59 376 ASP B N 1
ATOM 6786 C CA . ASP B 1 376 ? 22.078 -3.881 13.32 1 34.59 376 ASP B CA 1
ATOM 6787 C C . ASP B 1 376 ? 21.734 -2.467 12.859 1 34.59 376 ASP B C 1
ATOM 6789 O O . ASP B 1 376 ? 22.609 -1.707 12.445 1 34.59 376 ASP B O 1
ATOM 6793 N N . GLY B 1 377 ? 20.438 -2.186 12.836 1 40.28 377 GLY B N 1
ATOM 6794 C CA . GLY B 1 377 ? 20 -0.836 12.516 1 40.28 377 GLY B CA 1
ATOM 6795 C C . GLY B 1 377 ? 19.812 -0.599 11.031 1 40.28 377 GLY B C 1
ATOM 6796 O O . GLY B 1 377 ? 19.281 0.434 10.625 1 40.28 377 GLY B O 1
ATOM 6797 N N . ASN B 1 378 ? 20.375 -1.646 10.273 1 44.97 378 ASN B N 1
ATOM 6798 C CA . ASN B 1 378 ? 20.25 -1.51 8.828 1 44.97 378 ASN B CA 1
ATOM 6799 C C . ASN B 1 378 ? 19.125 -2.369 8.273 1 44.97 378 ASN B C 1
ATOM 6801 O O . ASN B 1 378 ? 19.109 -3.586 8.469 1 44.97 378 ASN B O 1
ATOM 6805 N N . GLY B 1 379 ? 18.141 -1.791 7.844 1 47.06 379 GLY B N 1
ATOM 6806 C CA . GLY B 1 379 ? 16.938 -2.5 7.449 1 47.06 379 GLY B CA 1
ATOM 6807 C C . GLY B 1 379 ? 17.047 -3.131 6.074 1 47.06 379 GLY B C 1
ATOM 6808 O O . GLY B 1 379 ? 17.766 -2.625 5.203 1 47.06 379 GLY B O 1
ATOM 6809 N N . ILE B 1 380 ? 16.766 -4.43 5.996 1 50.5 380 ILE B N 1
ATOM 6810 C CA . ILE B 1 380 ? 16.594 -5.125 4.727 1 50.5 380 ILE B CA 1
ATOM 6811 C C . ILE B 1 380 ? 15.109 -5.34 4.445 1 50.5 380 ILE B C 1
ATOM 6813 O O . ILE B 1 380 ? 14.375 -5.832 5.309 1 50.5 380 ILE B O 1
ATOM 6817 N N . LEU B 1 381 ? 14.688 -4.777 3.365 1 51.69 381 LEU B N 1
ATOM 6818 C CA . LEU B 1 381 ? 13.305 -5.027 2.967 1 51.69 381 LEU B CA 1
ATOM 6819 C C . LEU B 1 381 ? 13.195 -6.328 2.18 1 51.69 381 LEU B C 1
ATOM 6821 O O . LEU B 1 381 ? 13.914 -6.531 1.199 1 51.69 381 LEU B O 1
ATOM 6825 N N . VAL B 1 382 ? 12.43 -7.234 2.762 1 53.84 382 VAL B N 1
ATOM 6826 C CA . VAL B 1 382 ? 12.273 -8.523 2.088 1 53.84 382 VAL B CA 1
ATOM 6827 C C . VAL B 1 382 ? 10.836 -8.688 1.615 1 53.84 382 VAL B C 1
ATOM 6829 O O . VAL B 1 382 ? 9.891 -8.492 2.387 1 53.84 382 VAL B O 1
ATOM 6832 N N . LEU B 1 383 ? 10.672 -8.773 0.392 1 55 383 LEU B N 1
ATOM 6833 C CA . LEU B 1 383 ? 9.383 -9.148 -0.187 1 55 383 LEU B CA 1
ATOM 6834 C C . LEU B 1 383 ? 9.25 -10.664 -0.276 1 55 383 LEU B C 1
ATOM 6836 O O . LEU B 1 383 ? 10.07 -11.328 -0.905 1 55 383 LEU B O 1
ATOM 6840 N N . GLY B 1 384 ? 8.492 -11.242 0.675 1 49.34 384 GLY B N 1
ATOM 6841 C CA . GLY B 1 384 ? 8.156 -12.648 0.568 1 49.34 384 GLY B CA 1
ATOM 6842 C C . GLY B 1 384 ? 6.742 -12.891 0.065 1 49.34 384 GLY B C 1
ATOM 6843 O O . GLY B 1 384 ? 5.785 -12.328 0.595 1 49.34 384 GLY B O 1
ATOM 6844 N N . VAL B 1 385 ? 6.414 -13.203 -1.155 1 50.56 385 VAL B N 1
ATOM 6845 C CA . VAL B 1 385 ? 5.039 -13.195 -1.642 1 50.56 385 VAL B CA 1
ATOM 6846 C C . VAL B 1 385 ? 4.605 -14.617 -1.995 1 50.56 385 VAL B C 1
ATOM 6848 O O . VAL B 1 385 ? 5.293 -15.312 -2.744 1 50.56 385 VAL B O 1
ATOM 6851 N N . ASP B 1 386 ? 3.695 -15.102 -1.073 1 44.72 386 ASP B N 1
ATOM 6852 C CA . ASP B 1 386 ? 2.908 -16.25 -1.512 1 44.72 386 ASP B CA 1
ATOM 6853 C C . ASP B 1 386 ? 1.784 -15.82 -2.451 1 44.72 386 ASP B C 1
ATOM 6855 O O . ASP B 1 386 ? 1.204 -14.742 -2.279 1 44.72 386 ASP B O 1
ATOM 6859 N N . ALA B 1 387 ? 1.823 -16.078 -3.695 1 51.53 387 ALA B N 1
ATOM 6860 C CA . ALA B 1 387 ? 0.731 -15.977 -4.66 1 51.53 387 ALA B CA 1
ATOM 6861 C C . ALA B 1 387 ? 0.824 -14.688 -5.469 1 51.53 387 ALA B C 1
ATOM 6863 O O . ALA B 1 387 ? -0.197 -14.086 -5.809 1 51.53 387 ALA B O 1
ATOM 6864 N N . LEU B 1 388 ? 1.997 -14.188 -5.633 1 51.72 388 LEU B N 1
ATOM 6865 C CA . LEU B 1 388 ? 2.252 -12.953 -6.367 1 51.72 388 LEU B CA 1
ATOM 6866 C C . LEU B 1 388 ? 1.493 -12.938 -7.691 1 51.72 388 LEU B C 1
ATOM 6868 O O . LEU B 1 388 ? 0.9 -11.922 -8.062 1 51.72 388 LEU B O 1
ATOM 6872 N N . PRO B 1 389 ? 1.352 -14.078 -8.273 1 46.38 389 PRO B N 1
ATOM 6873 C CA . PRO B 1 389 ? 0.645 -14.016 -9.555 1 46.38 389 PRO B CA 1
ATOM 6874 C C . PRO B 1 389 ? -0.814 -13.594 -9.406 1 46.38 389 PRO B C 1
ATOM 6876 O O . PRO B 1 389 ? -1.395 -13.023 -10.336 1 46.38 389 PRO B O 1
ATOM 6879 N N . ALA B 1 390 ? -1.291 -13.867 -8.203 1 50.47 390 ALA B N 1
ATOM 6880 C CA . ALA B 1 390 ? -2.709 -13.602 -7.98 1 50.47 390 ALA B CA 1
ATOM 6881 C C . ALA B 1 390 ? -2.967 -12.109 -7.805 1 50.47 390 ALA B C 1
ATOM 6883 O O . ALA B 1 390 ? -4.117 -11.664 -7.84 1 50.47 390 ALA B O 1
ATOM 6884 N N . GLU B 1 391 ? -1.888 -11.461 -7.824 1 56.59 391 GLU B N 1
ATOM 6885 C CA . GLU B 1 391 ? -2.043 -10.031 -7.594 1 56.59 391 GLU B CA 1
ATOM 6886 C C . GLU B 1 391 ? -2.338 -9.289 -8.891 1 56.59 391 GLU B C 1
ATOM 6888 O O . GLU B 1 391 ? -2.76 -8.133 -8.875 1 56.59 391 GLU B O 1
ATOM 6893 N N . LEU B 1 392 ? -2.102 -9.922 -10.039 1 50.47 392 LEU B N 1
ATOM 6894 C CA . LEU B 1 392 ? -2.488 -9.383 -11.336 1 50.47 392 LEU B CA 1
ATOM 6895 C C . LEU B 1 392 ? -3.502 -10.297 -12.023 1 50.47 392 LEU B C 1
ATOM 6897 O O . LEU B 1 392 ? -3.213 -10.875 -13.07 1 50.47 392 LEU B O 1
ATOM 6901 N N . PRO B 1 393 ? -4.66 -10.297 -11.344 1 45.66 393 PRO B N 1
ATOM 6902 C CA . PRO B 1 393 ? -5.59 -11.359 -11.719 1 45.66 393 PRO B CA 1
ATOM 6903 C C . PRO B 1 393 ? -6.148 -11.188 -13.133 1 45.66 393 PRO B C 1
ATOM 6905 O O . PRO B 1 393 ? -6.5 -12.18 -13.781 1 45.66 393 PRO B O 1
ATOM 6908 N N . ARG B 1 394 ? -6.301 -9.945 -13.5 1 45.97 394 ARG B N 1
ATOM 6909 C CA . ARG B 1 394 ? -6.898 -9.75 -14.82 1 45.97 394 ARG B CA 1
ATOM 6910 C C . ARG B 1 394 ? -5.93 -10.164 -15.922 1 45.97 394 ARG B C 1
ATOM 6912 O O . ARG B 1 394 ? -6.352 -10.648 -16.969 1 45.97 394 ARG B O 1
ATOM 6919 N N . GLU B 1 395 ? -4.652 -9.805 -15.625 1 45.06 395 GLU B N 1
ATOM 6920 C CA . GLU B 1 395 ? -3.631 -10.133 -16.609 1 45.06 395 GLU B CA 1
ATOM 6921 C C . GLU B 1 395 ? -3.344 -11.633 -16.625 1 45.06 395 GLU B C 1
ATOM 6923 O O . GLU B 1 395 ? -2.988 -12.188 -17.672 1 45.06 395 GLU B O 1
ATOM 6928 N N . VAL B 1 396 ? -3.418 -12.039 -15.328 1 39.59 396 VAL B N 1
ATOM 6929 C CA . VAL B 1 396 ? -3.199 -13.484 -15.312 1 39.59 396 VAL B CA 1
ATOM 6930 C C . VAL B 1 396 ? -4.266 -14.18 -16.156 1 39.59 396 VAL B C 1
ATOM 6932 O O . VAL B 1 396 ? -4.016 -15.242 -16.734 1 39.59 396 VAL B O 1
ATOM 6935 N N . ARG B 1 397 ? -5.488 -13.352 -16.219 1 39.62 397 ARG B N 1
ATOM 6936 C CA . ARG B 1 397 ? -6.559 -13.82 -17.078 1 39.62 397 ARG B CA 1
ATOM 6937 C C . ARG B 1 397 ? -6.035 -14.109 -18.484 1 39.62 397 ARG B C 1
ATOM 6939 O O . ARG B 1 397 ? -6.41 -15.109 -19.094 1 39.62 397 ARG B O 1
ATOM 6946 N N . ALA B 1 398 ? -5.582 -12.68 -18.922 1 32.69 398 ALA B N 1
ATOM 6947 C CA . ALA B 1 398 ? -5.25 -12.797 -20.344 1 32.69 398 ALA B CA 1
ATOM 6948 C C . ALA B 1 398 ? -4.285 -13.953 -20.594 1 32.69 398 ALA B C 1
ATOM 6950 O O . ALA B 1 398 ? -4.129 -14.406 -21.719 1 32.69 398 ALA B O 1
ATOM 6951 N N . CYS B 1 399 ? -3.604 -14.141 -19.5 1 30.02 399 CYS B N 1
ATOM 6952 C CA . CYS B 1 399 ? -2.729 -15.258 -19.844 1 30.02 399 CYS B CA 1
ATOM 6953 C C . CYS B 1 399 ? -3.537 -16.531 -20.109 1 30.02 399 CYS B C 1
ATOM 6955 O O . CYS B 1 399 ? -3.066 -17.438 -20.797 1 30.02 399 CYS B O 1
ATOM 6957 N N . PHE B 1 400 ? -4.711 -16.609 -19.328 1 26.42 400 PHE B N 1
ATOM 6958 C CA . PHE B 1 400 ? -5.492 -17.734 -19.812 1 26.42 400 PHE B CA 1
ATOM 6959 C C . PHE B 1 400 ? -6.129 -17.422 -21.156 1 26.42 400 PHE B C 1
ATOM 6961 O O . PHE B 1 400 ? -6.203 -18.281 -22.047 1 26.42 400 PHE B O 1
ATOM 6968 N N . PHE B 1 401 ? -7.336 -16.453 -21.203 1 25.88 401 PHE B N 1
ATOM 6969 C CA . PHE B 1 401 ? -8.141 -16.328 -22.406 1 25.88 401 PHE B CA 1
ATOM 6970 C C . PHE B 1 401 ? -7.664 -15.141 -23.25 1 25.88 401 PHE B C 1
ATOM 6972 O O . PHE B 1 401 ? -7.695 -14 -22.797 1 25.88 401 PHE B O 1
ATOM 6979 N N . LEU B 1 402 ? -6.816 -15.227 -24.266 1 26.06 402 LEU B N 1
ATOM 6980 C CA . LEU B 1 402 ? -6.531 -14.367 -25.406 1 26.06 402 LEU B CA 1
ATOM 6981 C C . LEU B 1 402 ? -7.805 -14.07 -26.203 1 26.06 402 LEU B C 1
ATOM 6983 O O . LEU B 1 402 ? -8.055 -14.68 -27.234 1 26.06 402 LEU B O 1
ATOM 6987 N N . PHE B 1 403 ? -9.055 -14.078 -25.969 1 24.69 403 PHE B N 1
ATOM 6988 C CA . PHE B 1 403 ? -9.703 -13.898 -27.266 1 24.69 403 PHE B CA 1
ATOM 6989 C C . PHE B 1 403 ? -9.273 -12.594 -27.906 1 24.69 403 PHE B C 1
ATOM 6991 O O . PHE B 1 403 ? -8.992 -12.555 -29.109 1 24.69 403 PHE B O 1
ATOM 6998 N N . TYR B 1 404 ? -10.039 -11.422 -27.797 1 23.44 404 TYR B N 1
ATOM 6999 C CA . TYR B 1 404 ? -10.023 -10.484 -28.922 1 23.44 404 TYR B CA 1
ATOM 7000 C C . TYR B 1 404 ? -8.602 -10.031 -29.219 1 23.44 404 TYR B C 1
ATOM 7002 O O . TYR B 1 404 ? -7.723 -10.094 -28.359 1 23.44 404 TYR B O 1
ATOM 7010 N N . PHE B 1 405 ? -8.32 -9.242 -30.562 1 23.52 405 PHE B N 1
ATOM 7011 C CA . PHE B 1 405 ? -7.258 -8.672 -31.375 1 23.52 405 PHE B CA 1
ATOM 7012 C C . PHE B 1 405 ? -6.359 -7.766 -30.547 1 23.52 405 PHE B C 1
ATOM 7014 O O . PHE B 1 405 ? -5.508 -7.059 -31.078 1 23.52 405 PHE B O 1
ATOM 7021 N N . ILE B 1 406 ? -6.559 -7.035 -29.625 1 24.33 406 ILE B N 1
ATOM 7022 C CA . ILE B 1 406 ? -5.281 -6.328 -29.609 1 24.33 406 ILE B CA 1
ATOM 7023 C C . ILE B 1 406 ? -4.133 -7.332 -29.547 1 24.33 406 ILE B C 1
ATOM 7025 O O . ILE B 1 406 ? -4.105 -8.203 -28.688 1 24.33 406 ILE B O 1
ATOM 7029 N N . LEU B 1 407 ? -3.174 -7.59 -30.609 1 24.44 407 LEU B N 1
ATOM 7030 C CA . LEU B 1 407 ? -2.023 -8.289 -31.156 1 24.44 407 LEU B CA 1
ATOM 7031 C C . LEU B 1 407 ? -1.007 -8.617 -30.078 1 24.44 407 LEU B C 1
ATOM 7033 O O . LEU B 1 407 ? -0.026 -9.32 -30.328 1 24.44 407 LEU B O 1
ATOM 7037 N N . SER B 1 408 ? -0.406 -7.848 -29.281 1 23.98 408 SER B N 1
ATOM 7038 C CA . SER B 1 408 ? 0.906 -8.469 -29.125 1 23.98 408 SER B CA 1
ATOM 7039 C C . SER B 1 408 ? 0.782 -9.93 -28.703 1 23.98 408 SER B C 1
ATOM 7041 O O . SER B 1 408 ? -0.24 -10.328 -28.141 1 23.98 408 SER B O 1
ATOM 7043 N N . LEU B 1 409 ? 1.831 -10.938 -29 1 26.08 409 LEU B N 1
ATOM 7044 C CA . LEU B 1 409 ? 2.24 -12.336 -29.094 1 26.08 409 LEU B CA 1
ATOM 7045 C C . LEU B 1 409 ? 1.785 -13.125 -27.875 1 26.08 409 LEU B C 1
ATOM 7047 O O . LEU B 1 409 ? 1.18 -14.195 -28.016 1 26.08 409 LEU B O 1
ATOM 7051 N N . ASP B 1 410 ? 2.451 -13.117 -26.688 1 27.78 410 ASP B N 1
ATOM 7052 C CA . ASP B 1 410 ? 2.727 -14.328 -25.922 1 27.78 410 ASP B CA 1
ATOM 7053 C C . ASP B 1 410 ? 1.493 -14.766 -25.125 1 27.78 410 ASP B C 1
ATOM 7055 O O . ASP B 1 410 ? 1.565 -14.984 -23.922 1 27.78 410 ASP B O 1
ATOM 7059 N N . SER B 1 411 ? 0.327 -14.352 -25.359 1 34.28 411 SER B N 1
ATOM 7060 C CA . SER B 1 411 ? -0.777 -14.906 -24.578 1 34.28 411 SER B CA 1
ATOM 7061 C C . SER B 1 411 ? -0.977 -16.391 -24.891 1 34.28 411 SER B C 1
ATOM 7063 O O . SER B 1 411 ? -1.836 -16.75 -25.703 1 34.28 411 SER B O 1
ATOM 7065 N N . PHE B 1 412 ? -0.173 -17.266 -24.984 1 34 412 PHE B N 1
ATOM 7066 C CA . PHE B 1 412 ? 0.13 -18.656 -25.312 1 34 412 PHE B CA 1
ATOM 7067 C C . PHE B 1 412 ? -0.721 -19.609 -24.469 1 34 412 PHE B C 1
ATOM 7069 O O . PHE B 1 412 ? -1.275 -20.578 -25 1 34 412 PHE B O 1
ATOM 7076 N N . GLN B 1 413 ? -1.127 -19.219 -23.328 1 37.94 413 GLN B N 1
ATOM 7077 C CA . GLN B 1 413 ? -1.577 -20.297 -22.453 1 37.94 413 GLN B CA 1
ATOM 7078 C C . GLN B 1 413 ? -3.01 -20.703 -22.781 1 37.94 413 GLN B C 1
ATOM 7080 O O . GLN B 1 413 ? -3.326 -21.891 -22.812 1 37.94 413 GLN B O 1
ATOM 7085 N N . PHE B 1 414 ? -4.059 -19.734 -23.031 1 42.72 414 PHE B N 1
ATOM 7086 C CA . PHE B 1 414 ? -5.426 -20.172 -23.281 1 42.72 414 PHE B CA 1
ATOM 7087 C C . PHE B 1 414 ? -5.527 -20.875 -24.625 1 42.72 414 PHE B C 1
ATOM 7089 O O . PHE B 1 414 ? -6.258 -21.859 -24.766 1 42.72 414 PHE B O 1
ATOM 7096 N N . ARG B 1 415 ? -4.699 -20.312 -25.531 1 44.09 415 ARG B N 1
ATOM 7097 C CA . ARG B 1 415 ? -4.648 -21.047 -26.781 1 44.09 415 ARG B CA 1
ATOM 7098 C C . ARG B 1 415 ? -4.305 -22.516 -26.547 1 44.09 415 ARG B C 1
ATOM 7100 O O . ARG B 1 415 ? -4.762 -23.391 -27.281 1 44.09 415 ARG B O 1
ATOM 7107 N N . VAL B 1 416 ? -3.672 -22.531 -25.375 1 48.28 416 VAL B N 1
ATOM 7108 C CA . VAL B 1 416 ? -3.207 -23.875 -25.078 1 48.28 416 VAL B CA 1
ATOM 7109 C C . VAL B 1 416 ? -4.324 -24.672 -24.406 1 48.28 416 VAL B C 1
ATOM 7111 O O . VAL B 1 416 ? -4.508 -25.859 -24.688 1 48.28 416 VAL B O 1
ATOM 7114 N N . LEU B 1 417 ? -5.277 -23.859 -23.609 1 56.91 417 LEU B N 1
ATOM 7115 C CA . LEU B 1 417 ? -6.211 -24.609 -22.781 1 56.91 417 LEU B CA 1
ATOM 7116 C C . LEU B 1 417 ? -7.539 -24.812 -23.5 1 56.91 417 LEU B C 1
ATOM 7118 O O . LEU B 1 417 ? -8.266 -25.766 -23.234 1 56.91 417 LEU B O 1
ATOM 7122 N N . TYR B 1 418 ? -7.801 -23.875 -24.516 1 59.88 418 TYR B N 1
ATOM 7123 C CA . TYR B 1 418 ? -9.125 -23.844 -25.109 1 59.88 418 TYR B CA 1
ATOM 7124 C C . TYR B 1 418 ? -9.469 -25.188 -25.75 1 59.88 418 TYR B C 1
ATOM 7126 O O . TYR B 1 418 ? -10.539 -25.75 -25.5 1 59.88 418 TYR B O 1
ATOM 7134 N N . PRO B 1 419 ? -8.594 -25.625 -26.562 1 56.25 419 PRO B N 1
ATOM 7135 C CA . PRO B 1 419 ? -8.945 -26.922 -27.156 1 56.25 419 PRO B CA 1
ATOM 7136 C C . PRO B 1 419 ? -9.156 -28.016 -26.109 1 56.25 419 PRO B C 1
ATOM 7138 O O . PRO B 1 419 ? -9.969 -28.922 -26.312 1 56.25 419 PRO B O 1
ATOM 7141 N N . PHE B 1 420 ? -8.578 -27.688 -24.953 1 61.62 420 PHE B N 1
ATOM 7142 C CA . PHE B 1 420 ? -8.664 -28.656 -23.859 1 61.62 420 PHE B CA 1
ATOM 7143 C C . PHE B 1 420 ? -10.016 -28.562 -23.156 1 61.62 420 PHE B C 1
ATOM 7145 O O . PHE B 1 420 ? -10.617 -29.594 -22.828 1 61.62 420 PHE B O 1
ATOM 7152 N N . LEU B 1 421 ? -10.508 -27.5 -23.109 1 64.88 421 LEU B N 1
ATOM 7153 C CA . LEU B 1 421 ? -11.734 -27.281 -22.359 1 64.88 421 LEU B CA 1
ATOM 7154 C C . LEU B 1 421 ? -12.93 -27.906 -23.078 1 64.88 421 LEU B C 1
ATOM 7156 O O . LEU B 1 421 ? -13.82 -28.469 -22.422 1 64.88 421 LEU B O 1
ATOM 7160 N N . GLU B 1 422 ? -12.914 -27.812 -24.391 1 65.62 422 GLU B N 1
ATOM 7161 C CA . GLU B 1 422 ? -13.984 -28.438 -25.172 1 65.62 422 GLU B CA 1
ATOM 7162 C C . GLU B 1 422 ? -13.992 -29.953 -24.984 1 65.62 422 GLU B C 1
ATOM 7164 O O . GLU B 1 422 ? -15.055 -30.562 -24.797 1 65.62 422 GLU B O 1
ATOM 7169 N N . SER B 1 423 ? -12.75 -30.438 -24.938 1 64.88 423 SER B N 1
ATOM 7170 C CA . SER B 1 423 ? -12.625 -31.891 -24.766 1 64.88 423 SER B CA 1
ATOM 7171 C C . SER B 1 423 ? -13.023 -32.312 -23.359 1 64.88 423 SER B C 1
ATOM 7173 O O . SER B 1 423 ? -13.648 -33.375 -23.172 1 64.88 423 SER B O 1
ATOM 7175 N N . LEU B 1 424 ? -12.734 -31.5 -22.469 1 67.5 424 LEU B N 1
ATOM 7176 C CA . LEU B 1 424 ? -13.008 -31.812 -21.078 1 67.5 424 LEU B CA 1
ATOM 7177 C C . LEU B 1 424 ? -14.5 -31.734 -20.781 1 67.5 424 LEU B C 1
ATOM 7179 O O . LEU B 1 424 ? -15.016 -32.5 -19.953 1 67.5 424 LEU B O 1
ATOM 7183 N N . ALA B 1 425 ? -15.125 -30.875 -21.484 1 68.62 425 ALA B N 1
ATOM 7184 C CA . ALA B 1 425 ? -16.562 -30.734 -21.297 1 68.62 425 ALA B CA 1
ATOM 7185 C C . ALA B 1 425 ? -17.312 -32 -21.719 1 68.62 425 ALA B C 1
ATOM 7187 O O . ALA B 1 425 ? -18.406 -32.25 -21.234 1 68.62 425 ALA B O 1
ATOM 7188 N N . ASN B 1 426 ? -16.594 -32.75 -22.547 1 63.41 426 ASN B N 1
ATOM 7189 C CA . ASN B 1 426 ? -17.219 -33.938 -23.078 1 63.41 426 ASN B CA 1
ATOM 7190 C C . ASN B 1 426 ? -16.688 -35.219 -22.406 1 63.41 426 ASN B C 1
ATOM 7192 O O . ASN B 1 426 ? -17.141 -36.312 -22.703 1 63.41 426 ASN B O 1
ATOM 7196 N N . SER B 1 427 ? -15.734 -34.969 -21.5 1 60.38 427 SER B N 1
ATOM 7197 C CA . SER B 1 427 ? -15.055 -36.125 -20.922 1 60.38 427 SER B CA 1
ATOM 7198 C C . SER B 1 427 ? -15.852 -36.719 -19.766 1 60.38 427 SER B C 1
ATOM 7200 O O . SER B 1 427 ? -16.438 -35.969 -18.969 1 60.38 427 SER B O 1
ATOM 7202 N N . ASP B 1 428 ? -16.141 -38.031 -19.859 1 57.62 428 ASP B N 1
ATOM 7203 C CA . ASP B 1 428 ? -16.766 -38.781 -18.781 1 57.62 428 ASP B CA 1
ATOM 7204 C C . ASP B 1 428 ? -15.719 -39.281 -17.781 1 57.62 428 ASP B C 1
ATOM 7206 O O . ASP B 1 428 ? -14.867 -40.094 -18.141 1 57.62 428 ASP B O 1
ATOM 7210 N N . GLY B 1 429 ? -15.547 -38.719 -16.562 1 56.06 429 GLY B N 1
ATOM 7211 C CA . GLY B 1 429 ? -14.562 -39 -15.531 1 56.06 429 GLY B CA 1
ATOM 7212 C C . GLY B 1 429 ? -14.609 -40.469 -15.07 1 56.06 429 GLY B C 1
ATOM 7213 O O . GLY B 1 429 ? -13.664 -40.938 -14.445 1 56.06 429 GLY B O 1
ATOM 7214 N N . ARG B 1 430 ? -15.656 -41.219 -15.352 1 59.62 430 ARG B N 1
ATOM 7215 C CA . ARG B 1 430 ? -15.844 -42.594 -14.906 1 59.62 430 ARG B CA 1
ATOM 7216 C C . ARG B 1 430 ? -15.18 -43.562 -15.859 1 59.62 430 ARG B C 1
ATOM 7218 O O . ARG B 1 430 ? -14.953 -44.719 -15.508 1 59.62 430 ARG B O 1
ATOM 7225 N N . LEU B 1 431 ? -14.938 -43.062 -17.141 1 57.78 431 LEU B N 1
ATOM 7226 C CA . LEU B 1 431 ? -14.367 -43.938 -18.141 1 57.78 431 LEU B CA 1
ATOM 7227 C C . LEU B 1 431 ? -12.852 -43.781 -18.219 1 57.78 431 LEU B C 1
ATOM 7229 O O . LEU B 1 431 ? -12.328 -42.688 -18.031 1 57.78 431 LEU B O 1
ATOM 7233 N N . PRO B 1 432 ? -12.148 -44.938 -18.297 1 55.5 432 PRO B N 1
ATOM 7234 C CA . PRO B 1 432 ? -10.695 -44.812 -18.469 1 55.5 432 PRO B CA 1
ATOM 7235 C C . PRO B 1 432 ? -10.305 -43.875 -19.609 1 55.5 432 PRO B C 1
ATOM 7237 O O . PRO B 1 432 ? -11.016 -43.781 -20.609 1 55.5 432 PRO B O 1
ATOM 7240 N N . PHE B 1 433 ? -9.344 -43.094 -19.375 1 57.91 433 PHE B N 1
ATOM 7241 C CA . PHE B 1 433 ? -8.906 -42.062 -20.297 1 57.91 433 PHE B CA 1
ATOM 7242 C C . PHE B 1 433 ? -8.688 -42.656 -21.703 1 57.91 433 PHE B C 1
ATOM 7244 O O . PHE B 1 433 ? -9.023 -42 -22.703 1 57.91 433 PHE B O 1
ATOM 7251 N N . ALA B 1 434 ? -8.141 -43.844 -21.812 1 54.12 434 ALA B N 1
ATOM 7252 C CA . ALA B 1 434 ? -7.82 -44.5 -23.078 1 54.12 434 ALA B CA 1
ATOM 7253 C C . ALA B 1 434 ? -9.078 -44.719 -23.906 1 54.12 434 ALA B C 1
ATOM 7255 O O . ALA B 1 434 ? -9.008 -44.781 -25.141 1 54.12 434 ALA B O 1
ATOM 7256 N N . GLU B 1 435 ? -10.164 -44.75 -23.297 1 51.53 435 GLU B N 1
ATOM 7257 C CA . GLU B 1 435 ? -11.398 -45.062 -24 1 51.53 435 GLU B CA 1
ATOM 7258 C C . GLU B 1 435 ? -12.133 -43.812 -24.422 1 51.53 435 GLU B C 1
ATOM 7260 O O . GLU B 1 435 ? -13.109 -43.875 -25.172 1 51.53 435 GLU B O 1
ATOM 7265 N N . GLN B 1 436 ? -11.594 -42.75 -23.891 1 51.03 436 GLN B N 1
ATOM 7266 C CA . GLN B 1 436 ? -12.289 -41.5 -24.219 1 51.03 436 GLN B CA 1
ATOM 7267 C C . GLN B 1 436 ? -11.844 -40.938 -25.562 1 51.03 436 GLN B C 1
ATOM 7269 O O . GLN B 1 436 ? -10.648 -40.781 -25.797 1 51.03 436 GLN B O 1
ATOM 7274 N N . THR B 1 437 ? -12.594 -41.062 -26.641 1 48.69 437 THR B N 1
ATOM 7275 C CA . THR B 1 437 ? -12.305 -40.719 -28.016 1 48.69 437 THR B CA 1
ATOM 7276 C C . THR B 1 437 ? -12.398 -39.219 -28.234 1 48.69 437 THR B C 1
ATOM 7278 O O . THR B 1 437 ? -11.961 -38.688 -29.266 1 48.69 437 THR B O 1
ATOM 7281 N N . ASP B 1 438 ? -12.992 -38.562 -27.328 1 47.62 438 ASP B N 1
ATOM 7282 C CA . ASP B 1 438 ? -13.297 -37.156 -27.641 1 47.62 438 ASP B CA 1
ATOM 7283 C C . ASP B 1 438 ? -12.117 -36.25 -27.297 1 47.62 438 ASP B C 1
ATOM 7285 O O . ASP B 1 438 ? -12.203 -35.031 -27.438 1 47.62 438 ASP B O 1
ATOM 7289 N N . PHE B 1 439 ? -11.094 -36.781 -26.734 1 49.38 439 PHE B N 1
ATOM 7290 C CA . PHE B 1 439 ? -9.953 -35.938 -26.422 1 49.38 439 PHE B CA 1
ATOM 7291 C C . PHE B 1 439 ? -9.047 -35.781 -27.641 1 49.38 439 PHE B C 1
ATOM 7293 O O . PHE B 1 439 ? -8.789 -36.75 -28.359 1 49.38 439 PHE B O 1
ATOM 7300 N N . HIS B 1 440 ? -8.945 -34.656 -28.109 1 46.88 440 HIS B N 1
ATOM 7301 C CA . HIS B 1 440 ? -8 -34.406 -29.188 1 46.88 440 HIS B CA 1
ATOM 7302 C C . HIS B 1 440 ? -6.691 -35.156 -28.953 1 46.88 440 HIS B C 1
ATOM 7304 O O . HIS B 1 440 ? -6.219 -35.25 -27.828 1 46.88 440 HIS B O 1
ATOM 7310 N N . TRP B 1 441 ? -6.281 -35.906 -29.984 1 44.12 441 TRP B N 1
ATOM 7311 C CA . TRP B 1 441 ? -5.133 -36.812 -29.969 1 44.12 441 TRP B CA 1
ATOM 7312 C C . TRP B 1 441 ? -3.93 -36.156 -29.312 1 44.12 441 TRP B C 1
ATOM 7314 O O . TRP B 1 441 ? -3.117 -36.812 -28.672 1 44.12 441 TRP B O 1
ATOM 7324 N N . LYS B 1 442 ? -3.834 -34.938 -29.484 1 41.88 442 LYS B N 1
ATOM 7325 C CA . LYS B 1 442 ? -2.674 -34.219 -28.938 1 41.88 442 LYS B CA 1
ATOM 7326 C C . LYS B 1 442 ? -2.674 -34.281 -27.406 1 41.88 442 LYS B C 1
ATOM 7328 O O . LYS B 1 442 ? -1.613 -34.25 -26.781 1 41.88 442 LYS B O 1
ATOM 7333 N N . PHE B 1 443 ? -3.844 -34.438 -26.922 1 43.56 443 PHE B N 1
ATOM 7334 C CA . PHE B 1 443 ? -3.969 -34.5 -25.469 1 43.56 443 PHE B CA 1
ATOM 7335 C C . PHE B 1 443 ? -3.799 -35.906 -24.938 1 43.56 443 PHE B C 1
ATOM 7337 O O . PHE B 1 443 ? -3.287 -36.125 -23.844 1 43.56 443 PHE B O 1
ATOM 7344 N N . LYS B 1 444 ? -4.359 -36.875 -25.688 1 41.5 444 LYS B N 1
ATOM 7345 C CA . LYS B 1 444 ? -4.188 -38.281 -25.25 1 41.5 444 LYS B CA 1
ATOM 7346 C C . LYS B 1 444 ? -2.711 -38.594 -25.062 1 41.5 444 LYS B C 1
ATOM 7348 O O . LYS B 1 444 ? -2.35 -39.312 -24.109 1 41.5 444 LYS B O 1
ATOM 7353 N N . THR B 1 445 ? -1.967 -38.25 -25.969 1 35.88 445 THR B N 1
ATOM 7354 C CA . THR B 1 445 ? -0.542 -38.562 -25.844 1 35.88 445 THR B CA 1
ATOM 7355 C C . THR B 1 445 ? 0.097 -37.656 -24.781 1 35.88 445 THR B C 1
ATOM 7357 O O . THR B 1 445 ? 1.027 -38.094 -24.094 1 35.88 445 THR B O 1
ATOM 7360 N N . ARG B 1 446 ? -0.363 -36.438 -24.672 1 35.28 446 ARG B N 1
ATOM 7361 C CA . ARG B 1 446 ? 0.372 -35.375 -23.984 1 35.28 446 ARG B CA 1
ATOM 7362 C C . ARG B 1 446 ? -0.118 -35.219 -22.547 1 35.28 446 ARG B C 1
ATOM 7364 O O . ARG B 1 446 ? 0.67 -34.938 -21.641 1 35.28 446 ARG B O 1
ATOM 7371 N N . ALA B 1 447 ? -1.398 -35.281 -22.391 1 35.5 447 ALA B N 1
ATOM 7372 C CA . ALA B 1 447 ? -1.999 -35 -21.078 1 35.5 447 ALA B CA 1
ATOM 7373 C C . ALA B 1 447 ? -1.829 -36.188 -20.141 1 35.5 447 ALA B C 1
ATOM 7375 O O . ALA B 1 447 ? -2.035 -36.062 -18.922 1 35.5 447 ALA B O 1
ATOM 7376 N N . LEU B 1 448 ? -1.947 -37.438 -20.656 1 32.69 448 LEU B N 1
ATOM 7377 C CA . LEU B 1 448 ? -2.24 -38.625 -19.859 1 32.69 448 LEU B CA 1
ATOM 7378 C C . LEU B 1 448 ? -1.146 -38.875 -18.828 1 32.69 448 LEU B C 1
ATOM 7380 O O . LEU B 1 448 ? -1.191 -39.844 -18.094 1 32.69 448 LEU B O 1
ATOM 7384 N N . HIS B 1 449 ? -0.042 -38.281 -19.062 1 29.73 449 HIS B N 1
ATOM 7385 C CA . HIS B 1 449 ? 0.898 -39.125 -18.312 1 29.73 449 HIS B CA 1
ATOM 7386 C C . HIS B 1 449 ? 0.645 -39.031 -16.812 1 29.73 449 HIS B C 1
ATOM 7388 O O . HIS B 1 449 ? 1.337 -39.688 -16.031 1 29.73 449 HIS B O 1
ATOM 7394 N N . VAL B 1 450 ? -0.01 -37.938 -16.406 1 31.06 450 VAL B N 1
ATOM 7395 C CA . VAL B 1 450 ? 0.292 -37.938 -14.977 1 31.06 450 VAL B CA 1
ATOM 7396 C C . VAL B 1 450 ? -0.474 -39.094 -14.297 1 31.06 450 VAL B C 1
ATOM 7398 O O . VAL B 1 450 ? 0.075 -39.781 -13.453 1 31.06 450 VAL B O 1
ATOM 7401 N N . ILE B 1 451 ? -1.839 -39.219 -14.562 1 31.48 451 ILE B N 1
ATOM 7402 C CA . ILE B 1 451 ? -2.5 -40.125 -13.641 1 31.48 451 ILE B CA 1
ATOM 7403 C C . ILE B 1 451 ? -2.02 -41.562 -13.898 1 31.48 451 ILE B C 1
ATOM 7405 O O . ILE B 1 451 ? -1.812 -42.312 -12.961 1 31.48 451 ILE B O 1
ATOM 7409 N N . THR B 1 452 ? -2.066 -41.938 -15.18 1 28.91 452 THR B N 1
ATOM 7410 C CA . THR B 1 452 ? -1.907 -43.375 -15.406 1 28.91 452 THR B CA 1
ATOM 7411 C C . THR B 1 452 ? -0.539 -43.844 -14.922 1 28.91 452 THR B C 1
ATOM 7413 O O . THR B 1 452 ? -0.402 -44.969 -14.422 1 28.91 452 THR B O 1
ATOM 7416 N N . ASN B 1 453 ? 0.483 -43.062 -15.32 1 28.16 453 ASN B N 1
ATOM 7417 C CA . ASN B 1 453 ? 1.766 -43.625 -14.883 1 28.16 453 ASN B CA 1
ATOM 7418 C C . ASN B 1 453 ? 1.968 -43.438 -13.383 1 28.16 453 ASN B C 1
ATOM 7420 O O . ASN B 1 453 ? 3.033 -43.781 -12.852 1 28.16 453 ASN B O 1
ATOM 7424 N N . LEU B 1 454 ? 1.249 -42.625 -12.719 1 29.06 454 LEU B N 1
ATOM 7425 C CA . LEU B 1 454 ? 1.386 -42.688 -11.266 1 29.06 454 LEU B CA 1
ATOM 7426 C C . LEU B 1 454 ? 0.996 -44.094 -10.742 1 29.06 454 LEU B C 1
ATOM 7428 O O . LEU B 1 454 ? 1.279 -44.406 -9.586 1 29.06 454 LEU B O 1
ATOM 7432 N N . GLN B 1 455 ? 0.172 -44.844 -11.359 1 28.08 455 GLN B N 1
ATOM 7433 C CA . GLN B 1 455 ? 0.079 -46.25 -10.945 1 28.08 455 GLN B CA 1
ATOM 7434 C C . GLN B 1 455 ? 1.441 -46.938 -11.016 1 28.08 455 GLN B C 1
ATOM 7436 O O . GLN B 1 455 ? 1.792 -47.719 -10.133 1 28.08 455 GLN B O 1
ATOM 7441 N N . ASN B 1 456 ? 2.184 -46.906 -12.109 1 28.09 456 ASN B N 1
ATOM 7442 C CA . ASN B 1 456 ? 3.477 -47.562 -12.148 1 28.09 456 ASN B CA 1
ATOM 7443 C C . ASN B 1 456 ? 4.547 -46.781 -11.406 1 28.09 456 ASN B C 1
ATOM 7445 O O . ASN B 1 456 ? 5.52 -47.344 -10.914 1 28.09 456 ASN B O 1
ATOM 7449 N N . HIS B 1 457 ? 4.656 -45.5 -11.5 1 27.14 457 HIS B N 1
ATOM 7450 C CA . HIS B 1 457 ? 5.75 -44.812 -10.844 1 27.14 457 HIS B CA 1
ATOM 7451 C C . HIS B 1 457 ? 5.492 -44.656 -9.344 1 27.14 457 HIS B C 1
ATOM 7453 O O . HIS B 1 457 ? 6.324 -44.125 -8.617 1 27.14 457 HIS B O 1
ATOM 7459 N N . PHE B 1 458 ? 4.441 -44.75 -8.727 1 27.91 458 PHE B N 1
ATOM 7460 C CA . PHE B 1 458 ? 4.543 -44.875 -7.273 1 27.91 458 PHE B CA 1
ATOM 7461 C C . PHE B 1 458 ? 5.469 -46.031 -6.902 1 27.91 458 PHE B C 1
ATOM 7463 O O . PHE B 1 458 ? 5.617 -46.375 -5.727 1 27.91 458 PHE B O 1
ATOM 7470 N N . ASN B 1 459 ? 5.941 -46.875 -7.742 1 24.58 459 ASN B N 1
ATOM 7471 C CA . ASN B 1 459 ? 7.109 -47.656 -7.348 1 24.58 459 ASN B CA 1
ATOM 7472 C C . ASN B 1 459 ? 8.336 -46.781 -7.164 1 24.58 459 ASN B C 1
ATOM 7474 O O . ASN B 1 459 ? 9.438 -47.281 -6.941 1 24.58 459 ASN B O 1
ATOM 7478 N N . ILE B 1 460 ? 8.422 -45.656 -7.617 1 24.81 460 ILE B N 1
ATOM 7479 C CA . ILE B 1 460 ? 9.727 -45.031 -7.414 1 24.81 460 ILE B CA 1
ATOM 7480 C C . ILE B 1 460 ? 9.898 -44.656 -5.941 1 24.81 460 ILE B C 1
ATOM 7482 O O . ILE B 1 460 ? 11.023 -44.531 -5.453 1 24.81 460 ILE B O 1
ATOM 7486 N N . PHE B 1 461 ? 9.055 -44.094 -5.125 1 21.94 461 PHE B N 1
ATOM 7487 C CA . PHE B 1 461 ? 9.633 -43.875 -3.805 1 21.94 461 PHE B CA 1
ATOM 7488 C C . PHE B 1 461 ? 9.594 -45.188 -2.996 1 21.94 461 PHE B C 1
ATOM 7490 O O . PHE B 1 461 ? 8.625 -45.438 -2.289 1 21.94 461 PHE B O 1
ATOM 7497 N N . LYS B 1 462 ? 9.695 -46.375 -3.654 1 20.62 462 LYS B N 1
ATOM 7498 C CA . LYS B 1 462 ? 10.148 -47.312 -2.635 1 20.62 462 LYS B CA 1
ATOM 7499 C C . LYS B 1 462 ? 11.43 -46.844 -1.972 1 20.62 462 LYS B C 1
ATOM 7501 O O . LYS B 1 462 ? 12.344 -46.344 -2.65 1 20.62 462 LYS B O 1
ATOM 7506 N N . PRO B 1 463 ? 11.477 -46.781 -0.655 1 18.92 463 PRO B N 1
ATOM 7507 C CA . PRO B 1 463 ? 12.844 -47.125 -0.241 1 18.92 463 PRO B CA 1
ATOM 7508 C C . PRO B 1 463 ? 13.391 -48.375 -0.933 1 18.92 463 PRO B C 1
ATOM 7510 O O . PRO B 1 463 ? 12.625 -49.25 -1.301 1 18.92 463 PRO B O 1
#

Solvent-accessible surface area (backbone atoms only — not comparable to full-atom values): 47856 Å² total; per-residue (Å²): 131,75,71,48,42,13,29,16,37,57,55,73,74,77,45,71,53,46,16,51,62,64,69,46,39,73,46,43,29,55,42,37,74,71,65,34,44,39,36,31,31,72,42,54,31,28,74,65,50,58,65,51,30,45,74,27,63,35,43,78,36,85,72,52,80,73,28,23,20,37,35,32,55,58,56,66,66,57,88,73,57,62,66,48,26,21,36,34,22,40,59,66,45,85,74,59,40,74,90,35,44,64,46,52,51,44,31,59,74,36,43,41,37,72,43,44,41,72,57,37,44,37,87,88,75,65,41,61,49,56,68,62,36,33,44,22,12,38,27,34,43,38,30,36,35,21,47,48,16,52,50,39,21,72,72,46,29,52,51,54,38,30,41,35,49,48,36,52,30,33,82,36,65,67,61,49,49,51,44,42,44,52,29,22,50,44,28,54,73,71,35,50,69,65,90,60,45,52,48,22,38,35,34,32,46,82,44,49,25,26,52,19,28,47,58,57,53,64,55,35,47,65,45,80,48,57,71,85,49,40,72,61,35,66,78,59,67,66,48,40,39,34,34,38,26,74,53,56,68,72,62,40,38,44,62,70,65,84,80,82,67,77,88,47,66,68,56,38,76,74,40,31,81,51,38,42,59,37,23,56,75,71,45,41,55,58,21,19,28,38,37,37,25,43,87,56,54,90,70,44,66,54,62,39,47,55,67,49,47,50,53,34,35,69,78,27,66,61,20,42,45,25,34,34,38,47,49,57,45,95,56,52,46,58,35,66,66,74,45,26,40,64,48,53,18,41,4,39,63,48,61,42,63,86,81,61,56,78,76,29,74,79,51,80,79,52,59,62,19,51,26,24,39,24,51,95,85,39,56,25,34,32,34,42,24,70,49,32,36,33,27,38,31,58,49,51,30,35,36,33,52,53,69,81,71,84,65,88,78,80,46,54,31,15,72,59,42,51,70,46,50,62,25,37,16,54,35,57,36,79,50,62,69,89,73,52,77,67,46,58,66,73,42,60,75,52,56,45,53,60,61,64,46,47,69,63,50,61,58,61,79,49,130,130,75,74,66,30,12,30,15,36,58,55,73,76,78,44,70,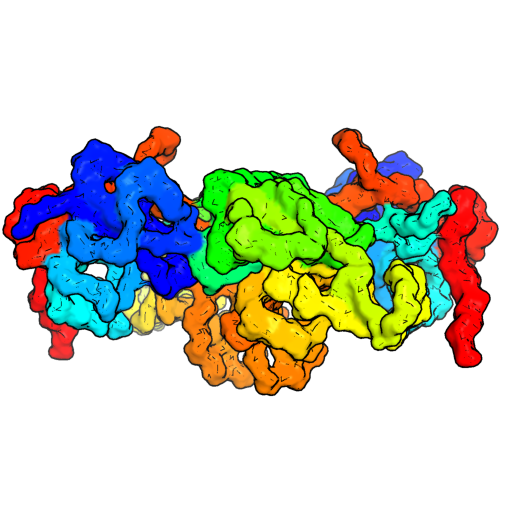55,45,16,51,61,63,69,47,41,72,45,43,27,54,41,36,73,71,67,34,43,40,38,32,30,71,43,54,32,28,73,64,51,57,66,50,32,44,73,26,62,36,42,77,36,85,73,54,80,76,28,26,22,36,36,32,54,58,57,66,67,55,87,73,58,61,67,50,26,21,38,34,24,39,58,65,47,88,75,60,39,74,88,34,44,65,46,52,52,44,33,58,74,36,42,41,38,70,44,44,41,72,58,37,44,38,86,88,74,65,41,62,48,58,69,60,35,32,45,21,12,38,27,33,44,38,29,34,35,20,47,47,16,52,49,40,22,71,73,45,29,52,51,56,38,31,42,34,50,48,36,53,30,33,83,37,65,66,60,48,49,51,44,44,45,51,30,22,50,46,29,54,73,71,34,51,69,65,90,60,46,53,49,23,40,34,32,32,46,83,44,48,24,26,51,21,28,47,60,58,54,65,55,36,48,65,45,80,48,56,71,86,48,40,72,61,35,68,77,59,68,66,48,38,38,37,33,37,26,73,53,55,68,71,63,39,38,44,62,71,66,83,80,83,67,79,89,48,68,68,56,39,76,74,40,32,80,53,38,42,58,37,22,55,75,70,44,41,56,56,21,19,28,37,37,37,26,44,88,59,56,91,70,43,66,53,64,40,48,57,68,50,48,50,53,35,35,70,76,26,65,60,19,42,45,25,33,33,37,47,50,62,46,94,59,52,50,58,37,64,67,75,45,21,44,59,45,57,17,38,6,37,63,43,60,45,62,85,81,61,56,76,76,31,73,79,51,78,80,48,56,58,18,53,27,26,39,25,52,96,86,40,56,26,34,31,31,43,26,56,60,33,33,32,30,37,31,58,49,50,31,35,34,30,53,55,71,82,73,87,66,88,78,85,42,54,32,17,73,59,42,51,69,46,50,61,26,37,18,54,35,59,35,79,52,61,71,90,72,52,78,67,45,56,66,73,41,60,74,52,57,45,54,59,61,65,47,46,69,64,48,61,61,60,79,51,130

Radius of gyration: 30.87 Å; Cα contacts (8 Å, |Δi|>4): 1955; chains: 2; bounding box: 79×97×70 Å

Sequence (926 aa):
MKPTNTLGILREVKSKWERRVAITPSQVQLLVSKGIRVLVQPCERRVFKDVEFKEAGAILTDDLSPANCIVGVKEFPAHKLIDDHSYMMFSHVIKAQPYNMPFLDTCLQKNIRLFDYECIRDPRNSKRLVAFGRFAGLAGMITGFRGLGEHLLAMGATTPFLYSASSYMYPSLKEAQQDLEYIAEMISKFGLPRKFGPFTFVFTGAGNVTQGALEIFKLLPHEFVKWEDLPALEKNFDNHKVYGCLLPTSALVEPLVKTGEPFSSKHYYQNPEQYRPVFHERIAPYTRILVNGMYWDHTFPRLLTCEQTAQVKVKYPNSLLSVFDITYDNYRCTFFYDDPLVNDISSNIGMLDKEKEERVKNLSHLLNKLVCCVVDGNGILVLGVDALPAELPREVRACFFLFYFILSLDSFQFRVLYPFLESLANSDGRLPFAEQTDFHWKFKTRALHVITNLQNHFNIFKPMKPTNTLGILREVKSKWERRVAITPSQVQLLVSKGIRVLVQPCERRVFKDVEFKEAGAILTDDLSPANCIVGVKEFPAHKLIDDHSYMMFSHVIKAQPYNMPFLDTCLQKNIRLFDYECIRDPRNSKRLVAFGRFAGLAGMITGFRGLGEHLLAMGATTPFLYSASSYMYPSLKEAQQDLEYIAEMISKFGLPRKFGPFTFVFTGAGNVTQGALEIFKLLPHEFVKWEDLPALEKNFDNHKVYGCLLPTSALVEPLVKTGEPFSSKHYYQNPEQYRPVFHERIAPYTRILVNGMYWDHTFPRLLTCEQTAQVKVKYPNSLLSVFDITYDNYRCTFFYDDPLVNDISSNIGMLDKEKEERVKNLSHLLNKLVCCVVDGNGILVLGVDALPAELPREVRACFFLFYFILSLDSFQFRVLYPFLESLANSDGRLPFAEQTDFHWKFKTRALHVITNLQNHFNIFKP

InterPro domains:
  IPR007886 Alanine dehydrogenase/pyridine nucleotide transhydrogenase, N-terminal [PF05222] (8-139)
  IPR007886 Alanine dehydrogenase/pyridine nucleotide transhydrogenase, N-terminal [SM01003] (8-139)
  IPR051168 Alpha-aminoadipic semialdehyde synthase [PTHR11133] (8-400)

Foldseek 3Di:
DALQLEEEWDADDDDLLQQFTLADLVRLLVSVVVVRAYEYEAYPSHPDHPVSNVVSPYHYDNDCPSFQEYEGEADDDLVPDAALHEYEYAQVCLVVDVVRVVSVVSCVVRLYHYFHQQLFADPVPRHRLQDLQLLLLQQLLLCQLCLLQVLVVVVPDHALSVQRDHLLVDQASVVNLVSLLVSQVCLQPPFGDLVLDDAEEEEEDDDSNRVSNVVSLVSHAEEEDELQCLVVCNVPHDRSGHYYYYDDPCLFKDFPDCPVDDDDPVVCVVQQVRIETCCLPRRQLSHQEYEYSDDDDPRHYQSAAPVSNLVSCVVRVSGQQEYRQSNLDVRRSYHPLQQLPLPQLVDPQDEPDDPPRPVNPVCVNNAQGFGWYQRPNRTHTYGRHPPSSSSRRVVSNLLQPVPDPPDDPDSRNVVSCSLVSSLSSSDRSNDDPVPRPSRDPVCSVRRPPPPVCVVVVVVVPPD/DALLLEEEWDADDDDLLQQFTLADLCRLLVSVVVVHAYEYEAYPSHPDHPVSNVVSPYHYDNDCPSFQEYEGEEDDPLVPDAALHEYEYAQVCLVVDVVRVVSVVSCVVRLYHYFHQQLFADPVPRHRLQDLQLLLLQQLLLCQLCLLQVLVVVVPDHALSVQRDHLLVDQASVVNLVSLLVSQVCLQPPFGDLVLDDAEEEEEDDDNNRVSNVVSLVSHAEEEDELQCLVVCNVPHDRSGHYYYYDDPCLFKDFPDCPVDDDDPVVCVVQQVRIETCCLPRRQLSHQEYEYSDDDDPRHYQSAAPVSNLVSCVVRVSGQQEYRQSHLDVRRSYHPLQQLQLAALVDPQDEPDDPPRPVNPVRVNNAQGFGWYQRPNRTHTYGNHDPSSSSRRVVSNLLQPPPDDPDDDDSRNVVSCSLVSSLSSSDRSNDPPVPRPSRDPVCSVRRPPPPVCVVVVVVVPPD